Protein AF-A0A943YQD5-F1 (afdb_monomer)

Solvent-accessible surface area (backbone atoms only — not comparable to full-atom values): 41028 Å² total; per-residue (Å²): 137,86,82,84,80,88,77,87,80,82,80,79,68,72,75,61,62,58,58,55,54,53,54,54,49,53,49,52,51,50,54,50,50,52,51,50,51,52,50,52,50,48,52,49,49,32,71,74,36,73,66,54,74,75,68,61,57,82,40,88,68,67,64,86,48,54,46,84,77,76,90,84,53,71,72,64,50,61,73,65,68,51,84,88,49,53,70,61,67,32,49,74,66,58,19,53,50,30,45,51,48,17,73,76,36,73,94,43,22,69,59,28,40,49,46,28,75,49,26,34,38,33,50,56,66,34,52,52,47,26,74,76,37,61,91,41,30,68,56,34,65,43,53,66,78,48,56,78,53,72,24,42,83,86,72,84,56,78,69,58,96,87,39,66,47,57,52,48,23,54,21,58,62,26,19,37,13,53,44,84,95,49,28,18,44,81,52,24,33,46,30,29,35,51,21,27,44,44,27,26,59,68,68,48,51,79,47,37,40,42,52,36,30,55,49,36,50,76,71,64,26,54,39,85,100,71,32,60,37,72,55,33,48,59,56,53,29,49,82,72,48,24,47,29,42,80,47,71,86,44,74,63,57,54,49,52,44,31,71,74,69,29,32,32,41,36,37,29,38,54,57,97,91,26,86,64,63,44,39,30,27,41,68,39,68,55,102,76,26,34,35,36,46,39,26,88,33,70,74,66,27,25,31,42,40,36,58,83,72,48,48,85,27,52,74,48,36,30,43,34,40,61,64,79,82,84,84,87,88,88,84,92,86,89,89,82,84,63,91,52,58,54,24,23,26,54,56,93,58,54,47,58,31,10,77,41,84,47,97,84,42,63,71,77,47,75,40,42,48,66,37,70,28,32,40,60,48,78,59,84,71,19,24,35,30,40,44,97,93,45,74,30,18,30,55,38,90,36,43,40,69,63,64,81,78,87,57,54,16,75,48,102,52,63,70,41,53,26,23,31,59,51,93,59,54,47,60,32,11,74,39,76,44,98,82,37,58,73,77,46,73,40,42,48,65,37,68,29,31,42,64,26,33,43,43,46,16,26,36,30,40,43,97,93,42,76,31,17,30,59,35,45,36,34,37,62,64,90,56,82,69,50,63,96,60,86,81,43,60,71,54,52,51,51,52,53,54,46,50,26,68,78,33,63,93,50,31,51,73,48,65,61,38,39,39,88,90,60,52,68,29,48,33,42,33,35,46,41,94,82,28,81,40,36,38,36,38,38,8,10,48,37,6,24,26,45,68,25,21,54,44,45,48,48,28,50,53,45,36,64,74,74,54,62,54,68,54,36,21,38,39,38,27,27,39,52,19,53,56,9,26,44,26,14,74,68,28,51,70,55,76,70,42,44,55,30,51,54,49,32,46,75,70,65,76,48,88,65,53,72,44,60,47,21,28,52,17,29,6,35,66,78,16,28,17,45,57,33,16,25,77,20,63,42,91,79,47,88,56,51,96,51,59,20,55,48,57,5,32,62,96,43,61,44,65,50,51,39,48,30,23,52,52,53,46,47,70,68,69,57,39,66,32,37,45,38,34,39,62,53,49,20,30,26,43,27,58,45,94,78,29,51,69,70,26,29,54,47,6,42,53,53,39,49,59,48,15,48,54,37,15,26,47,79,50,88,45,91,86,58,78,55,3,21,60,45,44,20,40,18,41,76,67,62,22,24,17,26,37,39,25,41,42,57,71,71,70,46,68,60,60,53,20,42,48,49,46,39,72,33,46,41,60,44,69,60,53,53,50,56,50,42,72,75,74,107

Sequence (776 aa):
MDSFREVEYMDEPAPRRRRRRRRRRRRRWKTLLVLIVLVLAAVAAYRLTDGFSALHLPVKVSLRNTDTKFDYDLDRLAAQISDDMYVGDCGAAEAEELRRCAKENPDWADELEFMAEHVGIYSEEAVKTALQGPEKTPFALLSAFCAPNASGLNAEIEVEPGEVPYLLQYDYRWCYHAYGSSVMGFTGCGPTCLSMAVIGLTGNTDYTPAYVADRAEASGHYVDGAGTAWSLFSEGAAEFGVRGEMISAGRTELAERLDRGEVIIASMLPGDFTTSGHFIVIYGHNFLGFKVYDPNSIERSERTWSYDALAPQIAQLWSLTAVSSPVSGGSDEGGETAEGEIYVADCEEFITLRERPDVNAEAITTIPKGGEMTLISRDGDFAYVEYAGQRGYVLASYIEPKSGASGLAAASTAGEAYIADCEEYITLRAGPDVEAEALGTIPRGGEMTLAGFDGAFALVEYGGQRGYVLSTYIVPKLDAAVPAAELGYEGLRTELEGLAAEHPDAVALSSIGRSVEGRELLCAVVGSAEAEYDVLIQGCIHGREGMSAYLVLSQLEHLLEAGAPEDVRFHFIPMVNPDGAEISRTGQLGEAQRAIYESDLAAGHTELGEYEYAREWKANAAGVDLNRNFDAGWESLESRSAPSSENYRGAASEDQPESRALADYTRLVKPDATLSYHTAGSLIYADYAGASERTNAASRSLGLALGAAAGYELEETETLDGGGYKDWAASALDIPSVTVELGYGDNPQRLTAYPTARLRNETAPLIAADWLRQNR

pLDDT: mean 83.71, std 16.95, range [22.73, 98.94]

Radius of gyration: 34.36 Å; Cα contacts (8 Å, |Δi|>4): 1611; chains: 1; bounding box: 73×110×102 Å

Foldseek 3Di:
DDDDDDDDDDDDDDVVVVVVVVVVVVVVVVVVVVVVVVVVVVVVVCVVCVRCQNPWDFADADCPQFALDDDDDLVVVVVPDDPVLFPQQDDQVLLVLLCVVLVVCVVQNVLSNSCSVVVRSAHPLLSVLCNVPVSLSSLSSCLSVAAAPSAADDRQDDDDQQDQHFAAQSGPRFQSHDQPPGGSNRQLQPLNQLLSQLCNFPVDRRSHSSVSRVQCVVVPQADPPRHGHPCCQCPVSVVSQKHKDWDDLDPVRLAVLLVVQWKKKFWFDDDDLDNHIGIKIFNHADPQATQIRRSSDPVNNRTHHHSVRGRVGTPIMIIMHGHDDDDDDDDYDDDDWDFFFKKFFADDFWWFFAADQDPPGDGPDIATGRQIWTFGDDDPQWTWTHHPNDIGITGPVRIDGPPPDQDLLPLVQQFFKKFFQDDFWWFFFADPDPPGDGPDIQTGRQIWGFRHDAWQWTFIHHPNDTGITGLLGMFGPPDPQQDPAQQALVNLVVLLVVCCVVCVVFWDKDFLFAAPVGRGQIKIKGEDPPAQFEEEEEEALWQLFSLQLVLLSLLVVLCVVVDPDRNYMYIGRSHLANQLVCQLRVLDADPQVVVQVVVCVVVVVDPDDSSVLSNQQTHHNNQANLQQQAPQCNVVFDADPHRHSDRHRDPHRCPGRSSVSVVVVCVVRVGQEYEYEGADTSAKEFDDPLADPVLSVLLVLLRVLLCSNQSHYYDDCPPPTHRGPQSNCRNVRVHGYMYGHAHDDDTPRDSSSSVSRNSRHSCSVVSNVVSVVVPD

Mean predicted aligned error: 19.17 Å

Secondary structure (DSSP, 8-state):
---PPP----PPPTHHHHHHHHHHHHHHHHHHHHHHHHHHHHHHHHHHTTTTTT-PPBP---GGG--------HHHHHTT--GGG------HHHHHHHHHHHHH-GGGHHHHHHHHHSGGGS-HHHHHHHHH-GGGHHHHHHTTTS-TTSS-S-------TTPPPP--TT-TTTTTSEETTEEHHHHTHHHHHHHHHHHHHH--TT--HHHHHHHHHHTT-EETTTEE-THHHHTGGGGGTEEEEEE---HHHHHHHHHTT-EEEEEE-SSSS-SS-EEEEEEEEETTEEEEEBTTBHHHHTBEE-HHHHGGGEEEEEEEEE-PPPPP----------PPPEEEE-SSSEEEEESSSSTTSPEEEEEETT-EEEEEEEETTEEEEEETTEEEEEEGGGEEE--S---S---TTTT-EEEE-SSSEEEEESSSSTTS-EEEEEETT-EEEEEEEETTEEEEEETTEEEEEEGGGEEETT---S-SS---HHHHHHHHHHHHHHSTTTEEEEEEEE-TT--EEEEEEES-TT-SEEEEEEE-SSGGGHHHHHHHHHHHHHHHHH---TTEEEEEE--S-HHHHHHHHHT---HHHHHHHHHHHHHTS--S-HHHHHHT--S-TTS--GGGSSSSSGGG----SS--SSS---SSTT-SHHHHHHHHHHHHH--SEEEEEEESSSEEE---TTS-HHHHHHHHHHHHHHHHHHTPEEPP-TTS-S--HHHHHHHHH---EEEEEES-SSSSPPGGGHHHHHHHHTTHHHHHHHHHHHH-

Nearest PDB structures (foldseek):
  7eqz-assembly1_A  TM=7.806E-01  e=1.898E-17  Aedes aegypti
  1dtd-assembly1_A  TM=7.791E-01  e=6.067E-17  Homo sapiens
  1aye-assembly1_A  TM=7.802E-01  e=1.204E-15  Homo sapiens
  7neu-assembly1_A  TM=7.343E-01  e=2.095E-15  Homo sapiens
  3osl-assembly2_C  TM=7.512E-01  e=7.480E-15  Bos taurus

Structure (mmCIF, N/CA/C/O backbone):
data_AF-A0A943YQD5-F1
#
_entry.id   AF-A0A943YQD5-F1
#
loop_
_atom_site.group_PDB
_atom_site.id
_atom_site.type_symbol
_atom_site.label_atom_id
_atom_site.label_alt_id
_atom_site.label_comp_id
_atom_site.label_asym_id
_atom_site.label_entity_id
_atom_site.label_seq_id
_atom_site.pdbx_PDB_ins_code
_atom_site.Cartn_x
_atom_site.Cartn_y
_atom_site.Cartn_z
_atom_site.occupancy
_atom_site.B_iso_or_equiv
_atom_site.auth_seq_id
_atom_site.auth_comp_id
_atom_site.auth_asym_id
_atom_site.auth_atom_id
_atom_site.pdbx_PDB_model_num
ATOM 1 N N . MET A 1 1 ? -45.334 -60.833 25.804 1.00 36.28 1 MET A N 1
ATOM 2 C CA . MET A 1 1 ? -45.556 -62.070 25.030 1.00 36.28 1 MET A CA 1
ATOM 3 C C . MET A 1 1 ? -45.751 -61.645 23.586 1.00 36.28 1 MET A C 1
ATOM 5 O O . MET A 1 1 ? -46.851 -61.292 23.197 1.00 36.28 1 MET A O 1
ATOM 9 N N . ASP A 1 2 ? -44.671 -61.247 22.926 1.00 41.06 2 ASP A N 1
ATOM 10 C CA . ASP A 1 2 ? -43.682 -62.113 22.260 1.00 41.06 2 ASP A CA 1
ATOM 11 C C . ASP A 1 2 ? -44.239 -62.808 21.027 1.00 41.06 2 ASP A C 1
ATOM 13 O O . ASP A 1 2 ? -45.091 -63.686 21.126 1.00 41.06 2 ASP A O 1
ATOM 17 N N . SER A 1 3 ? -43.682 -62.427 19.878 1.00 37.34 3 SER A N 1
ATOM 18 C CA . SER A 1 3 ? -43.459 -63.308 18.732 1.00 37.34 3 SER A CA 1
ATOM 19 C C . SER A 1 3 ? -42.591 -62.566 17.704 1.00 37.34 3 SER A C 1
ATOM 21 O O . SER A 1 3 ? -43.065 -62.137 16.649 1.00 37.34 3 SER A O 1
ATOM 23 N N . PHE A 1 4 ? -41.304 -62.409 18.023 1.00 39.25 4 PHE A N 1
ATOM 24 C CA . PHE A 1 4 ? -40.260 -62.173 17.025 1.00 39.25 4 PHE A CA 1
ATOM 25 C C . PHE A 1 4 ? -40.145 -63.413 16.123 1.00 39.25 4 PHE A C 1
ATOM 27 O O . PHE A 1 4 ? -40.049 -64.534 16.616 1.00 39.25 4 PHE A O 1
ATOM 34 N N . ARG A 1 5 ? -40.151 -63.212 14.800 1.00 39.72 5 ARG A N 1
ATOM 35 C CA . ARG A 1 5 ? -39.740 -64.226 13.818 1.00 39.72 5 ARG A CA 1
ATOM 36 C C . ARG A 1 5 ? -38.219 -64.185 13.679 1.00 39.72 5 ARG A C 1
ATOM 38 O O . ARG A 1 5 ? -37.677 -63.155 13.283 1.00 39.72 5 ARG A O 1
ATOM 45 N N . GLU A 1 6 ? -37.561 -65.302 13.973 1.00 38.62 6 GLU A N 1
ATOM 46 C CA . GLU A 1 6 ? -36.169 -65.558 13.595 1.00 38.62 6 GLU A CA 1
ATOM 47 C C . GLU A 1 6 ? -36.015 -65.535 12.068 1.00 38.62 6 GLU A C 1
ATOM 49 O O . GLU A 1 6 ? -36.788 -66.161 11.340 1.00 38.62 6 GLU A O 1
ATOM 54 N N . VAL A 1 7 ? -34.994 -64.823 11.589 1.00 41.78 7 VAL A N 1
ATOM 55 C CA . VAL A 1 7 ? -34.465 -64.961 10.229 1.00 41.78 7 VAL A CA 1
ATOM 56 C C . VAL A 1 7 ? -33.057 -65.526 10.357 1.00 41.78 7 VAL A C 1
ATOM 58 O O . VAL A 1 7 ? -32.167 -64.906 10.936 1.00 41.78 7 VAL A O 1
ATOM 61 N N . GLU A 1 8 ? -32.895 -66.729 9.826 1.00 39.47 8 GLU A N 1
ATOM 62 C CA . GLU A 1 8 ? -31.666 -67.511 9.777 1.00 39.47 8 GLU A CA 1
ATOM 63 C C . GLU A 1 8 ? -30.616 -66.791 8.903 1.00 39.47 8 GLU A C 1
ATOM 65 O O . GLU A 1 8 ? -30.795 -66.618 7.695 1.00 39.47 8 GLU A O 1
ATOM 70 N N . TYR A 1 9 ? -29.520 -66.326 9.510 1.00 38.28 9 TYR A N 1
ATOM 71 C CA . TYR A 1 9 ? -28.390 -65.731 8.791 1.00 38.28 9 TYR A CA 1
ATOM 72 C C . TYR A 1 9 ? -27.458 -66.843 8.293 1.00 38.28 9 TYR A C 1
ATOM 74 O O . TYR A 1 9 ? -26.714 -67.442 9.067 1.00 38.28 9 TYR A O 1
ATOM 82 N N . MET A 1 10 ? -27.468 -67.107 6.984 1.00 44.44 10 MET A N 1
ATOM 83 C CA . MET A 1 10 ? -26.426 -67.911 6.343 1.00 44.44 10 MET A CA 1
ATOM 84 C C . MET A 1 10 ? -25.136 -67.091 6.207 1.00 44.44 10 MET A C 1
ATOM 86 O O . MET A 1 10 ? -25.079 -66.117 5.454 1.00 44.44 10 MET A O 1
ATOM 90 N N . ASP A 1 11 ? -24.086 -67.515 6.906 1.00 47.25 11 ASP A N 1
ATOM 91 C CA . ASP A 1 11 ? -22.741 -66.947 6.805 1.00 47.25 11 ASP A CA 1
ATOM 92 C C . ASP A 1 11 ? -22.106 -67.210 5.422 1.00 47.25 11 ASP A C 1
ATOM 94 O O . ASP A 1 11 ? -21.995 -68.348 4.954 1.00 47.25 11 ASP A O 1
ATOM 98 N N . GLU A 1 12 ? -21.643 -66.149 4.749 1.00 45.34 12 GLU A N 1
ATOM 99 C CA . GLU A 1 12 ? -20.910 -66.254 3.480 1.00 45.34 12 GLU A CA 1
ATOM 100 C C . GLU A 1 12 ? -19.494 -66.841 3.689 1.00 45.34 12 GLU A C 1
ATOM 102 O O . GLU A 1 12 ? -18.718 -66.330 4.503 1.00 45.34 12 GLU A O 1
ATOM 107 N N . PRO A 1 13 ? -19.050 -67.822 2.879 1.00 50.56 13 PRO A N 1
ATOM 108 C CA . PRO A 1 13 ? -17.753 -68.459 3.081 1.00 50.56 13 PRO A CA 1
ATOM 109 C C . PRO A 1 13 ? -16.561 -67.517 2.794 1.00 50.56 13 PRO A C 1
ATOM 111 O O . PRO A 1 13 ? -16.438 -66.883 1.734 1.00 50.56 13 PRO A O 1
ATOM 114 N N . ALA A 1 14 ? -15.608 -67.509 3.735 1.00 54.28 14 ALA A N 1
ATOM 115 C CA . ALA A 1 14 ? -14.398 -66.677 3.807 1.00 54.28 14 ALA A CA 1
ATOM 116 C C . ALA A 1 14 ? -13.515 -66.531 2.531 1.00 54.28 14 ALA A C 1
ATOM 118 O O . ALA A 1 14 ? -12.889 -65.471 2.369 1.00 54.28 14 ALA A O 1
ATOM 119 N N . PRO A 1 15 ? -13.437 -67.484 1.571 1.00 50.69 15 PRO A N 1
ATOM 120 C CA . PRO A 1 15 ? -12.580 -67.329 0.388 1.00 50.69 15 PRO A CA 1
ATOM 121 C C . PRO A 1 15 ? -13.033 -66.212 -0.569 1.00 50.69 15 PRO A C 1
ATOM 123 O O . PRO A 1 15 ? -12.212 -65.633 -1.293 1.00 50.69 15 PRO A O 1
ATOM 126 N N . ARG A 1 16 ? -14.331 -65.865 -0.573 1.00 50.81 16 ARG A N 1
ATOM 127 C CA . ARG A 1 16 ? -14.907 -64.863 -1.492 1.00 50.81 16 ARG A CA 1
ATOM 128 C C . ARG A 1 16 ? -14.599 -63.416 -1.069 1.00 50.81 16 ARG A C 1
ATOM 130 O O . ARG A 1 16 ? -14.329 -62.578 -1.938 1.00 50.81 16 ARG A O 1
ATOM 137 N N . ARG A 1 17 ? -14.479 -63.131 0.238 1.00 51.88 17 ARG A N 1
ATOM 138 C CA . ARG A 1 17 ? -14.087 -61.802 0.767 1.00 51.88 17 ARG A CA 1
ATOM 139 C C . ARG A 1 17 ? -12.636 -61.417 0.420 1.00 51.88 17 ARG A C 1
ATOM 141 O O . ARG A 1 17 ? -12.374 -60.266 0.057 1.00 51.88 17 ARG A O 1
ATOM 148 N N . ARG A 1 18 ? -11.687 -62.369 0.429 1.00 53.41 18 ARG A N 1
ATOM 149 C CA . ARG A 1 18 ? -10.261 -62.107 0.106 1.00 53.41 18 ARG A CA 1
ATOM 150 C C . ARG A 1 18 ? -10.019 -61.755 -1.372 1.00 53.41 18 ARG A C 1
ATOM 152 O O . ARG A 1 18 ? -9.196 -60.882 -1.662 1.00 53.41 18 ARG A O 1
ATOM 159 N N . ARG A 1 19 ? -10.752 -62.365 -2.317 1.00 52.84 19 ARG A N 1
ATOM 160 C CA . ARG A 1 19 ? -10.614 -62.083 -3.766 1.00 52.84 19 ARG A CA 1
ATOM 161 C C . ARG A 1 19 ? -11.175 -60.711 -4.175 1.00 52.84 19 ARG A C 1
ATOM 163 O O . ARG A 1 19 ? -10.553 -60.036 -4.997 1.00 52.84 19 ARG A O 1
ATOM 170 N N . ARG A 1 20 ? -12.285 -60.251 -3.574 1.00 53.94 20 ARG A N 1
ATOM 171 C CA . ARG A 1 20 ? -12.855 -58.906 -3.829 1.00 53.94 20 ARG A CA 1
ATOM 172 C C . ARG A 1 20 ? -11.974 -57.774 -3.274 1.00 53.94 20 ARG A C 1
ATOM 174 O O . ARG A 1 20 ? -11.749 -56.795 -3.986 1.00 53.94 20 ARG A O 1
ATOM 181 N N . ARG A 1 21 ? -11.387 -57.931 -2.075 1.00 54.28 21 ARG A N 1
ATOM 182 C CA . ARG A 1 21 ? -10.440 -56.947 -1.499 1.00 54.28 21 ARG A CA 1
ATOM 183 C C . ARG A 1 21 ? -9.150 -56.805 -2.325 1.00 54.28 21 ARG A C 1
ATOM 185 O O . ARG A 1 21 ? -8.726 -55.680 -2.577 1.00 54.28 21 ARG A O 1
ATOM 192 N N . ARG A 1 22 ? -8.571 -57.904 -2.840 1.00 55.41 22 ARG A N 1
ATOM 193 C CA . ARG A 1 22 ? -7.374 -57.853 -3.714 1.00 55.41 22 ARG A CA 1
ATOM 194 C C . ARG A 1 22 ? -7.630 -57.169 -5.066 1.00 55.41 22 ARG A C 1
ATOM 196 O O . ARG A 1 22 ? -6.765 -56.430 -5.529 1.00 55.41 22 ARG A O 1
ATOM 203 N N . ARG A 1 23 ? -8.807 -57.354 -5.684 1.00 55.25 23 ARG A N 1
ATOM 204 C CA . ARG A 1 23 ? -9.171 -56.677 -6.950 1.00 55.25 23 ARG A CA 1
ATOM 205 C C . ARG A 1 23 ? -9.407 -55.170 -6.775 1.00 55.25 23 ARG A C 1
ATOM 207 O O . ARG A 1 23 ? -8.951 -54.404 -7.618 1.00 55.25 23 ARG A O 1
ATOM 214 N N . ARG A 1 24 ? -10.043 -54.736 -5.675 1.00 54.25 24 ARG A N 1
ATOM 215 C CA . ARG A 1 24 ? -10.216 -53.302 -5.358 1.00 54.25 24 ARG A CA 1
ATOM 216 C C . ARG A 1 24 ? -8.887 -52.614 -5.021 1.00 54.25 24 ARG A C 1
ATOM 218 O O . ARG A 1 24 ? -8.646 -51.528 -5.534 1.00 54.25 24 ARG A O 1
ATOM 225 N N . ARG A 1 25 ? -7.989 -53.271 -4.268 1.00 54.81 25 ARG A N 1
ATOM 226 C CA . ARG A 1 25 ? -6.622 -52.765 -4.026 1.00 54.81 25 ARG A CA 1
ATOM 227 C C . ARG A 1 25 ? -5.833 -52.640 -5.333 1.00 54.81 25 ARG A C 1
ATOM 229 O O . ARG A 1 25 ? -5.294 -51.578 -5.586 1.00 54.81 25 ARG A O 1
ATOM 236 N N . ARG A 1 26 ? -5.829 -53.657 -6.209 1.00 56.69 26 ARG A N 1
ATOM 237 C CA . ARG A 1 26 ? -5.132 -53.578 -7.513 1.00 56.69 26 ARG A CA 1
ATOM 238 C C . ARG A 1 26 ? -5.675 -52.487 -8.442 1.00 56.69 26 ARG A C 1
ATOM 240 O O . ARG A 1 26 ? -4.881 -51.896 -9.157 1.00 56.69 26 ARG A O 1
ATOM 247 N N . ARG A 1 27 ? -6.989 -52.220 -8.450 1.00 56.06 27 ARG A N 1
ATOM 248 C CA . ARG A 1 27 ? -7.554 -51.090 -9.212 1.00 56.06 27 ARG A CA 1
ATOM 249 C C . ARG A 1 27 ? -7.115 -49.746 -8.629 1.00 56.06 27 ARG A C 1
ATOM 251 O O . ARG A 1 27 ? -6.604 -48.944 -9.388 1.00 56.06 27 ARG A O 1
ATOM 258 N N . ARG A 1 28 ? -7.208 -49.553 -7.307 1.00 59.25 28 ARG A N 1
ATOM 259 C CA . ARG A 1 28 ? -6.734 -48.322 -6.644 1.00 59.25 28 ARG A CA 1
ATOM 260 C C . ARG A 1 28 ? -5.239 -48.079 -6.858 1.00 59.25 28 ARG A C 1
ATOM 262 O O . ARG A 1 28 ? -4.868 -46.970 -7.193 1.00 59.25 28 ARG A O 1
ATOM 269 N N . TRP A 1 29 ? -4.408 -49.119 -6.761 1.00 65.44 29 TRP A N 1
ATOM 270 C CA . TRP A 1 29 ? -2.972 -49.022 -7.046 1.00 65.44 29 TRP A CA 1
ATOM 271 C C . TRP A 1 29 ? -2.677 -48.698 -8.513 1.00 65.44 29 TRP A C 1
ATOM 273 O O . TRP A 1 29 ? -1.770 -47.926 -8.774 1.00 65.44 29 TRP A O 1
ATOM 283 N N . LYS A 1 30 ? -3.445 -49.236 -9.471 1.00 65.31 30 LYS A N 1
ATOM 284 C CA . LYS A 1 30 ? -3.300 -48.862 -10.887 1.00 65.31 30 LYS A CA 1
ATOM 285 C C . LYS A 1 30 ? -3.727 -47.418 -11.154 1.00 65.31 30 LYS A C 1
ATOM 287 O O . LYS A 1 30 ? -3.038 -46.737 -11.893 1.00 65.31 30 LYS A O 1
ATOM 292 N N . THR A 1 31 ? -4.823 -46.955 -10.553 1.00 69.62 31 THR A N 1
ATOM 293 C CA . THR A 1 31 ? -5.268 -45.558 -10.676 1.00 69.62 31 THR A CA 1
ATOM 294 C C . THR A 1 31 ? -4.260 -44.599 -10.044 1.00 69.62 31 THR A C 1
ATOM 296 O O . THR A 1 31 ? -3.913 -43.605 -10.664 1.00 69.62 31 THR A O 1
ATOM 299 N N . LEU A 1 32 ? -3.727 -44.939 -8.866 1.00 75.19 32 LEU A N 1
ATOM 300 C CA . LEU A 1 32 ? -2.675 -44.167 -8.201 1.00 75.19 32 LEU A CA 1
ATOM 301 C C . LEU A 1 32 ? -1.396 -44.118 -9.048 1.00 75.19 32 LEU A C 1
ATOM 303 O O . LEU A 1 32 ? -0.793 -43.066 -9.181 1.00 75.19 32 LEU A O 1
ATOM 307 N N . LEU A 1 33 ? -1.010 -45.236 -9.670 1.00 80.00 33 LEU A N 1
ATOM 308 C CA . LEU A 1 33 ? 0.171 -45.291 -10.532 1.00 80.00 33 LEU A CA 1
ATOM 309 C C . LEU A 1 33 ? -0.005 -44.452 -11.807 1.00 80.00 33 LEU A C 1
ATOM 311 O O . LEU A 1 33 ? 0.938 -43.798 -12.226 1.00 80.00 33 LEU A O 1
ATOM 315 N N . VAL A 1 34 ? -1.204 -44.432 -12.402 1.00 82.19 34 VAL A N 1
ATOM 316 C CA . VAL A 1 34 ? -1.514 -43.554 -13.546 1.00 82.19 34 VAL A CA 1
ATOM 317 C C . VAL A 1 34 ? -1.467 -42.082 -13.133 1.00 82.19 34 VAL A C 1
ATOM 319 O O . VAL A 1 34 ? -0.871 -41.289 -13.847 1.00 82.19 34 VAL A O 1
ATOM 322 N N . LEU A 1 35 ? -2.022 -41.727 -11.970 1.00 79.81 35 LEU A N 1
ATOM 323 C CA . LEU A 1 35 ? -1.937 -40.367 -11.424 1.00 79.81 35 LEU A CA 1
ATOM 324 C C . LEU A 1 35 ? -0.488 -39.942 -11.171 1.00 79.81 35 LEU A C 1
ATOM 326 O O . LEU A 1 35 ? -0.105 -38.856 -11.574 1.00 79.81 35 LEU A O 1
ATOM 330 N N . ILE A 1 36 ? 0.335 -40.815 -10.585 1.00 84.56 36 ILE A N 1
ATOM 331 C CA . ILE A 1 36 ? 1.762 -40.540 -10.368 1.00 84.56 36 ILE A CA 1
ATOM 332 C C . ILE A 1 36 ? 2.487 -40.344 -11.703 1.00 84.56 36 ILE A C 1
ATOM 334 O O . ILE A 1 36 ? 3.280 -39.423 -11.827 1.00 84.56 36 ILE A O 1
ATOM 338 N N . VAL A 1 37 ? 2.202 -41.166 -12.718 1.00 87.31 37 VAL A N 1
ATOM 339 C CA . VAL A 1 37 ? 2.797 -41.000 -14.055 1.00 87.31 37 VAL A CA 1
ATOM 340 C C . VAL A 1 37 ? 2.352 -39.690 -14.711 1.00 87.31 37 VAL A C 1
ATOM 342 O O . VAL A 1 37 ? 3.178 -39.031 -15.327 1.00 87.31 37 VAL A O 1
ATOM 345 N N . LEU A 1 38 ? 1.089 -39.282 -14.552 1.00 83.88 38 LEU A N 1
ATOM 346 C CA . LEU A 1 38 ? 0.589 -38.000 -15.061 1.00 83.88 38 LEU A CA 1
ATOM 347 C C . LEU A 1 38 ? 1.220 -36.808 -14.335 1.00 83.88 38 LEU A C 1
ATOM 349 O O . LEU A 1 38 ? 1.626 -35.858 -14.991 1.00 83.88 38 LEU A O 1
ATOM 353 N N . VAL A 1 39 ? 1.367 -36.877 -13.010 1.00 83.06 39 VAL A N 1
ATOM 354 C CA . VAL A 1 39 ? 2.044 -35.840 -12.215 1.00 83.06 39 VAL A CA 1
ATOM 355 C C . VAL A 1 39 ? 3.519 -35.758 -12.592 1.00 83.06 39 VAL A C 1
ATOM 357 O O . VAL A 1 39 ? 4.026 -34.670 -12.817 1.00 83.06 39 VAL A O 1
ATOM 360 N N . LEU A 1 40 ? 4.209 -36.890 -12.739 1.00 82.38 40 LEU A N 1
ATOM 361 C CA . LEU A 1 40 ? 5.606 -36.902 -13.175 1.00 82.38 40 LEU A CA 1
ATOM 362 C C . LEU A 1 40 ? 5.766 -36.398 -14.613 1.00 82.38 40 LEU A C 1
ATOM 364 O O . LEU A 1 40 ? 6.744 -35.718 -14.895 1.00 82.38 40 LEU A O 1
ATOM 368 N N . ALA A 1 41 ? 4.815 -36.684 -15.507 1.00 76.50 41 ALA A N 1
ATOM 369 C CA . ALA A 1 41 ? 4.805 -36.130 -16.858 1.00 76.50 41 ALA A CA 1
ATOM 370 C C . ALA A 1 41 ? 4.552 -34.614 -16.853 1.00 76.50 41 ALA A C 1
ATOM 372 O O . ALA A 1 41 ? 5.217 -33.898 -17.591 1.00 76.50 41 ALA A O 1
ATOM 373 N N . ALA A 1 42 ? 3.657 -34.120 -15.993 1.00 69.19 42 ALA A N 1
ATOM 374 C CA . ALA A 1 42 ? 3.397 -32.692 -15.819 1.00 69.19 42 ALA A CA 1
ATOM 375 C C . ALA A 1 42 ? 4.598 -31.961 -15.198 1.00 69.19 42 ALA A C 1
ATOM 377 O O . ALA A 1 42 ? 4.980 -30.905 -15.681 1.00 69.19 42 ALA A O 1
ATOM 378 N N . VAL A 1 43 ? 5.253 -32.551 -14.192 1.00 73.75 43 VAL A N 1
ATOM 379 C CA . VAL A 1 43 ? 6.484 -32.018 -13.586 1.00 73.75 43 VAL A CA 1
ATOM 380 C C . VAL A 1 43 ? 7.641 -32.051 -14.583 1.00 73.75 43 VAL A C 1
ATOM 382 O O . VAL A 1 43 ? 8.417 -31.105 -14.643 1.00 73.75 43 VAL A O 1
ATOM 385 N N . ALA A 1 44 ? 7.759 -33.106 -15.393 1.00 71.31 44 ALA A N 1
ATOM 386 C CA . ALA A 1 44 ? 8.756 -33.167 -16.456 1.00 71.31 44 ALA A CA 1
ATOM 387 C C . ALA A 1 44 ? 8.485 -32.119 -17.545 1.00 71.31 44 ALA A C 1
ATOM 389 O O . ALA A 1 44 ? 9.420 -31.453 -17.968 1.00 71.31 44 ALA A O 1
ATOM 390 N N . ALA A 1 45 ? 7.228 -31.921 -17.955 1.00 60.03 45 ALA A N 1
ATOM 391 C CA . ALA A 1 45 ? 6.845 -30.867 -18.893 1.00 60.03 45 ALA A CA 1
ATOM 392 C C . ALA A 1 45 ? 7.133 -29.468 -18.321 1.00 60.03 45 ALA A C 1
ATOM 394 O O . ALA A 1 45 ? 7.763 -28.662 -18.996 1.00 60.03 45 ALA A O 1
ATOM 395 N N . TYR A 1 46 ? 6.782 -29.221 -17.057 1.00 60.84 46 TYR A N 1
ATOM 396 C CA . TYR A 1 46 ? 7.086 -27.989 -16.320 1.00 60.84 46 TYR A CA 1
ATOM 397 C C . TYR A 1 46 ? 8.598 -27.713 -16.260 1.00 60.84 46 TYR A C 1
ATOM 399 O O . TYR A 1 46 ? 9.043 -26.605 -16.530 1.00 60.84 46 TYR A O 1
ATOM 407 N N . ARG A 1 47 ? 9.410 -28.742 -15.981 1.00 62.19 47 ARG A N 1
ATOM 408 C CA . ARG A 1 47 ? 10.882 -28.648 -15.912 1.00 62.19 47 ARG A CA 1
ATOM 409 C C . ARG A 1 47 ? 11.557 -28.494 -17.278 1.00 62.19 47 ARG A C 1
ATOM 411 O O . ARG A 1 47 ? 12.689 -28.033 -17.325 1.00 62.19 47 ARG A O 1
ATOM 418 N N . LEU A 1 48 ? 10.912 -28.933 -18.359 1.00 57.19 48 LEU A N 1
ATOM 419 C CA . LEU A 1 48 ? 11.449 -28.864 -19.722 1.00 57.19 48 LEU A CA 1
ATOM 420 C C . LEU A 1 48 ? 11.015 -27.599 -20.483 1.00 57.19 48 LEU A C 1
ATOM 422 O O . LEU A 1 48 ? 11.530 -27.370 -21.571 1.00 57.19 48 LEU A O 1
ATOM 426 N N . THR A 1 49 ? 10.079 -26.806 -19.949 1.00 48.66 49 THR A N 1
ATOM 427 C CA . THR A 1 49 ? 9.487 -25.633 -20.630 1.00 48.66 49 THR A CA 1
ATOM 428 C C . THR A 1 49 ? 9.602 -24.328 -19.831 1.00 48.66 49 THR A C 1
ATOM 430 O O . THR A 1 49 ? 8.802 -23.427 -20.061 1.00 48.66 49 THR A O 1
ATOM 433 N N . ASP A 1 50 ? 10.547 -24.238 -18.881 1.00 50.34 50 ASP A N 1
ATOM 434 C CA . ASP A 1 50 ? 10.646 -23.127 -17.912 1.00 50.34 50 ASP A CA 1
ATOM 435 C C . ASP A 1 50 ? 9.272 -22.751 -17.341 1.00 50.34 50 ASP A C 1
ATOM 437 O O . ASP A 1 50 ? 8.788 -21.631 -17.453 1.00 50.34 50 ASP A O 1
ATOM 441 N N . GLY A 1 51 ? 8.581 -23.738 -16.769 1.00 48.94 51 GLY A N 1
ATOM 442 C CA . GLY A 1 51 ? 7.335 -23.500 -16.051 1.00 48.94 51 GLY A CA 1
ATOM 443 C C . GLY A 1 51 ? 6.125 -23.149 -16.919 1.00 48.94 51 GLY A C 1
ATOM 444 O O . GLY A 1 51 ? 5.326 -22.320 -16.510 1.00 48.94 51 GLY A O 1
ATOM 445 N N . PHE A 1 52 ? 5.954 -23.788 -18.085 1.00 49.41 52 PHE A N 1
ATOM 446 C CA . PHE A 1 52 ? 4.891 -23.493 -19.069 1.00 49.41 52 PHE A CA 1
ATOM 447 C C . PHE A 1 52 ? 4.951 -22.097 -19.715 1.00 49.41 52 PHE A C 1
ATOM 449 O O . PHE A 1 52 ? 4.154 -21.833 -20.614 1.00 49.41 52 PHE A O 1
ATOM 456 N N . SER A 1 53 ? 5.918 -21.251 -19.355 1.00 41.53 53 SER A N 1
ATOM 457 C CA . SER A 1 53 ? 6.090 -19.891 -19.889 1.00 41.53 53 SER A CA 1
ATOM 458 C C . SER A 1 53 ? 6.233 -19.851 -21.416 1.00 41.53 53 SER A C 1
ATOM 460 O O . SER A 1 53 ? 5.827 -18.888 -22.052 1.00 41.53 53 SER A O 1
ATOM 462 N N . ALA A 1 54 ? 6.758 -20.924 -22.017 1.00 40.97 54 ALA A N 1
ATOM 463 C CA . ALA A 1 54 ? 6.964 -21.044 -23.462 1.00 40.97 54 ALA A CA 1
ATOM 464 C C . ALA A 1 54 ? 5.781 -21.674 -24.237 1.00 40.97 54 ALA A C 1
ATOM 466 O O . ALA A 1 54 ? 5.891 -21.920 -25.440 1.00 40.97 54 ALA A O 1
ATOM 467 N N . LEU A 1 55 ? 4.665 -22.011 -23.577 1.00 43.62 55 LEU A N 1
ATOM 468 C CA . LEU A 1 55 ? 3.547 -22.735 -24.195 1.00 43.62 55 LEU A CA 1
ATOM 469 C C . LEU A 1 55 ? 2.460 -21.761 -24.700 1.00 43.62 55 LEU A C 1
ATOM 471 O O . LEU A 1 55 ? 1.410 -21.610 -24.082 1.00 43.62 55 LEU A O 1
ATOM 475 N N . HIS A 1 56 ? 2.690 -21.111 -25.845 1.00 53.72 56 HIS A N 1
ATOM 476 C CA . HIS A 1 56 ? 1.683 -20.245 -26.474 1.00 53.72 56 HIS A CA 1
ATOM 477 C C . HIS A 1 56 ? 0.629 -21.076 -27.213 1.00 53.72 56 HIS A C 1
ATOM 479 O O . HIS A 1 56 ? 0.951 -21.861 -28.109 1.00 53.72 56 HIS A O 1
ATOM 485 N N . LEU A 1 57 ? -0.648 -20.892 -26.870 1.00 55.34 57 LEU A N 1
ATOM 486 C CA . LEU A 1 57 ? -1.742 -21.416 -27.684 1.00 55.34 57 LEU A CA 1
ATOM 487 C C . LEU A 1 57 ? -2.032 -20.436 -28.833 1.00 55.34 57 LEU A C 1
ATOM 489 O O . LEU A 1 57 ? -2.214 -19.244 -28.563 1.00 55.34 57 LEU A O 1
ATOM 493 N N . PRO A 1 58 ? -2.072 -20.910 -30.094 1.00 61.66 58 PRO A N 1
ATOM 494 C CA . PRO A 1 58 ? -2.337 -20.045 -31.235 1.00 61.66 58 PRO A CA 1
ATOM 495 C C . PRO A 1 58 ? -3.764 -19.497 -31.160 1.00 61.66 58 PRO A C 1
ATOM 497 O O . PRO A 1 58 ? -4.731 -20.253 -31.011 1.00 61.66 58 PRO A O 1
ATOM 500 N N . VAL A 1 59 ? -3.884 -18.179 -31.279 1.00 73.12 59 VAL A N 1
ATOM 501 C CA . VAL A 1 59 ? -5.143 -17.447 -31.406 1.00 73.12 59 VAL A CA 1
ATOM 502 C C . VAL A 1 59 ? -5.294 -17.080 -32.873 1.00 73.12 59 VAL A C 1
ATOM 504 O O . VAL A 1 59 ? -4.408 -16.475 -33.461 1.00 73.12 59 VAL A O 1
ATOM 507 N N . LYS A 1 60 ? -6.412 -17.454 -33.496 1.00 78.50 60 LYS A N 1
ATOM 508 C CA . LYS A 1 60 ? -6.655 -17.082 -34.890 1.00 78.50 60 LYS A CA 1
ATOM 509 C C . LYS A 1 60 ? -7.152 -15.638 -34.947 1.00 78.50 60 LYS A C 1
ATOM 511 O O . LYS A 1 60 ? -8.266 -15.375 -34.496 1.00 78.50 60 LYS A O 1
ATOM 516 N N . VAL A 1 61 ? -6.357 -14.736 -35.516 1.00 85.31 61 VAL A N 1
ATOM 517 C CA . VAL A 1 61 ? -6.756 -13.342 -35.751 1.00 85.31 61 VAL A CA 1
ATOM 518 C C . VAL A 1 61 ? -7.525 -13.243 -37.070 1.00 85.31 61 VAL A C 1
ATOM 520 O O . VAL A 1 61 ? -7.195 -13.897 -38.061 1.00 85.31 61 VAL A O 1
ATOM 523 N N . SER A 1 62 ? -8.602 -12.456 -37.083 1.00 88.94 62 SER A N 1
ATOM 524 C CA . SER A 1 62 ? -9.353 -12.179 -38.307 1.00 88.94 62 SER A CA 1
ATOM 525 C C . SER A 1 62 ? -8.674 -11.056 -39.086 1.00 88.94 62 SER A C 1
ATOM 527 O O . SER A 1 62 ? -8.679 -9.909 -38.655 1.00 88.94 62 SER A O 1
ATOM 529 N N . LEU A 1 63 ? -8.131 -11.380 -40.258 1.00 90.31 63 LEU A N 1
ATOM 530 C CA . LEU A 1 63 ? -7.463 -10.427 -41.155 1.00 90.31 63 LEU A CA 1
ATOM 531 C C . LEU A 1 63 ? -8.431 -9.765 -42.158 1.00 90.31 63 LEU A C 1
ATOM 533 O O . LEU A 1 63 ? -8.018 -9.263 -43.198 1.00 90.31 63 LEU A O 1
ATOM 537 N N . ARG A 1 64 ? -9.747 -9.784 -41.890 1.00 91.00 64 ARG A N 1
ATOM 538 C CA . ARG A 1 64 ? -10.754 -9.210 -42.811 1.00 91.00 64 ARG A CA 1
ATOM 539 C C . ARG A 1 64 ? -10.638 -7.689 -42.955 1.00 91.00 64 ARG A C 1
ATOM 541 O O . ARG A 1 64 ? -10.968 -7.157 -44.004 1.00 91.00 64 ARG A O 1
ATOM 548 N N . ASN A 1 65 ? -10.136 -7.023 -41.915 1.00 92.62 65 ASN A N 1
ATOM 549 C CA . ASN A 1 65 ? -9.950 -5.575 -41.867 1.00 92.62 65 ASN A CA 1
ATOM 550 C C . ASN A 1 65 ? -8.488 -5.175 -42.088 1.00 92.62 65 ASN A C 1
ATOM 552 O O . ASN A 1 65 ? -8.083 -4.125 -41.597 1.00 92.62 65 ASN A O 1
ATOM 556 N N . THR A 1 66 ? -7.702 -5.996 -42.787 1.00 91.19 66 THR A N 1
ATOM 557 C CA . THR A 1 66 ? -6.310 -5.680 -43.127 1.00 91.19 66 THR A CA 1
ATOM 558 C C . THR A 1 66 ? -6.098 -5.738 -44.636 1.00 91.19 66 THR A C 1
ATOM 560 O O . THR A 1 66 ? -6.440 -6.743 -45.262 1.00 91.19 66 THR A O 1
ATOM 563 N N . ASP A 1 67 ? -5.483 -4.706 -45.202 1.00 89.38 67 ASP A N 1
ATOM 564 C CA . ASP A 1 67 ? -5.016 -4.659 -46.583 1.00 89.38 67 ASP A CA 1
ATOM 565 C C . ASP A 1 67 ? -3.522 -4.326 -46.627 1.00 89.38 67 ASP A C 1
ATOM 567 O O . ASP A 1 67 ? -3.099 -3.192 -46.423 1.00 89.38 67 ASP A O 1
ATOM 571 N N . THR A 1 68 ? -2.707 -5.345 -46.879 1.00 87.06 68 THR A N 1
ATOM 572 C CA . THR A 1 68 ? -1.251 -5.219 -47.028 1.00 87.06 68 THR A CA 1
ATOM 573 C C . THR A 1 68 ? -0.823 -5.425 -48.481 1.00 87.06 68 THR A C 1
ATOM 575 O O . THR A 1 68 ? 0.304 -5.846 -48.746 1.00 87.06 68 THR A O 1
ATOM 578 N N . LYS A 1 69 ? -1.731 -5.212 -49.444 1.00 85.12 69 LYS A N 1
ATOM 579 C CA . LYS A 1 69 ? -1.436 -5.362 -50.871 1.00 85.12 69 LYS A CA 1
ATOM 580 C C . LYS A 1 69 ? -1.046 -4.019 -51.462 1.00 85.12 69 LYS A C 1
ATOM 582 O O . LYS A 1 69 ? -1.880 -3.144 -51.660 1.00 85.12 69 LYS A O 1
ATOM 587 N N . PHE A 1 70 ? 0.224 -3.904 -51.808 1.00 88.88 70 PHE A N 1
ATOM 588 C CA . PHE A 1 70 ? 0.783 -2.732 -52.461 1.00 88.88 70 PHE A CA 1
ATOM 589 C C . PHE A 1 70 ? 1.044 -3.067 -53.933 1.00 88.88 70 PHE A C 1
ATOM 591 O O . PHE A 1 70 ? 1.532 -4.153 -54.244 1.00 88.88 70 PHE A O 1
ATOM 598 N N . ASP A 1 71 ? 0.692 -2.154 -54.837 1.00 87.31 71 ASP A N 1
ATOM 599 C CA . ASP A 1 71 ? 0.948 -2.291 -56.275 1.00 87.31 71 ASP A CA 1
ATOM 600 C C . ASP A 1 71 ? 2.132 -1.403 -56.666 1.00 87.31 71 ASP A C 1
ATOM 602 O O . ASP A 1 71 ? 2.061 -0.175 -56.566 1.00 87.31 71 ASP A O 1
ATOM 606 N N . TYR A 1 72 ? 3.236 -2.025 -57.073 1.00 91.69 72 TYR A N 1
ATOM 607 C CA . TYR A 1 72 ? 4.459 -1.339 -57.471 1.00 91.69 72 TYR A CA 1
ATOM 608 C C . TYR A 1 72 ? 5.290 -2.184 -58.437 1.00 91.69 72 TYR A C 1
ATOM 610 O O . TYR A 1 72 ? 5.127 -3.395 -58.559 1.00 91.69 72 TYR A O 1
ATOM 618 N N . ASP A 1 73 ? 6.199 -1.507 -59.134 1.00 95.19 73 ASP A N 1
ATOM 619 C CA . ASP A 1 73 ? 7.154 -2.099 -60.064 1.00 95.19 73 ASP A CA 1
ATOM 620 C C . ASP A 1 73 ? 8.516 -1.447 -59.806 1.00 95.19 73 ASP A C 1
ATOM 622 O O . ASP A 1 73 ? 8.643 -0.222 -59.902 1.00 95.19 73 ASP A O 1
ATOM 626 N N . LEU A 1 74 ? 9.511 -2.249 -59.417 1.00 94.81 74 LEU A N 1
ATOM 627 C CA . LEU A 1 74 ? 10.813 -1.745 -58.965 1.00 94.81 74 LEU A CA 1
ATOM 628 C C . LEU A 1 74 ? 11.556 -0.982 -60.070 1.00 94.81 74 LEU A C 1
ATOM 630 O O . LEU A 1 74 ? 12.162 0.050 -59.790 1.00 94.81 74 LEU A O 1
ATOM 634 N N . ASP A 1 75 ? 11.442 -1.404 -61.333 1.00 93.69 75 ASP A N 1
ATOM 635 C CA . ASP A 1 75 ? 12.056 -0.695 -62.464 1.00 93.69 75 ASP A CA 1
ATOM 636 C C . ASP A 1 75 ? 11.430 0.698 -62.647 1.00 93.69 75 ASP A C 1
ATOM 638 O O . ASP A 1 75 ? 12.117 1.695 -62.897 1.00 93.69 75 ASP A O 1
ATOM 642 N N . ARG A 1 76 ? 10.106 0.796 -62.484 1.00 95.00 76 ARG A N 1
ATOM 643 C CA . ARG A 1 76 ? 9.385 2.071 -62.527 1.00 95.00 76 ARG A CA 1
ATOM 644 C C . ARG A 1 76 ? 9.707 2.958 -61.325 1.00 95.00 76 ARG A C 1
ATOM 646 O O . ARG A 1 76 ? 9.719 4.180 -61.485 1.00 95.00 76 ARG A O 1
ATOM 653 N N . LEU A 1 77 ? 9.927 2.388 -60.141 1.00 95.88 77 LEU A N 1
ATOM 654 C CA . LEU A 1 77 ? 10.365 3.142 -58.964 1.00 95.88 77 LEU A CA 1
ATOM 655 C C . LEU A 1 77 ? 11.789 3.674 -59.158 1.00 95.88 77 LEU A C 1
ATOM 657 O O . LEU A 1 77 ? 12.001 4.871 -58.982 1.00 95.88 77 LEU A O 1
ATOM 661 N N . ALA A 1 78 ? 12.728 2.851 -59.640 1.00 93.75 78 ALA A N 1
ATOM 662 C CA . ALA A 1 78 ? 14.090 3.289 -59.967 1.00 93.75 78 ALA A CA 1
ATOM 663 C C . ALA A 1 78 ? 14.094 4.483 -60.934 1.00 93.75 78 ALA A C 1
ATOM 665 O O . ALA A 1 78 ? 14.844 5.438 -60.750 1.00 93.75 78 ALA A O 1
ATOM 666 N N . ALA A 1 79 ? 13.221 4.462 -61.947 1.00 93.94 79 ALA A N 1
ATOM 667 C CA . ALA A 1 79 ? 13.106 5.544 -62.923 1.00 93.94 79 ALA A CA 1
ATOM 668 C C . ALA A 1 79 ? 12.540 6.862 -62.351 1.00 93.94 79 ALA A C 1
ATOM 670 O O . ALA A 1 79 ? 12.654 7.896 -63.010 1.00 93.94 79 ALA A O 1
ATOM 671 N N . GLN A 1 80 ? 11.904 6.829 -61.175 1.00 94.31 80 GLN A N 1
ATOM 672 C CA . GLN A 1 80 ? 11.363 8.009 -60.492 1.00 94.31 80 GLN A CA 1
ATOM 673 C C . GLN A 1 80 ? 12.368 8.664 -59.542 1.00 94.31 80 GLN A C 1
ATOM 675 O O . GLN A 1 80 ? 12.138 9.804 -59.155 1.00 94.31 80 GLN A O 1
ATOM 680 N N . ILE A 1 81 ? 13.467 7.982 -59.198 1.00 95.00 81 ILE A N 1
ATOM 681 C CA . ILE A 1 81 ? 14.476 8.509 -58.276 1.00 95.00 81 ILE A CA 1
ATOM 682 C C . ILE A 1 81 ? 15.138 9.753 -58.874 1.00 95.00 81 ILE A C 1
ATOM 684 O O . ILE A 1 81 ? 15.711 9.718 -59.968 1.00 95.00 81 ILE A O 1
ATOM 688 N N . SER A 1 82 ? 15.091 10.848 -58.123 1.00 93.31 82 SER A N 1
ATOM 689 C CA . SER A 1 82 ? 15.716 12.126 -58.456 1.00 93.31 82 SER A CA 1
ATOM 690 C C . SER A 1 82 ? 16.513 12.683 -57.274 1.00 93.31 82 SER A C 1
ATOM 692 O O . SER A 1 82 ? 16.352 12.250 -56.134 1.00 93.31 82 SER A O 1
ATOM 694 N N . ASP A 1 83 ? 17.404 13.644 -57.542 1.00 89.38 83 ASP A N 1
ATOM 695 C CA . ASP A 1 83 ? 18.317 14.207 -56.532 1.00 89.38 83 ASP A CA 1
ATOM 696 C C . ASP A 1 83 ? 17.580 14.833 -55.330 1.00 89.38 83 ASP A C 1
ATOM 698 O O . ASP A 1 83 ? 18.112 14.852 -54.224 1.00 89.38 83 ASP A O 1
ATOM 702 N N . ASP A 1 84 ? 16.357 15.330 -55.523 1.00 90.31 84 ASP A N 1
ATOM 703 C CA . ASP A 1 84 ? 15.514 15.930 -54.482 1.00 90.31 84 ASP A CA 1
ATOM 704 C C . ASP A 1 84 ? 14.844 14.913 -53.546 1.00 90.31 84 ASP A C 1
ATOM 706 O O . ASP A 1 84 ? 14.324 15.308 -52.506 1.00 90.31 84 ASP A O 1
ATOM 710 N N . MET A 1 85 ? 14.893 13.618 -53.873 1.00 92.00 85 MET A N 1
ATOM 711 C CA . MET A 1 85 ? 14.385 12.547 -53.008 1.00 92.00 85 MET A CA 1
ATOM 712 C C . MET A 1 85 ? 15.395 12.104 -51.943 1.00 92.00 85 MET A C 1
ATOM 714 O O . MET A 1 85 ? 15.041 11.364 -51.030 1.00 92.00 85 MET A O 1
ATOM 718 N N . TYR A 1 86 ? 16.660 12.517 -52.053 1.00 90.50 86 TYR A N 1
ATOM 719 C CA . TYR A 1 86 ? 17.694 12.130 -51.100 1.00 90.50 86 TYR A CA 1
ATOM 720 C C . TYR A 1 86 ? 17.550 12.908 -49.791 1.00 90.50 86 TYR A C 1
ATOM 722 O O . TYR A 1 86 ? 17.854 14.099 -49.727 1.00 90.50 86 TYR A O 1
ATOM 730 N N . VAL A 1 87 ? 17.138 12.204 -48.739 1.00 89.19 87 VAL A N 1
ATOM 731 C CA . VAL A 1 87 ? 17.040 12.741 -47.373 1.00 89.19 87 VAL A CA 1
ATOM 732 C C . VAL A 1 87 ? 18.360 12.603 -46.611 1.00 89.19 87 VAL A C 1
ATOM 734 O O . VAL A 1 87 ? 18.708 13.472 -45.820 1.00 89.19 87 VAL A O 1
ATOM 737 N N . GLY A 1 88 ? 19.162 11.576 -46.926 1.00 82.56 88 GLY A N 1
ATOM 738 C CA . GLY A 1 88 ? 20.517 11.409 -46.385 1.00 82.56 88 GLY A CA 1
ATOM 739 C C . GLY A 1 88 ? 20.595 10.927 -44.933 1.00 82.56 88 GLY A C 1
ATOM 740 O O . GLY A 1 88 ? 21.688 10.931 -44.368 1.00 82.56 88 GLY A O 1
ATOM 741 N N . ASP A 1 89 ? 19.476 10.489 -44.357 1.00 89.25 89 ASP A N 1
ATOM 742 C CA . ASP A 1 89 ? 19.406 9.972 -42.985 1.00 89.25 89 ASP A CA 1
ATOM 743 C C . ASP A 1 89 ? 20.108 8.613 -42.830 1.00 89.25 89 ASP A C 1
ATOM 745 O O . ASP A 1 89 ? 20.640 8.307 -41.765 1.00 89.25 89 ASP A O 1
ATOM 749 N N . CYS A 1 90 ? 20.139 7.806 -43.898 1.00 91.94 90 CYS A N 1
ATOM 750 C CA . CYS A 1 90 ? 20.693 6.451 -43.899 1.00 91.94 90 CYS A CA 1
ATOM 751 C C . CYS A 1 90 ? 21.915 6.315 -44.822 1.00 91.94 90 CYS A C 1
ATOM 753 O O . CYS A 1 90 ? 22.027 6.985 -45.855 1.00 91.94 90 CYS A O 1
ATOM 755 N N . GLY A 1 91 ? 22.830 5.404 -44.477 1.00 91.38 91 GLY A N 1
ATOM 756 C CA . GLY A 1 91 ? 24.101 5.219 -45.166 1.00 91.38 91 GLY A CA 1
ATOM 757 C C . GLY A 1 91 ? 24.500 3.759 -45.382 1.00 91.38 91 GLY A C 1
ATOM 758 O O . GLY A 1 91 ? 23.685 2.854 -45.556 1.00 91.38 91 GLY A O 1
ATOM 759 N N . ALA A 1 92 ? 25.813 3.528 -45.458 1.00 92.94 92 ALA A N 1
ATOM 760 C CA . ALA A 1 92 ? 26.363 2.230 -45.848 1.00 92.94 92 ALA A CA 1
ATOM 761 C C . ALA A 1 92 ? 26.070 1.109 -44.835 1.00 92.94 92 ALA A C 1
ATOM 763 O O . ALA A 1 92 ? 25.972 -0.047 -45.245 1.00 92.94 92 ALA A O 1
ATOM 764 N N . ALA A 1 93 ? 25.942 1.442 -43.547 1.00 93.81 93 ALA A N 1
ATOM 765 C CA . ALA A 1 93 ? 25.656 0.470 -42.496 1.00 93.81 93 ALA A CA 1
ATOM 766 C C . ALA A 1 93 ? 24.227 -0.072 -42.636 1.00 93.81 93 ALA A C 1
ATOM 768 O O . ALA A 1 93 ? 24.024 -1.281 -42.722 1.00 93.81 93 ALA A O 1
ATOM 769 N N . GLU A 1 94 ? 23.260 0.827 -42.786 1.00 95.88 94 GLU A N 1
ATOM 770 C CA . GLU A 1 94 ? 21.842 0.522 -42.969 1.00 95.88 94 GLU A CA 1
ATOM 771 C C . GLU A 1 94 ? 21.611 -0.287 -44.254 1.00 95.88 94 GLU A C 1
ATOM 773 O O . GLU A 1 94 ? 20.880 -1.277 -44.267 1.00 95.88 94 GLU A O 1
ATOM 778 N N . ALA A 1 95 ? 22.316 0.066 -45.334 1.00 95.19 95 ALA A N 1
ATOM 779 C CA . ALA A 1 95 ? 22.290 -0.710 -46.569 1.00 95.19 95 ALA A CA 1
ATOM 780 C C . ALA A 1 95 ? 22.825 -2.140 -46.380 1.00 95.19 95 ALA A C 1
ATOM 782 O O . ALA A 1 95 ? 22.300 -3.078 -46.973 1.00 95.19 95 ALA A O 1
ATOM 783 N N . GLU A 1 96 ? 23.879 -2.346 -45.587 1.00 96.44 96 GLU A N 1
ATOM 784 C CA . GLU A 1 96 ? 24.399 -3.691 -45.313 1.00 96.44 96 GLU A CA 1
ATOM 785 C C . GLU A 1 96 ? 23.416 -4.527 -44.480 1.00 96.44 96 GLU A C 1
ATOM 787 O O . GLU A 1 96 ? 23.243 -5.722 -44.742 1.00 96.44 96 GLU A O 1
ATOM 792 N N . GLU A 1 97 ? 22.720 -3.899 -43.532 1.00 96.12 97 GLU A N 1
ATOM 793 C CA . GLU A 1 97 ? 21.667 -4.546 -42.750 1.00 96.12 97 GLU A CA 1
ATOM 794 C C . GLU A 1 97 ? 20.476 -4.965 -43.612 1.00 96.12 97 GLU A C 1
ATOM 796 O O . GLU A 1 97 ? 20.036 -6.112 -43.511 1.00 96.12 97 GLU A O 1
ATOM 801 N N . LEU A 1 98 ? 20.020 -4.103 -44.524 1.00 96.12 98 LEU A N 1
ATOM 802 C CA . LEU A 1 98 ? 18.960 -4.432 -45.480 1.00 96.12 98 LEU A CA 1
ATOM 803 C C . LEU A 1 98 ? 19.348 -5.616 -46.379 1.00 96.12 98 LEU A C 1
ATOM 805 O O . LEU A 1 98 ? 18.566 -6.552 -46.527 1.00 96.12 98 LEU A O 1
ATOM 809 N N . ARG A 1 99 ? 20.588 -5.663 -46.890 1.00 96.94 99 ARG A N 1
ATOM 810 C CA . ARG A 1 99 ? 21.086 -6.815 -47.677 1.00 96.94 99 ARG A CA 1
ATOM 811 C C . ARG A 1 99 ? 21.179 -8.103 -46.870 1.00 96.94 99 ARG A C 1
ATOM 813 O O . ARG A 1 99 ? 21.059 -9.204 -47.409 1.00 96.94 99 ARG A O 1
ATOM 820 N N . ARG A 1 100 ? 21.466 -8.001 -45.573 1.00 95.62 100 ARG A N 1
ATOM 821 C CA . ARG A 1 100 ? 21.441 -9.160 -44.675 1.00 95.62 100 ARG A CA 1
ATOM 822 C C . ARG A 1 100 ? 20.006 -9.646 -44.482 1.00 95.62 100 ARG A C 1
ATOM 824 O O . ARG A 1 100 ? 19.770 -10.838 -44.653 1.00 95.62 100 ARG A O 1
ATOM 831 N N . CYS A 1 101 ? 19.067 -8.732 -44.244 1.00 93.56 101 CYS A N 1
ATOM 832 C CA . CYS A 1 101 ? 17.641 -9.037 -44.143 1.00 93.56 101 CYS A CA 1
ATOM 833 C C . CYS A 1 101 ? 17.099 -9.682 -45.434 1.00 93.56 101 CYS A C 1
ATOM 835 O O . CYS A 1 101 ? 16.402 -10.692 -45.364 1.00 93.56 101 CYS A O 1
ATOM 837 N N . ALA A 1 102 ? 17.505 -9.187 -46.610 1.00 95.25 102 ALA A N 1
ATOM 838 C CA . ALA A 1 102 ? 17.121 -9.738 -47.913 1.00 95.25 102 ALA A CA 1
ATOM 839 C C . ALA A 1 102 ? 17.521 -11.214 -48.077 1.00 95.25 102 ALA A C 1
ATOM 841 O O . ALA A 1 102 ? 16.772 -12.025 -48.617 1.00 95.25 102 ALA A O 1
ATOM 842 N N . LYS A 1 103 ? 18.697 -11.600 -47.564 1.00 94.12 103 LYS A N 1
ATOM 843 C CA . LYS A 1 103 ? 19.167 -12.998 -47.605 1.00 94.12 103 LYS A CA 1
ATOM 844 C C . LYS A 1 103 ? 18.371 -13.918 -46.687 1.00 94.12 103 LYS A C 1
ATOM 846 O O . LYS A 1 103 ? 18.263 -15.108 -46.974 1.00 94.12 103 LYS A O 1
ATOM 851 N N . GLU A 1 104 ? 17.886 -13.386 -45.572 1.00 92.88 104 GLU A N 1
ATOM 852 C CA . GLU A 1 104 ? 17.110 -14.129 -44.578 1.00 92.88 104 GLU A CA 1
ATOM 853 C C . GLU A 1 104 ? 15.632 -14.247 -44.992 1.00 92.88 104 GLU A C 1
ATOM 855 O O . GLU A 1 104 ? 14.979 -15.221 -44.620 1.00 92.88 104 GLU A O 1
ATOM 860 N N . ASN A 1 105 ? 15.140 -13.326 -45.832 1.00 92.12 105 ASN A N 1
ATOM 861 C CA . ASN A 1 105 ? 13.734 -13.201 -46.220 1.00 92.12 105 ASN A CA 1
ATOM 862 C C . ASN A 1 105 ? 13.560 -13.193 -47.751 1.00 92.12 105 ASN A C 1
ATOM 864 O O . ASN A 1 105 ? 13.368 -12.133 -48.348 1.00 92.12 105 ASN A O 1
ATOM 868 N N . PRO A 1 106 ? 13.601 -14.371 -48.405 1.00 91.88 106 PRO A N 1
ATOM 869 C CA . PRO A 1 106 ? 13.602 -14.474 -49.865 1.00 91.88 106 PRO A CA 1
ATOM 870 C C . PRO A 1 106 ? 12.332 -13.932 -50.532 1.00 91.88 106 PRO A C 1
ATOM 872 O O . PRO A 1 106 ? 12.390 -13.557 -51.698 1.00 91.88 106 PRO A O 1
ATOM 875 N N . ASP A 1 107 ? 11.212 -13.880 -49.808 1.00 91.81 107 ASP A N 1
ATOM 876 C CA . ASP A 1 107 ? 9.930 -13.384 -50.324 1.00 91.81 107 ASP A CA 1
ATOM 877 C C . ASP A 1 107 ? 9.916 -11.858 -50.540 1.00 91.81 107 ASP A C 1
ATOM 879 O O . ASP A 1 107 ? 9.072 -11.374 -51.286 1.00 91.81 107 ASP A O 1
ATOM 883 N N . TRP A 1 108 ? 10.856 -11.125 -49.925 1.00 93.75 108 TRP A N 1
ATOM 884 C CA . TRP A 1 108 ? 10.983 -9.658 -49.996 1.00 93.75 108 TRP A CA 1
ATOM 885 C C . TRP A 1 108 ? 12.396 -9.206 -50.393 1.00 93.75 108 TRP A C 1
ATOM 887 O O . TRP A 1 108 ? 12.804 -8.069 -50.144 1.00 93.75 108 TRP A O 1
ATOM 897 N N . ALA A 1 109 ? 13.199 -10.128 -50.929 1.00 94.50 109 ALA A N 1
ATOM 898 C CA . ALA A 1 109 ? 14.618 -9.896 -51.164 1.00 94.50 109 ALA A CA 1
ATOM 899 C C . ALA A 1 109 ? 14.868 -8.800 -52.206 1.00 94.50 109 ALA A C 1
ATOM 901 O O . ALA A 1 109 ? 15.782 -7.998 -52.025 1.00 94.50 109 ALA A O 1
ATOM 902 N N . ASP A 1 110 ? 14.057 -8.753 -53.265 1.00 96.25 110 ASP A N 1
ATOM 903 C CA . ASP A 1 110 ? 14.214 -7.779 -54.347 1.00 96.25 110 ASP A CA 1
ATOM 904 C C . ASP A 1 110 ? 13.915 -6.354 -53.848 1.00 96.25 110 ASP A C 1
ATOM 906 O O . ASP A 1 110 ? 14.665 -5.423 -54.140 1.00 96.25 110 ASP A O 1
ATOM 910 N N . GLU A 1 111 ? 12.878 -6.177 -53.027 1.00 96.56 111 GLU A N 1
ATOM 911 C CA . GLU A 1 111 ? 12.535 -4.894 -52.415 1.00 96.56 111 GLU A CA 1
ATOM 912 C C . GLU A 1 111 ? 13.580 -4.434 -51.393 1.00 96.56 111 GLU A C 1
ATOM 914 O O . GLU A 1 111 ? 13.972 -3.266 -51.387 1.00 96.56 111 GLU A O 1
ATOM 919 N N . LEU A 1 112 ? 14.065 -5.341 -50.541 1.00 97.06 112 LEU A N 1
ATOM 920 C CA . LEU A 1 112 ? 15.091 -5.027 -49.544 1.00 97.06 112 LEU A CA 1
ATOM 921 C C . LEU A 1 112 ? 16.437 -4.679 -50.200 1.00 97.06 112 LEU A C 1
ATOM 923 O O . LEU A 1 112 ? 17.114 -3.749 -49.758 1.00 97.06 112 LEU A O 1
ATOM 927 N N . GLU A 1 113 ? 16.822 -5.380 -51.271 1.00 97.19 113 GLU A N 1
ATOM 928 C CA . GLU A 1 113 ? 18.011 -5.040 -52.064 1.00 97.19 113 GLU A CA 1
ATOM 929 C C . GLU A 1 113 ? 17.836 -3.700 -52.789 1.00 97.19 113 GLU A C 1
ATOM 931 O O . GLU A 1 113 ? 18.763 -2.889 -52.785 1.00 97.19 113 GLU A O 1
ATOM 936 N N . PHE A 1 114 ? 16.645 -3.413 -53.325 1.00 97.69 114 PHE A N 1
ATOM 937 C CA . PHE A 1 114 ? 16.330 -2.108 -53.909 1.00 97.69 114 PHE A CA 1
ATOM 938 C C . PHE A 1 114 ? 16.488 -0.978 -52.882 1.00 97.69 114 PHE A C 1
ATOM 940 O O . PHE A 1 114 ? 17.149 0.029 -53.151 1.00 97.69 114 PHE A O 1
ATOM 947 N N . MET A 1 115 ? 15.932 -1.149 -51.676 1.00 97.25 115 MET A N 1
ATOM 948 C CA . MET A 1 115 ? 16.104 -0.186 -50.586 1.00 97.25 115 MET A CA 1
ATOM 949 C C . MET A 1 115 ? 17.582 -0.027 -50.203 1.00 97.25 115 MET A C 1
ATOM 951 O O . MET A 1 115 ? 18.037 1.091 -49.983 1.00 97.25 115 MET A O 1
ATOM 955 N N . ALA A 1 116 ? 18.361 -1.112 -50.174 1.00 96.81 116 ALA A N 1
ATOM 956 C CA . ALA A 1 116 ? 19.790 -1.067 -49.864 1.00 96.81 116 ALA A CA 1
ATOM 957 C C . ALA A 1 116 ? 20.641 -0.389 -50.953 1.00 96.81 116 ALA A C 1
ATOM 959 O O . ALA A 1 116 ? 21.663 0.234 -50.651 1.00 96.81 116 ALA A O 1
ATOM 960 N N . GLU A 1 117 ? 20.277 -0.542 -52.228 1.00 96.69 117 GLU A N 1
ATOM 961 C CA . GLU A 1 117 ? 20.935 0.128 -53.355 1.00 96.69 117 GLU A CA 1
ATOM 962 C C . GLU A 1 117 ? 20.662 1.636 -53.344 1.00 96.69 117 GLU A C 1
ATOM 964 O O . GLU A 1 117 ? 21.565 2.436 -53.604 1.00 96.69 117 GLU A O 1
ATOM 969 N N . HIS A 1 118 ? 19.448 2.024 -52.957 1.00 96.12 118 HIS A N 1
ATOM 970 C CA . HIS A 1 118 ? 18.982 3.407 -52.955 1.00 96.12 118 HIS A CA 1
ATOM 971 C C . HIS A 1 118 ? 18.821 4.000 -51.548 1.00 96.12 118 HIS A C 1
ATOM 973 O O . HIS A 1 118 ? 18.064 4.945 -51.367 1.00 96.12 118 HIS A O 1
ATOM 979 N N . VAL A 1 119 ? 19.567 3.501 -50.556 1.00 96.06 119 VAL A N 1
ATOM 980 C CA . VAL A 1 119 ? 19.353 3.780 -49.119 1.00 96.06 119 VAL A CA 1
ATOM 981 C C . VAL A 1 119 ? 19.225 5.269 -48.759 1.00 96.06 119 VAL A C 1
ATOM 983 O O . VAL A 1 119 ? 18.484 5.626 -47.853 1.00 96.06 119 VAL A O 1
ATOM 986 N N . GLY A 1 120 ? 19.895 6.156 -49.502 1.00 94.31 120 GLY A N 1
ATOM 987 C CA . GLY A 1 120 ? 19.902 7.597 -49.240 1.00 94.31 120 GLY A CA 1
ATOM 988 C C . GLY A 1 120 ? 18.575 8.330 -49.488 1.00 94.31 120 GLY A C 1
ATOM 989 O O . GLY A 1 120 ? 18.467 9.484 -49.073 1.00 94.31 120 GLY A O 1
ATOM 990 N N . ILE A 1 121 ? 17.589 7.699 -50.142 1.00 95.44 121 ILE A N 1
ATOM 991 C CA . ILE A 1 121 ? 16.233 8.266 -50.308 1.00 95.44 121 ILE A CA 1
ATOM 992 C C . ILE A 1 121 ? 15.278 7.880 -49.170 1.00 95.44 121 ILE A C 1
ATOM 994 O O . ILE A 1 121 ? 14.155 8.372 -49.122 1.00 95.44 121 ILE A O 1
ATOM 998 N N . TYR A 1 122 ? 15.704 6.997 -48.264 1.00 95.56 122 TYR A N 1
ATOM 999 C CA . TYR A 1 122 ? 14.877 6.501 -47.168 1.00 95.56 122 TYR A CA 1
ATOM 1000 C C . TYR A 1 122 ? 15.258 7.159 -45.844 1.00 95.56 122 TYR A C 1
ATOM 1002 O O . TYR A 1 122 ? 16.439 7.348 -45.540 1.00 95.56 122 TYR A O 1
ATOM 1010 N N . SER A 1 123 ? 14.240 7.471 -45.042 1.00 92.75 123 SER A N 1
ATOM 1011 C CA . SER A 1 123 ? 14.417 7.900 -43.656 1.00 92.75 123 SER A CA 1
ATOM 1012 C C . SER A 1 123 ? 14.841 6.728 -42.768 1.00 92.75 123 SER A C 1
ATOM 1014 O O . SER A 1 123 ? 14.622 5.556 -43.097 1.00 92.75 123 SER A O 1
ATOM 1016 N N . GLU A 1 124 ? 15.398 7.042 -41.598 1.00 90.75 124 GLU A N 1
ATOM 1017 C CA . GLU A 1 124 ? 15.760 6.032 -40.596 1.00 90.75 124 GLU A CA 1
ATOM 1018 C C . GLU A 1 124 ? 14.537 5.205 -40.147 1.00 90.75 124 GLU A C 1
ATOM 1020 O O . GLU A 1 124 ? 14.639 3.995 -39.942 1.00 90.75 124 GLU A O 1
ATOM 1025 N N . GLU A 1 125 ? 13.356 5.831 -40.061 1.00 89.56 125 GLU A N 1
ATOM 1026 C CA . GLU A 1 125 ? 12.087 5.168 -39.720 1.00 89.56 125 GLU A CA 1
ATOM 1027 C C . GLU A 1 125 ? 11.683 4.111 -40.759 1.00 89.56 125 GLU A C 1
ATOM 1029 O O . GLU A 1 125 ? 11.286 3.000 -40.392 1.00 89.56 125 GLU A O 1
ATOM 1034 N N . ALA A 1 126 ? 11.835 4.422 -42.051 1.00 92.19 126 ALA A N 1
ATOM 1035 C CA . ALA A 1 126 ? 11.513 3.501 -43.138 1.00 92.19 126 ALA A CA 1
ATOM 1036 C C . ALA A 1 126 ? 12.426 2.270 -43.112 1.00 92.19 126 ALA A C 1
ATOM 1038 O O . ALA A 1 126 ? 11.947 1.134 -43.157 1.00 92.19 126 ALA A O 1
ATOM 1039 N N . VAL A 1 127 ? 13.737 2.482 -42.958 1.00 93.56 127 VAL A N 1
ATOM 1040 C CA . VAL A 1 127 ? 14.699 1.377 -42.893 1.00 93.56 127 VAL A CA 1
ATOM 1041 C C . VAL A 1 127 ? 14.474 0.516 -41.649 1.00 93.56 127 VAL A C 1
ATOM 1043 O O . VAL A 1 127 ? 14.381 -0.707 -41.766 1.00 93.56 127 VAL A O 1
ATOM 1046 N N . LYS A 1 128 ? 14.305 1.126 -40.467 1.00 89.94 128 LYS A N 1
ATOM 1047 C CA . LYS A 1 128 ? 13.997 0.387 -39.230 1.00 89.94 128 LYS A CA 1
ATOM 1048 C C . LYS A 1 128 ? 12.727 -0.449 -39.369 1.00 89.94 128 LYS A C 1
ATOM 1050 O O . LYS A 1 128 ? 12.712 -1.600 -38.938 1.00 89.94 128 LYS A O 1
ATOM 1055 N N . THR A 1 129 ? 11.690 0.092 -40.004 1.00 90.38 129 THR A N 1
ATOM 1056 C CA . THR A 1 129 ? 10.418 -0.615 -40.207 1.00 90.38 129 THR A CA 1
ATOM 1057 C C . THR A 1 129 ? 10.589 -1.865 -41.068 1.00 90.38 129 THR A C 1
ATOM 1059 O O . THR A 1 129 ? 10.093 -2.927 -40.692 1.00 90.38 129 THR A O 1
ATOM 1062 N N . ALA A 1 130 ? 11.336 -1.773 -42.175 1.00 91.44 130 ALA A N 1
ATOM 1063 C CA . ALA A 1 130 ? 11.632 -2.923 -43.031 1.00 91.44 130 ALA A CA 1
ATOM 1064 C C . ALA A 1 130 ? 12.467 -3.998 -42.305 1.00 91.44 130 ALA A C 1
ATOM 1066 O O . ALA A 1 130 ? 12.245 -5.194 -42.487 1.00 91.44 130 ALA A O 1
ATOM 1067 N N . LEU A 1 131 ? 13.404 -3.585 -41.443 1.00 89.62 131 LEU A N 1
ATOM 1068 C CA . LEU A 1 131 ? 14.257 -4.499 -40.673 1.00 89.62 131 LEU A CA 1
ATOM 1069 C C . LEU A 1 131 ? 13.525 -5.192 -39.511 1.00 89.62 131 LEU A C 1
ATOM 1071 O O . LEU A 1 131 ? 13.900 -6.299 -39.132 1.00 89.62 131 LEU A O 1
ATOM 1075 N N . GLN A 1 132 ? 12.496 -4.562 -38.939 1.00 84.25 132 GLN A N 1
ATOM 1076 C CA . GLN A 1 132 ? 11.712 -5.124 -37.832 1.00 84.25 132 GLN A CA 1
ATOM 1077 C C . GLN A 1 132 ? 10.689 -6.179 -38.271 1.00 84.25 132 GLN A C 1
ATOM 1079 O O . GLN A 1 132 ? 10.272 -6.993 -37.448 1.00 84.25 132 GLN A O 1
ATOM 1084 N N . GLY A 1 133 ? 10.248 -6.140 -39.529 1.00 83.25 133 GLY A N 1
ATOM 1085 C CA . GLY A 1 133 ? 9.258 -7.064 -40.075 1.00 83.25 133 GLY A CA 1
ATOM 1086 C C . GLY A 1 133 ? 9.294 -7.025 -41.600 1.00 83.25 133 GLY A C 1
ATOM 1087 O O . GLY A 1 133 ? 8.781 -6.066 -42.177 1.00 83.25 133 GLY A O 1
ATOM 1088 N N . PRO A 1 134 ? 9.894 -8.017 -42.278 1.00 79.31 134 PRO A N 1
ATOM 1089 C CA . PRO A 1 134 ? 10.075 -7.995 -43.728 1.00 79.31 134 PRO A CA 1
ATOM 1090 C C . PRO A 1 134 ? 8.741 -7.976 -44.491 1.00 79.31 134 PRO A C 1
ATOM 1092 O O . PRO A 1 134 ? 8.687 -7.472 -45.607 1.00 79.31 134 PRO A O 1
ATOM 1095 N N . GLU A 1 135 ? 7.636 -8.407 -43.882 1.00 84.75 135 GLU A N 1
ATOM 1096 C CA . GLU A 1 135 ? 6.275 -8.249 -44.406 1.00 84.75 135 GLU A CA 1
ATOM 1097 C C . GLU A 1 135 ? 5.813 -6.787 -44.540 1.00 84.75 135 GLU A C 1
ATOM 1099 O O . GLU A 1 135 ? 4.849 -6.505 -45.250 1.00 84.75 135 GLU A O 1
ATOM 1104 N N . LYS A 1 136 ? 6.507 -5.850 -43.886 1.00 90.88 136 LYS A N 1
ATOM 1105 C CA . LYS A 1 136 ? 6.267 -4.400 -43.953 1.00 90.88 136 LYS A CA 1
ATOM 1106 C C . LYS A 1 136 ? 7.111 -3.723 -45.028 1.00 90.88 136 LYS A C 1
ATOM 1108 O O . LYS A 1 136 ? 6.918 -2.535 -45.291 1.00 90.88 136 LYS A O 1
ATOM 1113 N N . THR A 1 137 ? 8.034 -4.460 -45.652 1.00 91.94 137 THR A N 1
ATOM 1114 C CA . THR A 1 137 ? 8.928 -3.946 -46.696 1.00 91.94 137 THR A CA 1
ATOM 1115 C C . THR A 1 137 ? 8.171 -3.207 -47.802 1.00 91.94 137 THR A C 1
ATOM 1117 O O . THR A 1 137 ? 8.605 -2.112 -48.138 1.00 91.94 137 THR A O 1
ATOM 1120 N N . PRO A 1 138 ? 7.021 -3.685 -48.323 1.00 93.06 138 PRO A N 1
ATOM 1121 C CA . PRO A 1 138 ? 6.264 -2.941 -49.335 1.00 93.06 138 PRO A CA 1
ATOM 1122 C C . PRO A 1 138 ? 5.863 -1.522 -48.916 1.00 93.06 138 PRO A C 1
ATOM 1124 O O . PRO A 1 138 ? 5.970 -0.583 -49.705 1.00 93.06 138 PRO A O 1
ATOM 1127 N N . PHE A 1 139 ? 5.435 -1.353 -47.662 1.00 93.88 139 PHE A N 1
ATOM 1128 C CA . PHE A 1 139 ? 5.077 -0.048 -47.110 1.00 93.88 139 PHE A CA 1
ATOM 1129 C C . PHE A 1 139 ? 6.312 0.859 -46.997 1.00 93.88 139 PHE A C 1
ATOM 1131 O O . PHE A 1 139 ? 6.287 2.000 -47.469 1.00 93.88 139 PHE A O 1
ATOM 1138 N N . ALA A 1 140 ? 7.394 0.336 -46.411 1.00 94.19 140 ALA A N 1
ATOM 1139 C CA . ALA A 1 140 ? 8.645 1.065 -46.206 1.00 94.19 140 ALA A CA 1
ATOM 1140 C C . ALA A 1 140 ? 9.344 1.435 -47.527 1.00 94.19 140 ALA A C 1
ATOM 1142 O O . ALA A 1 140 ? 9.878 2.531 -47.663 1.00 94.19 140 ALA A O 1
ATOM 1143 N N . LEU A 1 141 ? 9.291 0.554 -48.526 1.00 95.00 141 LEU A N 1
ATOM 1144 C CA . LEU A 1 141 ? 9.782 0.787 -49.885 1.00 95.00 141 LEU A CA 1
ATOM 1145 C C . LEU A 1 141 ? 9.074 1.980 -50.533 1.00 95.00 141 LEU A C 1
ATOM 1147 O O . LEU A 1 141 ? 9.691 2.828 -51.172 1.00 95.00 141 LEU A O 1
ATOM 1151 N N . LEU A 1 142 ? 7.754 2.048 -50.397 1.00 94.50 142 LEU A N 1
ATOM 1152 C CA . LEU A 1 142 ? 6.954 3.065 -51.066 1.00 94.50 142 LEU A CA 1
ATOM 1153 C C . LEU A 1 142 ? 6.920 4.407 -50.320 1.00 94.50 142 LEU A C 1
ATOM 1155 O O . LEU A 1 142 ? 6.514 5.405 -50.912 1.00 94.50 142 LEU A O 1
ATOM 1159 N N . SER A 1 143 ? 7.401 4.488 -49.074 1.00 93.12 143 SER A N 1
ATOM 1160 C CA . SER A 1 143 ? 7.376 5.736 -48.295 1.00 93.12 143 SER A CA 1
ATOM 1161 C C . SER A 1 143 ? 8.197 6.866 -48.920 1.00 93.12 143 SER A C 1
ATOM 1163 O O . SER A 1 143 ? 7.835 8.026 -48.768 1.00 93.12 143 SER A O 1
ATOM 1165 N N . ALA A 1 144 ? 9.258 6.550 -49.669 1.00 92.31 144 ALA A N 1
ATOM 1166 C CA . ALA A 1 144 ? 10.031 7.549 -50.412 1.00 92.31 144 ALA A CA 1
ATOM 1167 C C . ALA A 1 144 ? 9.273 8.109 -51.634 1.00 92.31 144 ALA A C 1
ATOM 1169 O O . ALA A 1 144 ? 9.603 9.180 -52.133 1.00 92.31 144 ALA A O 1
ATOM 1170 N N . PHE A 1 145 ? 8.250 7.400 -52.121 1.00 91.88 145 PHE A N 1
ATOM 1171 C CA . PHE A 1 145 ? 7.515 7.722 -53.350 1.00 91.88 145 PHE A CA 1
ATOM 1172 C C . PHE A 1 145 ? 6.093 8.240 -53.089 1.00 91.88 145 PHE A C 1
ATOM 1174 O O . PHE A 1 145 ? 5.409 8.677 -54.019 1.00 91.88 145 PHE A O 1
ATOM 1181 N N . CYS A 1 146 ? 5.631 8.197 -51.840 1.00 88.31 146 CYS A N 1
ATOM 1182 C CA . CYS A 1 146 ? 4.295 8.618 -51.437 1.00 88.31 146 CYS A CA 1
ATOM 1183 C C . CYS A 1 146 ? 4.361 9.871 -50.558 1.00 88.31 146 CYS A C 1
ATOM 1185 O O . CYS A 1 146 ? 5.097 9.923 -49.579 1.00 88.31 146 CYS A O 1
ATOM 1187 N N . ALA A 1 147 ? 3.556 10.883 -50.889 1.00 82.19 147 ALA A N 1
ATOM 1188 C CA . ALA A 1 147 ? 3.425 12.065 -50.043 1.00 82.19 147 ALA A CA 1
ATOM 1189 C C . ALA A 1 147 ? 2.687 11.727 -48.731 1.00 82.19 147 ALA A C 1
ATOM 1191 O O . ALA A 1 147 ? 1.772 10.896 -48.754 1.00 82.19 147 ALA A O 1
ATOM 1192 N N . PRO A 1 148 ? 2.989 12.420 -47.617 1.00 76.06 148 PRO A N 1
ATOM 1193 C CA . PRO A 1 148 ? 2.124 12.410 -46.442 1.00 76.06 148 PRO A CA 1
ATOM 1194 C C . PRO A 1 148 ? 0.701 12.824 -46.857 1.00 76.06 148 PRO A C 1
ATOM 1196 O O . PRO A 1 148 ? 0.524 13.837 -47.535 1.00 76.06 148 PRO A O 1
ATOM 1199 N N . ASN A 1 149 ? -0.302 12.021 -46.493 1.00 80.25 149 ASN A N 1
ATOM 1200 C CA . ASN A 1 149 ? -1.706 12.060 -46.946 1.00 80.25 149 ASN A CA 1
ATOM 1201 C C . ASN A 1 149 ? -2.016 11.448 -48.321 1.00 80.25 149 ASN A C 1
ATOM 1203 O O . ASN A 1 149 ? -3.109 11.652 -48.852 1.00 80.25 149 ASN A O 1
ATOM 1207 N N . ALA A 1 150 ? -1.111 10.653 -48.898 1.00 73.75 150 ALA A N 1
ATOM 1208 C CA . ALA A 1 150 ? -1.420 9.871 -50.101 1.00 73.75 150 ALA A CA 1
ATOM 1209 C C . ALA A 1 150 ? -2.512 8.802 -49.868 1.00 73.75 150 ALA A C 1
ATOM 1211 O O . ALA A 1 150 ? -3.151 8.356 -50.820 1.00 73.75 150 ALA A O 1
ATOM 1212 N N . SER A 1 151 ? -2.748 8.422 -48.609 1.00 72.38 151 SER A N 1
ATOM 1213 C CA . SER A 1 151 ? -3.819 7.528 -48.153 1.00 72.38 151 SER A CA 1
ATOM 1214 C C . SER A 1 151 ? -4.585 8.175 -46.994 1.00 72.38 151 SER A C 1
ATOM 1216 O O . SER A 1 151 ? -4.071 9.108 -46.377 1.00 72.38 151 SER A O 1
ATOM 1218 N N . GLY A 1 152 ? -5.764 7.658 -46.638 1.00 63.94 152 GLY A N 1
ATOM 1219 C CA . GLY A 1 152 ? -6.394 8.046 -45.372 1.00 63.94 152 GLY A CA 1
ATOM 1220 C C . GLY A 1 152 ? -7.912 8.107 -45.327 1.00 63.94 152 GLY A C 1
ATOM 1221 O O . GLY A 1 152 ? -8.431 8.262 -44.233 1.00 63.94 152 GLY A O 1
ATOM 1222 N N . LEU A 1 153 ? -8.660 7.988 -46.430 1.00 65.44 153 LEU A N 1
ATOM 1223 C CA . LEU A 1 153 ? -10.125 8.097 -46.351 1.00 65.44 153 LEU A CA 1
ATOM 1224 C C . LEU A 1 153 ? -10.841 7.136 -47.313 1.00 65.44 153 LEU A C 1
ATOM 1226 O O . LEU A 1 153 ? -10.510 7.070 -48.497 1.00 65.44 153 LEU A O 1
ATOM 1230 N N . ASN A 1 154 ? -11.862 6.454 -46.769 1.00 65.00 154 ASN A N 1
ATOM 1231 C CA . ASN A 1 154 ? -12.724 5.396 -47.340 1.00 65.00 154 ASN A CA 1
ATOM 1232 C C . ASN A 1 154 ? -12.282 3.943 -47.086 1.00 65.00 154 ASN A C 1
ATOM 1234 O O . ASN A 1 154 ? -12.398 3.091 -47.968 1.00 65.00 154 ASN A O 1
ATOM 1238 N N . ALA A 1 155 ? -11.807 3.636 -45.878 1.00 76.81 155 ALA A N 1
ATOM 1239 C CA . ALA A 1 155 ? -11.726 2.250 -45.436 1.00 76.81 155 ALA A CA 1
ATOM 1240 C C . ALA A 1 155 ? -13.074 1.800 -44.857 1.00 76.81 155 ALA A C 1
ATOM 1242 O O . ALA A 1 155 ? -13.553 2.381 -43.888 1.00 76.81 155 ALA A O 1
ATOM 1243 N N . GLU A 1 156 ? -13.663 0.751 -45.426 1.00 85.56 156 GLU A N 1
ATOM 1244 C CA . GLU A 1 156 ? -14.777 0.048 -44.788 1.00 85.56 156 GLU A CA 1
ATOM 1245 C C . GLU A 1 156 ? -14.201 -0.942 -43.767 1.00 85.56 156 GLU A C 1
ATOM 1247 O O . GLU A 1 156 ? -13.325 -1.753 -44.091 1.00 85.56 156 GLU A O 1
ATOM 1252 N N . ILE A 1 157 ? -14.646 -0.829 -42.515 1.00 92.00 157 ILE A N 1
ATOM 1253 C CA . ILE A 1 157 ? -14.286 -1.742 -41.429 1.00 92.00 157 ILE A CA 1
ATOM 1254 C C . ILE A 1 157 ? -15.508 -2.602 -41.121 1.00 92.00 157 ILE A C 1
ATOM 1256 O O . ILE A 1 157 ? -16.603 -2.088 -40.918 1.00 92.00 157 ILE A O 1
ATOM 1260 N N . GLU A 1 158 ? -15.312 -3.915 -41.055 1.00 89.25 158 GLU A N 1
ATOM 1261 C CA . GLU A 1 158 ? -16.346 -4.876 -40.683 1.00 89.25 158 GLU A CA 1
ATOM 1262 C C . GLU A 1 158 ? -16.144 -5.352 -39.238 1.00 89.25 158 GLU A C 1
ATOM 1264 O O . GLU A 1 158 ? -15.111 -5.947 -38.895 1.00 89.25 158 GLU A O 1
ATOM 1269 N N . VAL A 1 159 ? -17.147 -5.145 -38.384 1.00 91.25 159 VAL A N 1
ATOM 1270 C CA . VAL A 1 159 ? -17.148 -5.616 -36.994 1.00 91.25 159 VAL A CA 1
ATOM 1271 C C . VAL A 1 159 ? -18.478 -6.289 -36.663 1.00 91.25 159 VAL A C 1
ATOM 1273 O O . VAL A 1 159 ? -19.545 -5.775 -36.997 1.00 91.25 159 VAL A O 1
ATOM 1276 N N . GLU A 1 160 ? -18.418 -7.458 -36.027 1.00 88.38 160 GLU A N 1
ATOM 1277 C CA . GLU A 1 160 ? -19.613 -8.107 -35.484 1.00 88.38 160 GLU A CA 1
ATOM 1278 C C . GLU A 1 160 ? -19.901 -7.572 -34.072 1.00 88.38 160 GLU A C 1
ATOM 1280 O O . GLU A 1 160 ? -18.966 -7.208 -33.352 1.00 88.38 160 GLU A O 1
ATOM 1285 N N . PRO A 1 161 ? -21.168 -7.541 -33.624 1.00 80.19 161 PRO A N 1
ATOM 1286 C CA . PRO A 1 161 ? -21.504 -7.085 -32.278 1.00 80.19 161 PRO A CA 1
ATOM 1287 C C . PRO A 1 161 ? -20.740 -7.852 -31.188 1.00 80.19 161 PRO A C 1
ATOM 1289 O O . PRO A 1 161 ? -20.841 -9.076 -31.095 1.00 80.19 161 PRO A O 1
ATOM 1292 N N . GLY A 1 162 ? -20.018 -7.119 -30.336 1.00 72.94 162 GLY A N 1
ATOM 1293 C CA . GLY A 1 162 ? -19.217 -7.684 -29.245 1.00 72.94 162 GLY A CA 1
ATOM 1294 C C . GLY A 1 162 ? -17.821 -8.173 -29.652 1.00 72.94 162 GLY A C 1
ATOM 1295 O O . GLY A 1 162 ? -17.146 -8.791 -28.831 1.00 72.94 162 GLY A O 1
ATOM 1296 N N . GLU A 1 163 ? -17.377 -7.919 -30.888 1.00 89.56 163 GLU A N 1
ATOM 1297 C CA . GLU A 1 163 ? -15.993 -8.149 -31.315 1.00 89.56 163 GLU A CA 1
ATOM 1298 C C . GLU A 1 163 ? -15.179 -6.849 -31.309 1.00 89.56 163 GLU A C 1
ATOM 1300 O O . GLU A 1 163 ? -15.655 -5.798 -31.729 1.00 89.56 163 GLU A O 1
ATOM 1305 N N . VAL A 1 164 ? -13.908 -6.942 -30.915 1.00 95.00 164 VAL A N 1
ATOM 1306 C CA . VAL A 1 164 ? -12.910 -5.896 -31.177 1.00 95.00 164 VAL A CA 1
ATOM 1307 C C . VAL A 1 164 ? -12.281 -6.194 -32.544 1.00 95.00 164 VAL A C 1
ATOM 1309 O O . VAL A 1 164 ? -11.783 -7.308 -32.736 1.00 95.00 164 VAL A O 1
ATOM 1312 N N . PRO A 1 165 ? -12.309 -5.276 -33.529 1.00 96.06 165 PRO A N 1
ATOM 1313 C CA . PRO A 1 165 ? -11.679 -5.521 -34.821 1.00 96.06 165 PRO A CA 1
ATOM 1314 C C . PRO A 1 165 ? -10.155 -5.435 -34.700 1.00 96.06 165 PRO A C 1
ATOM 1316 O O . PRO A 1 165 ? -9.632 -4.560 -34.018 1.00 96.06 165 PRO A O 1
ATOM 1319 N N . TYR A 1 166 ? -9.440 -6.300 -35.417 1.00 97.25 166 TYR A N 1
ATOM 1320 C CA . TYR A 1 166 ? -7.995 -6.158 -35.578 1.00 97.25 166 TYR A CA 1
ATOM 1321 C C . TYR A 1 166 ? -7.673 -5.206 -36.733 1.00 97.25 166 TYR A C 1
ATOM 1323 O O . TYR A 1 166 ? -8.192 -5.396 -37.836 1.00 97.25 166 TYR A O 1
ATOM 1331 N N . LEU A 1 167 ? -6.819 -4.212 -36.482 1.00 96.50 167 LEU A N 1
ATOM 1332 C CA . LEU A 1 167 ? -6.388 -3.199 -37.446 1.00 96.50 167 LEU A CA 1
ATOM 1333 C C . LEU A 1 167 ? -4.862 -3.053 -37.404 1.00 96.50 167 LEU A C 1
ATOM 1335 O O . LEU A 1 167 ? -4.260 -3.063 -36.330 1.00 96.50 167 LEU A O 1
ATOM 1339 N N . LEU A 1 168 ? -4.243 -2.895 -38.575 1.00 94.56 168 LEU A N 1
ATOM 1340 C CA . LEU A 1 168 ? -2.799 -2.696 -38.718 1.00 94.56 168 LEU A CA 1
ATOM 1341 C C . LEU A 1 168 ? -2.476 -1.226 -38.966 1.00 94.56 168 LEU A C 1
ATOM 1343 O O . LEU A 1 168 ? -3.107 -0.589 -39.806 1.00 94.56 168 LEU A O 1
ATOM 1347 N N . GLN A 1 169 ? -1.446 -0.691 -38.310 1.00 94.19 169 GLN A N 1
ATOM 1348 C CA . GLN A 1 169 ? -1.036 0.702 -38.529 1.00 94.19 169 GLN A CA 1
ATOM 1349 C C . GLN A 1 169 ? -0.462 0.929 -39.942 1.00 94.19 169 GLN A C 1
ATOM 1351 O O . GLN A 1 169 ? -0.606 2.013 -40.500 1.00 94.19 169 GLN A O 1
ATOM 1356 N N . TYR A 1 170 ? 0.128 -0.111 -40.547 1.00 92.81 170 TYR A N 1
ATOM 1357 C CA . TYR A 1 170 ? 0.708 -0.090 -41.898 1.00 92.81 170 TYR A CA 1
ATOM 1358 C C . TYR A 1 170 ? -0.235 -0.636 -42.991 1.00 92.81 170 TYR A C 1
ATOM 1360 O O . TYR A 1 170 ? 0.213 -1.020 -44.069 1.00 92.81 170 TYR A O 1
ATOM 1368 N N . ASP A 1 171 ? -1.544 -0.662 -42.740 1.00 93.31 171 ASP A N 1
ATOM 1369 C CA . ASP A 1 171 ? -2.551 -0.992 -43.755 1.00 93.31 171 ASP A CA 1
ATOM 1370 C C . ASP A 1 171 ? -2.557 0.038 -44.896 1.00 93.31 171 ASP A C 1
ATOM 1372 O O . ASP A 1 171 ? -2.609 1.246 -44.650 1.00 93.31 171 ASP A O 1
ATOM 1376 N N . TYR A 1 172 ? -2.559 -0.432 -46.144 1.00 90.19 172 TYR A N 1
ATOM 1377 C CA . TYR A 1 172 ? -2.473 0.397 -47.348 1.00 90.19 172 TYR A CA 1
ATOM 1378 C C . TYR A 1 172 ? -3.511 1.529 -47.393 1.00 90.19 172 TYR A C 1
ATOM 1380 O O . TYR A 1 172 ? -3.254 2.603 -47.942 1.00 90.19 172 TYR A O 1
ATOM 1388 N N . ARG A 1 173 ? -4.688 1.326 -46.790 1.00 91.31 173 ARG A N 1
ATOM 1389 C CA . ARG A 1 173 ? -5.784 2.303 -46.813 1.00 91.31 173 ARG A CA 1
ATOM 1390 C C . ARG A 1 173 ? -5.467 3.579 -46.025 1.00 91.31 173 ARG A C 1
ATOM 1392 O O . ARG A 1 173 ? -6.065 4.619 -46.316 1.00 91.31 173 ARG A O 1
ATOM 1399 N N . TRP A 1 174 ? -4.538 3.531 -45.065 1.00 93.12 174 TRP A N 1
ATOM 1400 C CA . TRP A 1 174 ? -4.177 4.678 -44.219 1.00 93.12 174 TRP A CA 1
ATOM 1401 C C . TRP A 1 174 ? -2.689 4.807 -43.865 1.00 93.12 174 TRP A C 1
ATOM 1403 O O . TRP A 1 174 ? -2.327 5.799 -43.245 1.00 93.12 174 TRP A O 1
ATOM 1413 N N . CYS A 1 175 ? -1.804 3.885 -44.248 1.00 92.62 175 CYS A N 1
ATOM 1414 C CA . CYS A 1 175 ? -0.406 3.868 -43.797 1.00 92.62 175 CYS A CA 1
ATOM 1415 C C . CYS A 1 175 ? 0.412 5.124 -44.149 1.00 92.62 175 CYS A C 1
ATOM 1417 O O . CYS A 1 175 ? 1.345 5.456 -43.422 1.00 92.62 175 CYS A O 1
ATOM 1419 N N . TYR A 1 176 ? 0.064 5.833 -45.228 1.00 92.75 176 TYR A N 1
ATOM 1420 C CA . TYR A 1 176 ? 0.672 7.110 -45.632 1.00 92.75 176 TYR A CA 1
ATOM 1421 C C . TYR A 1 176 ? -0.129 8.335 -45.181 1.00 92.75 176 TYR A C 1
ATOM 1423 O O . TYR A 1 176 ? 0.200 9.452 -45.576 1.00 92.75 176 TYR A O 1
ATOM 1431 N N . HIS A 1 177 ? -1.202 8.156 -44.409 1.00 93.00 177 HIS A N 1
ATOM 1432 C CA . HIS A 1 177 ? -1.908 9.273 -43.792 1.00 93.00 177 HIS A CA 1
ATOM 1433 C C . HIS A 1 177 ? -0.978 9.947 -42.781 1.00 93.00 177 HIS A C 1
ATOM 1435 O O . HIS A 1 177 ? -0.266 9.253 -42.048 1.00 93.00 177 HIS A O 1
ATOM 1441 N N . ALA A 1 178 ? -0.932 11.278 -42.794 1.00 90.94 178 ALA A N 1
ATOM 1442 C CA . ALA A 1 178 ? -0.059 12.025 -41.903 1.00 90.94 178 ALA A CA 1
ATOM 1443 C C . ALA A 1 178 ? -0.504 11.849 -40.447 1.00 90.94 178 ALA A C 1
ATOM 1445 O O . ALA A 1 178 ? -1.692 11.735 -40.158 1.00 90.94 178 ALA A O 1
ATOM 1446 N N . TYR A 1 179 ? 0.466 11.817 -39.542 1.00 90.25 179 TYR A N 1
ATOM 1447 C CA . TYR A 1 179 ? 0.218 11.905 -38.112 1.00 90.25 179 TYR A CA 1
ATOM 1448 C C . TYR A 1 179 ? 1.392 12.645 -37.472 1.00 90.25 179 TYR A C 1
ATOM 1450 O O . TYR A 1 179 ? 2.478 12.083 -37.271 1.00 90.25 179 TYR A O 1
ATOM 1458 N N . GLY A 1 180 ? 1.185 13.944 -37.243 1.00 85.38 180 GLY A N 1
ATOM 1459 C CA . GLY A 1 180 ? 2.230 14.875 -36.841 1.00 85.38 180 GLY A CA 1
ATOM 1460 C C . GLY A 1 180 ? 3.368 14.985 -37.861 1.00 85.38 180 GLY A C 1
ATOM 1461 O O . GLY A 1 180 ? 3.129 15.269 -39.034 1.00 85.38 180 GLY A O 1
ATOM 1462 N N . SER A 1 181 ? 4.621 14.782 -37.436 1.00 83.06 181 SER A N 1
ATOM 1463 C CA . SER A 1 181 ? 5.796 14.895 -38.320 1.00 83.06 181 SER A CA 1
ATOM 1464 C C . SER A 1 181 ? 6.107 13.633 -39.138 1.00 83.06 181 SER A C 1
ATOM 1466 O O . SER A 1 181 ? 7.033 13.653 -39.949 1.00 83.06 181 SER A O 1
ATOM 1468 N N . SER A 1 182 ? 5.324 12.558 -38.981 1.00 88.50 182 SER A N 1
ATOM 1469 C CA . SER A 1 182 ? 5.506 11.282 -39.689 1.00 88.50 182 SER A CA 1
ATOM 1470 C C . SER A 1 182 ? 4.177 10.779 -40.290 1.00 88.50 182 SER A C 1
ATOM 1472 O O . SER A 1 182 ? 3.225 11.544 -40.472 1.00 88.50 182 SER A O 1
ATOM 1474 N N . VAL A 1 183 ? 4.111 9.499 -40.661 1.00 91.88 183 VAL A N 1
ATOM 1475 C CA . VAL A 1 183 ? 2.908 8.837 -41.191 1.00 91.88 183 VAL A CA 1
ATOM 1476 C C . VAL A 1 183 ? 2.454 7.693 -40.289 1.00 91.88 183 VAL A C 1
ATOM 1478 O O . VAL A 1 183 ? 3.251 7.082 -39.573 1.00 91.88 183 VAL A O 1
ATOM 1481 N N . MET A 1 184 ? 1.166 7.357 -40.370 1.00 92.31 184 MET A N 1
ATOM 1482 C CA . MET A 1 184 ? 0.516 6.311 -39.571 1.00 92.31 184 MET A CA 1
ATOM 1483 C C . MET A 1 184 ? 1.274 4.979 -39.549 1.00 92.31 184 MET A C 1
ATOM 1485 O O . MET A 1 184 ? 1.373 4.346 -38.498 1.00 92.31 184 MET A O 1
ATOM 1489 N N . GLY A 1 185 ? 1.847 4.556 -40.677 1.00 90.69 185 GLY A N 1
ATOM 1490 C CA . GLY A 1 185 ? 2.573 3.291 -40.740 1.00 90.69 185 GLY A CA 1
ATOM 1491 C C . GLY A 1 185 ? 3.826 3.244 -39.855 1.00 90.69 185 GLY A C 1
ATOM 1492 O O . GLY A 1 185 ? 4.184 2.157 -39.403 1.00 90.69 185 GLY A O 1
ATOM 1493 N N . PHE A 1 186 ? 4.435 4.389 -39.522 1.00 89.81 186 PHE A N 1
ATOM 1494 C CA . PHE A 1 186 ? 5.602 4.467 -38.635 1.00 89.81 186 PHE A CA 1
ATOM 1495 C C . PHE A 1 186 ? 5.217 4.741 -37.176 1.00 89.81 186 PHE A C 1
ATOM 1497 O O . PHE A 1 186 ? 5.656 4.017 -36.284 1.00 89.81 186 PHE A O 1
ATOM 1504 N N . THR A 1 187 ? 4.360 5.734 -36.923 1.00 87.00 187 THR A N 1
ATOM 1505 C CA . THR A 1 187 ? 4.103 6.260 -35.564 1.00 87.00 187 THR A CA 1
ATOM 1506 C C . THR A 1 187 ? 2.646 6.141 -35.103 1.00 87.00 187 THR A C 1
ATOM 1508 O O . THR A 1 187 ? 2.304 6.556 -33.998 1.00 87.00 187 THR A O 1
ATOM 1511 N N . GLY A 1 188 ? 1.768 5.547 -35.914 1.00 91.06 188 GLY A N 1
ATOM 1512 C CA . GLY A 1 188 ? 0.320 5.508 -35.687 1.00 91.06 188 GLY A CA 1
ATOM 1513 C C . GLY A 1 188 ? -0.179 4.431 -34.721 1.00 91.06 188 GLY A C 1
ATOM 1514 O O . GLY A 1 188 ? -1.371 4.110 -34.751 1.00 91.06 188 GLY A O 1
ATOM 1515 N N . CYS A 1 189 ? 0.679 3.839 -33.883 1.00 94.25 189 CYS A N 1
ATOM 1516 C CA . CYS A 1 189 ? 0.278 2.753 -32.981 1.00 94.25 189 CYS A CA 1
ATOM 1517 C C . CYS A 1 189 ? -0.815 3.186 -31.990 1.00 94.25 189 CYS A C 1
ATOM 1519 O O . CYS A 1 189 ? -1.779 2.449 -31.794 1.00 94.25 189 CYS A O 1
ATOM 1521 N N . GLY A 1 190 ? -0.738 4.405 -31.443 1.00 94.56 190 GLY A N 1
ATOM 1522 C CA . GLY A 1 190 ? -1.737 4.949 -30.517 1.00 94.56 190 GLY A CA 1
ATOM 1523 C C . GLY A 1 190 ? -3.132 5.133 -31.139 1.00 94.56 190 GLY A C 1
ATOM 1524 O O . GLY A 1 190 ? -4.077 4.495 -30.668 1.00 94.56 190 GLY A O 1
ATOM 1525 N N . PRO A 1 191 ? -3.290 5.926 -32.220 1.00 96.12 191 PRO A N 1
ATOM 1526 C CA . PRO A 1 191 ? -4.560 6.071 -32.928 1.00 96.12 191 PRO A CA 1
ATOM 1527 C C . PRO A 1 191 ? -5.129 4.747 -33.439 1.00 96.12 191 PRO A C 1
ATOM 1529 O O . PRO A 1 191 ? -6.340 4.542 -33.393 1.00 96.12 191 PRO A O 1
ATOM 1532 N N . THR A 1 192 ? -4.272 3.817 -33.874 1.00 97.50 192 THR A N 1
ATOM 1533 C CA . THR A 1 192 ? -4.718 2.485 -34.308 1.00 97.50 192 THR A CA 1
ATOM 1534 C C . THR A 1 192 ? -5.266 1.670 -33.129 1.00 97.50 192 THR A C 1
ATOM 1536 O O . THR A 1 192 ? -6.329 1.065 -33.255 1.00 97.50 192 THR A O 1
ATOM 1539 N N . CYS A 1 193 ? -4.610 1.698 -31.962 1.00 98.44 193 CYS A N 1
ATOM 1540 C CA . CYS A 1 193 ? -5.104 1.055 -30.739 1.00 98.44 193 CYS A CA 1
ATOM 1541 C C . CYS A 1 193 ? -6.430 1.648 -30.253 1.00 98.44 193 CYS A C 1
ATOM 1543 O O . CYS A 1 193 ? -7.360 0.897 -29.951 1.00 98.44 193 CYS A O 1
ATOM 1545 N N . LEU A 1 194 ? -6.552 2.980 -30.229 1.00 97.75 194 LEU A N 1
ATOM 1546 C CA . LEU A 1 194 ? -7.804 3.632 -29.843 1.00 97.75 194 LEU A CA 1
ATOM 1547 C C . LEU A 1 194 ? -8.923 3.343 -30.852 1.00 97.75 194 LEU A C 1
ATOM 1549 O O . LEU A 1 194 ? -10.038 3.049 -30.438 1.00 97.75 194 LEU A O 1
ATOM 1553 N N . SER A 1 195 ? -8.626 3.332 -32.154 1.00 97.38 195 SER A N 1
ATOM 1554 C CA . SER A 1 195 ? -9.579 2.934 -33.199 1.00 97.38 195 SER A CA 1
ATOM 1555 C C . SER A 1 195 ? -10.120 1.518 -32.963 1.00 97.38 195 SER A C 1
ATOM 1557 O O . SER A 1 195 ? -11.336 1.327 -32.937 1.00 97.38 195 SER A O 1
ATOM 1559 N N . MET A 1 196 ? -9.249 0.535 -32.694 1.00 98.12 196 MET A N 1
ATOM 1560 C CA . MET A 1 196 ? -9.677 -0.834 -32.370 1.00 98.12 196 MET A CA 1
ATOM 1561 C C . MET A 1 196 ? -10.605 -0.866 -31.147 1.00 98.12 196 MET A C 1
ATOM 1563 O O . MET A 1 196 ? -11.688 -1.453 -31.211 1.00 98.12 196 MET A O 1
ATOM 1567 N N . ALA A 1 197 ? -10.217 -0.206 -30.052 1.00 97.44 197 ALA A N 1
ATOM 1568 C CA . ALA A 1 197 ? -10.995 -0.199 -28.816 1.00 97.44 197 ALA A CA 1
ATOM 1569 C C . ALA A 1 197 ? -12.354 0.501 -28.973 1.00 97.44 197 ALA A C 1
ATOM 1571 O O . ALA A 1 197 ? -13.384 -0.046 -28.582 1.00 97.44 197 ALA A O 1
ATOM 1572 N N . VAL A 1 198 ? -12.383 1.679 -29.598 1.00 95.56 198 VAL A N 1
ATOM 1573 C CA . VAL A 1 198 ? -13.610 2.458 -29.795 1.00 95.56 198 VAL A CA 1
ATOM 1574 C C . VAL A 1 198 ? -14.575 1.733 -30.729 1.00 95.56 198 VAL A C 1
ATOM 1576 O O . VAL A 1 198 ? -15.764 1.654 -30.413 1.00 95.56 198 VAL A O 1
ATOM 1579 N N . ILE A 1 199 ? -14.107 1.174 -31.850 1.00 95.56 199 ILE A N 1
ATOM 1580 C CA . ILE A 1 199 ? -14.985 0.411 -32.750 1.00 95.56 199 ILE A CA 1
ATOM 1581 C C . ILE A 1 199 ? -15.542 -0.816 -32.017 1.00 95.56 199 ILE A C 1
ATOM 1583 O O . ILE A 1 199 ? -16.734 -1.094 -32.131 1.00 95.56 199 ILE A O 1
ATOM 1587 N N . GLY A 1 200 ? -14.721 -1.513 -31.223 1.00 94.69 200 GLY A N 1
ATOM 1588 C CA . GLY A 1 200 ? -15.171 -2.668 -30.443 1.00 94.69 200 GLY A CA 1
ATOM 1589 C C . GLY A 1 200 ? -16.228 -2.330 -29.385 1.00 94.69 200 GLY A C 1
ATOM 1590 O O . GLY A 1 200 ? -17.188 -3.077 -29.208 1.00 94.69 200 GLY A O 1
ATOM 1591 N N . LEU A 1 201 ? -16.088 -1.184 -28.713 1.00 93.50 201 LEU A N 1
ATOM 1592 C CA . LEU A 1 201 ? -16.984 -0.757 -27.633 1.00 93.50 201 LEU A CA 1
ATOM 1593 C C . LEU A 1 201 ? -18.269 -0.083 -28.132 1.00 93.50 201 LEU A C 1
ATOM 1595 O O . LEU A 1 201 ? -19.321 -0.218 -27.510 1.00 93.50 201 LEU A O 1
ATOM 1599 N N . THR A 1 202 ? -18.198 0.659 -29.238 1.00 91.88 202 THR A N 1
ATOM 1600 C CA . THR A 1 202 ? -19.320 1.474 -29.743 1.00 91.88 202 THR A CA 1
ATOM 1601 C C . THR A 1 202 ? -20.013 0.864 -30.959 1.00 91.88 202 THR A C 1
ATOM 1603 O O . THR A 1 202 ? -21.152 1.216 -31.262 1.00 91.88 202 THR A O 1
ATOM 1606 N N . GLY A 1 203 ? -19.331 -0.027 -31.685 1.00 91.75 203 GLY A N 1
ATOM 1607 C CA . GLY A 1 203 ? -19.766 -0.540 -32.983 1.00 91.75 203 GLY A CA 1
ATOM 1608 C C . GLY A 1 203 ? -19.696 0.482 -34.123 1.00 91.75 203 GLY A C 1
ATOM 1609 O O . GLY A 1 203 ? -20.115 0.165 -35.235 1.00 91.75 203 GLY A O 1
ATOM 1610 N N . ASN A 1 204 ? -19.197 1.702 -33.886 1.00 91.81 204 ASN A N 1
ATOM 1611 C CA . ASN A 1 204 ? -19.114 2.732 -34.915 1.00 91.81 204 ASN A CA 1
ATOM 1612 C C . ASN A 1 204 ? -17.841 2.566 -35.757 1.00 91.81 204 ASN A C 1
ATOM 1614 O O . ASN A 1 204 ? -16.752 2.957 -35.346 1.00 91.81 204 ASN A O 1
ATOM 1618 N N . THR A 1 205 ? -17.999 2.006 -36.954 1.00 92.88 205 THR A N 1
ATOM 1619 C CA . THR A 1 205 ? -16.910 1.685 -37.889 1.00 92.88 205 THR A CA 1
ATOM 1620 C C . THR A 1 205 ? -16.312 2.897 -38.605 1.00 92.88 205 THR A C 1
ATOM 1622 O O . THR A 1 205 ? -15.304 2.743 -39.292 1.00 92.88 205 THR A O 1
ATOM 1625 N N . ASP A 1 206 ? -16.887 4.093 -38.441 1.00 90.62 206 ASP A N 1
ATOM 1626 C CA . ASP A 1 206 ? -16.355 5.326 -39.039 1.00 90.62 206 ASP A CA 1
ATOM 1627 C C . ASP A 1 206 ? -15.081 5.814 -38.326 1.00 90.62 206 ASP A C 1
ATOM 1629 O O . ASP A 1 206 ? -14.300 6.584 -38.892 1.00 90.62 206 ASP A O 1
ATOM 1633 N N . TYR A 1 207 ? -14.821 5.332 -37.105 1.00 93.12 207 TYR A N 1
ATOM 1634 C CA . TYR A 1 207 ? -13.638 5.664 -36.307 1.00 93.12 207 TYR A CA 1
ATOM 1635 C C . TYR A 1 207 ? -12.379 4.925 -36.774 1.00 93.12 207 TYR A C 1
ATOM 1637 O O . TYR A 1 207 ? -11.696 4.266 -35.994 1.00 93.12 207 TYR A O 1
ATOM 1645 N N . THR A 1 208 ? -12.075 5.031 -38.067 1.00 94.19 208 THR A N 1
ATOM 1646 C CA . THR A 1 208 ? -10.870 4.469 -38.694 1.00 94.19 208 THR A CA 1
ATOM 1647 C C . THR A 1 208 ? -9.583 5.041 -38.076 1.00 94.19 208 THR A C 1
ATOM 1649 O O . THR A 1 208 ? -9.612 6.152 -37.539 1.00 94.19 208 THR A O 1
ATOM 1652 N N . PRO A 1 209 ? -8.428 4.353 -38.182 1.00 95.50 209 PRO A N 1
ATOM 1653 C CA . PRO A 1 209 ? -7.172 4.848 -37.613 1.00 95.50 209 PRO A CA 1
ATOM 1654 C C . PRO A 1 209 ? -6.774 6.246 -38.106 1.00 95.50 209 PRO A C 1
ATOM 1656 O O . PRO A 1 209 ? -6.318 7.057 -37.308 1.00 95.50 209 PRO A O 1
ATOM 1659 N N . ALA A 1 210 ? -7.007 6.553 -39.388 1.00 92.94 210 ALA A N 1
ATOM 1660 C CA . ALA A 1 210 ? -6.774 7.887 -39.946 1.00 92.94 210 ALA A CA 1
ATOM 1661 C C . ALA A 1 210 ? -7.686 8.950 -39.311 1.00 92.94 210 ALA A C 1
ATOM 1663 O O . ALA A 1 210 ? -7.213 9.992 -38.876 1.00 92.94 210 ALA A O 1
ATOM 1664 N N . TYR A 1 211 ? -8.981 8.652 -39.157 1.00 92.75 211 TYR A N 1
ATOM 1665 C CA . TYR A 1 211 ? -9.912 9.569 -38.494 1.00 92.75 211 TYR A CA 1
ATOM 1666 C C . TYR A 1 211 ? -9.510 9.845 -37.038 1.00 92.75 211 TYR A C 1
ATOM 1668 O O . TYR A 1 211 ? -9.551 10.986 -36.580 1.00 92.75 211 TYR A O 1
ATOM 1676 N N . VAL A 1 212 ? -9.103 8.808 -36.299 1.00 94.44 212 VAL A N 1
ATOM 1677 C CA . VAL A 1 212 ? -8.631 8.965 -34.916 1.00 94.44 212 VAL A CA 1
ATOM 1678 C C . VAL A 1 212 ? -7.332 9.774 -34.870 1.00 94.44 212 VAL A C 1
ATOM 1680 O O . VAL A 1 212 ? -7.176 10.590 -33.966 1.00 94.44 212 VAL A O 1
ATOM 1683 N N . ALA A 1 213 ? -6.432 9.605 -35.842 1.00 92.62 213 ALA A N 1
ATOM 1684 C CA . ALA A 1 213 ? -5.193 10.374 -35.942 1.00 92.62 213 ALA A CA 1
ATOM 1685 C C . ALA A 1 213 ? -5.450 11.872 -36.174 1.00 92.62 213 ALA A C 1
ATOM 1687 O O . ALA A 1 213 ? -4.923 12.689 -35.420 1.00 92.62 213 ALA A O 1
ATOM 1688 N N . ASP A 1 214 ? -6.332 12.222 -37.119 1.00 91.00 214 ASP A N 1
ATOM 1689 C CA . ASP A 1 214 ? -6.756 13.607 -37.378 1.00 91.00 214 ASP A CA 1
ATOM 1690 C C . ASP A 1 214 ? -7.320 14.272 -36.111 1.00 91.00 214 ASP A C 1
ATOM 1692 O O . ASP A 1 214 ? -7.008 15.421 -35.784 1.00 91.00 214 ASP A O 1
ATOM 1696 N N . ARG A 1 215 ? -8.169 13.547 -35.370 1.00 91.00 215 ARG A N 1
ATOM 1697 C CA . ARG A 1 215 ? -8.753 14.037 -34.114 1.00 91.00 215 ARG A CA 1
ATOM 1698 C C . ARG A 1 215 ? -7.703 14.175 -33.016 1.00 91.00 215 ARG A C 1
ATOM 1700 O O . ARG A 1 215 ? -7.666 15.210 -32.357 1.00 91.00 215 ARG A O 1
ATOM 1707 N N . ALA A 1 216 ? -6.831 13.180 -32.861 1.00 87.44 216 ALA A N 1
ATOM 1708 C CA . ALA A 1 216 ? -5.752 13.201 -31.883 1.00 87.44 216 ALA A CA 1
ATOM 1709 C C . ALA A 1 216 ? -4.804 14.385 -32.113 1.00 87.44 216 ALA A C 1
ATOM 1711 O O . ALA A 1 216 ? -4.445 15.067 -31.158 1.00 87.44 216 ALA A O 1
ATOM 1712 N N . GLU A 1 217 ? -4.430 14.668 -33.361 1.00 84.06 217 GLU A N 1
ATOM 1713 C CA . GLU A 1 217 ? -3.582 15.814 -33.696 1.00 84.06 217 GLU A CA 1
ATOM 1714 C C . GLU A 1 217 ? -4.309 17.146 -33.462 1.00 84.06 217 GLU A C 1
ATOM 1716 O O . GLU A 1 217 ? -3.768 18.039 -32.809 1.00 84.06 217 GLU A O 1
ATOM 1721 N N . ALA A 1 218 ? -5.567 17.263 -33.905 1.00 81.31 218 ALA A N 1
ATOM 1722 C CA . ALA A 1 218 ? -6.371 18.471 -33.711 1.00 81.31 218 ALA A CA 1
ATOM 1723 C C . ALA A 1 218 ? -6.596 18.823 -32.229 1.00 81.31 218 ALA A C 1
ATOM 1725 O O . ALA A 1 218 ? -6.706 20.004 -31.895 1.00 81.31 218 ALA A O 1
ATOM 1726 N N . SER A 1 219 ? -6.658 17.814 -31.360 1.00 77.38 219 SER A N 1
ATOM 1727 C CA . SER A 1 219 ? -6.848 17.971 -29.914 1.00 77.38 219 SER A CA 1
ATOM 1728 C C . SER A 1 219 ? -5.529 17.973 -29.122 1.00 77.38 219 SER A C 1
ATOM 1730 O O . SER A 1 219 ? -5.550 18.005 -27.896 1.00 77.38 219 SER A O 1
ATOM 1732 N N . GLY A 1 220 ? -4.371 17.998 -29.797 1.00 81.62 220 GLY A N 1
ATOM 1733 C CA . GLY A 1 220 ? -3.063 18.172 -29.153 1.00 81.62 220 GLY A CA 1
ATOM 1734 C C . GLY A 1 220 ? -2.481 16.913 -28.502 1.00 81.62 220 GLY A C 1
ATOM 1735 O O . GLY A 1 220 ? -1.586 17.010 -27.668 1.00 81.62 220 GLY A O 1
ATOM 1736 N N . HIS A 1 221 ? -2.944 15.724 -28.889 1.00 80.12 221 HIS A N 1
ATOM 1737 C CA . HIS A 1 221 ? -2.478 14.437 -28.362 1.00 80.12 221 HIS A CA 1
ATOM 1738 C C . HIS A 1 221 ? -1.341 13.799 -29.186 1.00 80.12 221 HIS A C 1
ATOM 1740 O O . HIS A 1 221 ? -1.132 12.583 -29.138 1.00 80.12 221 HIS A O 1
ATOM 1746 N N . TYR A 1 222 ? -0.601 14.605 -29.948 1.00 75.88 222 TYR A N 1
ATOM 1747 C CA . TYR A 1 222 ? 0.614 14.203 -30.656 1.00 75.88 222 TYR A CA 1
ATOM 1748 C C . TYR A 1 222 ? 1.835 14.923 -30.070 1.00 75.88 222 TYR A C 1
ATOM 1750 O O . TYR A 1 222 ? 1.786 16.121 -29.795 1.00 75.88 222 TYR A O 1
ATOM 1758 N N . VAL A 1 223 ? 2.938 14.194 -29.909 1.00 69.19 223 VAL A N 1
ATOM 1759 C CA . VAL A 1 223 ? 4.225 14.694 -29.422 1.00 69.19 223 VAL A CA 1
ATOM 1760 C C . VAL A 1 223 ? 5.285 14.466 -30.495 1.00 69.19 223 VAL A C 1
ATOM 1762 O O . VAL A 1 223 ? 5.567 13.328 -30.878 1.00 69.19 223 VAL A O 1
ATOM 1765 N N . ASP A 1 224 ? 5.901 15.553 -30.955 1.00 70.19 224 ASP A N 1
ATOM 1766 C CA . ASP A 1 224 ? 6.935 15.504 -31.990 1.00 70.19 224 ASP A CA 1
ATOM 1767 C C . ASP A 1 224 ? 8.115 14.615 -31.568 1.00 70.19 224 ASP A C 1
ATOM 1769 O O . ASP A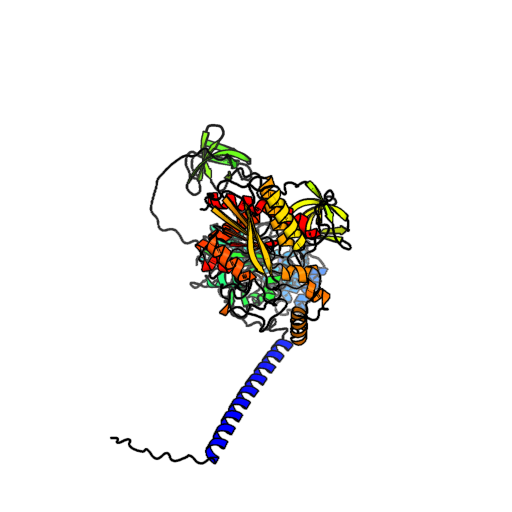 1 224 ? 8.633 14.727 -30.456 1.00 70.19 224 ASP A O 1
ATOM 1773 N N . GLY A 1 225 ? 8.496 13.679 -32.439 1.00 62.78 225 GLY A N 1
ATOM 1774 C CA . GLY A 1 225 ? 9.556 12.697 -32.184 1.00 62.78 225 GLY A CA 1
ATOM 1775 C C . GLY A 1 225 ? 9.227 11.579 -31.179 1.00 62.78 225 GLY A C 1
ATOM 1776 O O . GLY A 1 225 ? 10.027 10.655 -31.044 1.00 62.78 225 GLY A O 1
ATOM 1777 N N . ALA A 1 226 ? 8.076 11.620 -30.494 1.00 62.59 226 ALA A N 1
ATOM 1778 C CA . ALA A 1 226 ? 7.644 10.586 -29.540 1.00 62.59 226 ALA A CA 1
ATOM 1779 C C . ALA A 1 226 ? 6.337 9.872 -29.942 1.00 62.59 226 ALA A C 1
ATOM 1781 O O . ALA A 1 226 ? 6.051 8.789 -29.432 1.00 62.59 226 ALA A O 1
ATOM 1782 N N . GLY A 1 227 ? 5.558 10.437 -30.871 1.00 75.88 227 GLY A N 1
ATOM 1783 C CA . GLY A 1 227 ? 4.313 9.849 -31.364 1.00 75.88 227 GLY A CA 1
ATOM 1784 C C . GLY A 1 227 ? 3.101 10.273 -30.534 1.00 75.88 227 GLY A C 1
ATOM 1785 O O . GLY A 1 227 ? 2.814 11.458 -30.403 1.00 75.88 227 GLY A O 1
ATOM 1786 N N . THR A 1 228 ? 2.339 9.320 -30.005 1.00 79.44 228 THR A N 1
ATOM 1787 C CA . THR A 1 228 ? 1.056 9.591 -29.333 1.00 79.44 228 THR A CA 1
ATOM 1788 C C . THR A 1 228 ? 1.209 9.918 -27.848 1.00 79.44 228 THR A C 1
ATOM 1790 O O . THR A 1 228 ? 1.837 9.163 -27.106 1.00 79.44 228 THR A O 1
ATOM 1793 N N . ALA A 1 229 ? 0.569 10.999 -27.390 1.00 70.56 229 ALA A N 1
ATOM 1794 C CA . ALA A 1 229 ? 0.501 11.357 -25.974 1.00 70.56 229 ALA A CA 1
ATOM 1795 C C . ALA A 1 229 ? -0.461 10.445 -25.196 1.00 70.56 229 ALA A C 1
ATOM 1797 O O . ALA A 1 229 ? -1.526 10.071 -25.687 1.00 70.56 229 ALA A O 1
ATOM 1798 N N . TRP A 1 230 ? -0.143 10.175 -23.930 1.00 75.88 230 TRP A N 1
ATOM 1799 C CA . TRP A 1 230 ? -1.002 9.408 -23.016 1.00 75.88 230 TRP A CA 1
ATOM 1800 C C . TRP A 1 230 ? -2.380 10.046 -22.788 1.00 75.88 230 TRP A C 1
ATOM 1802 O O . TRP A 1 230 ? -3.364 9.334 -22.585 1.00 75.88 230 TRP A O 1
ATOM 1812 N N . SER A 1 231 ? -2.477 11.377 -22.891 1.00 71.62 231 SER A N 1
ATOM 1813 C CA . SER A 1 231 ? -3.746 12.107 -22.797 1.00 71.62 231 SER A CA 1
ATOM 1814 C C . SER A 1 231 ? -4.750 11.708 -23.883 1.00 71.62 231 SER A C 1
ATOM 1816 O O . SER A 1 231 ? -5.948 11.876 -23.668 1.00 71.62 231 SER A O 1
ATOM 1818 N N . LEU A 1 232 ? -4.319 11.086 -24.994 1.00 81.62 232 LEU A N 1
ATOM 1819 C CA . LEU A 1 232 ? -5.250 10.530 -25.981 1.00 81.62 232 LEU A CA 1
ATOM 1820 C C . LEU A 1 232 ? -6.202 9.506 -25.347 1.00 81.62 232 LEU A C 1
ATOM 1822 O O . LEU A 1 232 ? -7.372 9.455 -25.710 1.00 81.62 232 LEU A O 1
ATOM 1826 N N . PHE A 1 233 ? -5.716 8.692 -24.408 1.00 83.88 233 PHE A N 1
ATOM 1827 C CA . PHE A 1 233 ? -6.512 7.624 -23.806 1.00 83.88 233 PHE A CA 1
ATOM 1828 C C . PHE A 1 233 ? -7.283 8.105 -22.574 1.00 83.88 233 PHE A C 1
ATOM 1830 O O . PHE A 1 233 ? -8.422 7.689 -22.394 1.00 83.88 233 PHE A O 1
ATOM 1837 N N . SER A 1 234 ? -6.715 9.008 -21.766 1.00 58.34 234 SER A N 1
ATOM 1838 C CA . SER A 1 234 ? -7.390 9.558 -20.576 1.00 58.34 234 SER A CA 1
ATOM 1839 C C . SER A 1 234 ? -8.441 10.630 -20.905 1.00 58.34 234 SER A C 1
ATOM 1841 O O . SER A 1 234 ? -9.462 10.715 -20.228 1.00 58.34 234 SER A O 1
ATOM 1843 N N . GLU A 1 235 ? -8.207 11.446 -21.937 1.00 74.19 235 GLU A N 1
ATOM 1844 C CA . GLU A 1 235 ? -9.033 12.618 -22.274 1.00 74.19 235 GLU A CA 1
ATOM 1845 C C . GLU A 1 235 ? -9.595 12.514 -23.698 1.00 74.19 235 GLU A C 1
ATOM 1847 O O . GLU A 1 235 ? -10.806 12.617 -23.899 1.00 74.19 235 GLU A O 1
ATOM 1852 N N . GLY A 1 236 ? -8.737 12.231 -24.685 1.00 71.38 236 GLY A N 1
ATOM 1853 C CA . GLY A 1 236 ? -9.116 12.192 -26.102 1.00 71.38 236 GLY A CA 1
ATOM 1854 C C . GLY A 1 236 ? -10.125 11.092 -26.459 1.00 71.38 236 GLY A C 1
ATOM 1855 O O . GLY A 1 236 ? -10.933 11.265 -27.371 1.00 71.38 236 GLY A O 1
ATOM 1856 N N . ALA A 1 237 ? -10.156 9.984 -25.709 1.00 84.31 237 ALA A N 1
ATOM 1857 C CA . ALA A 1 237 ? -11.108 8.888 -25.903 1.00 84.31 237 ALA A CA 1
ATOM 1858 C C . ALA A 1 237 ? -12.575 9.350 -25.784 1.00 84.31 237 ALA A C 1
ATOM 1860 O O . ALA A 1 237 ? -13.450 8.823 -26.483 1.00 84.31 237 ALA A O 1
ATOM 1861 N N . ALA A 1 238 ? -12.839 10.374 -24.959 1.00 85.00 238 ALA A N 1
ATOM 1862 C CA . ALA A 1 238 ? -14.183 10.894 -24.707 1.00 85.00 238 ALA A CA 1
ATOM 1863 C C . ALA A 1 238 ? -14.847 11.449 -25.974 1.00 85.00 238 ALA A C 1
ATOM 1865 O O . ALA A 1 238 ? -16.067 11.353 -26.128 1.00 85.00 238 ALA A O 1
ATOM 1866 N N . GLU A 1 239 ? -14.055 11.958 -26.920 1.00 87.81 239 GLU A N 1
ATOM 1867 C CA . GLU A 1 239 ? -14.545 12.463 -28.205 1.00 87.81 239 GLU A CA 1
ATOM 1868 C C . GLU A 1 239 ? -15.205 11.381 -29.066 1.00 87.81 239 GLU A C 1
ATOM 1870 O O . GLU A 1 239 ? -16.023 11.680 -29.938 1.00 87.81 239 GLU A O 1
ATOM 1875 N N . PHE A 1 240 ? -14.872 10.119 -28.799 1.00 89.44 240 PHE A N 1
ATOM 1876 C CA . PHE A 1 240 ? -15.397 8.960 -29.504 1.00 89.44 240 PHE A CA 1
ATOM 1877 C C . PHE A 1 240 ? -16.472 8.216 -28.695 1.00 89.44 240 PHE A C 1
ATOM 1879 O O . PHE A 1 240 ? -16.836 7.089 -29.027 1.00 89.44 240 PHE A O 1
ATOM 1886 N N . GLY A 1 241 ? -16.996 8.836 -27.629 1.00 86.31 241 GLY A N 1
ATOM 1887 C CA . GLY A 1 241 ? -18.035 8.251 -26.777 1.00 86.31 241 GLY A CA 1
ATOM 1888 C C . GLY A 1 241 ? -17.527 7.159 -25.832 1.00 86.31 241 GLY A C 1
ATOM 1889 O O . GLY A 1 241 ? -18.318 6.338 -25.359 1.00 86.31 241 GLY A O 1
ATOM 1890 N N . VAL A 1 242 ? -16.221 7.139 -25.558 1.00 88.94 242 VAL A N 1
ATOM 1891 C CA . VAL A 1 242 ? -15.558 6.150 -24.703 1.00 88.94 242 VAL A CA 1
ATOM 1892 C C . VAL A 1 242 ? -14.814 6.864 -23.578 1.00 88.94 242 VAL A C 1
ATOM 1894 O O . VAL A 1 242 ? -14.141 7.859 -23.805 1.00 88.94 242 VAL A O 1
ATOM 1897 N N . ARG A 1 243 ? -14.917 6.372 -22.347 1.00 88.31 243 ARG A N 1
ATOM 1898 C CA . ARG A 1 243 ? -14.138 6.872 -21.211 1.00 88.31 243 ARG A CA 1
ATOM 1899 C C . ARG A 1 243 ? -12.902 6.005 -21.029 1.00 88.31 243 ARG A C 1
ATOM 1901 O O . ARG A 1 243 ? -13.044 4.786 -20.954 1.00 88.31 243 ARG A O 1
ATOM 1908 N N . GLY A 1 244 ? -11.735 6.634 -20.908 1.00 76.81 244 GLY A N 1
ATOM 1909 C CA . GLY A 1 244 ? -10.510 5.973 -20.468 1.00 76.81 244 GLY A CA 1
ATOM 1910 C C . GLY A 1 244 ? -10.172 6.282 -19.022 1.00 76.81 244 GLY A C 1
ATOM 1911 O O . GLY A 1 244 ? -10.230 7.426 -18.579 1.00 76.81 244 GLY A O 1
ATOM 1912 N N . GLU A 1 245 ? -9.841 5.235 -18.283 1.00 82.88 245 GLU A N 1
ATOM 1913 C CA . GLU A 1 245 ? -9.415 5.279 -16.889 1.00 82.88 245 GLU A CA 1
ATOM 1914 C C . GLU A 1 245 ? -8.020 4.663 -16.802 1.00 82.88 245 GLU A C 1
ATOM 1916 O O . GLU A 1 245 ? -7.816 3.563 -17.313 1.00 82.88 245 GLU A O 1
ATOM 1921 N N . MET A 1 246 ? -7.061 5.358 -16.183 1.00 66.81 246 MET A N 1
ATOM 1922 C CA . MET A 1 246 ? -5.758 4.756 -15.888 1.00 66.81 246 MET A CA 1
ATOM 1923 C C . MET A 1 246 ? -5.936 3.675 -14.825 1.00 66.81 246 MET A C 1
ATOM 1925 O O . MET A 1 246 ? -6.530 3.940 -13.782 1.00 66.81 246 MET A O 1
ATOM 1929 N N . ILE A 1 247 ? -5.424 2.477 -15.094 1.00 66.25 247 ILE A N 1
ATOM 1930 C CA . ILE A 1 247 ? -5.558 1.313 -14.210 1.00 66.25 247 ILE A CA 1
ATOM 1931 C C . ILE A 1 247 ? -4.187 0.709 -13.907 1.00 66.25 247 ILE A C 1
ATOM 1933 O O . ILE A 1 247 ? -3.229 0.910 -14.654 1.00 66.25 247 ILE A O 1
ATOM 1937 N N . SER A 1 248 ? -4.087 -0.054 -12.820 1.00 63.03 248 SER A N 1
ATOM 1938 C CA . SER A 1 248 ? -2.849 -0.749 -12.470 1.00 63.03 248 SER A CA 1
ATOM 1939 C C . SER A 1 248 ? -2.593 -1.943 -13.397 1.00 63.03 248 SER A C 1
ATOM 1941 O O . SER A 1 248 ? -3.506 -2.514 -13.998 1.00 63.03 248 SER A O 1
ATOM 1943 N N . ALA A 1 249 ? -1.332 -2.369 -13.491 1.00 66.62 249 ALA A N 1
ATOM 1944 C CA . ALA A 1 249 ? -0.938 -3.548 -14.263 1.00 66.62 249 ALA A CA 1
ATOM 1945 C C . ALA A 1 249 ? -1.241 -4.883 -13.579 1.00 66.62 249 ALA A C 1
ATOM 1947 O O . ALA A 1 249 ? -0.687 -5.894 -13.995 1.00 66.62 249 ALA A O 1
ATOM 1948 N N . GLY A 1 250 ? -2.116 -4.908 -12.568 1.00 56.56 250 GLY A N 1
ATOM 1949 C CA . GLY A 1 250 ? -2.462 -6.105 -11.808 1.00 56.56 250 GLY A CA 1
ATOM 1950 C C . GLY A 1 250 ? -3.137 -7.185 -12.657 1.00 56.56 250 GLY A C 1
ATOM 1951 O O . GLY A 1 250 ? -4.016 -6.915 -13.476 1.00 56.56 250 GLY A O 1
ATOM 1952 N N . ARG A 1 251 ? -2.758 -8.453 -12.440 1.00 68.25 251 ARG A N 1
ATOM 1953 C CA . ARG A 1 251 ? -3.321 -9.609 -13.169 1.00 68.25 251 ARG A CA 1
ATOM 1954 C C . ARG A 1 251 ? -4.839 -9.694 -13.021 1.00 68.25 251 ARG A C 1
ATOM 1956 O O . ARG A 1 251 ? -5.519 -10.008 -13.996 1.00 68.25 251 ARG A O 1
ATOM 1963 N N . THR A 1 252 ? -5.330 -9.458 -11.806 1.00 60.34 252 THR A N 1
ATOM 1964 C CA . THR A 1 252 ? -6.757 -9.500 -11.473 1.00 60.34 252 THR A CA 1
ATOM 1965 C C . THR A 1 252 ? -7.482 -8.304 -12.078 1.00 60.34 252 THR A C 1
ATOM 1967 O O . THR A 1 252 ? -8.438 -8.521 -12.811 1.00 60.34 252 THR A O 1
ATOM 1970 N N . GLU A 1 253 ? -6.956 -7.085 -11.910 1.00 70.00 253 GLU A N 1
ATOM 1971 C CA . GLU A 1 253 ? -7.518 -5.862 -12.507 1.00 70.00 253 GLU A CA 1
ATOM 1972 C C . GLU A 1 253 ? -7.684 -6.000 -14.031 1.00 70.00 253 GLU A C 1
ATOM 1974 O O . GLU A 1 253 ? -8.775 -5.813 -14.566 1.00 70.00 253 GLU A O 1
ATOM 1979 N N . LEU A 1 254 ? -6.640 -6.446 -14.742 1.00 72.00 254 LEU A N 1
ATOM 1980 C CA . LEU A 1 254 ? -6.712 -6.712 -16.183 1.00 72.00 254 LEU A CA 1
ATOM 1981 C C . LEU A 1 254 ? -7.803 -7.739 -16.530 1.00 72.00 254 LEU A C 1
ATOM 1983 O O . LEU A 1 254 ? -8.544 -7.552 -17.492 1.00 72.00 254 LEU A O 1
ATOM 1987 N N . ALA A 1 255 ? -7.898 -8.843 -15.785 1.00 73.75 255 ALA A N 1
ATOM 1988 C CA . ALA A 1 255 ? -8.874 -9.896 -16.058 1.00 73.75 255 ALA A CA 1
ATOM 1989 C C . ALA A 1 255 ? -10.318 -9.437 -15.792 1.00 73.75 255 ALA A C 1
ATOM 1991 O O . ALA A 1 255 ? -11.194 -9.679 -16.620 1.00 73.75 255 ALA A O 1
ATOM 1992 N N . GLU A 1 256 ? -10.562 -8.737 -14.686 1.00 72.00 256 GLU A N 1
ATOM 1993 C CA . GLU A 1 256 ? -11.893 -8.264 -14.296 1.00 72.00 256 GLU A CA 1
ATOM 1994 C C . GLU A 1 256 ? -12.423 -7.182 -15.231 1.00 72.00 256 GLU A C 1
ATOM 1996 O O . GLU A 1 256 ? -13.580 -7.237 -15.652 1.00 72.00 256 GLU A O 1
ATOM 2001 N N . ARG A 1 257 ? -11.567 -6.231 -15.619 1.00 83.06 257 ARG A N 1
ATOM 2002 C CA . ARG A 1 257 ? -11.897 -5.203 -16.615 1.00 83.06 257 ARG A CA 1
ATOM 2003 C C . ARG A 1 257 ? -12.325 -5.856 -17.932 1.00 83.06 257 ARG A C 1
ATOM 2005 O O . ARG A 1 257 ? -13.388 -5.553 -18.469 1.00 83.06 257 ARG A O 1
ATOM 2012 N N . LEU A 1 258 ? -11.563 -6.839 -18.405 1.00 90.75 258 LEU A N 1
ATOM 2013 C CA . LEU A 1 258 ? -11.898 -7.596 -19.614 1.00 90.75 258 LEU A CA 1
ATOM 2014 C C . LEU A 1 258 ? -13.174 -8.449 -19.450 1.00 90.75 258 LEU A C 1
ATOM 2016 O O . LEU A 1 258 ? -13.954 -8.559 -20.397 1.00 90.75 258 LEU A O 1
ATOM 2020 N N . ASP A 1 259 ? -13.434 -9.016 -18.267 1.00 86.62 259 ASP A N 1
ATOM 2021 C CA . ASP A 1 259 ? -14.667 -9.769 -17.971 1.00 86.62 259 ASP A CA 1
ATOM 2022 C C . ASP A 1 259 ? -15.916 -8.875 -17.947 1.00 86.62 259 ASP A C 1
ATOM 2024 O O . ASP A 1 259 ? -17.009 -9.324 -18.308 1.00 86.62 259 ASP A O 1
ATOM 2028 N N . ARG A 1 260 ? -15.764 -7.592 -17.594 1.00 85.56 260 ARG A N 1
ATOM 2029 C CA . ARG A 1 260 ? -16.814 -6.567 -17.723 1.00 85.56 260 ARG A CA 1
ATOM 2030 C C . ARG A 1 260 ? -17.044 -6.107 -19.168 1.00 85.56 260 ARG A C 1
ATOM 2032 O O . ARG A 1 260 ? -17.956 -5.319 -19.414 1.00 85.56 260 ARG A O 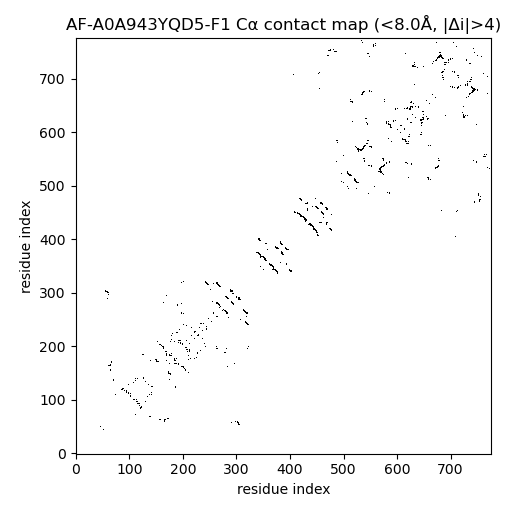1
ATOM 2039 N N . GLY A 1 261 ? -16.275 -6.631 -20.124 1.00 86.25 261 GLY A N 1
ATOM 2040 C CA . GLY A 1 261 ? -16.354 -6.264 -21.536 1.00 86.25 261 GLY A CA 1
ATOM 2041 C C . GLY A 1 261 ? -15.643 -4.952 -21.866 1.00 86.25 261 GLY A C 1
ATOM 2042 O O . GLY A 1 261 ? -15.920 -4.364 -22.910 1.00 86.25 261 GLY A O 1
ATOM 2043 N N . GLU A 1 262 ? -14.760 -4.482 -20.982 1.00 94.69 262 GLU A N 1
ATOM 2044 C CA . GLU A 1 262 ? -13.899 -3.327 -21.232 1.00 94.69 262 GLU A CA 1
ATOM 2045 C C . GLU A 1 262 ? -12.742 -3.723 -22.167 1.00 94.69 262 GLU A C 1
ATOM 2047 O O . GLU A 1 262 ? -12.391 -4.901 -22.289 1.00 94.69 262 GLU A O 1
ATOM 2052 N N . VAL A 1 263 ? -12.140 -2.743 -22.842 1.00 96.56 263 VAL A N 1
ATOM 2053 C CA . VAL A 1 263 ? -10.961 -2.953 -23.700 1.00 96.56 263 VAL A CA 1
ATOM 2054 C C . VAL A 1 263 ? -9.798 -2.170 -23.122 1.00 96.56 263 VAL A C 1
ATOM 2056 O O . VAL A 1 263 ? -9.961 -1.008 -22.774 1.00 96.56 263 VAL A O 1
ATOM 2059 N N . ILE A 1 264 ? -8.619 -2.779 -23.031 1.00 98.00 264 ILE A N 1
ATOM 2060 C CA . ILE A 1 264 ? -7.478 -2.163 -22.354 1.00 98.00 264 ILE A CA 1
ATOM 2061 C C . ILE A 1 264 ? -6.421 -1.772 -23.382 1.00 98.00 264 ILE A C 1
ATOM 2063 O O . ILE A 1 264 ? -6.061 -2.574 -24.240 1.00 98.00 264 ILE A O 1
ATOM 2067 N N . ILE A 1 265 ? -5.898 -0.553 -23.294 1.00 97.88 265 ILE A N 1
ATOM 2068 C CA . ILE A 1 265 ? -4.721 -0.116 -24.056 1.00 97.88 265 ILE A CA 1
ATOM 2069 C C . ILE A 1 265 ? -3.517 -0.124 -23.124 1.00 97.88 265 ILE A C 1
ATOM 2071 O O . ILE A 1 265 ? -3.595 0.408 -22.020 1.00 97.88 265 ILE A O 1
ATOM 2075 N N . ALA A 1 266 ? -2.406 -0.709 -23.569 1.00 87.94 266 ALA A N 1
ATOM 2076 C CA . ALA A 1 266 ? -1.157 -0.760 -22.818 1.00 87.94 266 ALA A CA 1
ATOM 2077 C C . ALA A 1 266 ? -0.056 0.028 -23.528 1.00 87.94 266 ALA A C 1
ATOM 2079 O O . ALA A 1 266 ? 0.185 -0.178 -24.719 1.00 87.94 266 ALA A O 1
ATOM 2080 N N . SER A 1 267 ? 0.621 0.899 -22.780 1.00 85.81 267 SER A N 1
ATOM 2081 C CA . SER A 1 267 ? 1.910 1.482 -23.152 1.00 85.81 267 SER A CA 1
ATOM 2082 C C . SER A 1 267 ? 3.013 0.498 -22.784 1.00 85.81 267 SER A C 1
ATOM 2084 O O . SER A 1 267 ? 3.111 0.101 -21.623 1.00 85.81 267 SER A O 1
ATOM 2086 N N . MET A 1 268 ? 3.843 0.117 -23.748 1.00 85.50 268 MET A N 1
ATOM 2087 C CA . MET A 1 268 ? 4.874 -0.904 -23.587 1.00 85.50 268 MET A CA 1
ATOM 2088 C C . MET A 1 268 ? 6.275 -0.290 -23.543 1.00 85.50 268 MET A C 1
ATOM 2090 O O . MET A 1 268 ? 6.628 0.502 -24.416 1.00 85.50 268 MET A O 1
ATOM 2094 N N . LEU A 1 269 ? 7.070 -0.694 -22.553 1.00 72.50 269 LEU A N 1
ATOM 2095 C CA . LEU A 1 269 ? 8.518 -0.498 -22.451 1.00 72.50 269 LEU A CA 1
ATOM 2096 C C . LEU A 1 269 ? 9.272 -1.415 -23.439 1.00 72.50 269 LEU A C 1
ATOM 2098 O O . LEU A 1 269 ? 8.668 -2.321 -24.024 1.00 72.50 269 LEU A O 1
ATOM 2102 N N . PRO A 1 270 ? 10.596 -1.230 -23.624 1.00 82.06 270 PRO A N 1
ATOM 2103 C CA . PRO A 1 270 ? 11.399 -2.121 -24.456 1.00 82.06 270 PRO A CA 1
ATOM 2104 C C . PRO A 1 270 ? 11.312 -3.594 -24.023 1.00 82.06 270 PRO A C 1
ATOM 2106 O O . PRO A 1 270 ? 11.502 -3.921 -22.853 1.00 82.06 270 PRO A O 1
ATOM 2109 N N . GLY A 1 271 ? 11.091 -4.484 -24.990 1.00 85.81 271 GLY A N 1
ATOM 2110 C CA . GLY A 1 271 ? 10.970 -5.927 -24.811 1.00 85.81 271 GLY A CA 1
ATOM 2111 C C . GLY A 1 271 ? 10.468 -6.627 -26.082 1.00 85.81 271 GLY A C 1
ATOM 2112 O O . GLY A 1 271 ? 10.923 -6.336 -27.186 1.00 85.81 271 GLY A O 1
ATOM 2113 N N . ASP A 1 272 ? 9.531 -7.560 -25.947 1.00 88.25 272 ASP A N 1
ATOM 2114 C CA . ASP A 1 272 ? 9.016 -8.392 -27.039 1.00 88.25 272 ASP A CA 1
ATOM 2115 C C . ASP A 1 272 ? 8.198 -7.610 -28.083 1.00 88.25 272 ASP A C 1
ATOM 2117 O O . ASP A 1 272 ? 8.117 -8.010 -29.251 1.00 88.25 272 ASP A O 1
ATOM 2121 N N . PHE A 1 273 ? 7.562 -6.508 -27.672 1.00 86.06 273 PHE A N 1
ATOM 2122 C CA . PHE A 1 273 ? 6.687 -5.707 -28.538 1.00 86.06 273 PHE A CA 1
ATOM 2123 C C . PHE A 1 273 ? 7.421 -4.574 -29.261 1.00 86.06 273 PHE A C 1
ATOM 2125 O O . PHE A 1 273 ? 7.029 -4.192 -30.365 1.00 86.06 273 PHE A O 1
ATOM 2132 N N . THR A 1 274 ? 8.476 -4.031 -28.652 1.00 82.31 274 THR A N 1
ATOM 2133 C CA . THR A 1 274 ? 9.167 -2.819 -29.113 1.00 82.31 274 THR A CA 1
ATOM 2134 C C . THR A 1 274 ? 10.568 -2.712 -28.520 1.00 82.31 274 THR A C 1
ATOM 2136 O O . THR A 1 274 ? 10.861 -3.326 -27.505 1.00 82.31 274 THR A O 1
ATOM 2139 N N . THR A 1 275 ? 11.439 -1.902 -29.117 1.00 75.38 275 THR A N 1
ATOM 2140 C CA . THR A 1 275 ? 12.776 -1.587 -28.578 1.00 75.38 275 THR A CA 1
ATOM 2141 C C . THR A 1 275 ? 12.850 -0.223 -27.885 1.00 75.38 275 THR A C 1
ATOM 2143 O O . THR A 1 275 ? 13.901 0.120 -27.352 1.00 75.38 275 THR A O 1
ATOM 2146 N N . SER A 1 276 ? 11.776 0.570 -27.911 1.00 72.31 276 SER A N 1
ATOM 2147 C CA . SER A 1 276 ? 11.708 1.900 -27.284 1.00 72.31 276 SER A CA 1
ATOM 2148 C C . SER A 1 276 ? 10.389 2.092 -26.533 1.00 72.31 276 SER A C 1
ATOM 2150 O O . SER A 1 276 ? 10.366 2.041 -25.309 1.00 72.31 276 SER A O 1
ATOM 2152 N N . GLY A 1 277 ? 9.296 2.273 -27.266 1.00 75.50 277 GLY A N 1
ATOM 2153 C CA . GLY A 1 277 ? 7.940 2.435 -26.754 1.00 75.50 277 GLY A CA 1
ATOM 2154 C C . GLY A 1 277 ? 6.929 1.995 -27.807 1.00 75.50 277 GLY A C 1
ATOM 2155 O O . GLY A 1 277 ? 7.237 2.036 -29.000 1.00 75.50 277 GLY A O 1
ATOM 2156 N N . HIS A 1 278 ? 5.764 1.493 -27.395 1.00 89.69 278 HIS A N 1
ATOM 2157 C CA . HIS A 1 278 ? 4.705 1.056 -28.316 1.00 89.69 278 HIS A CA 1
ATOM 2158 C C . HIS A 1 278 ? 3.362 0.915 -27.607 1.00 89.69 278 HIS A C 1
ATOM 2160 O O . HIS A 1 278 ? 3.336 0.620 -26.418 1.00 89.69 278 HIS A O 1
ATOM 2166 N N . PHE A 1 279 ? 2.255 1.063 -28.334 1.00 94.88 279 PHE A N 1
ATOM 2167 C CA . PHE A 1 279 ? 0.921 0.806 -27.794 1.00 94.88 279 PHE A CA 1
ATOM 2168 C C . PHE A 1 279 ? 0.342 -0.489 -28.352 1.00 94.88 279 PHE A C 1
ATOM 2170 O O . PHE A 1 279 ? 0.417 -0.743 -29.554 1.00 94.88 279 PHE A O 1
ATOM 2177 N N . ILE A 1 280 ? -0.294 -1.273 -27.485 1.00 98.12 280 ILE A N 1
ATOM 2178 C CA . ILE A 1 280 ? -1.032 -2.490 -27.844 1.00 98.12 280 ILE A CA 1
ATOM 2179 C C . ILE A 1 280 ? -2.429 -2.472 -27.221 1.00 98.12 280 ILE A C 1
ATOM 2181 O O . ILE A 1 280 ? -2.681 -1.736 -26.267 1.00 98.12 280 ILE A O 1
ATOM 2185 N N . VAL A 1 281 ? -3.326 -3.314 -27.729 1.00 98.31 281 VAL A N 1
ATOM 2186 C CA . VAL A 1 281 ? -4.656 -3.532 -27.149 1.00 98.31 281 VAL A CA 1
ATOM 2187 C C . VAL A 1 281 ? -4.716 -4.906 -26.499 1.00 98.31 281 VAL A C 1
ATOM 2189 O O . VAL A 1 281 ? -4.434 -5.913 -27.142 1.00 98.31 281 VAL A O 1
ATOM 2192 N N . ILE A 1 282 ? -5.149 -4.972 -25.249 1.00 97.56 282 ILE A N 1
ATOM 2193 C CA . ILE A 1 282 ? -5.539 -6.204 -24.572 1.00 97.56 282 ILE A CA 1
ATOM 2194 C C . ILE A 1 282 ? -7.068 -6.263 -24.617 1.00 97.56 282 ILE A C 1
ATOM 2196 O O . ILE A 1 282 ? -7.747 -5.385 -24.092 1.00 97.56 282 ILE A O 1
ATOM 2200 N N . TYR A 1 283 ? -7.616 -7.278 -25.286 1.00 94.44 283 TYR A N 1
ATOM 2201 C CA . TYR A 1 283 ? -9.056 -7.347 -25.598 1.00 94.44 283 TYR A CA 1
ATOM 2202 C C . TYR A 1 283 ? -9.754 -8.583 -25.024 1.00 94.44 283 TYR A C 1
ATOM 2204 O O . TYR A 1 283 ? -10.942 -8.807 -25.241 1.00 94.44 283 TYR A O 1
ATOM 2212 N N . GLY A 1 284 ? -9.016 -9.437 -24.323 1.00 91.06 284 GLY A N 1
ATOM 2213 C CA . GLY A 1 284 ? -9.598 -10.574 -23.634 1.00 91.06 284 GLY A CA 1
ATOM 2214 C C . GLY A 1 284 ? -8.543 -11.414 -22.944 1.00 91.06 284 GLY A C 1
ATOM 2215 O O . GLY A 1 284 ? -7.345 -11.251 -23.163 1.00 91.06 284 GLY A O 1
ATOM 2216 N N . HIS A 1 285 ? -8.989 -12.358 -22.130 1.00 89.25 285 HIS A N 1
ATOM 2217 C CA . HIS A 1 285 ? -8.106 -13.284 -21.432 1.00 89.25 285 HIS A CA 1
ATOM 2218 C C . HIS A 1 285 ? -8.691 -14.693 -21.418 1.00 89.25 285 HIS A C 1
ATOM 2220 O O . HIS A 1 285 ? -9.806 -14.954 -21.875 1.00 89.25 285 HIS A O 1
ATOM 2226 N N . ASN A 1 286 ? -7.865 -15.640 -21.004 1.00 79.50 286 ASN A N 1
ATOM 2227 C CA . ASN A 1 286 ? -8.254 -16.998 -20.680 1.00 79.50 286 ASN A CA 1
ATOM 2228 C C . ASN A 1 286 ? -7.285 -17.558 -19.627 1.00 79.50 286 ASN A C 1
ATOM 2230 O O . ASN A 1 286 ? -6.330 -16.898 -19.226 1.00 79.50 286 ASN A O 1
ATOM 2234 N N . PHE A 1 287 ? -7.484 -18.812 -19.220 1.00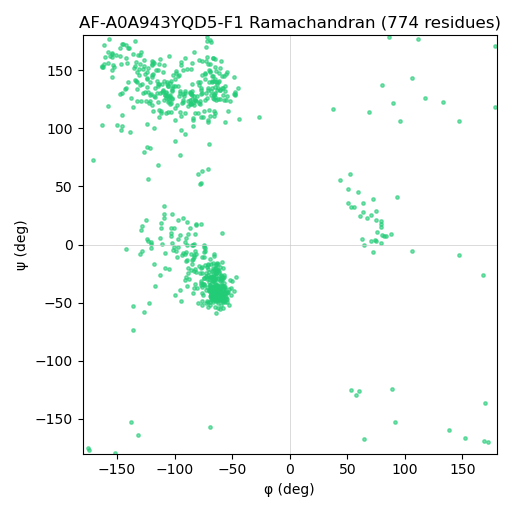 69.31 287 PHE A N 1
ATOM 2235 C CA . PHE A 1 287 ? -6.672 -19.447 -18.175 1.00 69.31 287 PHE A CA 1
ATOM 2236 C C . PHE A 1 287 ? -5.154 -19.517 -18.464 1.00 69.31 287 PHE A C 1
ATOM 2238 O O . PHE A 1 287 ? -4.389 -19.799 -17.547 1.00 69.31 287 PHE A O 1
ATOM 2245 N N . LEU A 1 288 ? -4.711 -19.307 -19.710 1.00 71.12 288 LEU A N 1
ATOM 2246 C CA . LEU A 1 288 ? -3.296 -19.287 -20.104 1.00 71.12 288 LEU A CA 1
ATOM 2247 C C . LEU A 1 288 ? -2.706 -17.879 -20.210 1.00 71.12 288 LEU A C 1
ATOM 2249 O O . LEU A 1 288 ? -1.491 -17.753 -20.351 1.00 71.12 288 LEU A O 1
ATOM 2253 N N . GLY A 1 289 ? -3.533 -16.835 -20.159 1.00 82.19 289 GLY A N 1
ATOM 2254 C CA . GLY A 1 289 ? -3.088 -15.452 -20.262 1.00 82.19 289 GLY A CA 1
ATOM 2255 C C . GLY A 1 289 ? -3.984 -14.582 -21.139 1.00 82.19 289 GLY A C 1
ATOM 2256 O O . GLY A 1 289 ? -5.149 -14.888 -21.394 1.00 82.19 289 GLY A O 1
ATOM 2257 N N . PHE A 1 290 ? -3.413 -13.481 -21.604 1.00 91.88 290 PHE A N 1
ATOM 2258 C CA . PHE A 1 290 ? -4.085 -12.384 -22.277 1.00 91.88 290 PHE A CA 1
ATOM 2259 C C . PHE A 1 290 ? -3.991 -12.500 -23.797 1.00 91.88 290 PHE A C 1
ATOM 2261 O O . PHE A 1 290 ? -2.999 -12.969 -24.359 1.00 91.88 290 PHE A O 1
ATOM 2268 N N . LYS A 1 291 ? -5.053 -12.073 -24.475 1.00 94.31 291 LYS A N 1
ATOM 2269 C CA . LYS A 1 291 ? -5.106 -11.918 -25.925 1.00 94.31 291 LYS A CA 1
ATOM 2270 C C . LYS A 1 291 ? -4.806 -10.465 -26.255 1.00 94.31 291 LYS A C 1
ATOM 2272 O O . LYS A 1 291 ? -5.444 -9.561 -25.714 1.00 94.31 291 LYS A O 1
ATOM 2277 N N . VAL A 1 292 ? -3.851 -10.274 -27.152 1.00 96.19 292 VAL A N 1
ATOM 2278 C CA . VAL A 1 292 ? -3.319 -8.961 -27.502 1.00 96.19 292 VAL A CA 1
ATOM 2279 C C . VAL A 1 292 ? -3.516 -8.713 -28.990 1.00 96.19 292 VAL A C 1
ATOM 2281 O O . VAL A 1 292 ? -3.331 -9.619 -29.799 1.00 96.19 292 VAL A O 1
ATOM 2284 N N . TYR A 1 293 ? -3.881 -7.490 -29.346 1.00 97.75 293 TYR A N 1
ATOM 2285 C CA . TYR A 1 293 ? -3.713 -6.947 -30.682 1.00 97.75 293 TYR A CA 1
ATOM 2286 C C . TYR A 1 293 ? -2.563 -5.956 -30.669 1.00 97.75 293 TYR A C 1
ATOM 2288 O O . TYR A 1 293 ? -2.621 -4.903 -30.038 1.00 97.75 293 TYR A O 1
ATOM 2296 N N . ASP A 1 294 ? -1.509 -6.324 -31.382 1.00 96.88 294 ASP A N 1
ATOM 2297 C CA . ASP A 1 294 ? -0.402 -5.447 -31.696 1.00 96.88 294 ASP A CA 1
ATOM 2298 C C . ASP A 1 294 ? -0.646 -4.836 -33.089 1.00 96.88 294 ASP A C 1
ATOM 2300 O O . ASP A 1 294 ? -0.622 -5.575 -34.087 1.00 96.88 294 ASP A O 1
ATOM 2304 N N . PRO A 1 295 ? -0.857 -3.507 -33.194 1.00 95.88 295 PRO A N 1
ATOM 2305 C CA . PRO A 1 295 ? -1.115 -2.843 -34.474 1.00 95.88 295 PRO A CA 1
ATOM 2306 C C . PRO A 1 295 ? 0.083 -2.898 -35.436 1.00 95.88 295 PRO A C 1
ATOM 2308 O O . PRO A 1 295 ? -0.057 -2.564 -36.612 1.00 95.88 295 PRO A O 1
ATOM 2311 N N . ASN A 1 296 ? 1.253 -3.328 -34.961 1.00 92.69 296 ASN A N 1
ATOM 2312 C CA . ASN A 1 296 ? 2.493 -3.425 -35.715 1.00 92.69 296 ASN A CA 1
ATOM 2313 C C . ASN A 1 296 ? 2.953 -4.883 -35.941 1.00 92.69 296 ASN A C 1
ATOM 2315 O O . ASN A 1 296 ? 4.041 -5.098 -36.476 1.00 92.69 296 ASN A O 1
ATOM 2319 N N . SER A 1 297 ? 2.178 -5.907 -35.552 1.00 92.19 297 SER A N 1
ATOM 2320 C CA . SER A 1 297 ? 2.539 -7.312 -35.813 1.00 92.19 297 SER A CA 1
ATOM 2321 C C . SER A 1 297 ? 1.345 -8.268 -35.787 1.00 92.19 297 SER A C 1
ATOM 2323 O O . SER A 1 297 ? 0.720 -8.486 -34.744 1.00 92.19 297 SER A O 1
ATOM 2325 N N . ILE A 1 298 ? 1.100 -8.929 -36.924 1.00 91.31 298 ILE A N 1
ATOM 2326 C CA . ILE A 1 298 ? 0.128 -10.028 -37.020 1.00 91.31 298 ILE A CA 1
ATOM 2327 C C . ILE A 1 298 ? 0.585 -11.198 -36.144 1.00 91.31 298 ILE A C 1
ATOM 2329 O O . ILE A 1 298 ? -0.191 -11.725 -35.351 1.00 91.31 298 ILE A O 1
ATOM 2333 N N . GLU A 1 299 ? 1.863 -11.570 -36.234 1.00 90.12 299 GLU A N 1
ATOM 2334 C CA . GLU A 1 299 ? 2.409 -12.729 -35.529 1.00 90.12 299 GLU A CA 1
ATOM 2335 C C . GLU A 1 299 ? 2.280 -12.604 -34.004 1.00 90.12 299 GLU A C 1
ATOM 2337 O O . GLU A 1 299 ? 1.900 -13.569 -33.339 1.00 90.12 299 GLU A O 1
ATOM 2342 N N . ARG A 1 300 ? 2.557 -11.424 -33.430 1.00 92.75 300 ARG A N 1
ATOM 2343 C CA . ARG A 1 300 ? 2.385 -11.195 -31.983 1.00 92.75 300 ARG A CA 1
ATOM 2344 C C . ARG A 1 300 ? 0.917 -11.180 -31.565 1.00 92.75 300 ARG A C 1
ATOM 2346 O O . ARG A 1 300 ? 0.609 -11.576 -30.440 1.00 92.75 300 ARG A O 1
ATOM 2353 N N . SER A 1 301 ? 0.029 -10.795 -32.479 1.00 94.44 301 SER A N 1
ATOM 2354 C CA . SER A 1 301 ? -1.422 -10.780 -32.269 1.00 94.44 301 SER A CA 1
ATOM 2355 C C . SER A 1 301 ? -2.056 -12.178 -32.328 1.00 94.44 301 SER A C 1
ATOM 2357 O O . SER A 1 301 ? -3.094 -12.423 -31.716 1.00 94.44 301 SER A O 1
ATOM 2359 N N . GLU A 1 302 ? -1.425 -13.132 -33.020 1.00 91.12 302 GLU A N 1
ATOM 2360 C CA . GLU A 1 302 ? -1.864 -14.536 -33.099 1.00 91.12 302 GLU A CA 1
ATOM 2361 C C . GLU A 1 302 ? -1.427 -15.394 -31.894 1.00 91.12 302 GLU A C 1
ATOM 2363 O O . GLU A 1 302 ? -1.599 -16.619 -31.877 1.00 91.12 302 GLU A O 1
ATOM 2368 N N . ARG A 1 303 ? -0.874 -14.768 -30.849 1.00 88.88 303 ARG A N 1
ATOM 2369 C CA . ARG A 1 303 ? -0.357 -15.441 -29.652 1.00 88.88 303 ARG A CA 1
ATOM 2370 C C . ARG A 1 303 ? -1.166 -15.074 -28.409 1.00 88.88 303 ARG A C 1
ATOM 2372 O O . ARG A 1 303 ? -1.701 -13.977 -28.284 1.00 88.88 303 ARG A O 1
ATOM 2379 N N . THR A 1 304 ? -1.223 -16.010 -27.461 1.00 86.88 304 THR A N 1
ATOM 2380 C CA . THR A 1 304 ? -1.646 -15.717 -26.081 1.00 86.88 304 THR A CA 1
ATOM 2381 C C . THR A 1 304 ? -0.413 -15.370 -25.250 1.00 86.88 304 THR A C 1
ATOM 2383 O O . THR A 1 304 ? 0.575 -16.109 -25.291 1.00 86.88 304 THR A O 1
ATOM 2386 N N . TRP A 1 305 ? -0.484 -14.284 -24.485 1.00 90.88 305 TRP A N 1
ATOM 2387 C CA . TRP A 1 305 ? 0.598 -13.765 -23.653 1.00 90.88 305 TRP A CA 1
ATOM 2388 C C . TRP A 1 305 ? 0.341 -14.089 -22.188 1.00 90.88 305 TRP A C 1
ATOM 2390 O O . TRP A 1 305 ? -0.684 -13.692 -21.637 1.00 90.88 305 TRP A O 1
ATOM 2400 N N . SER A 1 306 ? 1.251 -14.814 -21.535 1.00 84.94 306 SER A N 1
ATOM 2401 C CA . SER A 1 306 ? 1.161 -14.969 -20.084 1.00 84.94 306 SER A CA 1
ATOM 2402 C C . SER A 1 306 ? 1.331 -13.601 -19.423 1.00 84.94 306 SER A C 1
ATOM 2404 O O . SER A 1 306 ? 2.039 -12.733 -19.933 1.00 84.94 306 SER A O 1
ATOM 2406 N N . TYR A 1 307 ? 0.693 -13.408 -18.272 1.00 74.69 307 TYR A N 1
ATOM 2407 C CA . TYR A 1 307 ? 0.876 -12.182 -17.496 1.00 74.69 307 TYR A CA 1
ATOM 2408 C C . TYR A 1 307 ? 2.352 -11.917 -17.187 1.00 74.69 307 TYR A C 1
ATOM 2410 O O . TYR A 1 307 ? 2.798 -10.791 -17.305 1.00 74.69 307 TYR A O 1
ATOM 2418 N N . ASP A 1 308 ? 3.121 -12.954 -16.847 1.00 71.69 308 ASP A N 1
ATOM 2419 C CA . ASP A 1 308 ? 4.520 -12.797 -16.436 1.00 71.69 308 ASP A CA 1
ATOM 2420 C C . ASP A 1 308 ? 5.430 -12.388 -17.606 1.00 71.69 308 ASP A C 1
ATOM 2422 O O . ASP A 1 308 ? 6.470 -11.778 -17.388 1.00 71.69 308 ASP A O 1
ATOM 2426 N N . ALA A 1 309 ? 5.031 -12.683 -18.850 1.00 80.06 309 ALA A N 1
ATOM 2427 C CA . ALA A 1 309 ? 5.700 -12.159 -20.038 1.00 80.06 309 ALA A CA 1
ATOM 2428 C C . ALA A 1 309 ? 5.255 -10.721 -20.353 1.00 80.06 309 ALA A C 1
ATOM 2430 O O . ALA A 1 309 ? 6.067 -9.907 -20.780 1.00 80.06 309 ALA A O 1
ATOM 2431 N N . LEU A 1 310 ? 3.973 -10.409 -20.137 1.00 79.00 310 LEU A N 1
ATOM 2432 C CA . LEU A 1 310 ? 3.373 -9.127 -20.503 1.00 79.00 310 LEU A CA 1
ATOM 2433 C C . LEU A 1 310 ? 3.683 -8.011 -19.487 1.00 79.00 310 LEU A C 1
ATOM 2435 O O . LEU A 1 310 ? 4.151 -6.948 -19.878 1.00 79.00 310 LEU A O 1
ATOM 2439 N N . ALA A 1 311 ? 3.458 -8.259 -18.195 1.00 69.31 311 ALA A N 1
ATOM 2440 C CA . ALA A 1 311 ? 3.461 -7.263 -17.121 1.00 69.31 311 ALA A CA 1
ATOM 2441 C C . ALA A 1 311 ? 4.786 -6.502 -16.929 1.00 69.31 311 ALA A C 1
ATOM 2443 O O . ALA A 1 311 ? 4.723 -5.282 -16.799 1.00 69.31 311 ALA A O 1
ATOM 2444 N N . PRO A 1 312 ? 5.980 -7.133 -16.982 1.00 69.75 312 PRO A N 1
ATOM 2445 C CA . PRO A 1 312 ? 7.248 -6.412 -16.799 1.00 69.75 312 PRO A CA 1
ATOM 2446 C C . PRO A 1 312 ? 7.531 -5.365 -17.882 1.00 69.75 312 PRO A C 1
ATOM 2448 O O . PRO A 1 312 ? 8.406 -4.521 -17.721 1.00 69.75 312 PRO A O 1
ATOM 2451 N N . GLN A 1 313 ? 6.824 -5.457 -19.008 1.00 88.69 313 GLN A N 1
ATOM 2452 C CA . GLN A 1 313 ? 6.986 -4.580 -20.157 1.00 88.69 313 GLN A CA 1
ATOM 2453 C C . GLN A 1 313 ? 5.873 -3.528 -20.225 1.00 88.69 313 GLN A C 1
ATOM 2455 O O . GLN A 1 313 ? 5.865 -2.747 -21.166 1.00 88.69 313 GLN A O 1
ATOM 2460 N N . ILE A 1 314 ? 4.931 -3.490 -19.276 1.00 72.81 314 ILE A N 1
ATOM 2461 C CA . ILE A 1 314 ? 3.859 -2.489 -19.227 1.00 72.81 314 ILE A CA 1
ATOM 2462 C C . ILE A 1 314 ? 4.368 -1.250 -18.481 1.00 72.81 314 ILE A C 1
ATOM 2464 O O . ILE A 1 314 ? 4.726 -1.328 -17.312 1.00 72.81 314 ILE A O 1
ATOM 2468 N N . ALA A 1 315 ? 4.360 -0.097 -19.147 1.00 59.56 315 ALA A N 1
ATOM 2469 C CA . ALA A 1 315 ? 4.618 1.205 -18.531 1.00 59.56 315 ALA A CA 1
ATOM 2470 C C . ALA A 1 315 ? 3.360 1.801 -17.882 1.00 59.56 315 ALA A C 1
ATOM 2472 O O . ALA A 1 315 ? 3.442 2.419 -16.828 1.00 59.56 315 ALA A O 1
ATOM 2473 N N . GLN A 1 316 ? 2.213 1.674 -18.557 1.00 83.56 316 GLN A N 1
ATOM 2474 C CA . GLN A 1 316 ? 0.926 2.226 -18.129 1.00 83.56 316 GLN A CA 1
ATOM 2475 C C . GLN A 1 316 ? -0.225 1.550 -18.888 1.00 83.56 316 GLN A C 1
ATOM 2477 O O . GLN A 1 316 ? -0.037 1.106 -20.026 1.00 83.56 316 GLN A O 1
ATOM 2482 N N . LEU A 1 317 ? -1.413 1.499 -18.284 1.00 74.81 317 LEU A N 1
ATOM 2483 C CA . LEU A 1 317 ? -2.635 0.950 -18.867 1.00 74.81 317 LEU A CA 1
ATOM 2484 C C . LEU A 1 317 ? -3.799 1.931 -18.788 1.00 74.81 317 LEU A C 1
ATOM 2486 O O . LEU A 1 317 ? -3.924 2.702 -17.839 1.00 74.81 317 LEU A O 1
ATOM 2490 N N . TRP A 1 318 ? -4.703 1.812 -19.755 1.00 95.56 318 TRP A N 1
ATOM 2491 C CA . TRP A 1 318 ? -5.998 2.477 -19.743 1.00 95.56 318 TRP A CA 1
ATOM 2492 C C . TRP A 1 318 ? -7.096 1.466 -20.010 1.00 95.56 318 TRP A C 1
ATOM 2494 O O . TRP A 1 318 ? -7.079 0.820 -21.058 1.00 95.56 318 TRP A O 1
ATOM 2504 N N . SER A 1 319 ? -8.065 1.362 -19.104 1.00 90.81 319 SER A N 1
ATOM 2505 C CA . SER A 1 319 ? -9.303 0.648 -19.395 1.00 90.81 319 SER A CA 1
ATOM 2506 C C . SER A 1 319 ? -10.295 1.572 -20.079 1.00 90.81 319 SER A C 1
ATOM 2508 O O . SER A 1 319 ? -10.542 2.685 -19.611 1.00 90.81 319 SER A O 1
ATOM 2510 N N . LEU A 1 320 ? -10.862 1.111 -21.190 1.00 94.50 320 LEU A N 1
ATOM 2511 C CA . LEU A 1 320 ? -11.802 1.857 -22.010 1.00 94.50 320 LEU A CA 1
ATOM 2512 C C . LEU A 1 320 ? -13.211 1.276 -21.901 1.00 94.50 320 LEU A C 1
ATOM 2514 O O . LEU A 1 320 ? -13.428 0.073 -22.072 1.00 94.50 320 LEU A O 1
ATOM 2518 N N . THR A 1 321 ? -14.184 2.162 -21.674 1.00 93.75 321 THR A N 1
ATOM 2519 C CA . THR A 1 321 ? -15.607 1.822 -21.511 1.00 93.75 321 THR A CA 1
ATOM 2520 C C . THR A 1 321 ? -16.514 2.732 -22.334 1.00 93.75 321 THR A C 1
ATOM 2522 O O . THR A 1 321 ? -16.282 3.934 -22.430 1.00 93.75 321 THR A O 1
ATOM 2525 N N . ALA A 1 322 ? -17.574 2.185 -22.935 1.00 87.81 322 ALA A N 1
ATOM 2526 C CA . ALA A 1 322 ? -18.557 2.993 -23.659 1.00 87.81 322 ALA A CA 1
ATOM 2527 C C . ALA A 1 322 ? -19.411 3.832 -22.692 1.00 87.81 322 ALA A C 1
ATOM 2529 O O . ALA A 1 322 ? -19.940 3.319 -21.704 1.00 87.81 322 ALA A O 1
ATOM 2530 N N . VAL A 1 323 ? -19.610 5.115 -23.000 1.00 80.06 323 VAL A N 1
ATOM 2531 C CA . VAL A 1 323 ? -20.446 6.008 -22.187 1.00 80.06 323 VAL A CA 1
ATOM 2532 C C . VAL A 1 323 ? -21.916 5.838 -22.588 1.00 80.06 323 VAL A C 1
ATOM 2534 O O . VAL A 1 323 ? -22.336 6.255 -23.666 1.00 80.06 323 VAL A O 1
ATOM 2537 N N . SER A 1 324 ? -22.732 5.221 -21.727 1.00 52.91 324 SER A N 1
ATOM 2538 C CA . SER A 1 324 ? -24.175 5.085 -21.982 1.00 52.91 324 SER A CA 1
ATOM 2539 C C . SER A 1 324 ? -24.908 6.427 -21.816 1.00 52.91 324 SER A C 1
ATOM 2541 O O . SER A 1 324 ? -24.731 7.108 -20.808 1.00 52.91 324 SER A O 1
ATOM 2543 N N . SER A 1 325 ? -25.740 6.823 -22.788 1.00 31.11 325 SER A N 1
ATOM 2544 C CA . SER A 1 325 ? -26.493 8.088 -22.736 1.00 31.11 325 SER A CA 1
ATOM 2545 C C . SER A 1 325 ? -27.574 8.085 -21.635 1.00 31.11 325 SER A C 1
ATOM 2547 O O . SER A 1 325 ? -28.287 7.085 -21.510 1.00 31.11 325 SER A O 1
ATOM 2549 N N . PRO A 1 326 ? -27.795 9.184 -20.883 1.00 33.78 326 PRO A N 1
ATOM 2550 C CA . PRO A 1 326 ? -28.831 9.226 -19.853 1.00 33.78 326 PRO A CA 1
ATOM 2551 C C . PRO A 1 326 ? -30.231 9.441 -20.443 1.00 33.78 326 PRO A C 1
ATOM 2553 O O . PRO A 1 326 ? -30.453 10.311 -21.287 1.00 33.78 326 PRO A O 1
ATOM 2556 N N . VAL A 1 327 ? -31.205 8.690 -19.926 1.00 27.02 327 VAL A N 1
ATOM 2557 C CA . VAL A 1 327 ? -32.636 8.999 -20.045 1.00 27.02 327 VAL A CA 1
ATOM 2558 C C . VAL A 1 327 ? -32.982 10.120 -19.057 1.00 27.02 327 VAL A C 1
ATOM 2560 O O . VAL A 1 327 ? -32.597 10.090 -17.894 1.00 27.02 327 VAL A O 1
ATOM 2563 N N . SER A 1 328 ? -33.714 11.114 -19.551 1.00 29.33 328 SER A N 1
ATOM 2564 C CA . SER A 1 328 ? -34.097 12.372 -18.902 1.00 29.33 328 SER A CA 1
ATOM 2565 C C . SER A 1 328 ? -35.020 12.254 -17.676 1.00 29.33 328 SER A C 1
ATOM 2567 O O . SER A 1 328 ? -36.042 11.569 -17.757 1.00 29.33 328 SER A O 1
ATOM 2569 N N . GLY A 1 329 ? -34.794 13.112 -16.669 1.00 25.09 329 GLY A N 1
ATOM 2570 C CA . GLY A 1 329 ? -35.867 13.864 -15.997 1.00 25.09 329 GLY A CA 1
ATOM 2571 C C . GLY A 1 329 ? -35.861 13.889 -14.462 1.00 25.09 329 GLY A C 1
ATOM 2572 O O . GLY A 1 329 ? -36.039 12.851 -13.834 1.00 25.09 329 GLY A O 1
ATOM 2573 N N . GLY A 1 330 ? -35.817 15.097 -13.879 1.00 22.73 330 GLY A N 1
ATOM 2574 C CA . GLY A 1 330 ? -36.316 15.374 -12.521 1.00 22.73 330 GLY A CA 1
ATOM 2575 C C . GLY A 1 330 ? -35.544 16.458 -11.763 1.00 22.73 330 GLY A C 1
ATOM 2576 O O . GLY A 1 330 ? -34.433 16.211 -11.325 1.00 22.73 330 GLY A O 1
ATOM 2577 N N . SER A 1 331 ? -36.156 17.633 -11.621 1.00 24.52 331 SER A N 1
ATOM 2578 C CA . SER A 1 331 ? -35.628 18.905 -11.109 1.00 24.52 331 SER A CA 1
ATOM 2579 C C . SER A 1 331 ? -35.827 19.154 -9.601 1.00 24.52 331 SER A C 1
ATOM 2581 O O . SER A 1 331 ? -36.883 18.814 -9.070 1.00 24.52 331 SER A O 1
ATOM 2583 N N . ASP A 1 332 ? -34.871 19.907 -9.045 1.00 27.69 332 ASP A N 1
ATOM 2584 C CA . ASP A 1 332 ? -34.977 21.088 -8.159 1.00 27.69 332 ASP A CA 1
ATOM 2585 C C . ASP A 1 332 ? -35.256 21.048 -6.633 1.00 27.69 332 ASP A C 1
ATOM 2587 O O . ASP A 1 332 ? -36.201 20.436 -6.141 1.00 27.69 332 ASP A O 1
ATOM 2591 N N . GLU A 1 333 ? -34.459 21.929 -5.988 1.00 28.11 333 GLU A N 1
ATOM 2592 C CA . GLU A 1 333 ? -34.676 22.836 -4.832 1.00 28.11 333 GLU A CA 1
ATOM 2593 C C . GLU A 1 333 ? -34.283 22.430 -3.383 1.00 28.11 333 GLU A C 1
ATOM 2595 O O . GLU A 1 333 ? -35.027 21.752 -2.682 1.00 28.11 333 GLU A O 1
ATOM 2600 N N . GLY A 1 334 ? -33.181 23.028 -2.873 1.00 25.31 334 GLY A N 1
ATOM 2601 C CA . GLY A 1 334 ? -33.253 24.233 -2.010 1.00 25.31 334 GLY A CA 1
ATOM 2602 C C . GLY A 1 334 ? -32.744 24.187 -0.542 1.00 25.31 334 GLY A C 1
ATOM 2603 O O . GLY A 1 334 ? -33.290 23.449 0.270 1.00 25.31 334 GLY A O 1
ATOM 2604 N N . GLY A 1 335 ? -31.835 25.121 -0.175 1.00 23.33 335 GLY A N 1
ATOM 2605 C CA . GLY A 1 335 ? -31.566 25.650 1.196 1.00 23.33 335 GLY A CA 1
ATOM 2606 C C . GLY A 1 335 ? -30.259 25.160 1.855 1.00 23.33 335 GLY A C 1
ATOM 2607 O O . GLY A 1 335 ? -29.903 24.009 1.668 1.00 23.33 335 GLY A O 1
ATOM 2608 N N . GLU A 1 336 ? -29.464 25.905 2.640 1.00 25.91 336 GLU A N 1
ATOM 2609 C CA . GLU A 1 336 ? -29.448 27.276 3.186 1.00 25.91 336 GLU A CA 1
ATOM 2610 C C . GLU A 1 336 ? -27.996 27.575 3.651 1.00 25.91 336 GLU A C 1
ATOM 2612 O O . GLU A 1 336 ? -27.243 26.663 3.979 1.00 25.91 336 GLU A O 1
ATOM 2617 N N . THR A 1 337 ? -27.591 28.846 3.648 1.00 28.28 337 THR A N 1
ATOM 2618 C CA . THR A 1 337 ? -26.201 29.341 3.732 1.00 28.28 337 THR A CA 1
ATOM 2619 C C . THR A 1 337 ? -25.546 29.287 5.123 1.00 28.28 337 THR A C 1
ATOM 2621 O O . THR A 1 337 ? -26.083 29.871 6.067 1.00 28.28 337 THR A O 1
ATOM 2624 N N . ALA A 1 338 ? -24.328 28.731 5.197 1.00 30.38 338 ALA A N 1
ATOM 2625 C CA . ALA A 1 338 ? -23.339 28.905 6.270 1.00 30.38 338 ALA A CA 1
ATOM 2626 C C . ALA A 1 338 ? -22.146 29.749 5.760 1.00 30.38 338 ALA A C 1
ATOM 2628 O O . ALA A 1 338 ? -21.923 29.829 4.554 1.00 30.38 338 ALA A O 1
ATOM 2629 N N . GLU A 1 339 ? -21.435 30.445 6.654 1.00 34.78 339 GLU A N 1
ATOM 2630 C CA . GLU A 1 339 ? -20.335 31.370 6.325 1.00 34.78 339 GLU A CA 1
ATOM 2631 C C . GLU A 1 339 ? -19.276 30.719 5.416 1.00 34.78 339 GLU A C 1
ATOM 2633 O O . GLU A 1 339 ? -18.735 29.664 5.730 1.00 34.78 339 GLU A O 1
ATOM 2638 N N . GLY A 1 340 ? -19.033 31.344 4.260 1.00 47.59 340 GLY A N 1
ATOM 2639 C CA . GLY A 1 340 ? -18.375 30.706 3.123 1.00 47.59 340 GLY A CA 1
ATOM 2640 C C . GLY A 1 340 ? -16.879 30.456 3.307 1.00 47.59 340 GLY A C 1
ATOM 2641 O O . GLY A 1 340 ? -16.100 31.377 3.561 1.00 47.59 340 GLY A O 1
ATOM 2642 N N . GLU A 1 341 ? -16.484 29.203 3.109 1.00 56.69 341 GLU A N 1
ATOM 2643 C CA . GLU A 1 341 ? -15.101 28.754 2.962 1.00 56.69 341 GLU A CA 1
ATOM 2644 C C . GLU A 1 341 ? -14.391 29.482 1.801 1.00 56.69 341 GLU A C 1
ATOM 2646 O O . GLU A 1 341 ? -14.996 29.796 0.771 1.00 56.69 341 GLU A O 1
ATOM 2651 N N . ILE A 1 342 ? -13.092 29.757 1.950 1.00 65.81 342 ILE A N 1
ATOM 2652 C CA . ILE A 1 342 ? -12.281 30.399 0.902 1.00 65.81 342 ILE A CA 1
ATOM 2653 C C . ILE A 1 342 ? -11.739 29.321 -0.035 1.00 65.81 342 ILE A C 1
ATOM 2655 O O . ILE A 1 342 ? -11.163 28.342 0.425 1.00 65.81 342 ILE A O 1
ATOM 2659 N N . TYR A 1 343 ? -11.905 29.523 -1.339 1.00 81.94 343 TYR A N 1
ATOM 2660 C CA . TYR A 1 343 ? -11.460 28.656 -2.428 1.00 81.94 343 TYR A CA 1
ATOM 2661 C C . TYR A 1 343 ? -10.488 29.423 -3.329 1.00 81.94 343 TYR A C 1
ATOM 2663 O O . TYR A 1 343 ? -10.538 30.656 -3.406 1.00 81.94 343 TYR A O 1
ATOM 2671 N N . VAL A 1 344 ? -9.604 28.706 -4.018 1.00 73.50 344 VAL A N 1
ATOM 2672 C CA . VAL A 1 344 ? -8.679 29.279 -5.006 1.00 73.50 344 VAL A CA 1
ATOM 2673 C C . VAL A 1 344 ? -8.929 28.687 -6.384 1.00 73.50 344 VAL A C 1
ATOM 2675 O O . VAL A 1 344 ? -9.329 27.535 -6.517 1.00 73.50 344 VAL A O 1
ATOM 2678 N N . ALA A 1 345 ? -8.720 29.500 -7.421 1.00 70.00 345 ALA A N 1
ATOM 2679 C CA . ALA A 1 345 ? -8.799 29.041 -8.803 1.00 70.00 345 ALA A CA 1
ATOM 2680 C C . ALA A 1 345 ? -7.609 28.127 -9.137 1.00 70.00 345 ALA A C 1
ATOM 2682 O O . ALA A 1 345 ? -6.492 28.627 -9.322 1.00 70.00 345 ALA A O 1
ATOM 2683 N N . ASP A 1 346 ? -7.861 26.826 -9.262 1.00 72.69 346 ASP A N 1
ATOM 2684 C CA . ASP A 1 346 ? -6.890 25.841 -9.734 1.00 72.69 346 ASP A CA 1
ATOM 2685 C C . ASP A 1 346 ? -7.067 25.624 -11.242 1.00 72.69 346 ASP A C 1
ATOM 2687 O O . ASP A 1 346 ? -7.999 24.982 -11.724 1.00 72.69 346 ASP A O 1
ATOM 2691 N N . CYS A 1 347 ? -6.217 26.302 -12.008 1.00 58.94 347 CYS A N 1
ATOM 2692 C CA . CYS A 1 347 ? -6.253 26.349 -13.466 1.00 58.94 347 CYS A CA 1
ATOM 2693 C C . CYS A 1 347 ? -4.865 26.719 -14.012 1.00 58.94 347 CYS A C 1
ATOM 2695 O O . CYS A 1 347 ? -3.935 27.005 -13.250 1.00 58.94 347 CYS A O 1
ATOM 2697 N N . GLU A 1 348 ? -4.692 26.739 -15.334 1.00 48.94 348 GLU A N 1
ATOM 2698 C CA . GLU A 1 348 ? -3.417 27.146 -15.938 1.00 48.94 348 GLU A CA 1
ATOM 2699 C C . GLU A 1 348 ? -3.196 28.665 -15.914 1.00 48.94 348 GLU A C 1
ATOM 2701 O O . GLU A 1 348 ? -2.099 29.111 -15.578 1.00 48.94 348 GLU A O 1
ATOM 2706 N N . GLU A 1 349 ? -4.231 29.463 -16.205 1.00 49.12 349 GLU A N 1
ATOM 2707 C CA . GLU A 1 349 ? -4.096 30.923 -16.326 1.00 49.12 349 GLU A CA 1
ATOM 2708 C C . GLU A 1 349 ? -5.229 31.699 -15.628 1.00 49.12 349 GLU A C 1
ATOM 2710 O O . GLU A 1 349 ? -4.958 32.551 -14.778 1.00 49.12 349 GLU A O 1
ATOM 2715 N N . PHE A 1 350 ? -6.497 31.400 -15.930 1.00 69.31 350 PHE A N 1
ATOM 2716 C CA . PHE A 1 350 ? -7.668 31.944 -15.234 1.00 69.31 350 PHE A CA 1
ATOM 2717 C C . PHE A 1 350 ? -8.904 31.049 -15.416 1.00 69.31 350 PHE A C 1
ATOM 2719 O O . PHE A 1 350 ? -9.037 30.348 -16.416 1.00 69.31 350 PHE A O 1
ATOM 2726 N N . ILE A 1 351 ? -9.858 31.143 -14.492 1.00 76.06 351 ILE A N 1
ATOM 2727 C CA . ILE A 1 351 ? -11.219 30.611 -14.639 1.00 76.06 351 ILE A CA 1
ATOM 2728 C C . ILE A 1 351 ? -12.205 31.752 -14.897 1.00 76.06 351 ILE A C 1
ATOM 2730 O O . ILE A 1 351 ? -11.908 32.922 -14.657 1.00 76.06 351 ILE A O 1
ATOM 2734 N N . THR A 1 352 ? -13.399 31.444 -15.399 1.00 79.12 352 THR A N 1
ATOM 2735 C CA . THR A 1 352 ? -14.415 32.464 -15.714 1.00 79.12 352 THR A CA 1
ATOM 2736 C C . THR A 1 352 ? -15.554 32.430 -14.702 1.00 79.12 352 THR A C 1
ATOM 2738 O O . THR A 1 352 ? -16.173 31.385 -14.523 1.00 79.12 352 THR A O 1
ATOM 2741 N N . LEU A 1 353 ? -15.861 33.580 -14.094 1.00 84.19 353 LEU A N 1
ATOM 2742 C CA . LEU A 1 353 ? -17.043 33.790 -13.258 1.00 84.19 353 LEU A CA 1
ATOM 2743 C C . LEU A 1 353 ? -18.224 34.185 -14.153 1.00 84.19 353 LEU A C 1
ATOM 2745 O O . LEU A 1 353 ? -18.139 35.176 -14.881 1.00 84.19 353 LEU A O 1
ATOM 2749 N N . ARG A 1 354 ? -19.318 33.422 -14.119 1.00 84.25 354 ARG A N 1
ATOM 2750 C CA . ARG A 1 354 ? -20.449 33.534 -15.059 1.00 84.25 354 ARG A CA 1
ATOM 2751 C C . ARG A 1 354 ? -21.760 33.854 -14.353 1.00 84.25 354 ARG A C 1
ATOM 2753 O O . ARG A 1 354 ? -21.927 33.555 -13.177 1.00 84.25 354 ARG A O 1
ATOM 2760 N N . GLU A 1 355 ? -22.727 34.418 -15.071 1.00 76.56 355 GLU A N 1
ATOM 2761 C CA . GLU A 1 355 ? -24.042 34.742 -14.485 1.00 76.56 355 GLU A CA 1
ATOM 2762 C C . GLU A 1 355 ? -24.906 33.507 -14.167 1.00 76.56 355 GLU A C 1
ATOM 2764 O O . GLU A 1 355 ? -25.822 33.596 -13.352 1.00 76.56 355 GLU A O 1
ATOM 2769 N N . ARG A 1 356 ? -24.637 32.355 -14.802 1.00 82.31 356 ARG A N 1
ATOM 2770 C CA . ARG A 1 356 ? -25.403 31.099 -14.660 1.00 82.31 356 ARG A CA 1
ATOM 2771 C C . ARG A 1 356 ? -24.469 29.870 -14.664 1.00 82.31 356 ARG A C 1
ATOM 2773 O O . ARG A 1 356 ? -23.382 29.990 -15.235 1.00 82.31 356 ARG A O 1
ATOM 2780 N N . PRO A 1 357 ? -24.870 28.714 -14.088 1.00 65.00 357 PRO A N 1
ATOM 2781 C CA . PRO A 1 357 ? -24.066 27.484 -14.032 1.00 65.00 357 PRO A CA 1
ATOM 2782 C C . PRO A 1 357 ? -24.039 26.754 -15.388 1.00 65.00 357 PRO A C 1
ATOM 2784 O O . PRO A 1 357 ? -24.584 25.668 -15.556 1.00 65.00 357 PRO A O 1
ATOM 2787 N N . ASP A 1 358 ? -23.466 27.411 -16.396 1.00 72.75 358 ASP A N 1
ATOM 2788 C CA . ASP A 1 358 ? -23.313 26.914 -17.764 1.00 72.75 358 ASP A CA 1
ATOM 2789 C C . ASP A 1 358 ? -22.015 27.488 -18.348 1.00 72.75 358 ASP A C 1
ATOM 2791 O O . ASP A 1 358 ? -21.777 28.699 -18.298 1.00 72.75 358 ASP A O 1
ATOM 2795 N N . VAL A 1 359 ? -21.165 26.632 -18.922 1.00 57.03 359 VAL A N 1
ATOM 2796 C CA . VAL A 1 359 ? -19.861 27.022 -19.485 1.00 57.03 359 VAL A CA 1
ATOM 2797 C C . VAL A 1 359 ? -19.996 27.970 -20.678 1.00 57.03 359 VAL A C 1
ATOM 2799 O O . VAL A 1 359 ? -19.043 28.670 -21.014 1.00 57.03 359 VAL A O 1
ATOM 2802 N N . ASN A 1 360 ? -21.181 28.043 -21.286 1.00 68.94 360 ASN A N 1
ATOM 2803 C CA . ASN A 1 360 ? -21.501 28.947 -22.386 1.00 68.94 360 ASN A CA 1
ATOM 2804 C C . ASN A 1 360 ? -22.211 30.235 -21.927 1.00 68.94 360 ASN A C 1
ATOM 2806 O O . ASN A 1 360 ? -22.506 31.094 -22.760 1.00 68.94 360 ASN A O 1
ATOM 2810 N N . ALA A 1 361 ? -22.510 30.394 -20.631 1.00 63.69 361 ALA A N 1
ATOM 2811 C CA . ALA A 1 361 ? -23.151 31.600 -20.107 1.00 63.69 361 ALA A CA 1
ATOM 2812 C C . ALA A 1 361 ? -22.223 32.823 -20.157 1.00 63.69 361 ALA A C 1
ATOM 2814 O O . ALA A 1 361 ? -20.996 32.695 -20.146 1.00 63.69 361 ALA A O 1
ATOM 2815 N N . GLU A 1 362 ? -22.821 34.019 -20.189 1.00 69.38 362 GLU A N 1
ATOM 2816 C CA . GLU A 1 362 ? -22.088 35.282 -20.279 1.00 69.38 362 GLU A CA 1
ATOM 2817 C C . GLU A 1 362 ? -21.117 35.445 -19.097 1.00 69.38 362 GLU A C 1
ATOM 2819 O O . GLU A 1 362 ? -21.437 35.138 -17.942 1.00 69.38 362 GLU A O 1
ATOM 2824 N N . ALA A 1 363 ? -19.896 35.871 -19.419 1.00 65.12 363 ALA A N 1
ATOM 2825 C CA . ALA A 1 363 ? -18.819 36.042 -18.458 1.00 65.12 363 ALA A CA 1
ATOM 2826 C C . ALA A 1 363 ? -18.971 37.383 -17.732 1.00 65.12 363 ALA A C 1
ATOM 2828 O O . ALA A 1 363 ? -18.978 38.435 -18.368 1.00 65.12 363 ALA A O 1
ATOM 2829 N N . ILE A 1 364 ? -19.033 37.344 -16.402 1.00 79.25 364 ILE A N 1
ATOM 2830 C CA . ILE A 1 364 ? -19.013 38.536 -15.546 1.00 79.25 364 ILE A CA 1
ATOM 2831 C C . ILE A 1 364 ? -17.584 39.079 -15.477 1.00 79.25 364 ILE A C 1
ATOM 2833 O O . ILE A 1 364 ? -17.334 40.261 -15.700 1.00 79.25 364 ILE A O 1
ATOM 2837 N N . THR A 1 365 ? -16.633 38.202 -15.148 1.00 74.81 365 THR A N 1
ATOM 2838 C CA . THR A 1 365 ? -15.199 38.504 -15.072 1.00 74.81 365 THR A CA 1
ATOM 2839 C C . THR A 1 365 ? -14.391 37.209 -15.128 1.00 74.81 365 THR A C 1
ATOM 2841 O O . THR A 1 365 ? -14.938 36.109 -15.048 1.00 74.81 365 THR A O 1
ATOM 2844 N N . THR A 1 366 ? -13.074 37.327 -15.233 1.00 77.88 366 THR A N 1
ATOM 2845 C CA . THR A 1 366 ? -12.135 36.219 -15.048 1.00 77.88 366 THR A CA 1
ATOM 2846 C C . THR A 1 366 ? -11.498 36.284 -13.663 1.00 77.88 366 THR A C 1
ATOM 2848 O O . THR A 1 366 ? -11.252 37.373 -13.140 1.00 77.88 366 THR A O 1
ATOM 2851 N N . ILE A 1 367 ? -11.217 35.118 -13.089 1.00 77.44 367 ILE A N 1
ATOM 2852 C CA . ILE A 1 367 ? -10.488 34.942 -11.835 1.00 77.44 367 ILE A CA 1
ATOM 2853 C C . ILE A 1 367 ? -9.149 34.289 -12.191 1.00 77.44 367 ILE A C 1
ATOM 2855 O O . ILE A 1 367 ? -9.159 33.161 -12.680 1.00 77.44 367 ILE A O 1
ATOM 2859 N N . PRO A 1 368 ? -8.007 34.973 -12.018 1.00 58.53 368 PRO A N 1
ATOM 2860 C CA . PRO A 1 368 ? -6.704 34.420 -12.378 1.00 58.53 368 PRO A CA 1
ATOM 2861 C C . PRO A 1 368 ? -6.358 33.202 -11.517 1.00 58.53 368 PRO A C 1
ATOM 2863 O O . PRO A 1 368 ? -6.896 33.057 -10.419 1.00 58.53 368 PRO A O 1
ATOM 2866 N N . LYS A 1 369 ? -5.427 32.364 -11.987 1.00 66.25 369 LYS A N 1
ATOM 2867 C CA . LYS A 1 369 ? -4.855 31.254 -11.213 1.00 66.25 369 LYS A CA 1
ATOM 2868 C C . LYS A 1 369 ? -4.451 31.721 -9.811 1.00 66.25 369 LYS A C 1
ATOM 2870 O O . LYS A 1 369 ? -3.770 32.737 -9.661 1.00 66.25 369 LYS A O 1
ATOM 2875 N N . GLY A 1 370 ? -4.892 30.987 -8.790 1.00 60.22 370 GLY A N 1
ATOM 2876 C CA . GLY A 1 370 ? -4.679 31.324 -7.379 1.00 60.22 370 GLY A CA 1
ATOM 2877 C C . GLY A 1 370 ? -5.540 32.481 -6.853 1.00 60.22 370 GLY A C 1
ATOM 2878 O O . GLY A 1 370 ? -5.372 32.896 -5.709 1.00 60.22 370 GLY A O 1
ATOM 2879 N N . GLY A 1 371 ? -6.455 33.027 -7.659 1.00 70.12 371 GLY A N 1
ATOM 2880 C CA . GLY A 1 371 ? -7.397 34.056 -7.235 1.00 70.12 371 GLY A CA 1
ATOM 2881 C C . GLY A 1 371 ? -8.356 33.520 -6.173 1.00 70.12 371 GLY A C 1
ATOM 2882 O O . GLY A 1 371 ? -8.991 32.489 -6.377 1.00 70.12 371 GLY A O 1
ATOM 2883 N N . GLU A 1 372 ? -8.448 34.225 -5.045 1.00 85.31 372 GLU A N 1
ATOM 2884 C CA . GLU A 1 372 ? -9.235 33.807 -3.880 1.00 85.31 372 GLU A CA 1
ATOM 2885 C C . GLU A 1 372 ? -10.695 34.236 -4.002 1.00 85.31 372 GLU A C 1
ATOM 2887 O O . GLU A 1 372 ? -10.980 35.413 -4.229 1.00 85.31 372 GLU A O 1
ATOM 2892 N N . MET A 1 373 ? -11.615 33.297 -3.801 1.00 81.06 373 MET A N 1
ATOM 2893 C CA . MET A 1 373 ? -13.057 33.530 -3.828 1.00 81.06 373 MET A CA 1
ATOM 2894 C C . MET A 1 373 ? -13.745 32.831 -2.661 1.00 81.06 373 MET A C 1
ATOM 2896 O O . MET A 1 373 ? -13.271 31.817 -2.161 1.00 81.06 373 MET A O 1
ATOM 2900 N N . THR A 1 374 ? -14.874 33.369 -2.220 1.00 79.44 374 THR A N 1
ATOM 2901 C CA . THR A 1 374 ? -15.662 32.773 -1.140 1.00 79.44 374 THR A CA 1
ATOM 2902 C C . THR A 1 374 ? -16.724 31.862 -1.736 1.00 79.44 374 THR A C 1
ATOM 2904 O O . THR A 1 374 ? -17.541 32.321 -2.536 1.00 79.44 374 THR A O 1
ATOM 2907 N N . LEU A 1 375 ? -16.730 30.586 -1.352 1.00 78.06 375 LEU A N 1
ATOM 2908 C CA . LEU A 1 375 ? -17.757 29.641 -1.771 1.00 78.06 375 LEU A CA 1
ATOM 2909 C C . LEU A 1 375 ? -19.067 29.930 -1.031 1.00 78.06 375 LEU A C 1
ATOM 2911 O O . LEU A 1 375 ? -19.098 29.967 0.194 1.00 78.06 375 LEU A O 1
ATOM 2915 N N . ILE A 1 376 ? -20.152 30.143 -1.780 1.00 73.88 376 ILE A N 1
ATOM 2916 C CA . ILE A 1 376 ? -21.495 30.382 -1.230 1.00 73.88 376 ILE A CA 1
ATOM 2917 C C . ILE A 1 376 ? -22.328 29.096 -1.270 1.00 73.88 376 ILE A C 1
ATOM 2919 O O . ILE A 1 376 ? -23.024 28.789 -0.306 1.00 73.88 376 ILE A O 1
ATOM 2923 N N . SER A 1 377 ? -22.281 28.349 -2.377 1.00 68.12 377 SER A N 1
ATOM 2924 C CA . SER A 1 377 ? -22.962 27.055 -2.520 1.00 68.12 377 SER A CA 1
ATOM 2925 C C . SER A 1 377 ? -22.370 26.238 -3.672 1.00 68.12 377 SER A C 1
ATOM 2927 O O . SER A 1 377 ? -21.836 26.807 -4.623 1.00 68.12 377 SER A O 1
ATOM 2929 N N . ARG A 1 378 ? -22.501 24.908 -3.632 1.00 63.72 378 ARG A N 1
ATOM 2930 C CA . ARG A 1 378 ? -22.184 24.012 -4.759 1.00 63.72 378 ARG A CA 1
ATOM 2931 C C . ARG A 1 378 ? -23.459 23.392 -5.314 1.00 63.72 378 ARG A C 1
ATOM 2933 O O . ARG A 1 378 ? -24.324 22.998 -4.538 1.00 63.72 378 ARG A O 1
ATOM 2940 N N . ASP A 1 379 ? -23.550 23.313 -6.636 1.00 51.22 379 ASP A N 1
ATOM 2941 C CA . ASP A 1 379 ? -24.662 22.689 -7.349 1.00 51.22 379 ASP A CA 1
ATOM 2942 C C . ASP A 1 379 ? -24.143 22.008 -8.627 1.00 51.22 379 ASP A C 1
ATOM 2944 O O . ASP A 1 379 ? -23.817 22.662 -9.623 1.00 51.22 379 ASP A O 1
ATOM 2948 N N . GLY A 1 380 ? -24.000 20.681 -8.563 1.00 63.78 380 GLY A N 1
ATOM 2949 C CA . GLY A 1 380 ? -23.448 19.868 -9.648 1.00 63.78 380 GLY A CA 1
ATOM 2950 C C . GLY A 1 380 ? -22.034 20.297 -10.058 1.00 63.78 380 GLY A C 1
ATOM 2951 O O . GLY A 1 380 ? -21.151 20.460 -9.216 1.00 63.78 380 GLY A O 1
ATOM 2952 N N . ASP A 1 381 ? -21.831 20.497 -11.362 1.00 69.38 381 ASP A N 1
ATOM 2953 C CA . ASP A 1 381 ? -20.534 20.863 -11.946 1.00 69.38 381 ASP A CA 1
ATOM 2954 C C . ASP A 1 381 ? -20.130 22.321 -11.673 1.00 69.38 381 ASP A C 1
ATOM 2956 O O . ASP A 1 381 ? -19.018 22.732 -12.014 1.00 69.38 381 ASP A O 1
ATOM 2960 N N . PHE A 1 382 ? -21.008 23.127 -11.066 1.00 76.69 382 PHE A N 1
ATOM 2961 C CA . PHE A 1 382 ? -20.769 24.543 -10.811 1.00 76.69 382 PHE A CA 1
ATOM 2962 C C . PHE A 1 382 ? -20.804 24.886 -9.323 1.00 76.69 382 PHE A C 1
ATOM 2964 O O . PHE A 1 382 ? -21.598 24.389 -8.527 1.00 76.69 382 PHE A O 1
ATOM 2971 N N . ALA A 1 383 ? -19.937 25.815 -8.951 1.00 76.88 383 ALA A N 1
ATOM 2972 C CA . ALA A 1 383 ? -19.892 26.433 -7.646 1.00 76.88 383 ALA A CA 1
ATOM 2973 C C . ALA A 1 383 ? -20.326 27.893 -7.758 1.00 76.88 383 ALA A C 1
ATOM 2975 O O . ALA A 1 383 ? -19.836 28.639 -8.607 1.00 76.88 383 ALA A O 1
ATOM 2976 N N . TYR A 1 384 ? -21.241 28.307 -6.889 1.00 85.69 384 TYR A N 1
ATOM 2977 C CA . TYR A 1 384 ? -21.636 29.698 -6.749 1.00 85.69 384 TYR A CA 1
ATOM 2978 C C . TYR A 1 384 ? -20.718 30.379 -5.738 1.00 85.69 384 TYR A C 1
ATOM 2980 O O . TYR A 1 384 ? -20.646 29.973 -4.575 1.00 85.69 384 TYR A O 1
ATOM 2988 N N . VAL A 1 385 ? -19.994 31.399 -6.193 1.00 86.00 385 VAL A N 1
ATOM 2989 C CA . VAL A 1 385 ? -18.892 32.025 -5.454 1.00 86.00 385 VAL A CA 1
ATOM 2990 C C . VAL A 1 385 ? -18.990 33.551 -5.484 1.00 86.00 385 VAL A C 1
ATOM 2992 O O . VAL A 1 385 ? -19.601 34.140 -6.381 1.00 86.00 385 VAL A O 1
ATOM 2995 N N . GLU A 1 386 ? -18.364 34.211 -4.511 1.00 83.88 386 GLU A N 1
ATOM 2996 C CA . GLU A 1 386 ? -18.138 35.659 -4.502 1.00 83.88 386 GLU A CA 1
ATOM 2997 C C . GLU A 1 386 ? -16.654 35.973 -4.720 1.00 83.88 386 GLU A C 1
ATOM 2999 O O . GLU A 1 386 ? -15.795 35.516 -3.967 1.00 83.88 386 GLU A O 1
ATOM 3004 N N . TYR A 1 387 ? -16.354 36.783 -5.737 1.00 83.00 387 TYR A N 1
ATOM 3005 C CA . TYR A 1 387 ? -15.003 37.227 -6.075 1.00 83.00 387 TYR A CA 1
ATOM 3006 C C . TYR A 1 387 ? -14.983 38.744 -6.302 1.00 83.00 387 TYR A C 1
ATOM 3008 O O . TYR A 1 387 ? -15.738 39.274 -7.118 1.00 83.00 387 TYR A O 1
ATOM 3016 N N . ALA A 1 388 ? -14.131 39.463 -5.560 1.00 75.69 388 ALA A N 1
ATOM 3017 C CA . ALA A 1 388 ? -13.970 40.924 -5.632 1.00 75.69 388 ALA A CA 1
ATOM 3018 C C . ALA A 1 388 ? -15.291 41.736 -5.536 1.00 75.69 388 ALA A C 1
ATOM 3020 O O . ALA A 1 388 ? -15.439 42.780 -6.175 1.00 75.69 388 ALA A O 1
ATOM 3021 N N . GLY A 1 389 ? -16.254 41.263 -4.734 1.00 64.81 389 GLY A N 1
ATOM 3022 C CA . GLY A 1 389 ? -17.559 41.906 -4.517 1.00 64.81 389 GLY A CA 1
ATOM 3023 C C . GLY A 1 389 ? -18.616 41.618 -5.592 1.00 64.81 389 GLY A C 1
ATOM 3024 O O . GLY A 1 389 ? -19.688 42.222 -5.563 1.00 64.81 389 GLY A O 1
ATOM 3025 N N . GLN A 1 390 ? -18.335 40.712 -6.534 1.00 68.06 390 GLN A N 1
ATOM 3026 C CA . GLN A 1 390 ? -19.275 40.237 -7.553 1.00 68.06 390 GLN A CA 1
ATOM 3027 C C . GLN A 1 390 ? -19.557 38.744 -7.353 1.00 68.06 390 GLN A C 1
ATOM 3029 O O . GLN A 1 390 ? -18.653 37.979 -7.020 1.00 68.06 390 GLN A O 1
ATOM 3034 N N . ARG A 1 391 ? -20.814 38.329 -7.547 1.00 87.56 391 ARG A N 1
ATOM 3035 C CA . ARG A 1 391 ? -21.263 36.939 -7.361 1.00 87.56 391 ARG A CA 1
ATOM 3036 C C . ARG A 1 391 ? -21.583 36.287 -8.697 1.00 87.56 391 ARG A C 1
ATOM 3038 O O . ARG A 1 391 ? -22.173 36.933 -9.558 1.00 87.56 391 ARG A O 1
ATOM 3045 N N . GLY A 1 392 ? -21.224 35.018 -8.842 1.00 74.69 392 GLY A N 1
ATOM 3046 C CA . GLY A 1 392 ? -21.469 34.247 -10.056 1.00 74.69 392 GLY A CA 1
ATOM 3047 C C . GLY A 1 392 ? -21.057 32.786 -9.911 1.00 74.69 392 GLY A C 1
ATOM 3048 O O . GLY A 1 392 ? -20.654 32.344 -8.839 1.00 74.69 392 GLY A O 1
ATOM 3049 N N . TYR A 1 393 ? -21.160 32.039 -11.002 1.00 85.75 393 TYR A N 1
ATOM 3050 C CA . TYR A 1 393 ? -20.862 30.616 -11.072 1.00 85.75 393 TYR A CA 1
ATOM 3051 C C . TYR A 1 393 ? -19.503 30.373 -11.725 1.00 85.75 393 TYR A C 1
ATOM 3053 O O . TYR A 1 393 ? -19.197 30.941 -12.775 1.00 85.75 393 TYR A O 1
ATOM 3061 N N . VAL A 1 394 ? -18.708 29.502 -11.119 1.00 74.06 394 VAL A N 1
ATOM 3062 C CA . VAL A 1 394 ? -17.472 28.938 -11.673 1.00 74.06 394 VAL A CA 1
ATOM 3063 C C . VAL A 1 394 ? -17.631 27.426 -11.768 1.00 74.06 394 VAL A C 1
ATOM 3065 O O . VAL A 1 394 ? -18.451 26.856 -11.054 1.00 74.06 394 VAL A O 1
ATOM 3068 N N . LEU A 1 395 ? -16.880 26.756 -12.638 1.00 67.62 395 LEU A N 1
ATOM 3069 C CA . LEU A 1 395 ? -16.861 25.293 -12.629 1.00 67.62 395 LEU A CA 1
ATOM 3070 C C . LEU A 1 395 ? -16.225 24.813 -11.323 1.00 67.62 395 LEU A C 1
ATOM 3072 O O . LEU A 1 395 ? -15.105 25.207 -10.994 1.00 67.62 395 LEU A O 1
ATOM 3076 N N . ALA A 1 396 ? -16.944 23.965 -10.592 1.00 66.12 396 ALA A N 1
ATOM 3077 C CA . ALA A 1 396 ? -16.515 23.440 -9.303 1.00 66.12 396 ALA A CA 1
ATOM 3078 C C . ALA A 1 396 ? -15.216 22.624 -9.415 1.00 66.12 396 ALA A C 1
ATOM 3080 O O . ALA A 1 396 ? -14.473 22.550 -8.443 1.00 66.12 396 ALA A O 1
ATOM 3081 N N . SER A 1 397 ? -14.928 22.068 -10.598 1.00 62.72 397 SER A N 1
ATOM 3082 C CA . SER A 1 397 ? -13.702 21.325 -10.914 1.00 62.72 397 SER A CA 1
ATOM 3083 C C . SER A 1 397 ? -12.442 22.187 -11.022 1.00 62.72 397 SER A C 1
ATOM 3085 O O . SER A 1 397 ? -11.352 21.636 -11.005 1.00 62.72 397 SER A O 1
ATOM 3087 N N . TYR A 1 398 ? -12.575 23.510 -11.161 1.00 71.25 398 TYR A N 1
ATOM 3088 C CA . TYR A 1 398 ? -11.435 24.438 -11.237 1.00 71.25 398 TYR A CA 1
ATOM 3089 C C . TYR A 1 398 ? -11.327 25.345 -10.015 1.00 71.25 398 TYR A C 1
ATOM 3091 O O . TYR A 1 398 ? -10.642 26.372 -10.039 1.00 71.25 398 TYR A O 1
ATOM 3099 N N . ILE A 1 399 ? -12.053 25.005 -8.954 1.00 64.31 399 ILE A N 1
ATOM 3100 C CA . ILE A 1 399 ? -11.851 25.616 -7.657 1.00 64.31 399 ILE A CA 1
ATOM 3101 C C . ILE A 1 399 ? -11.602 24.528 -6.634 1.00 64.31 399 ILE A C 1
ATOM 3103 O O . ILE A 1 399 ? -12.418 23.632 -6.414 1.00 64.31 399 ILE A O 1
ATOM 3107 N N . GLU A 1 400 ? -10.476 24.641 -5.967 1.00 73.44 400 GLU A N 1
ATOM 3108 C CA . GLU A 1 400 ? -10.196 23.838 -4.796 1.00 73.44 400 GLU A CA 1
ATOM 3109 C C . GLU A 1 400 ? -10.498 24.676 -3.556 1.00 73.44 400 GLU A C 1
ATOM 3111 O O . GLU A 1 400 ? -10.380 25.913 -3.602 1.00 73.44 400 GLU A O 1
ATOM 3116 N N . PRO A 1 401 ? -10.913 24.041 -2.444 1.00 51.88 401 PRO A N 1
ATOM 3117 C CA . PRO A 1 401 ? -10.849 24.712 -1.158 1.00 51.88 401 PRO A CA 1
ATOM 3118 C C . PRO A 1 401 ? -9.450 25.300 -1.047 1.00 51.88 401 PRO A C 1
ATOM 3120 O O . PRO A 1 401 ? -8.488 24.693 -1.512 1.00 51.88 401 PRO A O 1
ATOM 3123 N N . LYS A 1 402 ? -9.296 26.469 -0.433 1.00 50.62 402 LYS A N 1
ATOM 3124 C CA . LYS A 1 402 ? -7.972 26.947 -0.044 1.00 50.62 402 LYS A CA 1
ATOM 3125 C C . LYS A 1 402 ? -7.497 26.080 1.128 1.00 50.62 402 LYS A C 1
ATOM 3127 O O . LYS A 1 402 ? -7.362 26.544 2.256 1.00 50.62 402 LYS A O 1
ATOM 3132 N N . SER A 1 403 ? -7.295 24.795 0.856 1.00 44.34 403 SER A N 1
ATOM 3133 C CA . SER A 1 403 ? -6.574 23.841 1.663 1.00 44.34 403 SER A CA 1
ATOM 3134 C C . SER A 1 403 ? -5.136 24.311 1.649 1.00 44.34 403 SER A C 1
ATOM 3136 O O . SER A 1 403 ? -4.460 24.302 0.619 1.00 44.34 403 SER A O 1
ATOM 3138 N N . GLY A 1 404 ? -4.661 24.783 2.798 1.00 41.12 404 GLY A N 1
ATOM 3139 C CA . GLY A 1 404 ? -3.227 24.824 3.017 1.00 41.12 404 GLY A CA 1
ATOM 3140 C C . GLY A 1 404 ? -2.706 23.405 2.818 1.00 41.12 404 GLY A C 1
ATOM 3141 O O . GLY A 1 404 ? -2.991 22.578 3.664 1.00 41.12 404 GLY A O 1
ATOM 3142 N N . ALA A 1 405 ? -2.036 23.153 1.688 1.00 31.56 405 ALA A N 1
ATOM 3143 C CA . ALA A 1 405 ? -1.253 21.962 1.351 1.00 31.56 405 ALA A CA 1
ATOM 3144 C C . ALA A 1 405 ? -1.792 20.588 1.831 1.00 31.56 405 ALA A C 1
ATOM 3146 O O . ALA A 1 405 ? -1.741 20.278 3.016 1.00 31.56 405 ALA A O 1
ATOM 3147 N N . SER A 1 406 ? -2.143 19.676 0.915 1.00 33.44 406 SER A N 1
ATOM 3148 C CA . SER A 1 406 ? -2.255 18.244 1.252 1.00 33.44 406 SER A CA 1
ATOM 3149 C C . SER A 1 406 ? -1.822 17.359 0.076 1.00 33.44 406 SER A C 1
ATOM 3151 O O . SER A 1 406 ? -2.508 17.345 -0.939 1.00 33.44 406 SER A O 1
ATOM 3153 N N . GLY A 1 407 ? -0.718 16.604 0.096 1.00 32.19 407 GLY A N 1
ATOM 3154 C CA . GLY A 1 407 ? 0.399 16.511 1.045 1.00 32.19 407 GLY A CA 1
ATOM 3155 C C . GLY A 1 407 ? 1.366 15.407 0.558 1.00 32.19 407 GLY A C 1
ATOM 3156 O O . GLY A 1 407 ? 0.956 14.271 0.406 1.00 32.19 407 GLY A O 1
ATOM 3157 N N . LEU A 1 408 ? 2.639 15.661 0.224 1.00 33.25 408 LEU A N 1
ATOM 3158 C CA . LEU A 1 408 ? 3.699 15.581 1.239 1.00 33.25 408 LEU A CA 1
ATOM 3159 C C . LEU A 1 408 ? 3.090 15.861 2.600 1.00 33.25 408 LEU A C 1
ATOM 3161 O O . LEU A 1 408 ? 2.678 16.996 2.833 1.00 33.25 408 LEU A O 1
ATOM 3165 N N . ALA A 1 409 ? 2.997 14.847 3.463 1.00 34.44 409 ALA A N 1
ATOM 3166 C CA . ALA A 1 409 ? 2.777 15.095 4.878 1.00 34.44 409 ALA A CA 1
ATOM 3167 C C . ALA A 1 409 ? 3.710 16.250 5.253 1.00 34.44 409 ALA A C 1
ATOM 3169 O O . ALA A 1 409 ? 4.938 16.102 5.195 1.00 34.44 409 ALA A O 1
ATOM 3170 N N . ALA A 1 410 ? 3.137 17.432 5.496 1.00 33.22 410 ALA A N 1
ATOM 3171 C CA . ALA A 1 410 ? 3.889 18.562 5.980 1.00 33.22 410 ALA A CA 1
ATOM 3172 C C . ALA A 1 410 ? 4.225 18.161 7.400 1.00 33.22 410 ALA A C 1
ATOM 3174 O O . ALA A 1 410 ? 3.490 18.442 8.343 1.00 33.22 410 ALA A O 1
ATOM 3175 N N . ALA A 1 411 ? 5.327 17.430 7.537 1.00 36.94 411 ALA A N 1
ATOM 3176 C CA . ALA A 1 411 ? 5.982 17.324 8.801 1.00 36.94 411 ALA A CA 1
ATOM 3177 C C . ALA A 1 411 ? 6.067 18.765 9.306 1.00 36.94 411 ALA A C 1
ATOM 3179 O O . ALA A 1 411 ? 6.501 19.659 8.569 1.00 36.94 411 A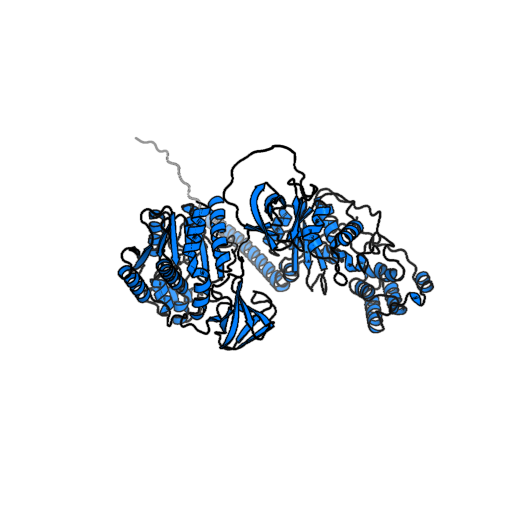LA A O 1
ATOM 3180 N N . SER A 1 412 ? 5.673 19.012 10.551 1.00 40.84 412 SER A N 1
ATOM 3181 C CA . SER A 1 412 ? 5.868 20.299 11.230 1.00 40.84 412 SER A CA 1
ATOM 3182 C C . SER A 1 412 ? 7.354 20.718 11.316 1.00 40.84 412 SER A C 1
ATOM 3184 O O . SER A 1 412 ? 7.698 21.671 12.005 1.00 40.84 412 SER A O 1
ATOM 3186 N N . THR A 1 413 ? 8.216 19.987 10.604 1.00 45.38 413 THR A N 1
ATOM 3187 C CA . THR A 1 413 ? 9.664 19.974 10.505 1.00 45.38 413 THR A CA 1
ATOM 3188 C C . THR A 1 413 ? 10.160 20.030 9.046 1.00 45.38 413 THR A C 1
ATOM 3190 O O . THR A 1 413 ? 11.341 19.794 8.801 1.00 45.38 413 THR A O 1
ATOM 3193 N N . ALA A 1 414 ? 9.314 20.326 8.043 1.00 46.16 414 ALA A N 1
ATOM 3194 C CA . ALA A 1 414 ? 9.768 20.519 6.659 1.00 46.16 414 ALA A CA 1
ATOM 3195 C C . ALA A 1 414 ? 10.897 21.573 6.612 1.00 46.16 414 ALA A C 1
ATOM 3197 O O . ALA A 1 414 ? 10.692 22.736 6.964 1.00 46.16 414 ALA A O 1
ATOM 3198 N N . GLY A 1 415 ? 12.106 21.151 6.219 1.00 52.81 415 GLY A N 1
ATOM 3199 C CA . GLY A 1 415 ? 13.327 21.966 6.309 1.00 52.81 415 GLY A CA 1
ATOM 3200 C C . GLY A 1 415 ? 14.317 21.570 7.417 1.00 52.81 415 GLY A C 1
ATOM 3201 O O . GLY A 1 415 ? 15.419 22.119 7.463 1.00 52.81 415 GLY A O 1
ATOM 3202 N N . GLU A 1 416 ? 13.981 20.614 8.284 1.00 67.56 416 GLU A N 1
ATOM 3203 C CA . GLU A 1 416 ? 14.900 20.086 9.294 1.00 67.56 416 GLU A CA 1
ATOM 3204 C C . GLU A 1 416 ? 15.973 19.175 8.688 1.00 67.56 416 GLU A C 1
ATOM 3206 O O . GLU A 1 416 ? 15.764 18.469 7.697 1.00 67.56 416 GLU A O 1
ATOM 3211 N N . ALA A 1 417 ? 17.157 19.209 9.301 1.00 82.69 417 ALA A N 1
ATOM 3212 C CA . ALA A 1 417 ? 18.286 18.389 8.895 1.00 82.69 417 ALA A CA 1
ATOM 3213 C C . ALA A 1 417 ? 18.144 16.971 9.460 1.00 82.69 417 ALA A C 1
ATOM 3215 O O . ALA A 1 417 ? 18.016 16.789 10.671 1.00 82.69 417 ALA A O 1
ATOM 3216 N N . TYR A 1 418 ? 18.243 15.979 8.584 1.00 90.06 418 TYR A N 1
ATOM 3217 C CA . TYR A 1 418 ? 18.294 14.553 8.888 1.00 90.06 418 TYR A CA 1
ATOM 3218 C C . TYR A 1 418 ? 19.667 13.997 8.521 1.00 90.06 418 TYR A C 1
ATOM 3220 O O . TYR A 1 418 ? 20.391 14.583 7.715 1.00 90.06 418 TYR A O 1
ATOM 3228 N N . ILE A 1 419 ? 20.032 12.859 9.102 1.00 89.56 419 ILE A N 1
ATOM 3229 C CA . ILE A 1 419 ? 21.240 12.112 8.747 1.00 89.56 419 ILE A CA 1
ATOM 3230 C C . ILE A 1 419 ? 20.901 10.678 8.358 1.00 89.56 419 ILE A C 1
ATOM 3232 O O . ILE A 1 419 ? 19.966 10.091 8.899 1.00 89.56 419 ILE A O 1
ATOM 3236 N N . ALA A 1 420 ? 21.691 10.110 7.447 1.00 89.25 420 ALA A N 1
ATOM 3237 C CA . ALA A 1 420 ? 21.617 8.692 7.115 1.00 89.25 420 ALA A CA 1
ATOM 3238 C C . ALA A 1 420 ? 22.140 7.836 8.283 1.00 89.25 420 ALA A C 1
ATOM 3240 O O . ALA A 1 420 ? 23.333 7.887 8.611 1.00 89.25 420 ALA A O 1
ATOM 3241 N N . ASP A 1 421 ? 21.262 7.033 8.883 1.00 85.56 421 ASP A N 1
ATOM 3242 C CA . ASP A 1 421 ? 21.604 6.008 9.868 1.00 85.56 421 ASP A CA 1
ATOM 3243 C C . ASP A 1 421 ? 21.643 4.630 9.199 1.00 85.56 421 ASP A C 1
ATOM 3245 O O . ASP A 1 421 ? 20.656 3.906 9.088 1.00 85.56 421 ASP A O 1
ATOM 3249 N N . CYS A 1 422 ? 22.820 4.279 8.696 1.00 82.69 422 CYS A N 1
ATOM 3250 C CA . CYS A 1 422 ? 23.065 3.047 7.957 1.00 82.69 422 CYS A CA 1
ATOM 3251 C C . CYS A 1 422 ? 24.464 2.502 8.265 1.00 82.69 422 CYS A C 1
ATOM 3253 O O . CYS A 1 422 ? 25.275 3.154 8.926 1.00 82.69 422 CYS A O 1
ATOM 3255 N N . GLU A 1 423 ? 24.774 1.303 7.772 1.00 78.38 423 GLU A N 1
ATOM 3256 C CA . GLU A 1 423 ? 26.111 0.722 7.942 1.00 78.38 423 GLU A CA 1
ATOM 3257 C C . GLU A 1 423 ? 27.156 1.452 7.093 1.00 78.38 423 GLU A C 1
ATOM 3259 O O . GLU A 1 423 ? 28.185 1.880 7.623 1.00 78.38 423 GLU A O 1
ATOM 3264 N N . GLU A 1 424 ? 26.862 1.646 5.804 1.00 79.00 424 GLU A N 1
ATOM 3265 C CA . GLU A 1 424 ? 27.780 2.265 4.842 1.00 79.00 424 GLU A CA 1
ATOM 3266 C C . GLU A 1 424 ? 27.133 3.439 4.097 1.00 79.00 424 GLU A C 1
ATOM 3268 O O . GLU A 1 424 ? 27.625 4.564 4.192 1.00 79.00 424 GLU A O 1
ATOM 3273 N N . TYR A 1 425 ? 26.015 3.203 3.408 1.00 86.94 425 TYR A N 1
ATOM 3274 C CA . TYR A 1 425 ? 25.243 4.225 2.699 1.00 86.94 425 TYR A CA 1
ATOM 3275 C C . TYR A 1 425 ? 23.769 3.819 2.558 1.00 86.94 425 TYR A C 1
ATOM 3277 O O . TYR A 1 425 ? 23.420 2.649 2.714 1.00 86.94 425 TYR A O 1
ATOM 3285 N N . ILE A 1 426 ? 22.925 4.791 2.217 1.00 88.94 426 ILE A N 1
ATOM 3286 C CA . ILE A 1 426 ? 21.569 4.586 1.693 1.00 88.94 426 ILE A CA 1
ATOM 3287 C C . ILE A 1 426 ? 21.500 5.061 0.241 1.00 88.94 426 ILE A C 1
ATOM 3289 O O . ILE A 1 426 ? 22.296 5.902 -0.181 1.00 88.94 426 ILE A O 1
ATOM 3293 N N . THR A 1 427 ? 20.567 4.520 -0.537 1.00 90.38 427 THR A N 1
ATOM 3294 C CA . THR A 1 427 ? 20.400 4.882 -1.953 1.00 90.38 427 THR A CA 1
ATOM 3295 C C . THR A 1 427 ? 19.395 6.020 -2.082 1.00 90.38 427 THR A C 1
ATOM 3297 O O . THR A 1 427 ? 18.288 5.904 -1.562 1.00 90.38 427 THR A O 1
ATOM 3300 N N . LEU A 1 428 ? 19.777 7.091 -2.781 1.00 93.00 428 LEU A N 1
ATOM 3301 C CA . LEU A 1 428 ? 18.877 8.161 -3.210 1.00 93.00 428 LEU A CA 1
ATOM 3302 C C . LEU A 1 428 ? 18.259 7.762 -4.550 1.00 93.00 428 LEU A C 1
ATOM 3304 O O . LEU A 1 428 ? 18.992 7.468 -5.496 1.00 93.00 428 LEU A O 1
ATOM 3308 N N . ARG A 1 429 ? 16.932 7.744 -4.636 1.00 89.25 429 ARG A N 1
ATOM 3309 C CA . ARG A 1 429 ? 16.190 7.190 -5.774 1.00 89.25 429 ARG A CA 1
ATOM 3310 C C . ARG A 1 429 ? 15.320 8.218 -6.474 1.00 89.25 429 ARG A C 1
ATOM 3312 O O . ARG A 1 429 ? 14.915 9.208 -5.870 1.00 89.25 429 ARG A O 1
ATOM 3319 N N . ALA A 1 430 ? 15.033 7.972 -7.748 1.00 76.44 430 ALA A N 1
ATOM 3320 C CA . ALA A 1 430 ? 14.177 8.834 -8.557 1.00 76.44 430 ALA A CA 1
ATOM 3321 C C . ALA A 1 430 ? 12.696 8.766 -8.145 1.00 76.44 430 ALA A C 1
ATOM 3323 O O . ALA A 1 430 ? 11.977 9.745 -8.323 1.00 76.44 430 ALA A O 1
ATOM 3324 N N . GLY A 1 431 ? 12.266 7.646 -7.556 1.00 75.38 431 GLY A N 1
ATOM 3325 C CA . GLY A 1 431 ? 10.906 7.429 -7.063 1.00 75.38 431 GLY A CA 1
ATOM 3326 C C . GLY A 1 431 ? 10.873 6.660 -5.736 1.00 75.38 431 GLY A C 1
ATOM 3327 O O . GLY A 1 431 ? 11.911 6.132 -5.317 1.00 75.38 431 GLY A O 1
ATOM 3328 N N . PRO A 1 432 ? 9.703 6.602 -5.074 1.00 76.62 432 PRO A N 1
ATOM 3329 C CA . PRO A 1 432 ? 9.487 5.946 -3.783 1.00 76.62 432 PRO A CA 1
ATOM 3330 C C . PRO A 1 432 ? 9.377 4.414 -3.921 1.00 76.62 432 PRO A C 1
ATOM 3332 O O . PRO A 1 432 ? 8.431 3.797 -3.447 1.00 76.62 432 PRO A O 1
ATOM 3335 N N . ASP A 1 433 ? 10.351 3.789 -4.583 1.00 76.50 433 ASP A N 1
ATOM 3336 C CA . ASP A 1 433 ? 10.412 2.338 -4.792 1.00 76.50 433 ASP A CA 1
ATOM 3337 C C . ASP A 1 433 ? 11.863 1.862 -4.634 1.00 76.50 433 ASP A C 1
ATOM 3339 O O . ASP A 1 433 ? 12.801 2.523 -5.082 1.00 76.50 433 ASP A O 1
ATOM 3343 N N . VAL A 1 434 ? 12.073 0.712 -3.988 1.00 74.06 434 VAL A N 1
ATOM 3344 C CA . VAL A 1 434 ? 13.398 0.099 -3.823 1.00 74.06 434 VAL A CA 1
ATOM 3345 C C . VAL A 1 434 ? 13.992 -0.373 -5.154 1.00 74.06 434 VAL A C 1
ATOM 3347 O O . VAL A 1 434 ? 15.206 -0.552 -5.234 1.00 74.06 434 VAL A O 1
ATOM 3350 N N . GLU A 1 435 ? 13.188 -0.490 -6.205 1.00 78.00 435 GLU A N 1
ATOM 3351 C CA . GLU A 1 435 ? 13.633 -0.817 -7.561 1.00 78.00 435 GLU A CA 1
ATOM 3352 C C . GLU A 1 435 ? 13.763 0.423 -8.469 1.00 78.00 435 GLU A C 1
ATOM 3354 O O . GLU A 1 435 ? 14.300 0.325 -9.574 1.00 78.00 435 GLU A O 1
ATOM 3359 N N . ALA A 1 436 ? 13.362 1.616 -8.004 1.00 59.41 436 ALA A N 1
ATOM 3360 C CA . ALA A 1 436 ? 13.507 2.855 -8.773 1.00 59.41 436 ALA A CA 1
ATOM 3361 C C . ALA A 1 436 ? 14.980 3.226 -9.020 1.00 59.41 436 ALA A C 1
ATOM 3363 O O . ALA A 1 436 ? 15.863 2.929 -8.204 1.00 59.41 436 ALA A O 1
ATOM 3364 N N . GLU A 1 437 ? 15.223 3.946 -10.126 1.00 82.38 437 GLU A N 1
ATOM 3365 C CA . GLU A 1 437 ? 16.554 4.390 -10.557 1.00 82.38 437 GLU A CA 1
ATOM 3366 C C . GLU A 1 437 ? 17.341 5.025 -9.403 1.00 82.38 437 GLU A C 1
ATOM 3368 O O . GLU A 1 437 ? 16.869 5.940 -8.721 1.00 82.38 437 GLU A O 1
ATOM 3373 N N . ALA A 1 438 ? 18.568 4.543 -9.200 1.00 87.56 438 ALA A N 1
ATOM 3374 C CA . ALA A 1 438 ? 19.489 5.102 -8.227 1.00 87.56 438 ALA A CA 1
ATOM 3375 C C . ALA A 1 438 ? 20.111 6.396 -8.773 1.00 87.56 438 ALA A C 1
ATOM 3377 O O . ALA A 1 438 ? 20.965 6.367 -9.657 1.00 87.56 438 ALA A O 1
ATOM 3378 N N . LEU A 1 439 ? 19.722 7.529 -8.191 1.00 83.38 439 LEU A N 1
ATOM 3379 C CA . LEU A 1 439 ? 20.299 8.843 -8.478 1.00 83.38 439 LEU A CA 1
ATOM 3380 C C . LEU A 1 439 ? 21.690 9.006 -7.852 1.00 83.38 439 LEU A C 1
ATOM 3382 O O . LEU A 1 439 ? 22.529 9.751 -8.356 1.00 83.38 439 LEU A O 1
ATOM 3386 N N . GLY A 1 440 ? 21.935 8.315 -6.739 1.00 89.81 440 GLY A N 1
ATOM 3387 C CA . GLY A 1 440 ? 23.205 8.344 -6.031 1.00 89.81 440 GLY A CA 1
ATOM 3388 C C . GLY A 1 440 ? 23.139 7.622 -4.692 1.00 89.81 440 GLY A C 1
ATOM 3389 O O . GLY A 1 440 ? 22.164 6.942 -4.371 1.00 89.81 440 GLY A O 1
ATOM 3390 N N . THR A 1 441 ? 24.187 7.783 -3.890 1.00 93.50 441 THR A N 1
ATOM 3391 C CA . THR A 1 441 ? 24.255 7.231 -2.535 1.00 93.50 441 THR A CA 1
ATOM 3392 C C . THR A 1 441 ? 24.532 8.329 -1.517 1.00 93.50 441 THR A C 1
ATOM 3394 O O . THR A 1 441 ? 25.281 9.272 -1.775 1.00 93.50 441 THR A O 1
ATOM 3397 N N . ILE A 1 442 ? 23.921 8.195 -0.344 1.00 92.19 442 ILE A N 1
ATOM 3398 C CA . ILE A 1 442 ? 24.156 9.054 0.812 1.00 92.19 442 ILE A CA 1
ATOM 3399 C C . ILE A 1 442 ? 24.941 8.225 1.830 1.00 92.19 442 ILE A C 1
ATOM 3401 O O . ILE A 1 442 ? 24.400 7.244 2.346 1.00 92.19 442 ILE A O 1
ATOM 3405 N N . PRO A 1 443 ? 26.211 8.557 2.117 1.00 89.12 443 PRO A N 1
ATOM 3406 C CA . PRO A 1 443 ? 27.017 7.798 3.063 1.00 89.12 443 PRO A CA 1
ATOM 3407 C C . PRO A 1 443 ? 26.463 7.934 4.482 1.00 89.12 443 PRO A C 1
ATOM 3409 O O . PRO A 1 443 ? 25.765 8.897 4.798 1.00 89.12 443 PRO A O 1
ATOM 3412 N N . ARG A 1 444 ? 26.839 7.008 5.365 1.00 88.94 444 ARG A N 1
ATOM 3413 C CA . ARG A 1 444 ? 26.527 7.073 6.796 1.00 88.94 444 ARG A CA 1
ATOM 3414 C C . ARG A 1 444 ? 26.860 8.450 7.378 1.00 88.94 444 ARG A C 1
ATOM 3416 O O . ARG A 1 444 ? 27.977 8.946 7.227 1.00 88.94 444 ARG A O 1
ATOM 3423 N N . GLY A 1 445 ? 25.897 9.042 8.083 1.00 86.81 445 GLY A N 1
ATOM 3424 C CA . GLY A 1 445 ? 26.006 10.386 8.653 1.00 86.81 445 GLY A CA 1
ATOM 3425 C C . GLY A 1 445 ? 25.881 11.518 7.629 1.00 86.81 445 GLY A C 1
ATOM 3426 O O . GLY A 1 445 ? 26.020 12.680 8.001 1.00 86.81 445 GLY A O 1
ATOM 3427 N N . GLY A 1 446 ? 25.630 11.203 6.356 1.00 91.56 446 GLY A N 1
ATOM 3428 C CA . GLY A 1 446 ? 25.347 12.180 5.316 1.00 91.56 446 GLY A CA 1
ATOM 3429 C C . GLY A 1 446 ? 24.097 12.975 5.668 1.00 91.56 446 GLY A C 1
ATOM 3430 O O . GLY A 1 446 ? 23.049 12.396 5.944 1.00 91.56 446 GLY A O 1
ATOM 3431 N N . GLU A 1 447 ? 24.241 14.296 5.691 1.00 93.50 447 GLU A N 1
ATOM 3432 C CA . GLU A 1 447 ? 23.177 15.222 6.068 1.00 93.50 447 GLU A CA 1
ATOM 3433 C C . GLU A 1 447 ? 22.281 15.539 4.873 1.00 93.50 447 GLU A C 1
ATOM 3435 O O . GLU A 1 447 ? 22.783 15.886 3.805 1.00 93.50 447 GLU A O 1
ATOM 3440 N N . MET A 1 448 ? 20.970 15.467 5.074 1.00 91.50 448 MET A N 1
ATOM 3441 C CA . MET A 1 448 ? 19.940 15.760 4.079 1.00 91.50 448 MET A CA 1
ATOM 3442 C C . MET A 1 448 ? 18.826 16.604 4.694 1.00 91.50 448 MET A C 1
ATOM 3444 O O . MET A 1 448 ? 18.697 16.674 5.916 1.00 91.50 448 MET A O 1
ATOM 3448 N N . THR A 1 449 ? 18.003 17.225 3.859 1.00 89.44 449 THR A N 1
ATOM 3449 C CA . THR A 1 449 ? 16.812 17.951 4.311 1.00 89.44 449 THR A CA 1
ATOM 3450 C C . THR A 1 449 ? 15.565 17.155 3.967 1.00 89.44 449 THR A C 1
ATOM 3452 O O . THR A 1 449 ? 15.387 16.767 2.813 1.00 89.44 449 THR A O 1
ATOM 3455 N N . LEU A 1 450 ? 14.704 16.913 4.957 1.00 84.31 450 LEU A N 1
ATOM 3456 C CA . LEU A 1 450 ? 13.428 16.229 4.749 1.00 84.31 450 LEU A CA 1
ATOM 3457 C C . LEU A 1 450 ? 12.407 17.183 4.114 1.00 84.31 450 LEU A C 1
ATOM 3459 O O . LEU A 1 450 ? 12.184 18.288 4.615 1.00 84.31 450 LEU A O 1
ATOM 3463 N N . ALA A 1 451 ? 11.774 16.732 3.031 1.00 81.38 451 ALA A N 1
ATOM 3464 C CA . ALA A 1 451 ? 10.708 17.453 2.338 1.00 81.38 451 ALA A CA 1
ATOM 3465 C C . ALA A 1 451 ? 9.318 16.824 2.541 1.00 81.38 451 ALA A C 1
ATOM 3467 O O . ALA A 1 451 ? 8.321 17.511 2.341 1.00 81.38 451 ALA A O 1
ATOM 3468 N N . GLY A 1 452 ? 9.246 15.547 2.928 1.00 79.56 452 GLY A N 1
ATOM 3469 C CA . GLY A 1 452 ? 8.016 14.842 3.308 1.00 79.56 452 GLY A CA 1
ATOM 3470 C C . GLY A 1 452 ? 8.118 13.339 3.049 1.00 79.56 452 GLY A C 1
ATOM 3471 O O . GLY A 1 452 ? 9.218 12.830 2.825 1.00 79.56 452 GLY A O 1
ATOM 3472 N N . PHE A 1 453 ? 6.988 12.636 3.091 1.00 80.56 453 PHE A N 1
ATOM 3473 C CA . PHE A 1 453 ? 6.926 11.175 2.992 1.00 80.56 453 PHE A CA 1
ATOM 3474 C C . PHE A 1 453 ? 5.977 10.702 1.894 1.00 80.56 453 PHE A C 1
ATOM 3476 O O . PHE A 1 453 ? 5.026 11.407 1.563 1.00 80.56 453 PHE A O 1
ATOM 3483 N N . ASP A 1 454 ? 6.263 9.509 1.379 1.00 80.00 454 ASP A N 1
ATOM 3484 C CA . ASP A 1 454 ? 5.493 8.786 0.371 1.00 80.00 454 ASP A CA 1
ATOM 3485 C C . ASP A 1 454 ? 5.688 7.274 0.599 1.00 80.00 454 ASP A C 1
ATOM 3487 O O . ASP A 1 454 ? 6.784 6.738 0.395 1.00 80.00 454 ASP A O 1
ATOM 3491 N N . GLY A 1 455 ? 4.685 6.618 1.186 1.00 84.69 455 GLY A N 1
ATOM 3492 C CA . GLY A 1 455 ? 4.761 5.232 1.647 1.00 84.69 455 GLY A CA 1
ATOM 3493 C C . GLY A 1 455 ? 5.951 4.993 2.585 1.00 84.69 455 GLY A C 1
ATOM 3494 O O . GLY A 1 455 ? 6.152 5.689 3.589 1.00 84.69 455 GLY A O 1
ATOM 3495 N N . ALA A 1 456 ? 6.787 4.013 2.250 1.00 85.81 456 ALA A N 1
ATOM 3496 C CA . ALA A 1 456 ? 8.012 3.684 2.985 1.00 85.81 456 ALA A CA 1
ATOM 3497 C C . ALA A 1 456 ? 9.170 4.683 2.783 1.00 85.81 456 ALA A C 1
ATOM 3499 O O . ALA A 1 456 ? 10.240 4.531 3.387 1.00 85.81 456 ALA A O 1
ATOM 3500 N N . PHE A 1 457 ? 8.993 5.696 1.932 1.00 89.88 457 PHE A N 1
ATOM 3501 C CA . PHE A 1 457 ? 10.054 6.599 1.513 1.00 89.88 457 PHE A CA 1
ATOM 3502 C C . PHE A 1 457 ? 9.887 8.004 2.086 1.00 89.88 457 PHE A C 1
ATOM 3504 O O . PHE A 1 457 ? 8.794 8.518 2.305 1.00 89.88 457 PHE A O 1
ATOM 3511 N N . ALA A 1 458 ? 11.025 8.642 2.317 1.00 87.75 458 ALA A N 1
ATOM 3512 C CA . ALA A 1 458 ? 11.161 10.054 2.594 1.00 87.75 458 ALA A CA 1
ATOM 3513 C C . ALA A 1 458 ? 11.692 10.751 1.340 1.00 87.75 458 ALA A C 1
ATOM 3515 O O . ALA A 1 458 ? 12.737 10.372 0.804 1.00 87.75 458 ALA A O 1
ATOM 3516 N N . LEU A 1 459 ? 10.997 11.793 0.896 1.00 87.88 459 LEU A N 1
ATOM 3517 C CA . LEU A 1 459 ? 11.499 12.711 -0.114 1.00 87.88 459 LEU A CA 1
ATOM 3518 C C . LEU A 1 459 ? 12.492 13.660 0.555 1.00 87.88 459 LEU A C 1
ATOM 3520 O O . LEU A 1 459 ? 12.139 14.390 1.485 1.00 87.88 459 LEU A O 1
ATOM 3524 N N . VAL A 1 460 ? 13.731 13.661 0.077 1.00 90.12 460 VAL A N 1
ATOM 3525 C CA . VAL A 1 460 ? 14.833 14.422 0.667 1.00 90.12 460 VAL A CA 1
ATOM 3526 C C . VAL A 1 460 ? 15.578 15.236 -0.382 1.00 90.12 460 VAL A C 1
ATOM 3528 O O . VAL A 1 460 ? 15.593 14.908 -1.569 1.00 90.12 460 VAL A O 1
ATOM 3531 N N . GLU A 1 461 ? 16.222 16.306 0.070 1.00 90.31 461 GLU A N 1
ATOM 3532 C CA . GLU A 1 461 ? 17.217 17.041 -0.703 1.00 90.31 461 GLU A CA 1
ATOM 3533 C C . GLU A 1 461 ? 18.615 16.731 -0.156 1.00 90.31 461 GLU A C 1
ATOM 3535 O O . GLU A 1 461 ? 18.898 16.929 1.029 1.00 90.31 461 GLU A O 1
ATOM 3540 N N . TYR A 1 462 ? 19.494 16.230 -1.024 1.00 91.31 462 TYR A N 1
ATOM 3541 C CA . TYR A 1 462 ? 20.872 15.876 -0.700 1.00 91.31 462 TYR A CA 1
ATOM 3542 C C . TYR A 1 462 ? 21.812 16.336 -1.814 1.00 91.31 462 TYR A C 1
ATOM 3544 O O . TYR A 1 462 ? 21.615 16.018 -2.983 1.00 91.31 462 TYR A O 1
ATOM 3552 N N . GLY A 1 463 ? 22.847 17.108 -1.467 1.00 85.94 463 GLY A N 1
ATOM 3553 C CA . GLY A 1 463 ? 23.851 17.554 -2.443 1.00 85.94 463 GLY A CA 1
ATOM 3554 C C . GLY A 1 463 ? 23.298 18.409 -3.596 1.00 85.94 463 GLY A C 1
ATOM 3555 O O . GLY A 1 463 ? 23.903 18.438 -4.664 1.00 85.94 463 GLY A O 1
ATOM 3556 N N . GLY A 1 464 ? 22.163 19.092 -3.397 1.00 84.19 464 GLY A N 1
ATOM 3557 C CA . GLY A 1 464 ? 21.469 19.871 -4.434 1.00 84.19 464 GLY A CA 1
ATOM 3558 C C . GLY A 1 464 ? 20.610 19.034 -5.390 1.00 84.19 464 GLY A C 1
ATOM 3559 O O . GLY A 1 464 ? 20.121 19.565 -6.385 1.00 84.19 464 GLY A O 1
ATOM 3560 N N . GLN A 1 465 ? 20.430 17.741 -5.107 1.00 84.25 465 GLN A N 1
ATOM 3561 C CA . GLN A 1 465 ? 19.548 16.838 -5.837 1.00 84.25 465 GLN A CA 1
ATOM 3562 C C . GLN A 1 465 ? 18.400 16.385 -4.932 1.00 84.25 465 GLN A C 1
ATOM 3564 O O . GLN A 1 465 ? 18.603 16.084 -3.755 1.00 84.25 465 GLN A O 1
ATOM 3569 N N . ARG A 1 466 ? 17.187 16.336 -5.487 1.00 88.19 466 ARG A N 1
ATOM 3570 C CA . ARG A 1 466 ? 15.988 15.859 -4.791 1.00 88.19 466 ARG A CA 1
ATOM 3571 C C . ARG A 1 466 ? 15.690 14.419 -5.202 1.00 88.19 466 ARG A C 1
ATOM 3573 O O . ARG A 1 466 ? 15.776 14.105 -6.386 1.00 88.19 466 ARG A O 1
ATOM 3580 N N . GLY A 1 467 ? 15.348 13.568 -4.241 1.00 81.31 467 GLY A N 1
ATOM 3581 C CA . GLY A 1 467 ? 15.019 12.162 -4.481 1.00 81.31 467 GLY A CA 1
ATOM 3582 C C . GLY A 1 467 ? 14.527 11.457 -3.220 1.00 81.31 467 GLY A C 1
ATOM 3583 O O . GLY A 1 467 ? 14.386 12.076 -2.168 1.00 81.31 467 GLY A O 1
ATOM 3584 N N . TYR A 1 468 ? 14.274 10.161 -3.325 1.00 91.94 468 TYR A N 1
ATOM 3585 C CA . TYR A 1 468 ? 13.641 9.357 -2.286 1.00 91.94 468 TYR A CA 1
ATOM 3586 C C . TYR A 1 468 ? 14.644 8.440 -1.587 1.00 91.94 468 TYR A C 1
ATOM 3588 O O . TYR A 1 468 ? 15.506 7.838 -2.225 1.00 91.94 468 TYR A O 1
ATOM 3596 N N . VAL A 1 469 ? 14.519 8.313 -0.269 1.00 89.56 469 VAL A N 1
ATOM 3597 C CA . VAL A 1 469 ? 15.275 7.363 0.561 1.00 89.56 469 VAL A CA 1
ATOM 3598 C C . VAL A 1 469 ? 14.316 6.609 1.474 1.00 89.56 469 VAL A C 1
ATOM 3600 O O . VAL A 1 469 ? 13.290 7.153 1.859 1.00 89.56 469 VAL A O 1
ATOM 3603 N N . LEU A 1 470 ? 14.630 5.374 1.859 1.00 89.31 470 LEU A N 1
ATOM 3604 C CA . LEU A 1 470 ? 13.804 4.635 2.821 1.00 89.31 470 LEU A CA 1
ATOM 3605 C C . LEU A 1 470 ? 13.770 5.362 4.177 1.00 89.31 470 LEU A C 1
ATOM 3607 O O . LEU A 1 470 ? 14.821 5.617 4.773 1.00 89.31 470 LEU A O 1
ATOM 3611 N N . SER A 1 471 ? 12.571 5.656 4.690 1.00 88.31 471 SER A N 1
ATOM 3612 C CA . SER A 1 471 ? 12.395 6.452 5.915 1.00 88.31 471 SER A CA 1
ATOM 3613 C C . SER A 1 471 ? 12.920 5.758 7.176 1.00 88.31 471 SER A C 1
ATOM 3615 O O . SER A 1 471 ? 13.200 6.419 8.172 1.00 88.31 471 SER A O 1
ATOM 3617 N N . THR A 1 472 ? 13.074 4.433 7.132 1.00 87.44 472 THR A N 1
ATOM 3618 C CA . THR A 1 472 ? 13.644 3.601 8.207 1.00 87.44 472 THR A CA 1
ATOM 3619 C C . THR A 1 472 ? 15.126 3.902 8.476 1.00 87.44 472 THR A C 1
ATOM 3621 O O . THR A 1 472 ? 15.622 3.588 9.553 1.00 87.44 472 THR A O 1
ATOM 3624 N N . TYR A 1 473 ? 15.847 4.509 7.522 1.00 87.94 473 TYR A N 1
ATOM 3625 C CA . TYR A 1 473 ? 17.297 4.744 7.618 1.00 87.94 473 TYR A CA 1
ATOM 3626 C C . TYR A 1 473 ? 17.685 6.221 7.748 1.00 87.94 473 TYR A C 1
ATOM 3628 O O . TYR A 1 473 ? 18.833 6.588 7.483 1.00 87.94 473 TYR A O 1
ATOM 3636 N N . ILE A 1 474 ? 16.748 7.085 8.138 1.00 88.19 474 ILE A N 1
ATOM 3637 C CA . ILE A 1 474 ? 17.034 8.494 8.411 1.00 88.19 474 ILE A CA 1
ATOM 3638 C C . ILE A 1 474 ? 16.605 8.860 9.826 1.00 88.19 474 ILE A C 1
ATOM 3640 O O . ILE A 1 474 ? 15.564 8.421 10.306 1.00 88.19 474 ILE A O 1
ATOM 3644 N N . VAL A 1 475 ? 17.399 9.703 10.484 1.00 85.88 475 VAL A N 1
ATOM 3645 C CA . VAL A 1 475 ? 17.090 10.226 11.823 1.00 85.88 475 VAL A CA 1
ATOM 3646 C C . VAL A 1 475 ? 17.299 11.740 11.875 1.00 85.88 475 VAL A C 1
ATOM 3648 O O . VAL A 1 475 ? 18.178 12.247 11.169 1.00 85.88 475 VAL A O 1
ATOM 3651 N N . PRO A 1 476 ? 16.534 12.483 12.695 1.00 83.94 476 PRO A N 1
ATOM 3652 C CA . PRO A 1 476 ? 16.760 13.911 12.889 1.00 83.94 476 PRO A CA 1
ATOM 3653 C C . PRO A 1 476 ? 18.184 14.186 13.396 1.00 83.94 476 PRO A C 1
ATOM 3655 O O . PRO A 1 476 ? 18.673 13.528 14.312 1.00 83.94 476 PRO A O 1
ATOM 3658 N N . LYS A 1 477 ? 18.866 15.180 12.820 1.00 78.62 477 LYS A N 1
ATOM 3659 C CA . LYS A 1 477 ? 20.266 15.509 13.145 1.00 78.62 477 LYS A CA 1
ATOM 3660 C C . LYS A 1 477 ? 20.437 16.085 14.553 1.00 78.62 477 LYS A C 1
ATOM 3662 O O . LYS A 1 477 ? 21.480 15.893 15.175 1.00 78.62 477 LYS A O 1
ATOM 3667 N N . LEU A 1 478 ? 19.463 16.872 15.008 1.00 61.56 478 LEU A N 1
ATOM 3668 C CA . LEU A 1 478 ? 19.552 17.666 16.238 1.00 61.56 478 LEU A CA 1
ATOM 3669 C C . LEU A 1 478 ? 18.790 17.062 17.424 1.00 61.56 478 LEU A C 1
ATOM 3671 O O . LEU A 1 478 ? 18.689 17.730 18.450 1.00 61.56 478 LEU A O 1
ATOM 3675 N N . ASP A 1 479 ? 18.307 15.821 17.323 1.00 58.19 479 ASP A N 1
ATOM 3676 C CA . ASP A 1 479 ? 17.402 15.262 18.327 1.00 58.19 479 ASP A CA 1
ATOM 3677 C C . ASP A 1 479 ? 17.935 14.003 19.032 1.00 58.19 479 ASP A C 1
ATOM 3679 O O . ASP A 1 479 ? 18.606 13.154 18.445 1.00 58.19 479 ASP A O 1
ATOM 3683 N N . ALA A 1 480 ? 17.586 13.885 20.314 1.00 53.03 480 ALA A N 1
ATOM 3684 C CA . ALA A 1 480 ? 17.738 12.698 21.151 1.00 53.03 480 ALA A CA 1
ATOM 3685 C C . ALA A 1 480 ? 16.531 11.739 21.023 1.00 53.03 480 ALA A C 1
ATOM 3687 O O . ALA A 1 480 ? 16.374 10.843 21.847 1.00 53.03 480 ALA A O 1
ATOM 3688 N N . ALA A 1 481 ? 15.683 11.921 20.002 1.00 56.94 481 ALA A N 1
ATOM 3689 C CA . ALA A 1 481 ? 14.412 11.216 19.803 1.00 56.94 481 ALA A CA 1
ATOM 3690 C C . ALA A 1 481 ? 14.516 9.707 19.523 1.00 56.94 481 ALA A C 1
ATOM 3692 O O . ALA A 1 481 ? 13.492 9.026 19.478 1.00 56.94 481 ALA A O 1
ATOM 3693 N N . VAL A 1 482 ? 15.720 9.162 19.318 1.00 66.81 482 VAL A N 1
ATOM 3694 C CA . VAL A 1 482 ? 15.906 7.707 19.253 1.00 66.81 482 VAL A CA 1
ATOM 3695 C C . VAL A 1 482 ? 15.920 7.163 20.682 1.00 66.81 482 VAL A C 1
ATOM 3697 O O . VAL A 1 482 ? 16.792 7.556 21.464 1.00 66.81 482 VAL A O 1
ATOM 3700 N N . PRO A 1 483 ? 15.024 6.227 21.038 1.00 71.94 483 PRO A N 1
ATOM 3701 C CA . PRO A 1 483 ? 15.045 5.605 22.354 1.00 71.94 483 PRO A CA 1
ATOM 3702 C C . PRO A 1 483 ? 16.398 4.971 22.636 1.00 71.94 483 PRO A C 1
ATOM 3704 O O . PRO A 1 483 ? 16.961 4.266 21.798 1.00 71.94 483 PRO A O 1
ATOM 3707 N N . ALA A 1 484 ? 16.912 5.178 23.846 1.00 72.75 484 ALA A N 1
ATOM 3708 C CA . ALA A 1 484 ? 18.183 4.586 24.253 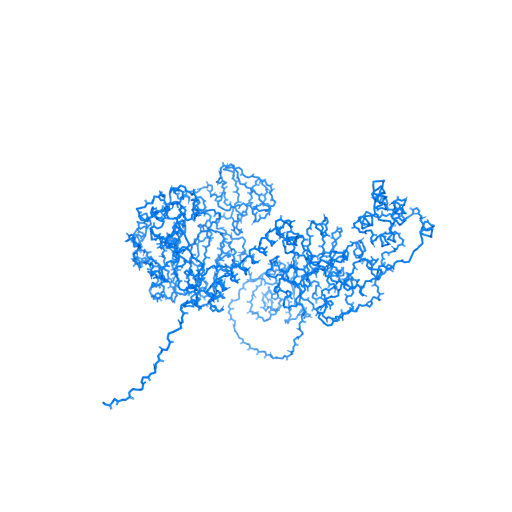1.00 72.75 484 ALA A CA 1
ATOM 3709 C C . ALA A 1 484 ? 18.132 3.044 24.307 1.00 72.75 484 ALA A C 1
ATOM 3711 O O . ALA A 1 484 ? 19.175 2.392 24.249 1.00 72.75 484 ALA A O 1
ATOM 3712 N N . ALA A 1 485 ? 16.934 2.468 24.445 1.00 81.31 485 ALA A N 1
ATOM 3713 C CA . ALA A 1 485 ? 16.677 1.034 24.437 1.00 81.31 485 ALA A CA 1
ATOM 3714 C C . ALA A 1 485 ? 15.221 0.740 24.036 1.00 81.31 485 ALA A C 1
ATOM 3716 O O . ALA A 1 485 ? 14.357 1.609 24.129 1.00 81.31 485 ALA A O 1
ATOM 3717 N N . GLU A 1 486 ? 14.953 -0.506 23.636 1.00 83.56 486 GLU A N 1
ATOM 3718 C CA . GLU A 1 486 ? 13.593 -1.012 23.417 1.00 83.56 486 GLU A CA 1
ATOM 3719 C C . GLU A 1 486 ? 12.768 -0.942 24.712 1.00 83.56 486 GLU A C 1
ATOM 3721 O O . GLU A 1 486 ? 13.232 -1.369 25.777 1.00 83.56 486 GLU A O 1
ATOM 3726 N N . LEU A 1 487 ? 11.536 -0.431 24.614 1.00 85.75 487 LEU A N 1
ATOM 3727 C CA . LEU A 1 487 ? 10.619 -0.320 25.745 1.00 85.75 487 LEU A CA 1
ATOM 3728 C C . LEU A 1 487 ? 10.148 -1.714 26.183 1.00 85.75 487 LEU A C 1
ATOM 3730 O O . LEU A 1 487 ? 9.399 -2.385 25.479 1.00 85.75 487 LEU A O 1
ATOM 3734 N N . GLY A 1 488 ? 10.598 -2.150 27.359 1.00 91.81 488 GLY A N 1
ATOM 3735 C CA . GLY A 1 488 ? 10.091 -3.359 28.007 1.00 91.81 488 GLY A CA 1
ATOM 3736 C C . GLY A 1 488 ? 8.812 -3.107 28.799 1.00 91.81 488 GLY A C 1
ATOM 3737 O O . GLY A 1 488 ? 8.495 -1.965 29.137 1.00 91.81 488 GLY A O 1
ATOM 3738 N N . TYR A 1 489 ? 8.121 -4.184 29.172 1.00 97.44 489 TYR A N 1
ATOM 3739 C CA . TYR A 1 489 ? 6.844 -4.110 29.892 1.00 97.44 489 TYR A CA 1
ATOM 3740 C C . TYR A 1 489 ? 6.923 -3.298 31.198 1.00 97.44 489 TYR A C 1
ATOM 3742 O O . TYR A 1 489 ? 6.076 -2.448 31.456 1.00 97.44 489 TYR A O 1
ATOM 3750 N N . GLU A 1 490 ? 7.957 -3.513 32.020 1.00 96.81 490 GLU A N 1
ATOM 3751 C CA . GLU A 1 490 ? 8.112 -2.771 33.283 1.00 96.81 490 GLU A CA 1
ATOM 3752 C C . GLU A 1 490 ? 8.409 -1.283 33.064 1.00 96.81 490 GLU A C 1
ATOM 3754 O O . GLU A 1 490 ? 7.992 -0.451 33.870 1.00 96.81 490 GLU A O 1
ATOM 3759 N N . GLY A 1 491 ? 9.101 -0.948 31.970 1.00 95.44 491 GLY A N 1
ATOM 3760 C CA . GLY A 1 491 ? 9.307 0.439 31.558 1.00 95.44 491 GLY A CA 1
ATOM 3761 C C . GLY A 1 491 ? 7.974 1.082 31.194 1.00 95.44 491 GLY A C 1
ATOM 3762 O O . GLY A 1 491 ? 7.591 2.062 31.819 1.00 95.44 491 GLY A O 1
ATOM 3763 N N . LEU A 1 492 ? 7.218 0.458 30.283 1.00 96.38 492 LEU A N 1
ATOM 3764 C CA . LEU A 1 492 ? 5.892 0.929 29.870 1.00 96.38 492 LEU A CA 1
ATOM 3765 C C . LEU A 1 492 ? 4.952 1.119 31.067 1.00 96.38 492 LEU A C 1
ATOM 3767 O O . LEU A 1 492 ? 4.291 2.146 31.182 1.00 96.38 492 LEU A O 1
ATOM 3771 N N . ARG A 1 493 ? 4.900 0.133 31.969 1.00 97.69 493 ARG A N 1
ATOM 3772 C CA . ARG A 1 493 ? 4.081 0.203 33.183 1.00 97.69 493 ARG A CA 1
ATOM 3773 C C . ARG A 1 493 ? 4.467 1.398 34.047 1.00 97.69 493 ARG A C 1
ATOM 3775 O O . ARG A 1 493 ? 3.583 2.101 34.520 1.00 97.69 493 ARG A O 1
ATOM 3782 N N . THR A 1 494 ? 5.767 1.620 34.242 1.00 97.25 494 THR A N 1
ATOM 3783 C CA . THR A 1 494 ? 6.270 2.746 35.039 1.00 97.25 494 THR A CA 1
ATOM 3784 C C . THR A 1 494 ? 5.873 4.085 34.419 1.00 97.25 494 THR A C 1
ATOM 3786 O O . THR A 1 494 ? 5.403 4.952 35.150 1.00 97.25 494 THR A O 1
ATOM 3789 N N . GLU A 1 495 ? 5.999 4.240 33.097 1.00 96.50 495 GLU A N 1
ATOM 3790 C CA . GLU A 1 495 ? 5.599 5.472 32.400 1.00 96.50 495 GLU A CA 1
ATOM 3791 C C . GLU A 1 495 ? 4.085 5.715 32.504 1.00 96.50 495 GLU A C 1
ATOM 3793 O O . GLU A 1 495 ? 3.659 6.797 32.895 1.00 96.50 495 GLU A O 1
ATOM 3798 N N . LEU A 1 496 ? 3.249 4.697 32.265 1.00 97.88 496 LEU A N 1
ATOM 3799 C CA . LEU A 1 496 ? 1.790 4.827 32.388 1.00 97.88 496 LEU A CA 1
ATOM 3800 C C . LEU A 1 496 ? 1.339 5.151 33.821 1.00 97.88 496 LEU A C 1
ATOM 3802 O O . LEU A 1 496 ? 0.455 5.985 34.018 1.00 97.88 496 LEU A O 1
ATOM 3806 N N . GLU A 1 497 ? 1.932 4.500 34.827 1.00 97.94 497 GLU A N 1
ATOM 3807 C CA . GLU A 1 497 ? 1.676 4.802 36.242 1.00 97.94 497 GLU A CA 1
ATOM 3808 C C . GLU A 1 497 ? 2.124 6.230 36.598 1.00 97.94 497 GLU A C 1
ATOM 3810 O O . GLU A 1 497 ? 1.436 6.914 37.359 1.00 97.94 497 GLU A O 1
ATOM 3815 N N . GLY A 1 498 ? 3.244 6.688 36.027 1.00 97.75 498 GLY A N 1
ATOM 3816 C CA . GLY A 1 498 ? 3.746 8.055 36.146 1.00 97.75 498 GLY A CA 1
ATOM 3817 C C . GLY A 1 498 ? 2.775 9.077 35.561 1.00 97.75 498 GLY A C 1
ATOM 3818 O O . GLY A 1 498 ? 2.316 9.956 36.287 1.00 97.75 498 GLY A O 1
ATOM 3819 N N . LEU A 1 499 ? 2.372 8.903 34.300 1.00 96.69 499 LEU A N 1
ATOM 3820 C CA . LEU A 1 499 ? 1.407 9.772 33.619 1.00 96.69 499 LEU A CA 1
ATOM 3821 C C . LEU A 1 499 ? 0.073 9.846 34.371 1.00 96.69 499 LEU A C 1
ATOM 3823 O O . LEU A 1 499 ? -0.472 10.931 34.563 1.00 96.69 499 LEU A O 1
ATOM 3827 N N . ALA A 1 500 ? -0.434 8.716 34.870 1.00 97.38 500 ALA A N 1
ATOM 3828 C CA . ALA A 1 500 ? -1.655 8.694 35.675 1.00 97.38 500 ALA A CA 1
ATOM 3829 C C . ALA A 1 500 ? -1.506 9.433 37.017 1.00 97.38 500 ALA A C 1
ATOM 3831 O O . ALA A 1 500 ? -2.457 10.047 37.500 1.00 97.38 500 ALA A O 1
ATOM 3832 N N . ALA A 1 501 ? -0.321 9.392 37.630 1.00 97.38 501 ALA A N 1
ATOM 3833 C CA . ALA A 1 501 ? -0.040 10.117 38.866 1.00 97.38 501 ALA A CA 1
ATOM 3834 C C . ALA A 1 501 ? 0.166 11.626 38.641 1.00 97.38 501 ALA A C 1
ATOM 3836 O O . ALA A 1 501 ? -0.196 12.423 39.510 1.00 97.38 501 ALA A O 1
ATOM 3837 N N . GLU A 1 502 ? 0.743 12.015 37.503 1.00 96.94 502 GLU A N 1
ATOM 3838 C CA . GLU A 1 502 ? 0.973 13.410 37.109 1.00 96.94 502 GLU A CA 1
ATOM 3839 C C . GLU A 1 502 ? -0.309 14.090 36.611 1.00 96.94 502 GLU A C 1
ATOM 3841 O O . GLU A 1 502 ? -0.529 15.273 36.884 1.00 96.94 502 GLU A O 1
ATOM 3846 N N . HIS A 1 503 ? -1.197 13.324 35.972 1.00 95.19 503 HIS A N 1
ATOM 3847 C CA . HIS A 1 503 ? -2.455 13.791 35.391 1.00 95.19 503 HIS A CA 1
ATOM 3848 C C . HIS A 1 503 ? -3.687 13.043 35.951 1.00 95.19 503 HIS A C 1
ATOM 3850 O O . HIS A 1 503 ? -4.480 12.501 35.179 1.00 95.19 503 HIS A O 1
ATOM 3856 N N . PRO A 1 504 ? -3.920 13.029 37.280 1.00 93.50 504 PRO A N 1
ATOM 3857 C CA . PRO A 1 504 ? -4.931 12.171 37.915 1.00 93.50 504 PRO A CA 1
ATOM 3858 C C . PRO A 1 504 ? -6.383 12.515 37.552 1.00 93.50 504 PRO A C 1
ATOM 3860 O O . PRO A 1 504 ? -7.261 11.666 37.689 1.00 93.50 504 PRO A O 1
ATOM 3863 N N . ASP A 1 505 ? -6.641 13.745 37.099 1.00 90.50 505 ASP A N 1
ATOM 3864 C CA . ASP A 1 505 ? -7.965 14.185 36.641 1.00 90.50 505 ASP A CA 1
ATOM 3865 C C . ASP A 1 505 ? -8.187 13.936 35.136 1.00 90.50 505 ASP A C 1
ATOM 3867 O O . ASP A 1 505 ? -9.318 14.035 34.666 1.00 90.50 505 ASP A O 1
ATOM 3871 N N . ALA A 1 506 ? -7.126 13.625 34.380 1.00 91.69 506 ALA A N 1
ATOM 3872 C CA . ALA A 1 506 ? -7.183 13.444 32.927 1.00 91.69 506 ALA A CA 1
ATOM 3873 C C . ALA A 1 506 ? -6.918 12.000 32.477 1.00 91.69 506 ALA A C 1
ATOM 3875 O O . ALA A 1 506 ? -7.404 11.612 31.420 1.00 91.69 506 ALA A O 1
ATOM 3876 N N . VAL A 1 507 ? -6.178 11.205 33.260 1.00 97.12 507 VAL A N 1
ATOM 3877 C CA . VAL A 1 507 ? -5.791 9.829 32.918 1.00 97.12 507 VAL A CA 1
ATOM 3878 C C . VAL A 1 507 ? -6.359 8.847 33.938 1.00 97.12 507 VAL A C 1
ATOM 3880 O O . VAL A 1 507 ? -5.936 8.804 35.094 1.00 97.12 507 VAL A O 1
ATOM 3883 N N . ALA A 1 508 ? -7.269 7.985 33.491 1.00 97.88 508 ALA A N 1
ATOM 3884 C CA . ALA A 1 508 ? -7.731 6.838 34.262 1.00 97.88 508 ALA A CA 1
ATOM 3885 C C . ALA A 1 508 ? -7.008 5.566 33.795 1.00 97.88 508 ALA A C 1
ATOM 3887 O O . ALA A 1 508 ? -7.289 5.036 32.721 1.00 97.88 508 ALA A O 1
ATOM 3888 N N . LEU A 1 509 ? -6.083 5.063 34.616 1.00 98.50 509 LEU A N 1
ATOM 3889 C CA . LEU A 1 509 ? -5.337 3.836 34.336 1.00 98.50 509 LEU A CA 1
ATOM 3890 C C . LEU A 1 509 ? -6.026 2.617 34.960 1.00 98.50 509 LEU A C 1
ATOM 3892 O O . LEU A 1 509 ? -6.343 2.597 36.151 1.00 98.50 509 LEU A O 1
ATOM 3896 N N . SER A 1 510 ? -6.235 1.576 34.160 1.00 98.00 510 SER A N 1
ATOM 3897 C CA . SER A 1 510 ? -6.804 0.304 34.609 1.00 98.00 510 SER A CA 1
ATOM 3898 C C . SER A 1 510 ? -6.199 -0.874 33.848 1.00 98.00 510 SER A C 1
ATOM 3900 O O . SER A 1 510 ? -5.445 -0.689 32.900 1.00 98.00 510 SER A O 1
ATOM 3902 N N . SER A 1 511 ? -6.515 -2.096 34.270 1.00 98.56 511 SER A N 1
ATOM 3903 C CA . SER A 1 511 ? -6.132 -3.316 33.561 1.00 98.56 511 SER A CA 1
ATOM 3904 C C . SER A 1 511 ? -7.363 -3.940 32.908 1.00 98.56 511 SER A C 1
ATOM 3906 O O . SER A 1 511 ? -8.370 -4.154 33.587 1.00 98.56 511 SER A O 1
ATOM 3908 N N . ILE A 1 512 ? -7.281 -4.252 31.611 1.00 98.69 512 ILE A N 1
ATOM 3909 C CA . ILE A 1 512 ? -8.359 -4.931 30.866 1.00 98.69 512 ILE A CA 1
ATOM 3910 C C . ILE A 1 512 ? -8.300 -6.455 31.018 1.00 98.69 512 ILE A C 1
ATOM 3912 O O . ILE A 1 512 ? -9.245 -7.162 30.680 1.00 98.69 512 ILE A O 1
ATOM 3916 N N . GLY A 1 513 ? -7.190 -6.978 31.539 1.00 98.50 513 GLY A N 1
ATOM 3917 C CA . GLY A 1 513 ? -6.956 -8.407 31.670 1.00 98.50 513 GLY A CA 1
ATOM 3918 C C . GLY A 1 513 ? -5.515 -8.728 32.036 1.00 98.50 513 GLY A C 1
ATOM 3919 O O . GLY A 1 513 ? -4.725 -7.856 32.399 1.00 98.50 513 GLY A O 1
ATOM 3920 N N . ARG A 1 514 ? -5.163 -10.011 31.962 1.00 98.81 514 ARG A N 1
ATOM 3921 C CA . ARG A 1 514 ? -3.795 -10.478 32.202 1.00 98.81 514 ARG A CA 1
ATOM 3922 C C . ARG A 1 514 ? -3.336 -11.396 31.085 1.00 98.81 514 ARG A C 1
ATOM 3924 O O . ARG A 1 514 ? -4.151 -12.148 30.568 1.00 98.81 514 ARG A O 1
ATOM 3931 N N . SER A 1 515 ? -2.052 -11.347 30.762 1.00 98.81 515 SER A N 1
ATOM 3932 C CA . SER A 1 515 ? -1.406 -12.225 29.792 1.00 98.81 515 SER A CA 1
ATOM 3933 C C . SER A 1 515 ? -1.258 -13.660 30.309 1.00 98.81 515 SER A C 1
ATOM 3935 O O . SER A 1 515 ? -1.556 -13.952 31.475 1.00 98.81 515 SER A O 1
ATOM 3937 N N . VAL A 1 516 ? -0.770 -14.563 29.457 1.00 98.44 516 VAL A N 1
ATOM 3938 C CA . VAL A 1 516 ? -0.449 -15.958 29.806 1.00 98.44 516 VAL A CA 1
ATOM 3939 C C . VAL A 1 516 ? 0.491 -16.048 31.016 1.00 98.44 516 VAL A C 1
ATOM 3941 O O . VAL A 1 516 ? 0.278 -16.883 31.898 1.00 98.44 516 VAL A O 1
ATOM 3944 N N . GLU A 1 517 ? 1.496 -15.178 31.103 1.00 97.94 517 GLU A N 1
ATOM 3945 C CA . GLU A 1 517 ? 2.443 -15.109 32.224 1.00 97.94 517 GLU A CA 1
ATOM 3946 C C . GLU A 1 517 ? 1.987 -14.163 33.351 1.00 97.94 517 GLU A C 1
ATOM 3948 O O . GLU A 1 517 ? 2.695 -13.973 34.342 1.00 97.94 517 GLU A O 1
ATOM 3953 N N . GLY A 1 518 ? 0.776 -13.609 33.254 1.00 98.25 518 GLY A N 1
ATOM 3954 C CA . GLY A 1 518 ? 0.118 -12.866 34.328 1.00 98.25 518 GLY A CA 1
ATOM 3955 C C . GLY A 1 518 ? 0.421 -11.365 34.383 1.00 98.25 518 GLY A C 1
ATOM 3956 O O . GLY A 1 518 ? 0.007 -10.718 35.356 1.00 98.25 518 GLY A O 1
ATOM 3957 N N . ARG A 1 519 ? 1.096 -10.806 33.369 1.00 98.69 519 ARG A N 1
ATOM 3958 C CA . ARG A 1 519 ? 1.299 -9.355 33.208 1.00 98.69 519 ARG A CA 1
ATOM 3959 C C . ARG A 1 519 ? -0.032 -8.679 32.906 1.00 98.69 519 ARG A C 1
ATOM 3961 O O . ARG A 1 519 ? -0.896 -9.275 32.277 1.00 98.69 519 ARG A O 1
ATOM 3968 N N . GLU A 1 520 ? -0.236 -7.469 33.400 1.00 98.69 520 GLU A N 1
ATOM 3969 C CA . GLU A 1 520 ? -1.482 -6.732 33.183 1.00 98.69 520 GLU A CA 1
ATOM 3970 C C . GLU A 1 520 ? -1.507 -6.117 31.788 1.00 98.69 520 GLU A C 1
ATOM 3972 O O . GLU A 1 520 ? -0.503 -5.598 31.314 1.00 98.69 520 GLU A O 1
ATOM 3977 N N . LEU A 1 521 ? -2.666 -6.152 31.136 1.00 98.75 521 LEU A N 1
ATOM 3978 C CA . LEU A 1 521 ? -2.885 -5.416 29.895 1.00 98.75 521 LEU A CA 1
ATOM 3979 C C . LEU A 1 521 ? -3.432 -4.047 30.292 1.00 98.75 521 LEU A C 1
ATOM 3981 O O . LEU A 1 521 ? -4.618 -3.905 30.592 1.00 98.75 521 LEU A O 1
ATOM 3985 N N . LEU A 1 522 ? -2.539 -3.067 30.402 1.00 98.81 522 LEU A N 1
ATOM 3986 C CA . LEU A 1 522 ? -2.874 -1.738 30.904 1.00 98.81 522 LEU A CA 1
ATOM 3987 C C . LEU A 1 522 ? -3.594 -0.909 29.838 1.00 98.81 522 LEU A C 1
ATOM 3989 O O . LEU A 1 522 ? -3.163 -0.853 28.688 1.00 98.81 522 LEU A O 1
ATOM 3993 N N . CYS A 1 523 ? -4.669 -0.244 30.253 1.00 98.81 523 CYS A N 1
ATOM 3994 C CA . CYS A 1 523 ? -5.415 0.718 29.461 1.00 98.81 523 CYS A CA 1
ATOM 3995 C C . CYS A 1 523 ? -5.445 2.072 30.172 1.00 98.81 523 CYS A C 1
ATOM 3997 O O . CYS A 1 523 ? -5.921 2.167 31.309 1.00 98.81 523 CYS A O 1
ATOM 3999 N N . ALA A 1 524 ? -4.944 3.102 29.492 1.00 98.81 524 ALA A N 1
ATOM 4000 C CA . ALA A 1 524 ? -5.065 4.492 29.903 1.00 98.81 524 ALA A CA 1
ATOM 4001 C C . ALA A 1 524 ? -6.236 5.134 29.154 1.00 98.81 524 ALA A C 1
ATOM 4003 O O . ALA A 1 524 ? -6.249 5.172 27.923 1.00 98.81 524 ALA A O 1
ATOM 4004 N N . VAL A 1 525 ? -7.222 5.620 29.903 1.00 98.75 525 VAL A N 1
ATOM 4005 C CA . VAL A 1 525 ? -8.397 6.304 29.357 1.00 98.75 525 VAL A CA 1
ATOM 4006 C C . VAL A 1 525 ? -8.252 7.804 29.573 1.00 98.75 525 VAL A C 1
ATOM 4008 O O . VAL A 1 525 ? -8.002 8.232 30.701 1.00 98.75 525 VAL A O 1
ATOM 4011 N N . VAL A 1 526 ? -8.420 8.584 28.506 1.00 98.00 526 VAL A N 1
ATOM 4012 C CA . VAL A 1 526 ? -8.294 10.049 28.508 1.00 98.00 526 VAL A CA 1
ATOM 4013 C C . VAL A 1 526 ? -9.513 10.685 27.852 1.00 98.00 526 VAL A C 1
ATOM 4015 O O . VAL A 1 526 ? -9.968 10.218 26.815 1.00 98.00 526 VAL A O 1
ATOM 4018 N N . GLY A 1 527 ? -10.029 11.764 28.440 1.00 94.25 527 GLY A N 1
ATOM 4019 C CA . GLY A 1 527 ? -11.214 12.477 27.955 1.00 94.25 527 GLY A CA 1
ATOM 4020 C C . GLY A 1 527 ? -12.418 12.337 28.888 1.00 94.25 527 GLY A C 1
ATOM 4021 O O . GLY A 1 527 ? -12.364 11.671 29.924 1.00 94.25 527 GLY A O 1
ATOM 4022 N N . SER A 1 528 ? -13.512 13.016 28.542 1.00 92.25 528 SER A N 1
ATOM 4023 C CA . SER A 1 528 ? -14.708 13.079 29.386 1.00 92.25 528 SER A CA 1
ATOM 4024 C C . SER A 1 528 ? -15.414 11.725 29.484 1.00 92.25 528 SER A C 1
ATOM 4026 O O . SER A 1 528 ? -15.575 11.013 28.497 1.00 92.25 528 SER A O 1
ATOM 4028 N N . ALA A 1 529 ? -15.927 11.378 30.668 1.00 89.88 529 ALA A N 1
ATOM 4029 C CA . ALA A 1 529 ? -16.811 10.218 30.816 1.00 89.88 529 ALA A CA 1
ATOM 4030 C C . ALA A 1 529 ? -18.147 10.385 30.065 1.00 89.88 529 ALA A C 1
ATOM 4032 O O . ALA A 1 529 ? -18.785 9.383 29.747 1.00 89.88 529 ALA A O 1
ATOM 4033 N N . GLU A 1 530 ? -18.527 11.637 29.793 1.00 93.06 530 GLU A N 1
ATOM 4034 C CA . GLU A 1 530 ? -19.728 12.054 29.059 1.00 93.06 530 GLU A CA 1
ATOM 4035 C C . GLU A 1 530 ? -19.413 12.425 27.597 1.00 93.06 530 GLU A C 1
ATOM 4037 O O . GLU A 1 530 ? -20.220 13.097 26.957 1.00 93.06 530 GLU A O 1
ATOM 4042 N N . ALA A 1 531 ? -18.223 12.067 27.096 1.00 95.88 531 ALA A N 1
ATOM 4043 C CA . ALA A 1 531 ? -17.868 12.254 25.693 1.00 95.88 531 ALA A CA 1
ATOM 4044 C C . ALA A 1 531 ? -18.903 11.580 24.780 1.00 95.88 531 ALA A C 1
ATOM 4046 O O . ALA A 1 531 ? -19.487 10.553 25.134 1.00 95.88 531 ALA A O 1
ATOM 4047 N N . GLU A 1 532 ? -19.129 12.178 23.613 1.00 96.81 532 GLU A N 1
ATOM 4048 C CA . GLU A 1 532 ? -20.072 11.661 22.623 1.00 96.81 532 GLU A CA 1
ATOM 4049 C C . GLU A 1 532 ? -19.506 10.437 21.903 1.00 96.81 532 GLU A C 1
ATOM 4051 O O . GLU A 1 532 ? -20.260 9.508 21.618 1.00 96.81 532 GLU A O 1
ATOM 4056 N N . TYR A 1 533 ? -18.188 10.425 21.676 1.00 98.25 533 TYR A N 1
ATOM 4057 C CA . TYR A 1 533 ? -17.506 9.376 20.929 1.00 98.25 533 TYR A CA 1
ATOM 4058 C C . TYR A 1 533 ? -16.388 8.698 21.718 1.00 98.25 533 TYR A C 1
ATOM 4060 O O . TYR A 1 533 ? -15.714 9.323 22.541 1.00 98.25 533 TYR A O 1
ATOM 4068 N N . ASP A 1 534 ? -16.130 7.436 21.385 1.00 98.56 534 ASP A N 1
ATOM 4069 C CA . ASP A 1 534 ? -15.040 6.630 21.931 1.00 98.56 534 ASP A CA 1
ATOM 4070 C C . ASP A 1 534 ? -14.085 6.148 20.823 1.00 98.56 534 ASP A C 1
ATOM 4072 O O . ASP A 1 534 ? -14.504 5.537 19.841 1.00 98.56 534 ASP A O 1
ATOM 4076 N N . VAL A 1 535 ? -12.775 6.346 20.995 1.00 98.75 535 VAL A N 1
ATOM 4077 C CA . VAL A 1 535 ? -11.733 5.811 20.097 1.00 98.75 535 VAL A CA 1
ATOM 4078 C C . VAL A 1 535 ? -10.840 4.841 20.861 1.00 98.75 535 VAL A C 1
ATOM 4080 O O . VAL A 1 535 ? -10.272 5.191 21.895 1.00 98.75 535 VAL A O 1
ATOM 4083 N N . LEU A 1 536 ? -10.667 3.624 20.338 1.00 98.94 536 LEU A N 1
ATOM 4084 C CA . LEU A 1 536 ? -9.758 2.628 20.914 1.00 98.94 536 LEU A CA 1
ATOM 4085 C C . LEU A 1 536 ? -8.486 2.506 20.075 1.00 98.94 536 LEU A C 1
ATOM 4087 O O . LEU A 1 536 ? -8.543 2.195 18.887 1.00 98.94 536 LEU A O 1
ATOM 4091 N N . ILE A 1 537 ? -7.335 2.709 20.710 1.00 98.94 537 ILE A N 1
ATOM 4092 C CA . ILE A 1 537 ? -6.019 2.676 20.069 1.00 98.94 537 ILE A CA 1
ATOM 4093 C C . ILE A 1 537 ? -5.168 1.614 20.757 1.00 98.94 537 ILE A C 1
ATOM 4095 O O . ILE A 1 537 ? -4.979 1.656 21.974 1.00 98.94 537 ILE A O 1
ATOM 4099 N N . GLN A 1 538 ? -4.656 0.653 19.990 1.00 98.75 538 GLN A N 1
ATOM 4100 C CA . GLN A 1 538 ? -3.847 -0.437 20.533 1.00 98.75 538 GLN A CA 1
ATOM 4101 C C . GLN A 1 538 ? -2.588 -0.699 19.710 1.00 98.75 538 GLN A C 1
ATOM 4103 O O . GLN A 1 538 ? -2.551 -0.425 18.509 1.00 98.75 538 GLN A O 1
ATOM 4108 N N . GLY A 1 539 ? -1.567 -1.239 20.376 1.00 98.31 539 GLY A N 1
ATOM 4109 C CA . GLY A 1 539 ? -0.310 -1.643 19.758 1.00 98.31 539 GLY A CA 1
ATOM 4110 C C . GLY A 1 539 ? 0.265 -2.925 20.358 1.00 98.31 539 GLY A C 1
ATOM 4111 O O . GLY A 1 539 ? -0.194 -3.450 21.379 1.00 98.31 539 GLY A O 1
ATOM 4112 N N . CYS A 1 540 ? 1.311 -3.424 19.701 1.00 98.06 540 CYS A N 1
ATOM 4113 C CA . CYS A 1 540 ? 2.109 -4.574 20.116 1.00 98.06 540 CYS A CA 1
ATOM 4114 C C . CYS A 1 540 ? 1.244 -5.798 20.452 1.00 98.06 540 CYS A C 1
ATOM 4116 O O . CYS A 1 540 ? 1.398 -6.452 21.484 1.00 98.06 540 CYS A O 1
ATOM 4118 N N . ILE A 1 541 ? 0.309 -6.116 19.557 1.00 98.69 541 ILE A N 1
ATOM 4119 C CA . ILE A 1 541 ? -0.388 -7.405 19.568 1.00 98.69 541 ILE A CA 1
ATOM 4120 C C . ILE A 1 541 ? 0.534 -8.539 19.091 1.00 98.69 541 ILE A C 1
ATOM 4122 O O . ILE A 1 541 ? 0.423 -9.677 19.551 1.00 98.69 541 ILE A O 1
ATOM 4126 N N . HIS A 1 542 ? 1.512 -8.222 18.240 1.00 98.62 542 HIS A N 1
ATOM 4127 C CA . HIS A 1 542 ? 2.629 -9.102 17.914 1.00 98.62 542 HIS A CA 1
ATOM 4128 C C . HIS A 1 542 ? 3.864 -8.757 18.762 1.00 98.62 542 HIS A C 1
ATOM 4130 O O . HIS A 1 542 ? 4.230 -7.590 18.914 1.00 98.62 542 HIS A O 1
ATOM 4136 N N . GLY A 1 543 ? 4.538 -9.783 19.289 1.00 97.88 543 GLY A N 1
ATOM 4137 C CA . GLY A 1 543 ? 5.660 -9.628 20.222 1.00 97.88 543 GLY A CA 1
ATOM 4138 C C . GLY A 1 543 ? 6.865 -8.885 19.636 1.00 97.88 543 GLY A C 1
ATOM 4139 O O . GLY A 1 543 ? 7.449 -8.024 20.287 1.00 97.88 543 GLY A O 1
ATOM 4140 N N . ARG A 1 544 ? 7.208 -9.146 18.372 1.00 97.62 544 ARG A N 1
ATOM 4141 C CA . ARG A 1 544 ? 8.331 -8.492 17.678 1.00 97.62 544 ARG A CA 1
ATOM 4142 C C . ARG A 1 544 ? 8.086 -7.042 17.254 1.00 97.62 544 ARG A C 1
ATOM 4144 O O . ARG A 1 544 ? 8.986 -6.414 16.711 1.00 97.62 544 ARG A O 1
ATOM 4151 N N . GLU A 1 545 ? 6.908 -6.492 17.523 1.00 97.12 545 GLU A N 1
ATOM 4152 C CA . GLU A 1 545 ? 6.471 -5.190 17.002 1.00 97.12 545 GLU A CA 1
ATOM 4153 C C . GLU A 1 545 ? 6.427 -4.120 18.107 1.00 97.12 545 GLU A C 1
ATOM 4155 O O . GLU A 1 545 ? 5.590 -3.220 18.091 1.00 97.12 545 GLU A O 1
ATOM 4160 N N . GLY A 1 546 ? 7.336 -4.197 19.089 1.00 94.62 546 GLY A N 1
ATOM 4161 C CA . GLY A 1 546 ? 7.359 -3.323 20.274 1.00 94.62 546 GLY A CA 1
ATOM 4162 C C . GLY A 1 546 ? 7.460 -1.817 19.983 1.00 94.62 546 GLY A C 1
ATOM 4163 O O . GLY A 1 546 ? 7.057 -1.007 20.815 1.00 94.62 546 GLY A O 1
ATOM 4164 N N . MET A 1 547 ? 7.920 -1.423 18.789 1.00 93.88 547 MET A N 1
ATOM 4165 C CA . MET A 1 547 ? 7.901 -0.022 18.346 1.00 93.88 547 MET A CA 1
ATOM 4166 C C . MET A 1 547 ? 6.478 0.562 18.328 1.00 93.88 547 MET A C 1
ATOM 4168 O O . MET A 1 547 ? 6.296 1.727 18.677 1.00 93.88 547 MET A O 1
ATOM 4172 N N . SER A 1 548 ? 5.468 -0.246 17.987 1.00 96.69 548 SER A N 1
ATOM 4173 C CA . SER A 1 548 ? 4.062 0.181 18.010 1.00 96.69 548 SER A CA 1
ATOM 4174 C C . SER A 1 548 ? 3.583 0.530 19.425 1.00 96.69 548 SER A C 1
ATOM 4176 O O . SER A 1 548 ? 2.871 1.515 19.593 1.00 96.69 548 SER A O 1
ATOM 4178 N N . ALA A 1 549 ? 4.037 -0.188 20.462 1.00 96.19 549 ALA A N 1
ATOM 4179 C CA . ALA A 1 549 ? 3.716 0.154 21.850 1.00 96.19 549 ALA A CA 1
ATOM 4180 C C . ALA A 1 549 ? 4.289 1.509 22.257 1.00 96.19 549 ALA A C 1
ATOM 4182 O O . ALA A 1 549 ? 3.639 2.284 22.957 1.00 96.19 549 ALA A O 1
ATOM 4183 N N . TYR A 1 550 ? 5.505 1.798 21.797 1.00 92.62 550 TYR A N 1
ATOM 4184 C CA . TYR A 1 550 ? 6.149 3.068 22.084 1.00 92.62 550 TYR A CA 1
ATOM 4185 C C . TYR A 1 550 ? 5.442 4.237 21.386 1.00 92.62 550 TYR A C 1
ATOM 4187 O O . TYR A 1 550 ? 5.225 5.273 22.008 1.00 92.62 550 TYR A O 1
ATOM 4195 N N . LEU A 1 551 ? 4.980 4.044 20.144 1.00 95.44 551 LEU A N 1
ATOM 4196 C CA . LEU A 1 551 ? 4.159 5.042 19.454 1.00 95.44 551 LEU A CA 1
ATOM 4197 C C . LEU A 1 551 ? 2.844 5.317 20.195 1.00 95.44 551 LEU A C 1
ATOM 4199 O O . LEU A 1 551 ? 2.500 6.477 20.391 1.00 95.44 551 LEU A O 1
ATOM 4203 N N . VAL A 1 552 ? 2.118 4.278 20.619 1.00 98.25 552 VAL A N 1
ATOM 4204 C CA . VAL A 1 552 ? 0.831 4.452 21.317 1.00 98.25 552 VAL A CA 1
ATOM 4205 C C . VAL A 1 552 ? 1.017 5.180 22.656 1.00 98.25 552 VAL A C 1
ATOM 4207 O O . VAL A 1 552 ? 0.182 6.005 23.022 1.00 98.25 552 VAL A O 1
ATOM 4210 N N . LEU A 1 553 ? 2.126 4.938 23.366 1.00 95.75 553 LEU A N 1
ATOM 4211 C CA . LEU A 1 553 ? 2.494 5.723 24.552 1.00 95.75 553 LEU A CA 1
ATOM 4212 C C . LEU A 1 553 ? 2.769 7.195 24.196 1.00 95.75 553 LEU A C 1
ATOM 4214 O O . LEU A 1 553 ? 2.223 8.085 24.840 1.00 95.75 553 LEU A O 1
ATOM 4218 N N . SER A 1 554 ? 3.540 7.459 23.140 1.00 93.19 554 SER A N 1
ATOM 4219 C CA . SER A 1 554 ? 3.830 8.829 22.686 1.00 93.19 554 SER A CA 1
ATOM 4220 C C . SER A 1 554 ? 2.581 9.579 22.221 1.00 93.19 554 SER A C 1
ATOM 4222 O O . SER A 1 554 ? 2.475 10.780 22.435 1.00 93.19 554 SER A O 1
ATOM 4224 N N . GLN A 1 555 ? 1.616 8.892 21.608 1.00 97.44 555 GLN A N 1
ATOM 4225 C CA . GLN A 1 555 ? 0.324 9.472 21.233 1.00 97.44 555 GLN A CA 1
ATOM 4226 C C . GLN A 1 555 ? -0.493 9.889 22.458 1.00 97.44 555 GLN A C 1
ATOM 4228 O O . GLN A 1 555 ? -1.133 10.939 22.441 1.00 97.44 555 GLN A O 1
ATOM 4233 N N . LEU A 1 556 ? -0.463 9.081 23.523 1.00 97.50 556 LEU A N 1
ATOM 4234 C CA . LEU A 1 556 ? -1.072 9.427 24.805 1.00 97.50 556 LEU A CA 1
ATOM 4235 C C . LEU A 1 556 ? -0.409 10.676 25.404 1.00 97.50 556 LEU A C 1
ATOM 4237 O O . LEU A 1 556 ? -1.113 11.615 25.766 1.00 97.50 556 LEU A O 1
ATOM 4241 N N . GLU A 1 557 ? 0.923 10.707 25.481 1.00 94.75 557 GLU A N 1
ATOM 4242 C CA . GLU A 1 557 ? 1.684 11.863 25.979 1.00 94.75 557 GLU A CA 1
ATOM 4243 C C . GLU A 1 557 ? 1.351 13.129 25.181 1.00 94.75 557 GLU A C 1
ATOM 4245 O O . GLU A 1 557 ? 0.968 14.149 25.754 1.00 94.75 557 GLU A O 1
ATOM 4250 N N . HIS A 1 558 ? 1.385 13.032 23.851 1.00 93.00 558 HIS A N 1
ATOM 4251 C CA . HIS A 1 558 ? 1.047 14.135 22.963 1.00 93.00 558 HIS A CA 1
ATOM 4252 C C . HIS A 1 558 ? -0.388 14.633 23.163 1.00 93.00 558 HIS A C 1
ATOM 4254 O O . HIS A 1 558 ? -0.624 15.840 23.210 1.00 93.00 558 HIS A O 1
ATOM 4260 N N . LEU A 1 559 ? -1.358 13.727 23.321 1.00 95.25 559 LEU A N 1
ATOM 4261 C CA . LEU A 1 559 ? -2.750 14.100 23.572 1.00 95.25 559 LEU A CA 1
ATOM 4262 C C . LEU A 1 559 ? -2.915 14.823 24.919 1.00 95.25 559 LEU A C 1
ATOM 4264 O O . LEU A 1 559 ? -3.716 15.753 25.019 1.00 95.25 559 LEU A O 1
ATOM 4268 N N . LEU A 1 560 ? -2.161 14.429 25.949 1.00 94.69 560 LEU A N 1
ATOM 4269 C CA . LEU A 1 560 ? -2.170 15.109 27.249 1.00 94.69 560 LEU A CA 1
ATOM 4270 C C . LEU A 1 560 ? -1.567 16.515 27.164 1.00 94.69 560 LEU A C 1
ATOM 4272 O O . LEU A 1 560 ? -2.088 17.436 27.795 1.00 94.69 560 LEU A O 1
ATOM 4276 N N . GLU A 1 561 ? -0.511 16.692 26.370 1.00 92.25 561 GLU A N 1
ATOM 4277 C CA . GLU A 1 561 ? 0.106 17.999 26.123 1.00 92.25 561 GLU A CA 1
ATOM 4278 C C . GLU A 1 561 ? -0.791 18.922 25.288 1.00 92.25 561 GLU A C 1
ATOM 4280 O O . GLU A 1 561 ? -0.941 20.103 25.610 1.00 92.25 561 GLU A O 1
ATOM 4285 N N . ALA A 1 562 ? -1.399 18.390 24.224 1.00 89.94 562 ALA A N 1
ATOM 4286 C CA . ALA A 1 562 ? -2.281 19.135 23.328 1.00 89.94 562 ALA A CA 1
ATOM 4287 C C . ALA A 1 562 ? -3.648 19.446 23.964 1.00 89.94 562 ALA A C 1
ATOM 4289 O O . ALA A 1 562 ? -4.280 20.447 23.619 1.00 89.94 562 ALA A O 1
ATOM 4290 N N . GLY A 1 563 ? -4.082 18.611 24.910 1.00 90.19 563 GLY A N 1
ATOM 4291 C CA . GLY A 1 563 ? -5.413 18.627 25.500 1.00 90.19 563 GLY A CA 1
ATOM 4292 C C . GLY A 1 563 ? -6.378 17.735 24.720 1.00 90.19 563 GLY A C 1
ATOM 4293 O O . GLY A 1 563 ? -6.622 17.940 23.531 1.00 90.19 563 GLY A O 1
ATOM 4294 N N . ALA A 1 564 ? -6.963 16.753 25.408 1.00 90.44 564 ALA A N 1
ATOM 4295 C CA . ALA A 1 564 ? -7.969 15.884 24.814 1.00 90.44 564 ALA A CA 1
ATOM 4296 C C . ALA A 1 564 ? -9.260 16.668 24.512 1.00 90.44 564 ALA A C 1
ATOM 4298 O O . ALA A 1 564 ? -9.731 17.414 25.379 1.00 90.44 564 ALA A O 1
ATOM 4299 N N . PRO A 1 565 ? -9.855 16.497 23.321 1.00 93.88 565 PRO A N 1
ATOM 4300 C CA . PRO A 1 565 ? -11.145 17.096 23.029 1.00 93.88 565 PRO A CA 1
ATOM 4301 C C . PRO A 1 565 ? -12.264 16.659 23.980 1.00 93.88 565 PRO A C 1
ATOM 4303 O O . PRO A 1 565 ? -12.304 15.515 24.423 1.00 93.88 565 PRO A O 1
ATOM 4306 N N . GLU A 1 566 ? -13.192 17.568 24.291 1.00 93.00 566 GLU A N 1
ATOM 4307 C CA . GLU A 1 566 ? -14.242 17.320 25.295 1.00 93.00 566 GLU A CA 1
ATOM 4308 C C . GLU A 1 566 ? -15.281 16.277 24.849 1.00 93.00 566 GLU A C 1
ATOM 4310 O O . GLU A 1 566 ? -15.881 15.601 25.686 1.00 93.00 566 GLU A O 1
ATOM 4315 N N . ASP A 1 567 ? -15.488 16.158 23.540 1.00 96.25 567 ASP A N 1
ATOM 4316 C CA . ASP A 1 567 ? -16.484 15.315 22.880 1.00 96.25 567 ASP A CA 1
ATOM 4317 C C . ASP A 1 567 ? -15.976 13.909 22.537 1.00 96.25 567 ASP A C 1
ATOM 4319 O O . ASP A 1 567 ? -16.781 13.062 22.151 1.00 96.25 567 ASP A O 1
ATOM 4323 N N . VAL A 1 568 ? -14.678 13.632 22.706 1.00 97.69 568 VAL A N 1
ATOM 4324 C CA . VAL A 1 568 ? -14.079 12.330 22.382 1.00 97.69 568 VAL A CA 1
ATOM 4325 C C . VAL A 1 568 ? -13.295 11.778 23.568 1.00 97.69 568 VAL A C 1
ATOM 4327 O O . VAL A 1 568 ? -12.447 12.455 24.151 1.00 97.69 568 VAL A O 1
ATOM 4330 N N . ARG A 1 569 ? -13.550 10.516 23.909 1.00 98.38 569 ARG A N 1
ATOM 4331 C CA . ARG A 1 569 ? -12.785 9.748 24.890 1.00 98.38 569 ARG A CA 1
ATOM 4332 C C . ARG A 1 569 ? -11.901 8.726 24.181 1.00 98.38 569 ARG A C 1
ATOM 4334 O O . ARG A 1 569 ? -12.318 8.038 23.256 1.00 98.38 569 ARG A O 1
ATOM 4341 N N . PHE A 1 570 ? -10.659 8.620 24.631 1.00 98.75 570 PHE A N 1
ATOM 4342 C CA . PHE A 1 570 ? -9.638 7.770 24.035 1.00 98.75 570 PHE A CA 1
ATOM 4343 C C . PHE A 1 570 ? -9.231 6.664 24.995 1.00 98.75 570 PHE A C 1
ATOM 4345 O O . PHE A 1 570 ? -8.998 6.907 26.179 1.00 98.75 570 PHE A O 1
ATOM 4352 N N . HIS A 1 571 ? -9.101 5.456 24.461 1.00 98.81 571 HIS A N 1
ATOM 4353 C CA . HIS A 1 571 ? -8.711 4.254 25.181 1.00 98.81 571 HIS A CA 1
ATOM 4354 C C . HIS A 1 571 ? -7.397 3.729 24.605 1.00 98.81 571 HIS A C 1
ATOM 4356 O O . HIS A 1 571 ? -7.392 3.065 23.568 1.00 98.81 571 HIS A O 1
ATOM 4362 N N . PHE A 1 572 ? -6.284 4.017 25.277 1.00 98.88 572 PHE A N 1
ATOM 4363 C CA . PHE A 1 572 ? -4.951 3.598 24.847 1.00 98.88 572 PHE A CA 1
ATOM 4364 C C . PHE A 1 572 ? -4.572 2.278 25.510 1.00 98.88 572 PHE A C 1
ATOM 4366 O O . PHE A 1 572 ? -4.518 2.200 26.737 1.00 98.88 572 PHE A O 1
ATOM 4373 N N . ILE A 1 573 ? -4.276 1.253 24.710 1.00 98.88 573 ILE A N 1
ATOM 4374 C CA . ILE A 1 573 ? -3.755 -0.047 25.159 1.00 98.88 573 ILE A CA 1
ATOM 4375 C C . ILE A 1 573 ? -2.404 -0.268 24.465 1.00 98.88 573 ILE A C 1
ATOM 4377 O O . ILE A 1 573 ? -2.346 -0.911 23.415 1.00 98.88 573 ILE A O 1
ATOM 4381 N N . PRO A 1 574 ? -1.297 0.284 25.001 1.00 98.38 574 PRO A N 1
ATOM 4382 C CA . PRO A 1 574 ? -0.039 0.308 24.260 1.00 98.38 574 PRO A CA 1
ATOM 4383 C C . PRO A 1 574 ? 0.551 -1.079 23.989 1.00 98.38 574 PRO A C 1
ATOM 4385 O O . PRO A 1 574 ? 1.229 -1.264 22.988 1.00 98.38 574 PRO A O 1
ATOM 4388 N N . MET A 1 575 ? 0.311 -2.063 24.860 1.00 98.56 575 MET A N 1
ATOM 4389 C CA . MET A 1 575 ? 0.921 -3.389 24.739 1.00 98.56 575 MET A CA 1
ATOM 4390 C C . MET A 1 575 ? -0.084 -4.495 25.048 1.00 98.56 575 MET A C 1
ATOM 4392 O O . MET A 1 575 ? -0.304 -4.851 26.207 1.00 98.56 575 MET A O 1
ATOM 4396 N N . VAL A 1 576 ? -0.682 -5.049 23.992 1.00 98.81 576 VAL A N 1
ATOM 4397 C CA . VAL A 1 576 ? -1.633 -6.169 24.092 1.00 98.81 576 VAL A CA 1
ATOM 4398 C C . VAL A 1 576 ? -0.918 -7.492 24.395 1.00 98.81 576 VAL A C 1
ATOM 4400 O O . VAL A 1 576 ? -1.455 -8.323 25.125 1.00 98.81 576 VAL A O 1
ATOM 4403 N N . ASN A 1 577 ? 0.302 -7.685 23.882 1.00 98.75 577 ASN A N 1
ATOM 4404 C CA . ASN A 1 577 ? 1.096 -8.905 24.048 1.00 98.75 577 ASN A CA 1
ATOM 4405 C C . ASN A 1 577 ? 2.382 -8.668 24.864 1.00 98.75 577 ASN A C 1
ATOM 4407 O O . ASN A 1 577 ? 3.490 -8.756 24.322 1.00 98.75 577 ASN A O 1
ATOM 4411 N N . PRO A 1 578 ? 2.280 -8.381 26.174 1.00 98.69 578 PRO A N 1
ATOM 4412 C CA . PRO A 1 578 ? 3.451 -8.046 26.977 1.00 98.69 578 PRO A CA 1
ATOM 4413 C C . PRO A 1 578 ? 4.433 -9.211 27.140 1.00 98.69 578 PRO A C 1
ATOM 4415 O O . PRO A 1 578 ? 5.629 -8.989 27.313 1.00 98.69 578 PRO A O 1
ATOM 4418 N N . ASP A 1 579 ? 3.962 -10.457 27.057 1.00 98.69 579 ASP A N 1
ATOM 4419 C CA . ASP A 1 579 ? 4.835 -11.624 27.179 1.00 98.69 579 ASP A CA 1
ATOM 4420 C C . ASP A 1 579 ? 5.651 -11.849 25.900 1.00 98.69 579 ASP A C 1
ATOM 4422 O O . ASP A 1 579 ? 6.870 -11.999 25.963 1.00 98.69 579 ASP A O 1
ATOM 4426 N N . GLY A 1 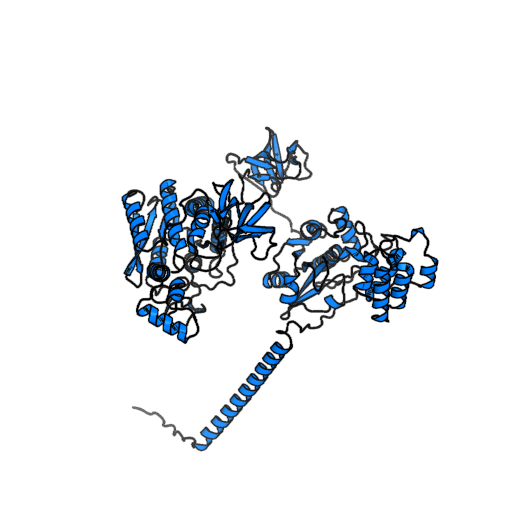580 ? 4.995 -11.823 24.732 1.00 98.56 580 GLY A N 1
ATOM 4427 C CA . GLY A 1 580 ? 5.667 -11.914 23.436 1.00 98.56 580 GLY A CA 1
ATOM 4428 C C . GLY A 1 580 ? 6.654 -10.767 23.223 1.00 98.56 580 GLY A C 1
ATOM 4429 O O . GLY A 1 580 ? 7.753 -10.995 22.717 1.00 98.56 580 GLY A O 1
ATOM 4430 N N . ALA A 1 581 ? 6.296 -9.557 23.669 1.00 98.19 581 ALA A N 1
ATOM 4431 C CA . ALA A 1 581 ? 7.176 -8.394 23.639 1.00 98.19 581 ALA A CA 1
ATOM 4432 C C . ALA A 1 581 ? 8.451 -8.613 24.460 1.00 98.19 581 ALA A C 1
ATOM 4434 O O . ALA A 1 581 ? 9.548 -8.344 23.977 1.00 98.19 581 ALA A O 1
ATOM 4435 N N . GLU A 1 582 ? 8.345 -9.156 25.675 1.00 98.50 582 GLU A N 1
ATOM 4436 C CA . GLU A 1 582 ? 9.517 -9.446 26.507 1.00 98.50 582 GLU A CA 1
ATOM 4437 C C . GLU A 1 582 ? 10.383 -10.578 25.933 1.00 98.50 582 GLU A C 1
ATOM 4439 O O . GLU A 1 582 ? 11.613 -10.484 25.995 1.00 98.50 582 GLU A O 1
ATOM 4444 N N . ILE A 1 583 ? 9.779 -11.613 25.336 1.00 98.62 583 ILE A N 1
ATOM 4445 C CA . ILE A 1 583 ? 10.513 -12.687 24.643 1.00 98.62 583 ILE A CA 1
ATOM 4446 C C . ILE A 1 583 ? 11.340 -12.102 23.494 1.00 98.62 583 ILE A C 1
ATOM 4448 O O . ILE A 1 583 ? 12.559 -12.298 23.462 1.00 98.62 583 ILE A O 1
ATOM 4452 N N . SER A 1 584 ? 10.700 -11.325 22.613 1.00 98.19 584 SER A N 1
ATOM 4453 C CA . SER A 1 584 ? 11.378 -10.634 21.515 1.00 98.19 584 SER A CA 1
ATOM 4454 C C . SER A 1 584 ? 12.466 -9.706 22.031 1.00 98.19 584 SER A C 1
ATOM 4456 O O . SER A 1 584 ? 13.634 -9.855 21.682 1.00 98.19 584 SER A O 1
ATOM 4458 N N . ARG A 1 585 ? 12.140 -8.794 22.945 1.00 96.12 585 ARG A N 1
ATOM 4459 C CA . ARG A 1 585 ? 13.072 -7.786 23.461 1.00 96.12 585 ARG A CA 1
ATOM 4460 C C . ARG A 1 585 ? 14.325 -8.398 24.090 1.00 96.12 585 ARG A C 1
ATOM 4462 O O . ARG A 1 585 ? 15.436 -7.911 23.894 1.00 96.12 585 ARG A O 1
ATOM 4469 N N . THR A 1 586 ? 14.161 -9.461 24.874 1.00 96.81 586 THR A N 1
ATOM 4470 C CA . THR A 1 586 ? 15.279 -10.090 25.594 1.00 96.81 586 THR A CA 1
ATOM 4471 C C . THR A 1 586 ? 16.034 -11.121 24.758 1.00 96.81 586 THR A C 1
ATOM 4473 O O . THR A 1 586 ? 17.194 -11.407 25.067 1.00 96.81 586 THR A O 1
ATOM 4476 N N . GLY A 1 587 ? 15.403 -11.679 23.720 1.00 97.56 587 GLY A N 1
ATOM 4477 C CA . GLY A 1 587 ? 15.928 -12.817 22.969 1.00 97.56 587 GLY A CA 1
ATOM 4478 C C . GLY A 1 587 ? 16.052 -14.081 23.830 1.00 97.56 587 GLY A C 1
ATOM 4479 O O . GLY A 1 587 ? 16.947 -14.896 23.606 1.00 97.56 587 GLY A O 1
ATOM 4480 N N . GLN A 1 588 ? 15.221 -14.218 24.871 1.00 97.38 588 GLN A N 1
ATOM 4481 C CA . GLN A 1 588 ? 15.284 -15.327 25.825 1.00 97.38 588 GLN A CA 1
ATOM 4482 C C . GLN A 1 588 ? 13.999 -16.149 25.809 1.00 97.38 588 GLN A C 1
ATOM 4484 O O . GLN A 1 588 ? 12.906 -15.623 26.003 1.00 97.38 588 GLN A O 1
ATOM 4489 N N . LEU A 1 589 ? 14.147 -17.468 25.652 1.00 98.19 589 LEU A N 1
ATOM 4490 C CA . LEU A 1 589 ? 13.038 -18.412 25.755 1.00 98.19 589 LEU A CA 1
ATOM 4491 C C . LEU A 1 589 ? 12.937 -19.012 27.162 1.00 98.19 589 LEU A C 1
ATOM 4493 O O . LEU A 1 589 ? 13.913 -19.541 27.717 1.00 98.19 589 LEU A O 1
ATOM 4497 N N . GLY A 1 590 ? 11.720 -19.012 27.707 1.00 96.31 590 GLY A N 1
ATOM 4498 C CA . GLY A 1 590 ? 11.354 -19.846 28.847 1.00 96.31 590 GLY A CA 1
ATOM 4499 C C . GLY A 1 590 ? 11.303 -21.333 28.479 1.00 96.31 590 GLY A C 1
ATOM 4500 O O . GLY A 1 590 ? 11.485 -21.728 27.328 1.00 96.31 590 GLY A O 1
ATOM 4501 N N . GLU A 1 591 ? 11.056 -22.195 29.467 1.00 96.62 591 GLU A N 1
ATOM 4502 C CA . GLU A 1 591 ? 10.964 -23.649 29.243 1.00 96.62 591 GLU A CA 1
ATOM 4503 C C . GLU A 1 591 ? 9.849 -24.008 28.247 1.00 96.62 591 GLU A C 1
ATOM 4505 O O . GLU A 1 591 ? 10.070 -24.806 27.336 1.00 96.62 591 GLU A O 1
ATOM 4510 N N . ALA A 1 592 ? 8.681 -23.369 28.371 1.00 96.50 592 ALA A N 1
ATOM 4511 C CA . ALA A 1 592 ? 7.552 -23.587 27.473 1.00 96.50 592 ALA A CA 1
ATOM 4512 C C . ALA A 1 592 ? 7.856 -23.126 26.038 1.00 96.50 592 ALA A C 1
ATOM 4514 O O . ALA A 1 592 ? 7.603 -23.866 25.089 1.00 96.50 592 ALA A O 1
ATOM 4515 N N . GLN A 1 593 ? 8.457 -21.944 25.867 1.00 98.50 593 GLN A N 1
ATOM 4516 C CA . GLN A 1 593 ? 8.789 -21.426 24.538 1.00 98.50 593 GLN A CA 1
ATOM 4517 C C . GLN A 1 593 ? 9.950 -22.183 23.891 1.00 98.50 593 GLN A C 1
ATOM 4519 O O . GLN A 1 593 ? 9.959 -22.349 22.674 1.00 98.50 593 GLN A O 1
ATOM 4524 N N . ARG A 1 594 ? 10.887 -22.733 24.676 1.00 98.38 594 ARG A N 1
ATOM 4525 C CA . ARG A 1 594 ? 11.936 -23.613 24.141 1.00 98.38 594 ARG A CA 1
ATOM 4526 C C . ARG A 1 594 ? 11.359 -24.910 23.573 1.00 98.38 594 ARG A C 1
ATOM 4528 O O . ARG A 1 594 ? 11.818 -25.364 22.532 1.00 98.38 594 ARG A O 1
ATOM 4535 N N . ALA A 1 595 ? 10.317 -25.471 24.188 1.00 98.44 595 ALA A N 1
ATOM 4536 C CA . ALA A 1 595 ? 9.618 -26.624 23.617 1.00 98.44 595 ALA A CA 1
ATOM 4537 C C . ALA A 1 595 ? 8.931 -26.286 22.278 1.00 98.44 595 ALA A C 1
ATOM 4539 O O . ALA A 1 595 ? 8.909 -27.117 21.370 1.00 98.44 595 ALA A O 1
ATOM 4540 N N . ILE A 1 596 ? 8.407 -25.061 22.137 1.00 98.69 596 ILE A N 1
ATOM 4541 C CA . ILE A 1 596 ? 7.853 -24.558 20.870 1.00 98.69 596 ILE A CA 1
ATOM 4542 C C . ILE A 1 596 ? 8.964 -24.414 19.824 1.00 98.69 596 ILE A C 1
ATOM 4544 O O . ILE A 1 596 ? 8.827 -24.939 18.724 1.00 98.69 596 ILE A O 1
ATOM 4548 N N . TYR A 1 597 ? 10.092 -23.800 20.185 1.00 98.69 597 TYR A N 1
ATOM 4549 C CA . TYR A 1 597 ? 11.269 -23.684 19.318 1.00 98.69 597 TYR A CA 1
ATOM 4550 C C . TYR A 1 597 ? 11.771 -25.047 18.817 1.00 98.69 597 TYR A C 1
ATOM 4552 O O . TYR A 1 597 ? 11.985 -25.229 17.621 1.00 98.69 597 TYR A O 1
ATOM 4560 N N . GLU A 1 598 ? 11.902 -26.039 19.701 1.00 98.44 598 GLU A N 1
ATOM 4561 C CA . GLU A 1 598 ? 12.297 -27.400 19.317 1.00 98.44 598 GLU A CA 1
ATOM 4562 C C . GLU A 1 598 ? 11.281 -28.056 18.366 1.00 98.44 598 GLU A C 1
ATOM 4564 O O . GLU A 1 598 ? 11.669 -28.779 17.444 1.00 98.44 598 GLU A O 1
ATOM 4569 N N . SER A 1 599 ? 9.985 -27.797 18.567 1.00 98.25 599 SER A N 1
ATOM 4570 C CA . SER A 1 599 ? 8.919 -28.265 17.678 1.00 98.25 599 SER A CA 1
ATOM 4571 C C . SER A 1 599 ? 9.000 -27.605 16.300 1.00 98.25 599 SER A C 1
ATOM 4573 O O . SER A 1 599 ? 8.907 -28.301 15.287 1.00 98.25 599 SER A O 1
ATOM 4575 N N . ASP A 1 600 ? 9.216 -26.292 16.246 1.00 98.44 600 ASP A N 1
ATOM 4576 C CA . ASP A 1 600 ? 9.337 -25.542 14.996 1.00 98.44 600 ASP A CA 1
ATOM 4577 C C . ASP A 1 600 ? 10.606 -25.918 14.220 1.00 98.44 600 ASP A C 1
ATOM 4579 O O . ASP A 1 600 ? 10.533 -26.129 13.008 1.00 98.44 600 ASP A O 1
ATOM 4583 N N . LEU A 1 601 ? 11.733 -26.144 14.903 1.00 97.81 601 LEU A N 1
ATOM 4584 C CA . LEU A 1 601 ? 12.938 -26.730 14.303 1.00 97.81 601 LEU A CA 1
ATOM 4585 C C . LEU A 1 601 ? 12.656 -28.115 13.706 1.00 97.81 601 LEU A C 1
ATOM 4587 O O . LEU A 1 601 ? 13.027 -28.402 12.568 1.00 97.81 601 LEU A O 1
ATOM 4591 N N . ALA A 1 602 ? 11.992 -28.994 14.461 1.00 97.88 602 ALA A N 1
ATOM 4592 C CA . ALA A 1 602 ? 11.692 -30.350 14.006 1.00 97.88 602 ALA A CA 1
ATOM 4593 C C . ALA A 1 602 ? 10.713 -30.377 12.819 1.00 97.88 602 ALA A C 1
ATOM 4595 O O . ALA A 1 602 ? 10.783 -31.284 11.984 1.00 97.88 602 ALA A O 1
ATOM 4596 N N . ALA A 1 603 ? 9.809 -29.397 12.742 1.00 97.25 603 ALA A N 1
ATOM 4597 C CA . ALA A 1 603 ? 8.864 -29.220 11.644 1.00 97.25 603 ALA A CA 1
ATOM 4598 C C . ALA A 1 603 ? 9.464 -28.483 10.430 1.00 97.25 603 ALA A C 1
ATOM 4600 O O . ALA A 1 603 ? 8.824 -28.443 9.379 1.00 97.25 603 ALA A O 1
ATOM 4601 N N . GLY A 1 604 ? 10.677 -27.930 10.550 1.00 97.25 604 GLY A N 1
ATOM 4602 C CA . GLY A 1 604 ? 11.306 -27.111 9.510 1.00 97.25 604 GLY A CA 1
ATOM 4603 C C . GLY A 1 604 ? 10.641 -25.744 9.335 1.00 97.25 604 GLY A C 1
ATOM 4604 O O . GLY A 1 604 ? 10.682 -25.178 8.249 1.00 97.25 604 GLY A O 1
ATOM 4605 N N . HIS A 1 605 ? 9.981 -25.234 10.376 1.00 96.69 605 HIS A N 1
ATOM 4606 C CA . HIS A 1 605 ? 9.407 -23.888 10.385 1.00 96.69 605 HIS A CA 1
ATOM 4607 C C . HIS A 1 605 ? 10.462 -22.805 10.643 1.00 96.69 605 HIS A C 1
ATOM 4609 O O . HIS A 1 605 ? 10.219 -21.645 10.335 1.00 96.69 605 HIS A O 1
ATOM 4615 N N . THR A 1 606 ? 11.621 -23.174 11.192 1.00 96.88 606 THR A N 1
ATOM 4616 C CA . THR A 1 606 ? 12.756 -22.272 11.398 1.00 96.88 606 THR A CA 1
ATOM 4617 C C . THR A 1 606 ? 14.080 -23.016 11.239 1.00 96.88 606 THR A C 1
ATOM 4619 O O . THR A 1 606 ? 14.155 -24.228 11.449 1.00 96.88 606 THR A O 1
ATOM 4622 N N . GLU A 1 607 ? 15.126 -22.269 10.900 1.00 97.38 607 GLU A N 1
ATOM 4623 C CA . GLU A 1 607 ? 16.528 -22.707 10.930 1.00 97.38 607 GLU A CA 1
ATOM 4624 C C . GLU A 1 607 ? 17.391 -21.792 11.820 1.00 97.38 607 GLU A C 1
ATOM 4626 O O . GLU A 1 607 ? 18.609 -21.962 11.902 1.00 97.38 607 GLU A O 1
ATOM 4631 N N . LEU A 1 608 ? 16.765 -20.810 12.475 1.00 97.31 608 LEU A N 1
ATOM 4632 C CA . LEU A 1 608 ? 17.438 -19.806 13.288 1.00 97.31 608 LEU A CA 1
ATOM 4633 C C . LEU A 1 608 ? 17.987 -20.405 14.584 1.00 97.31 608 LEU A C 1
ATOM 4635 O O . LEU A 1 608 ? 17.480 -21.402 15.099 1.00 97.31 608 LEU A O 1
ATOM 4639 N N . GLY A 1 609 ? 19.018 -19.759 15.132 1.00 98.00 609 GLY A N 1
ATOM 4640 C CA . GLY A 1 609 ? 19.451 -20.011 16.502 1.00 98.00 609 GLY A CA 1
ATOM 4641 C C . GLY A 1 609 ? 18.395 -19.558 17.513 1.00 98.00 609 GLY A C 1
ATOM 4642 O O . GLY A 1 609 ? 17.538 -18.734 17.209 1.00 98.00 609 GLY A O 1
ATOM 4643 N N . GLU A 1 610 ? 18.468 -20.078 18.744 1.00 98.12 610 GLU A N 1
ATOM 4644 C CA . GLU A 1 610 ? 17.472 -19.799 19.796 1.00 98.12 610 GLU A CA 1
ATOM 4645 C C . GLU A 1 610 ? 17.313 -18.292 20.070 1.00 98.12 610 GLU A C 1
ATOM 4647 O O . GLU A 1 610 ? 16.201 -17.829 20.307 1.00 98.12 610 GLU A O 1
ATOM 4652 N N . TYR A 1 611 ? 18.411 -17.528 20.010 1.00 98.06 611 TYR A N 1
ATOM 4653 C CA . TYR A 1 611 ? 18.390 -16.083 20.236 1.00 98.06 611 TYR A CA 1
ATOM 4654 C C . TYR A 1 611 ? 17.673 -15.338 19.104 1.00 98.06 611 TYR A C 1
ATOM 4656 O O . TYR A 1 611 ? 16.754 -14.572 19.377 1.00 98.06 611 TYR A O 1
ATOM 4664 N N . GLU A 1 612 ? 18.050 -15.575 17.845 1.00 98.12 612 GLU A N 1
ATOM 4665 C CA . GLU A 1 612 ? 17.423 -14.941 16.678 1.00 98.12 612 GLU A CA 1
ATOM 4666 C C . GLU A 1 612 ? 15.948 -15.339 16.554 1.00 98.12 612 GLU A C 1
ATOM 4668 O O . GLU A 1 612 ? 15.086 -14.493 16.343 1.00 98.12 612 GLU A O 1
ATOM 4673 N N . TYR A 1 613 ? 15.636 -16.611 16.801 1.00 98.38 613 TYR A N 1
ATOM 4674 C CA . TYR A 1 613 ? 14.264 -17.100 16.836 1.00 98.38 613 TYR A CA 1
ATOM 4675 C C . TYR A 1 613 ? 13.423 -16.406 17.919 1.00 98.38 613 TYR A C 1
ATOM 4677 O O . TYR A 1 613 ? 12.267 -16.057 17.683 1.00 98.38 613 TYR A O 1
ATOM 4685 N N . ALA A 1 614 ? 13.997 -16.178 19.106 1.00 98.50 614 ALA A N 1
ATOM 4686 C CA . ALA A 1 614 ? 13.333 -15.417 20.156 1.00 98.50 614 ALA A CA 1
ATOM 4687 C C . ALA A 1 614 ? 13.136 -13.948 19.753 1.00 98.50 614 ALA A C 1
ATOM 4689 O O . ALA A 1 614 ? 12.057 -13.417 19.984 1.00 98.50 614 ALA A O 1
ATOM 4690 N N . ARG A 1 615 ? 14.125 -13.309 19.107 1.00 97.69 615 ARG A N 1
ATOM 4691 C CA . ARG A 1 615 ? 14.016 -11.933 18.575 1.00 97.69 615 ARG A CA 1
ATOM 4692 C C . ARG A 1 615 ? 12.896 -11.788 17.538 1.00 97.69 615 ARG A C 1
ATOM 4694 O O . ARG A 1 615 ? 12.237 -10.756 17.500 1.00 97.69 615 ARG A O 1
ATOM 4701 N N . GLU A 1 616 ? 12.654 -12.814 16.727 1.00 97.75 616 GLU A N 1
ATOM 4702 C CA . GLU A 1 616 ? 11.583 -12.837 15.719 1.00 97.75 616 GLU A CA 1
ATOM 4703 C C . GLU A 1 616 ? 10.234 -13.348 16.261 1.00 97.75 616 GLU A C 1
ATOM 4705 O O . GLU A 1 616 ? 9.291 -13.566 15.492 1.00 97.75 616 GLU A O 1
ATOM 4710 N N . TRP A 1 617 ? 10.103 -13.531 17.579 1.00 98.50 617 TRP A N 1
ATOM 4711 C CA . TRP A 1 617 ? 8.899 -14.087 18.193 1.00 98.50 617 TRP A CA 1
ATOM 4712 C C . TRP A 1 617 ? 7.684 -13.161 18.023 1.00 98.50 617 TRP A C 1
ATOM 4714 O O . TRP A 1 617 ? 7.627 -12.056 18.567 1.00 98.50 617 TRP A O 1
ATOM 4724 N N . LYS A 1 618 ? 6.678 -13.627 17.275 1.00 98.50 618 LYS A N 1
ATOM 4725 C CA . LYS A 1 618 ? 5.462 -12.869 16.941 1.00 98.50 618 LYS A CA 1
ATOM 4726 C C . LYS A 1 618 ? 4.301 -13.168 17.896 1.00 98.50 618 LYS A C 1
ATOM 4728 O O . LYS A 1 618 ? 3.553 -12.267 18.263 1.00 98.50 618 LYS A O 1
ATOM 4733 N N . ALA A 1 619 ? 4.153 -14.426 18.293 1.00 98.69 619 ALA A N 1
ATOM 4734 C CA . ALA A 1 619 ? 3.050 -14.949 19.091 1.00 98.69 619 ALA A CA 1
ATOM 4735 C C . ALA A 1 619 ? 3.027 -14.441 20.550 1.00 98.69 619 ALA A C 1
ATOM 4737 O O . ALA A 1 619 ? 3.950 -13.773 21.020 1.00 98.69 619 ALA A O 1
ATOM 4738 N N . ASN A 1 620 ? 1.983 -14.784 21.310 1.00 98.75 620 ASN A N 1
ATOM 4739 C CA . ASN A 1 620 ? 2.006 -14.681 22.775 1.00 98.75 620 ASN A CA 1
ATOM 4740 C C . ASN A 1 620 ? 2.912 -15.760 23.402 1.00 98.75 620 ASN A C 1
ATOM 4742 O O . ASN A 1 620 ? 3.475 -16.609 22.704 1.00 98.75 620 ASN A O 1
ATOM 4746 N N . ALA A 1 621 ? 3.048 -15.771 24.731 1.00 98.50 621 ALA A N 1
ATOM 4747 C CA . ALA A 1 621 ? 3.876 -16.766 25.422 1.00 98.50 621 ALA A CA 1
ATOM 4748 C C . ALA A 1 621 ? 3.402 -18.220 25.229 1.00 98.50 621 ALA A C 1
ATOM 4750 O O . ALA A 1 621 ? 4.212 -19.138 25.357 1.00 98.50 621 ALA A O 1
ATOM 4751 N N . ALA A 1 622 ? 2.130 -18.454 24.898 1.00 98.50 622 ALA A N 1
ATOM 4752 C CA . ALA A 1 622 ? 1.611 -19.788 24.595 1.00 98.50 622 ALA A CA 1
ATOM 4753 C C . ALA A 1 622 ? 1.871 -20.232 23.142 1.00 98.50 622 ALA A C 1
ATOM 4755 O O . ALA A 1 622 ? 1.472 -21.338 22.777 1.00 98.50 622 ALA A O 1
ATOM 4756 N N . GLY A 1 623 ? 2.527 -19.403 22.321 1.00 98.62 623 GLY A N 1
ATOM 4757 C CA . GLY A 1 623 ? 2.786 -19.686 20.910 1.00 98.62 623 GLY A CA 1
ATOM 4758 C C . GLY A 1 623 ? 1.553 -19.538 20.024 1.00 98.62 623 GLY A C 1
ATOM 4759 O O . GLY A 1 623 ? 1.436 -20.262 19.041 1.00 98.62 623 GLY A O 1
ATOM 4760 N N . VAL A 1 624 ? 0.608 -18.666 20.393 1.00 98.81 624 VAL A N 1
ATOM 4761 C CA . VAL A 1 624 ? -0.551 -18.295 19.570 1.00 98.81 624 VAL A CA 1
ATOM 4762 C C . VAL A 1 624 ? -0.347 -16.900 18.989 1.00 98.81 624 VAL A C 1
ATOM 4764 O O . VAL A 1 624 ? -0.076 -15.945 19.714 1.00 98.81 624 VAL A O 1
ATOM 4767 N N . ASP A 1 625 ? -0.495 -16.781 17.674 1.00 98.56 625 ASP A N 1
ATOM 4768 C CA . ASP A 1 625 ? -0.555 -15.503 16.976 1.00 98.56 625 ASP A CA 1
ATOM 4769 C C . ASP A 1 625 ? -1.889 -14.820 17.312 1.00 98.56 625 ASP A C 1
ATOM 4771 O O . ASP A 1 625 ? -2.960 -15.248 16.870 1.00 98.56 625 ASP A O 1
ATOM 4775 N N . LEU A 1 626 ? -1.827 -13.789 18.160 1.00 98.62 626 LEU A N 1
ATOM 4776 C CA . LEU A 1 626 ? -3.016 -13.130 18.697 1.00 98.62 626 LEU A CA 1
ATOM 4777 C C . LEU A 1 626 ? -3.854 -12.472 17.600 1.00 98.62 626 LEU A C 1
ATOM 4779 O O . LEU A 1 626 ? -5.078 -12.543 17.669 1.00 98.62 626 LEU A O 1
ATOM 4783 N N . ASN A 1 627 ? -3.229 -11.923 16.554 1.00 97.69 627 ASN A N 1
ATOM 4784 C CA . ASN A 1 627 ? -3.941 -11.314 15.426 1.00 97.69 627 ASN A CA 1
ATOM 4785 C C . ASN A 1 627 ? -4.431 -12.351 14.398 1.00 97.69 627 ASN A C 1
ATOM 4787 O O . ASN A 1 627 ? -4.737 -12.021 13.260 1.00 97.69 627 ASN A O 1
ATOM 4791 N N . ARG A 1 628 ? -4.480 -13.625 14.795 1.00 97.12 628 ARG A N 1
ATOM 4792 C CA . ARG A 1 628 ? -5.183 -14.711 14.101 1.00 97.12 628 ARG A CA 1
ATOM 4793 C C . ARG A 1 628 ? -6.184 -15.410 15.023 1.00 97.12 628 ARG A C 1
ATOM 4795 O O . ARG A 1 628 ? -6.747 -16.437 14.652 1.00 97.12 628 ARG A O 1
ATOM 4802 N N . ASN A 1 629 ? -6.366 -14.906 16.243 1.00 98.25 629 ASN A N 1
ATOM 4803 C CA . ASN A 1 629 ? -7.162 -15.538 17.286 1.00 98.25 629 ASN A CA 1
ATOM 4804 C C . ASN A 1 629 ? -8.538 -14.878 17.462 1.00 98.25 629 ASN A C 1
ATOM 4806 O O . ASN A 1 629 ? -9.245 -15.261 18.378 1.00 98.25 629 ASN A O 1
ATOM 4810 N N . PHE A 1 630 ? -8.960 -13.934 16.617 1.00 98.12 630 PHE A N 1
ATOM 4811 C CA . PHE A 1 630 ? -10.303 -13.338 16.681 1.00 98.12 630 PHE A CA 1
ATOM 4812 C C . PHE A 1 630 ? -11.290 -14.045 15.751 1.00 98.12 630 PHE A C 1
ATOM 4814 O O . PHE A 1 630 ? -10.894 -14.685 14.777 1.00 98.12 630 PHE A O 1
ATOM 4821 N N . ASP A 1 631 ? -12.589 -13.931 16.041 1.00 95.56 631 ASP A N 1
ATOM 4822 C CA . ASP A 1 631 ? -13.656 -14.584 15.270 1.00 95.56 631 ASP A CA 1
ATOM 4823 C C . ASP A 1 631 ? -14.009 -13.837 13.969 1.00 95.56 631 ASP A C 1
ATOM 4825 O O . ASP A 1 631 ? -15.126 -13.366 13.778 1.00 95.56 631 ASP A O 1
ATOM 4829 N N . ALA A 1 632 ? -13.033 -13.705 13.069 1.00 93.69 632 ALA A N 1
ATOM 4830 C CA . ALA A 1 632 ? -13.196 -13.112 11.742 1.00 93.69 632 ALA A CA 1
ATOM 4831 C C . ALA A 1 632 ? -12.745 -14.109 10.670 1.00 93.69 632 ALA A C 1
ATOM 4833 O O . ALA A 1 632 ? -11.591 -14.127 10.259 1.00 93.69 632 ALA A O 1
ATOM 4834 N N . GLY A 1 633 ? -13.620 -15.027 10.254 1.00 91.81 633 GLY A N 1
ATOM 4835 C CA . GLY A 1 633 ? -13.223 -16.099 9.325 1.00 91.81 633 GLY A CA 1
ATOM 4836 C C . GLY A 1 633 ? -12.225 -17.101 9.931 1.00 91.81 633 GLY A C 1
ATOM 4837 O O . GLY A 1 633 ? -11.512 -17.795 9.202 1.00 91.81 633 GLY A O 1
ATOM 4838 N N . TRP A 1 634 ? -12.186 -17.197 11.266 1.00 94.75 634 TRP A N 1
ATOM 4839 C CA . TRP A 1 634 ? -11.223 -18.001 12.024 1.00 94.75 634 TRP A CA 1
ATOM 4840 C C . TRP A 1 634 ? -11.223 -19.483 11.632 1.00 94.75 634 TRP A C 1
ATOM 4842 O O . TRP A 1 634 ? -10.164 -20.094 11.496 1.00 94.75 634 TRP A O 1
ATOM 4852 N N . GLU A 1 635 ? -12.401 -20.080 11.411 1.00 90.75 635 GLU A N 1
ATOM 4853 C CA . GLU A 1 635 ? -12.507 -21.509 11.083 1.00 90.75 635 GLU A CA 1
ATOM 4854 C C . GLU A 1 635 ? -11.769 -21.868 9.783 1.00 90.75 635 GLU A C 1
ATOM 4856 O O . GLU A 1 635 ? -11.122 -22.921 9.712 1.00 90.75 635 GLU A O 1
ATOM 4861 N N . SER A 1 636 ? -11.826 -20.980 8.786 1.00 89.25 636 SER A N 1
ATOM 4862 C CA . SER A 1 636 ? -11.225 -21.139 7.456 1.00 89.25 636 SER A CA 1
ATOM 4863 C C . SER A 1 636 ? -9.762 -20.706 7.360 1.00 89.25 636 SER A C 1
ATOM 4865 O O . SER A 1 636 ? -9.141 -20.959 6.333 1.00 89.25 636 SER A O 1
ATOM 4867 N N . LEU A 1 637 ? -9.210 -20.088 8.406 1.00 89.81 637 LEU A N 1
ATOM 4868 C CA . LEU A 1 637 ? -7.866 -19.518 8.397 1.00 89.81 637 LEU A CA 1
ATOM 4869 C C . LEU A 1 637 ? -6.775 -20.590 8.254 1.00 89.81 637 LEU A C 1
ATOM 4871 O O . LEU A 1 637 ? -6.740 -21.541 9.044 1.00 89.81 637 LEU A O 1
ATOM 4875 N N . GLU A 1 638 ? -5.847 -20.421 7.313 1.00 90.44 638 GLU A N 1
ATOM 4876 C CA . GLU A 1 638 ? -4.644 -21.254 7.284 1.00 90.44 638 GLU A CA 1
ATOM 4877 C C . GLU A 1 638 ? -3.825 -21.044 8.561 1.00 90.44 638 GLU A C 1
ATOM 4879 O O . GLU A 1 638 ? -3.653 -19.929 9.051 1.00 90.44 638 GLU A O 1
ATOM 4884 N N . SER A 1 639 ? -3.353 -22.136 9.162 1.00 93.31 639 SER A N 1
ATOM 4885 C CA . SER A 1 639 ? -2.666 -22.056 10.444 1.00 93.31 639 SER A CA 1
ATOM 4886 C C . SER A 1 639 ? -1.688 -23.197 10.658 1.00 93.31 639 SER A C 1
ATOM 4888 O O . SER A 1 639 ? -1.862 -24.306 10.139 1.00 93.31 639 SER A O 1
ATOM 4890 N N . ARG A 1 640 ? -0.675 -22.942 11.491 1.00 94.94 640 ARG A N 1
ATOM 4891 C CA . ARG A 1 640 ? 0.144 -24.001 12.081 1.00 94.94 640 ARG A CA 1
ATOM 4892 C C . ARG A 1 640 ? -0.760 -25.010 12.799 1.00 94.94 640 ARG A C 1
ATOM 4894 O O . ARG A 1 640 ? -1.811 -24.679 13.334 1.00 94.94 640 ARG A O 1
ATOM 4901 N N . SER A 1 641 ? -0.353 -26.274 12.829 1.00 94.19 641 SER A N 1
ATOM 4902 C CA . SER A 1 641 ? -1.140 -27.328 13.488 1.00 94.19 641 SER A CA 1
ATOM 4903 C C . SER A 1 641 ? -0.931 -27.405 15.006 1.00 94.19 641 SER A C 1
ATOM 4905 O O . SER A 1 641 ? -1.555 -28.235 15.665 1.00 94.19 641 SER A O 1
ATOM 4907 N N . ALA A 1 642 ? 0.001 -26.621 15.544 1.00 96.75 642 ALA A N 1
ATOM 4908 C CA . ALA A 1 642 ? 0.415 -26.603 16.942 1.00 96.75 642 ALA A CA 1
ATOM 4909 C C . ALA A 1 642 ? 1.000 -25.217 17.285 1.00 96.75 642 ALA A C 1
ATOM 4911 O O . ALA A 1 642 ? 1.345 -24.489 16.348 1.00 96.75 642 ALA A O 1
ATOM 4912 N N . PRO A 1 643 ? 1.138 -24.875 18.584 1.00 98.56 643 PRO A N 1
ATOM 4913 C CA . PRO A 1 643 ? 1.846 -23.676 19.028 1.00 98.56 643 PRO A CA 1
ATOM 4914 C C . PRO A 1 643 ? 3.179 -23.462 18.314 1.00 98.56 643 PRO A C 1
ATOM 4916 O O . PRO A 1 643 ? 3.949 -24.410 18.162 1.00 98.56 643 PRO A O 1
ATOM 4919 N N . SER A 1 644 ? 3.420 -22.224 17.890 1.00 98.56 644 SER A N 1
ATOM 4920 C CA . SER A 1 644 ? 4.566 -21.803 17.077 1.00 98.56 644 SER A CA 1
ATOM 4921 C C . SER A 1 644 ? 4.912 -20.343 17.392 1.00 98.56 644 SER A C 1
ATOM 4923 O O . SER A 1 644 ? 4.087 -19.631 17.969 1.00 98.56 644 SER A O 1
ATOM 4925 N N . SER A 1 645 ? 6.110 -19.869 17.037 1.00 98.06 645 SER A N 1
ATOM 4926 C CA . SER A 1 645 ? 6.447 -18.442 17.199 1.00 98.06 645 SER A CA 1
ATOM 4927 C C . SER A 1 645 ? 5.562 -17.506 16.370 1.00 98.06 645 SER A C 1
ATOM 4929 O O . SER A 1 645 ? 5.509 -16.315 16.673 1.00 98.06 645 SER A O 1
ATOM 4931 N N . GLU A 1 646 ? 4.851 -18.016 15.359 1.00 97.12 646 GLU A N 1
ATOM 4932 C CA . GLU A 1 646 ? 3.912 -17.269 14.518 1.00 97.12 646 GLU A CA 1
ATOM 4933 C C . GLU A 1 646 ? 2.883 -18.188 13.830 1.00 97.12 646 GLU A C 1
ATOM 4935 O O . GLU A 1 646 ? 3.052 -19.405 13.748 1.00 97.12 646 GLU A O 1
ATOM 4940 N N . ASN A 1 647 ? 1.809 -17.607 13.284 1.00 96.25 647 ASN A N 1
ATOM 4941 C CA . ASN A 1 647 ? 0.826 -18.281 12.421 1.00 96.25 647 ASN A CA 1
ATOM 4942 C C . ASN A 1 647 ? 0.020 -19.442 13.052 1.00 96.25 647 ASN A C 1
ATOM 4944 O O . ASN A 1 647 ? -0.781 -20.085 12.364 1.00 96.25 647 ASN A O 1
ATOM 4948 N N . TYR A 1 648 ? 0.164 -19.727 14.350 1.00 98.06 648 TYR A N 1
ATOM 4949 C CA . TYR A 1 648 ? -0.763 -20.604 15.073 1.00 98.06 648 TYR A CA 1
ATOM 4950 C C . TYR A 1 648 ? -1.967 -19.809 15.587 1.00 98.06 648 TYR A C 1
ATOM 4952 O O . TYR A 1 648 ? -1.802 -18.893 16.381 1.00 98.06 648 TYR A O 1
ATOM 4960 N N . ARG A 1 649 ? -3.185 -20.171 15.172 1.00 96.94 649 ARG A N 1
ATOM 4961 C CA . ARG A 1 649 ? -4.418 -19.398 15.418 1.00 96.94 649 ARG A CA 1
ATOM 4962 C C . ARG A 1 649 ? -5.091 -19.666 16.767 1.00 96.94 649 ARG A C 1
ATOM 4964 O O . ARG A 1 649 ? -6.147 -19.101 17.042 1.00 96.94 649 ARG A O 1
ATOM 4971 N N . GLY A 1 650 ? -4.529 -20.559 17.581 1.00 97.31 650 GLY A N 1
ATOM 4972 C CA . GLY A 1 650 ? -5.160 -21.060 18.805 1.00 97.31 650 GLY A CA 1
ATOM 4973 C C . GLY A 1 650 ? -6.082 -22.259 18.566 1.00 97.31 650 GLY A C 1
ATOM 4974 O O . GLY A 1 650 ? -6.246 -22.738 17.442 1.00 97.31 650 GLY A O 1
ATOM 4975 N N . ALA A 1 651 ? -6.657 -22.786 19.647 1.00 96.56 651 ALA A N 1
ATOM 4976 C CA . ALA A 1 651 ? -7.556 -23.940 19.609 1.00 96.56 651 ALA A CA 1
ATOM 4977 C C . ALA A 1 651 ? -9.026 -23.542 19.378 1.00 96.56 651 ALA A C 1
ATOM 4979 O O . ALA A 1 651 ? -9.802 -24.356 18.873 1.00 96.56 651 ALA A O 1
ATOM 4980 N N . ALA A 1 652 ? -9.395 -22.312 19.731 1.00 97.12 652 ALA A N 1
ATOM 4981 C CA . ALA A 1 652 ? -10.654 -21.652 19.392 1.00 97.12 652 ALA A CA 1
ATOM 4982 C C . ALA A 1 652 ? -10.422 -20.138 19.241 1.00 97.12 652 ALA A C 1
ATOM 4984 O O . ALA A 1 652 ? -9.415 -19.623 19.728 1.00 97.12 652 ALA A O 1
ATOM 4985 N N . SER A 1 653 ? -11.342 -19.426 18.588 1.00 97.19 653 SER A N 1
ATOM 4986 C CA . SER A 1 653 ? -11.323 -17.963 18.594 1.00 97.19 653 SER A CA 1
ATOM 4987 C C . SER A 1 653 ? -11.479 -17.432 20.025 1.00 97.19 653 SER A C 1
ATOM 4989 O O . SER A 1 653 ? -12.212 -17.989 20.845 1.00 97.19 653 SER A O 1
ATOM 4991 N N . GLU A 1 654 ? -10.736 -16.372 20.325 1.00 97.69 654 GLU A N 1
ATOM 4992 C CA . GLU A 1 654 ? -10.671 -15.653 21.596 1.00 97.69 654 GLU A CA 1
ATOM 4993 C C . GLU A 1 654 ? -10.377 -16.579 22.786 1.00 97.69 654 GLU A C 1
ATOM 4995 O O . GLU A 1 654 ? -10.854 -16.380 23.908 1.00 97.69 654 GLU A O 1
ATOM 5000 N N . ASP A 1 655 ? -9.606 -17.644 22.550 1.00 97.62 655 ASP A N 1
ATOM 5001 C CA . ASP A 1 655 ? -9.241 -18.607 23.583 1.00 97.62 655 ASP A CA 1
ATOM 5002 C C . ASP A 1 655 ? -8.038 -18.149 24.420 1.00 97.62 655 ASP A C 1
ATOM 5004 O O . ASP A 1 655 ? -7.937 -18.534 25.595 1.00 97.62 655 ASP A O 1
ATOM 5008 N N . GLN A 1 656 ? -7.204 -17.258 23.878 1.00 98.62 656 GLN A N 1
ATOM 5009 C CA . GLN A 1 656 ? -6.085 -16.656 24.595 1.00 98.62 656 GLN A CA 1
ATOM 5010 C C . GLN A 1 656 ? -6.555 -15.577 25.570 1.00 98.62 656 GLN A C 1
ATOM 5012 O O . GLN A 1 656 ? -7.556 -14.901 25.329 1.00 98.62 656 GLN A O 1
ATOM 5017 N N . PRO A 1 657 ? -5.878 -15.425 26.720 1.00 98.81 657 PRO A N 1
ATOM 5018 C CA . PRO A 1 657 ? -6.289 -14.441 27.706 1.00 98.81 657 PRO A CA 1
ATOM 5019 C C . PRO A 1 657 ? -6.108 -12.999 27.203 1.00 98.81 657 PRO A C 1
ATOM 5021 O O . PRO A 1 657 ? -6.934 -12.160 27.546 1.00 98.81 657 PRO A O 1
ATOM 5024 N N . GLU A 1 658 ? -5.118 -12.725 26.346 1.00 98.88 658 GLU A N 1
ATOM 5025 C CA . GLU A 1 658 ? -4.894 -11.400 25.756 1.00 98.88 658 GLU A CA 1
ATOM 5026 C C . GLU A 1 658 ? -5.969 -11.021 24.727 1.00 98.88 658 GLU A C 1
ATOM 5028 O O . GLU A 1 658 ? -6.610 -9.978 24.860 1.00 98.88 658 GLU A O 1
ATOM 5033 N N . SER A 1 659 ? -6.211 -11.879 23.726 1.00 98.75 659 SER A N 1
ATOM 5034 C CA . SER A 1 659 ? -7.221 -11.635 22.682 1.00 98.75 659 SER A CA 1
ATOM 5035 C C . SER A 1 659 ? -8.623 -11.530 23.278 1.00 98.75 659 SER A C 1
ATOM 5037 O O . SER A 1 659 ? -9.375 -10.628 22.920 1.00 98.75 659 SER A O 1
ATOM 5039 N N . ARG A 1 660 ? -8.949 -12.385 24.256 1.00 98.75 660 ARG A N 1
ATOM 5040 C CA . ARG A 1 660 ? -10.215 -12.320 24.993 1.00 98.75 660 ARG A CA 1
ATOM 5041 C C . ARG A 1 660 ? -10.358 -11.036 25.797 1.00 98.75 660 ARG A C 1
ATOM 5043 O O . ARG A 1 660 ? -11.424 -10.438 25.762 1.00 98.75 660 ARG A O 1
ATOM 5050 N N . ALA A 1 661 ? -9.312 -10.605 26.503 1.00 98.88 661 ALA A N 1
ATOM 5051 C CA . ALA A 1 661 ? -9.349 -9.358 27.265 1.00 98.88 661 ALA A CA 1
ATOM 5052 C C . ALA A 1 661 ? -9.596 -8.150 26.351 1.00 98.88 661 ALA A C 1
ATOM 5054 O O . ALA A 1 661 ? -10.438 -7.310 26.664 1.00 98.88 661 ALA A O 1
ATOM 5055 N N . LEU A 1 662 ? -8.913 -8.096 25.202 1.00 98.88 662 LEU A N 1
ATOM 5056 C CA . LEU A 1 662 ? -9.125 -7.048 24.209 1.00 98.88 662 LEU A CA 1
ATOM 5057 C C . LEU A 1 662 ? -10.545 -7.108 23.627 1.00 98.88 662 LEU A C 1
ATOM 5059 O O . LEU A 1 662 ? -11.241 -6.099 23.632 1.00 98.88 662 LEU A O 1
ATOM 5063 N N . ALA A 1 663 ? -11.017 -8.286 23.209 1.00 98.81 663 ALA A N 1
ATOM 5064 C CA . ALA A 1 663 ? -12.359 -8.453 22.654 1.00 98.81 663 ALA A CA 1
ATOM 5065 C C . ALA A 1 663 ? -13.468 -8.096 23.662 1.00 98.81 663 ALA A C 1
ATOM 5067 O O . ALA A 1 663 ? -14.420 -7.389 23.324 1.00 98.81 663 ALA A O 1
ATOM 5068 N N . ASP A 1 664 ? -13.347 -8.538 24.915 1.00 98.81 664 ASP A N 1
ATOM 5069 C CA . ASP A 1 664 ? -14.307 -8.228 25.978 1.00 98.81 664 ASP A CA 1
ATOM 5070 C C . ASP A 1 664 ? -14.322 -6.731 26.304 1.00 98.81 664 ASP A C 1
ATOM 5072 O O . ASP A 1 664 ? -15.397 -6.156 26.497 1.00 98.81 664 ASP A O 1
ATOM 5076 N N . TYR A 1 665 ? -13.156 -6.081 26.304 1.00 98.88 665 TYR A N 1
ATOM 5077 C CA . TYR A 1 665 ? -13.064 -4.639 26.494 1.00 98.88 665 TYR A CA 1
ATOM 5078 C C . TYR A 1 665 ? -13.683 -3.862 25.325 1.00 98.88 665 TYR A C 1
ATOM 5080 O O . TYR A 1 665 ? -14.482 -2.954 25.551 1.00 98.88 665 TYR A O 1
ATOM 5088 N N . THR A 1 666 ? -13.421 -4.262 24.079 1.00 98.81 666 THR A N 1
ATOM 5089 C CA . THR A 1 666 ? -14.041 -3.650 22.893 1.00 98.81 666 THR A CA 1
ATOM 5090 C C . THR A 1 666 ? -15.559 -3.821 22.901 1.00 98.81 666 THR A C 1
ATOM 5092 O O . THR A 1 666 ? -16.280 -2.877 22.593 1.00 98.81 666 THR A O 1
ATOM 5095 N N . ARG A 1 667 ? -16.086 -4.979 23.326 1.00 98.62 667 ARG A N 1
ATOM 5096 C CA . ARG A 1 667 ? -17.539 -5.191 23.501 1.00 98.62 667 ARG A CA 1
ATOM 5097 C C . ARG A 1 667 ? -18.142 -4.347 24.623 1.00 98.62 667 ARG A C 1
ATOM 5099 O O . ARG A 1 667 ? -19.333 -4.028 24.558 1.00 98.62 667 ARG A O 1
ATOM 5106 N N . LEU A 1 668 ? -17.360 -4.055 25.663 1.00 98.19 668 LEU A N 1
ATOM 5107 C CA . LEU A 1 668 ? -17.773 -3.229 26.795 1.00 98.19 668 LEU A CA 1
ATOM 5108 C C . LEU A 1 668 ? -17.862 -1.755 26.395 1.00 98.19 668 LEU A C 1
ATOM 5110 O O . LEU A 1 668 ? -18.881 -1.127 26.670 1.00 98.19 668 LEU A O 1
ATOM 5114 N N . VAL A 1 669 ? -16.807 -1.233 25.765 1.00 97.94 669 VAL A N 1
ATOM 5115 C CA . VAL A 1 669 ? -16.702 0.177 25.360 1.00 97.94 669 VAL A CA 1
ATOM 5116 C C . VAL A 1 669 ? -17.564 0.460 24.132 1.00 97.94 669 VAL A C 1
ATOM 5118 O O . VAL A 1 669 ? -18.297 1.438 24.129 1.00 97.94 669 VAL A O 1
ATOM 5121 N N . LYS A 1 670 ? -17.536 -0.434 23.134 1.00 97.44 670 LYS A N 1
ATOM 5122 C CA . LYS A 1 670 ? -18.128 -0.246 21.796 1.00 97.44 670 LYS A CA 1
ATOM 5123 C C . LYS A 1 670 ? -17.661 1.059 21.140 1.00 97.44 670 LYS A C 1
ATOM 5125 O O . LYS A 1 670 ? -18.495 1.916 20.866 1.00 97.44 670 LYS A O 1
ATOM 5130 N N . PRO A 1 671 ? -16.346 1.206 20.914 1.00 98.56 671 PRO A N 1
ATOM 5131 C CA . PRO A 1 671 ? -15.799 2.430 20.348 1.00 98.56 671 PRO A CA 1
ATOM 5132 C C . PRO A 1 671 ? -16.375 2.719 18.956 1.00 98.56 671 PRO A C 1
ATOM 5134 O O . PRO A 1 671 ? -16.713 1.798 18.212 1.00 98.56 671 PRO A O 1
ATOM 5137 N N . ASP A 1 672 ? -16.429 3.996 18.593 1.00 98.69 672 ASP A N 1
ATOM 5138 C CA . ASP A 1 672 ? -16.874 4.483 17.286 1.00 98.69 672 ASP A CA 1
ATOM 5139 C C . ASP A 1 672 ? -15.819 4.297 16.192 1.00 98.69 672 ASP A C 1
ATOM 5141 O O . ASP A 1 672 ? -16.152 4.291 15.003 1.00 98.69 672 ASP A O 1
ATOM 5145 N N . ALA A 1 673 ? -14.554 4.134 16.588 1.00 98.56 673 ALA A N 1
ATOM 5146 C CA . ALA A 1 673 ? -13.449 3.778 15.710 1.00 98.56 673 ALA A CA 1
ATOM 5147 C C . ALA A 1 673 ? -12.333 3.039 16.463 1.00 98.56 673 ALA A C 1
ATOM 5149 O O . ALA A 1 673 ? -12.107 3.268 17.657 1.00 98.56 673 ALA A O 1
ATOM 5150 N N . THR A 1 674 ? -11.580 2.190 15.755 1.00 98.81 674 THR A N 1
ATOM 5151 C CA . THR A 1 674 ? -10.366 1.568 16.311 1.00 98.81 674 THR A CA 1
ATOM 5152 C C . THR A 1 674 ? -9.140 1.742 15.427 1.00 98.81 674 THR A C 1
ATOM 5154 O O . THR A 1 674 ? -9.212 1.497 14.222 1.00 98.81 674 THR A O 1
ATOM 5157 N N . LEU A 1 675 ? -7.995 2.038 16.041 1.00 98.75 675 LEU A N 1
ATOM 5158 C CA . LEU A 1 675 ? -6.688 2.098 15.386 1.00 98.75 675 LEU A CA 1
ATOM 5159 C C . LEU A 1 675 ? -5.788 0.989 15.950 1.00 98.75 675 LEU A C 1
ATOM 5161 O O . LEU A 1 675 ? -5.562 0.914 17.159 1.00 98.75 675 LEU A O 1
ATOM 5165 N N . SER A 1 676 ? -5.286 0.120 15.074 1.00 98.44 676 SER A N 1
ATOM 5166 C CA . SER A 1 676 ? -4.403 -0.998 15.424 1.00 98.44 676 SER A CA 1
ATOM 5167 C C . SER A 1 676 ? -3.013 -0.788 14.842 1.00 98.44 676 SER A C 1
ATOM 5169 O O . SER A 1 676 ? -2.840 -0.888 13.632 1.00 98.44 676 SER A O 1
ATOM 5171 N N . TYR A 1 677 ? -2.020 -0.510 15.682 1.00 98.44 677 TYR A N 1
ATOM 5172 C CA . TYR A 1 677 ? -0.647 -0.283 15.234 1.00 98.44 677 TYR A CA 1
ATOM 5173 C C . TYR A 1 677 ? 0.173 -1.573 15.206 1.00 98.44 677 TYR A C 1
ATOM 5175 O O . TYR A 1 677 ? 0.240 -2.310 16.192 1.00 98.44 677 TYR A O 1
ATOM 5183 N N . HIS A 1 678 ? 0.833 -1.790 14.074 1.00 97.88 678 HIS A N 1
ATOM 5184 C CA . HIS A 1 678 ? 1.660 -2.946 13.748 1.00 97.88 678 HIS A CA 1
ATOM 5185 C C . HIS A 1 678 ? 2.979 -2.505 13.102 1.00 97.88 678 HIS A C 1
ATOM 5187 O O . HIS A 1 678 ? 3.202 -1.314 12.867 1.00 97.88 678 HIS A O 1
ATOM 5193 N N . THR A 1 679 ? 3.872 -3.456 12.840 1.00 94.62 679 THR A N 1
ATOM 5194 C CA . THR A 1 679 ? 5.012 -3.278 11.931 1.00 94.62 679 THR A CA 1
ATOM 5195 C C . THR A 1 679 ? 5.127 -4.502 11.003 1.00 94.62 679 THR A C 1
ATOM 5197 O O . THR A 1 679 ? 4.998 -5.631 11.466 1.00 94.62 679 THR A O 1
ATOM 5200 N N . ALA A 1 680 ? 5.459 -4.392 9.714 1.00 91.31 680 ALA A N 1
ATOM 5201 C CA . ALA A 1 680 ? 5.947 -3.217 8.998 1.00 91.31 680 ALA A CA 1
ATOM 5202 C C . ALA A 1 680 ? 5.393 -3.107 7.573 1.00 91.31 680 ALA A C 1
ATOM 5204 O O . ALA A 1 680 ? 4.977 -4.099 6.981 1.00 91.31 680 ALA A O 1
ATOM 5205 N N . GLY A 1 681 ? 5.447 -1.898 7.008 1.00 88.06 681 GLY A N 1
ATOM 5206 C CA . GLY A 1 681 ? 4.999 -1.646 5.636 1.00 88.06 681 GLY A CA 1
ATOM 5207 C C . GLY A 1 681 ? 4.871 -0.169 5.268 1.00 88.06 681 GLY A C 1
ATOM 5208 O O . GLY A 1 681 ? 5.058 0.174 4.109 1.00 88.06 681 GLY A O 1
ATOM 5209 N N . SER A 1 682 ? 4.642 0.718 6.242 1.00 91.50 682 SER A N 1
ATOM 5210 C CA . SER A 1 682 ? 4.337 2.139 6.006 1.00 91.50 682 SER A CA 1
ATOM 5211 C C . SER A 1 682 ? 3.076 2.324 5.155 1.00 91.50 682 SER A C 1
ATOM 5213 O O . SER A 1 682 ? 3.055 3.110 4.209 1.00 91.50 682 SER A O 1
ATOM 5215 N N . LEU A 1 683 ? 2.038 1.567 5.513 1.00 92.19 683 LEU A N 1
ATOM 5216 C CA . LEU A 1 683 ? 0.765 1.455 4.804 1.00 92.19 683 LEU A CA 1
ATOM 5217 C C . LEU A 1 683 ? -0.387 1.213 5.788 1.00 92.19 683 LEU A C 1
ATOM 5219 O O . LEU A 1 683 ? -0.167 0.953 6.978 1.00 92.19 683 LEU A O 1
ATOM 5223 N N . ILE A 1 684 ? -1.620 1.308 5.297 1.00 93.56 684 ILE A N 1
ATOM 5224 C CA . ILE A 1 684 ? -2.842 1.146 6.086 1.00 93.56 684 ILE A CA 1
ATOM 5225 C C . ILE A 1 684 ? -3.744 0.087 5.453 1.00 93.56 684 ILE A C 1
ATOM 5227 O O . ILE A 1 684 ? -4.092 0.170 4.281 1.00 93.56 684 ILE A O 1
ATOM 5231 N N . TYR A 1 685 ? -4.220 -0.857 6.261 1.00 94.44 685 TYR A N 1
ATOM 5232 C CA . TYR A 1 685 ? -5.291 -1.777 5.883 1.00 94.44 685 TYR A CA 1
ATOM 5233 C C . TYR A 1 685 ? -6.608 -1.335 6.517 1.00 94.44 685 TYR A C 1
ATOM 5235 O O . TYR A 1 685 ? -6.698 -1.201 7.740 1.00 94.44 685 TYR A O 1
ATOM 5243 N N . ALA A 1 686 ? -7.645 -1.158 5.702 1.00 91.44 686 ALA A N 1
ATOM 5244 C CA . ALA A 1 686 ? -8.952 -0.674 6.155 1.00 91.44 686 ALA A CA 1
ATOM 5245 C C . ALA A 1 686 ? -10.084 -1.694 5.954 1.00 91.44 686 ALA A C 1
ATOM 5247 O O . ALA A 1 686 ? -10.961 -1.819 6.805 1.00 91.44 686 ALA A O 1
ATOM 5248 N N . ASP A 1 687 ? -10.039 -2.473 4.876 1.00 89.12 687 ASP A N 1
ATOM 5249 C CA . ASP A 1 687 ? -11.177 -3.292 4.453 1.00 89.12 687 ASP A CA 1
ATOM 5250 C C . ASP A 1 687 ? -11.133 -4.725 4.979 1.00 89.12 687 ASP A C 1
ATOM 5252 O O . ASP A 1 687 ? -10.079 -5.269 5.313 1.00 89.12 687 ASP A O 1
ATOM 5256 N N . TYR A 1 688 ? -12.310 -5.340 5.088 1.00 90.62 688 TYR A N 1
ATOM 5257 C CA . TYR A 1 688 ? -12.444 -6.773 5.307 1.00 90.62 688 TYR A CA 1
ATOM 5258 C C . TYR A 1 688 ? -13.685 -7.308 4.594 1.00 90.62 688 TYR A C 1
ATOM 5260 O O . TYR A 1 688 ? -14.791 -6.794 4.769 1.00 90.62 688 TYR A O 1
ATOM 5268 N N . ALA A 1 689 ? -13.527 -8.390 3.828 1.00 88.56 689 ALA A N 1
ATOM 5269 C CA . ALA A 1 689 ? -14.612 -8.972 3.034 1.00 88.56 689 ALA A CA 1
ATOM 5270 C C . ALA A 1 689 ? -15.819 -9.431 3.877 1.00 88.56 689 ALA A C 1
ATOM 5272 O O . ALA A 1 689 ? -16.943 -9.485 3.381 1.00 88.56 689 ALA A O 1
ATOM 5273 N N . GLY A 1 690 ? -15.604 -9.772 5.154 1.00 88.31 690 GLY A N 1
ATOM 5274 C CA . GLY A 1 690 ? -16.676 -10.163 6.072 1.00 88.31 690 GLY A CA 1
ATOM 5275 C C . GLY A 1 690 ? -17.437 -8.994 6.708 1.00 88.31 690 GLY A C 1
ATOM 5276 O O . GLY A 1 690 ? -18.429 -9.241 7.392 1.00 88.31 690 GLY A O 1
ATOM 5277 N N . ALA A 1 691 ? -16.990 -7.748 6.527 1.00 91.19 691 ALA A N 1
ATOM 5278 C CA . ALA A 1 691 ? -17.648 -6.562 7.069 1.00 91.19 691 ALA A CA 1
ATOM 5279 C C . ALA A 1 691 ? -18.678 -5.973 6.092 1.00 91.19 691 ALA A C 1
ATOM 5281 O O . ALA A 1 691 ? -18.672 -6.251 4.892 1.00 91.19 691 ALA A O 1
ATOM 5282 N N . SER A 1 692 ? -19.602 -5.160 6.612 1.00 92.00 692 SER A N 1
ATOM 5283 C CA . SER A 1 692 ? -20.588 -4.481 5.768 1.00 92.00 692 SER A CA 1
ATOM 5284 C C . SER A 1 692 ? -19.932 -3.391 4.912 1.00 92.00 692 SER A C 1
ATOM 5286 O O . SER A 1 692 ? -18.978 -2.746 5.343 1.00 92.00 692 SER A O 1
ATOM 5288 N N . GLU A 1 693 ? -20.485 -3.116 3.724 1.00 89.25 693 GLU A N 1
ATOM 5289 C CA . GLU A 1 693 ? -19.956 -2.065 2.834 1.00 89.25 693 GLU A CA 1
ATOM 5290 C C . GLU A 1 693 ? -19.919 -0.691 3.515 1.00 89.25 693 GLU A C 1
ATOM 5292 O O . GLU A 1 693 ? -19.007 0.097 3.296 1.00 89.25 693 GLU A O 1
ATOM 5297 N N . ARG A 1 694 ? -20.882 -0.412 4.403 1.00 89.75 694 ARG A N 1
ATOM 5298 C CA . ARG A 1 694 ? -20.892 0.822 5.194 1.00 89.75 694 ARG A CA 1
ATOM 5299 C C . ARG A 1 694 ? -19.691 0.891 6.139 1.00 89.75 694 ARG A C 1
ATOM 5301 O O . ARG A 1 694 ? -19.073 1.947 6.247 1.00 89.75 694 ARG A O 1
ATOM 5308 N N . THR A 1 695 ? -19.387 -0.204 6.832 1.00 93.12 695 THR A N 1
ATOM 5309 C CA . THR A 1 695 ? -18.262 -0.269 7.772 1.00 93.12 695 THR A CA 1
ATOM 5310 C C . THR A 1 695 ? -16.925 -0.226 7.034 1.00 93.12 695 THR A C 1
ATOM 5312 O O . THR A 1 695 ? -16.034 0.503 7.464 1.00 93.12 695 THR A O 1
ATOM 5315 N N . ASN A 1 696 ? -16.803 -0.907 5.890 1.00 89.25 696 ASN A N 1
ATOM 5316 C CA . ASN A 1 696 ? -15.625 -0.818 5.022 1.00 89.25 696 ASN A CA 1
ATOM 5317 C C . ASN A 1 696 ? -15.435 0.610 4.483 1.00 89.25 696 ASN A C 1
ATOM 5319 O O . ASN A 1 696 ? -14.376 1.196 4.665 1.00 89.25 696 ASN A O 1
ATOM 5323 N N . ALA A 1 697 ? -16.481 1.252 3.949 1.00 83.38 697 ALA A N 1
ATOM 5324 C CA . ALA A 1 697 ? -16.401 2.640 3.484 1.00 83.38 697 ALA A CA 1
ATOM 5325 C C . ALA A 1 697 ? -15.975 3.624 4.588 1.00 83.38 697 ALA A C 1
ATOM 5327 O O . ALA A 1 697 ? -15.140 4.499 4.348 1.00 83.38 697 ALA A O 1
ATOM 5328 N N . ALA A 1 698 ? -16.503 3.466 5.806 1.00 88.81 698 ALA A N 1
ATOM 5329 C CA . ALA A 1 698 ? -16.082 4.265 6.954 1.00 88.81 698 ALA A CA 1
ATOM 5330 C C . ALA A 1 698 ? -14.623 3.977 7.354 1.00 88.81 698 ALA A C 1
ATOM 5332 O O . ALA A 1 698 ? -13.871 4.912 7.620 1.00 88.81 698 ALA A O 1
ATOM 5333 N N . SER A 1 699 ? -14.200 2.710 7.336 1.00 94.25 699 SER A N 1
ATOM 5334 C CA . SER A 1 699 ? -12.815 2.314 7.625 1.00 94.25 699 SER A CA 1
ATOM 5335 C C . SER A 1 699 ? -11.843 2.882 6.590 1.00 94.25 699 SER A C 1
ATOM 5337 O O . SER A 1 699 ? -10.808 3.418 6.973 1.00 94.25 699 SER A O 1
ATOM 5339 N N . ARG A 1 700 ? -12.189 2.857 5.293 1.00 90.38 700 ARG A N 1
ATOM 5340 C CA . ARG A 1 700 ? -11.396 3.503 4.231 1.00 90.38 700 ARG A CA 1
ATOM 5341 C C . ARG A 1 700 ? -11.307 5.003 4.432 1.00 90.38 700 ARG A C 1
ATOM 5343 O O . ARG A 1 700 ? -10.226 5.557 4.311 1.00 90.38 700 ARG A O 1
ATOM 5350 N N . SER A 1 701 ? -12.417 5.664 4.756 1.00 88.50 701 SER A N 1
ATOM 5351 C CA . SER A 1 701 ? -12.423 7.108 5.007 1.00 88.50 701 SER A CA 1
ATOM 5352 C C . SER A 1 701 ? -11.517 7.488 6.185 1.00 88.50 701 SER A C 1
ATOM 5354 O O . SER A 1 701 ? -10.711 8.408 6.057 1.00 88.50 701 SER A O 1
ATOM 5356 N N . LEU A 1 702 ? -11.582 6.739 7.292 1.00 91.44 702 LEU A N 1
ATOM 5357 C CA . LEU A 1 702 ? -10.672 6.907 8.427 1.00 91.44 702 LEU A CA 1
ATOM 5358 C C . LEU A 1 702 ? -9.216 6.630 8.024 1.00 91.44 702 LEU A C 1
ATOM 5360 O O . LEU A 1 702 ? -8.320 7.407 8.350 1.00 91.44 702 LEU A O 1
ATOM 5364 N N . GLY A 1 703 ? -8.982 5.546 7.281 1.00 86.56 703 GLY A N 1
ATOM 5365 C CA . GLY A 1 703 ? -7.669 5.182 6.759 1.00 86.56 703 GLY A CA 1
ATOM 5366 C C . GLY A 1 703 ? -7.077 6.269 5.867 1.00 86.56 703 GLY A C 1
ATOM 5367 O O . GLY A 1 703 ? -5.908 6.591 6.019 1.00 86.56 703 GLY A O 1
ATOM 5368 N N . LEU A 1 704 ? -7.876 6.888 4.994 1.00 82.25 704 LEU A N 1
ATOM 5369 C CA . LEU A 1 704 ? -7.448 7.983 4.119 1.00 82.25 704 LEU A CA 1
ATOM 5370 C C . LEU A 1 704 ? -7.088 9.239 4.918 1.00 82.25 704 LEU A C 1
ATOM 5372 O O . LEU A 1 704 ? -6.087 9.881 4.613 1.00 82.25 704 LEU A O 1
ATOM 5376 N N . ALA A 1 705 ? -7.858 9.574 5.958 1.00 79.12 705 ALA A N 1
ATOM 5377 C CA . ALA A 1 705 ? -7.554 10.712 6.826 1.00 79.12 705 ALA A CA 1
ATOM 5378 C C . ALA A 1 705 ? -6.211 10.525 7.556 1.00 79.12 705 ALA A C 1
ATOM 5380 O O . ALA A 1 705 ? -5.380 11.433 7.589 1.00 79.12 705 ALA A O 1
ATOM 5381 N N . LEU A 1 706 ? -5.974 9.327 8.095 1.00 84.44 706 LEU A N 1
ATOM 5382 C CA . LEU A 1 706 ? -4.713 8.972 8.749 1.00 84.44 706 LEU A CA 1
ATOM 5383 C C . LEU A 1 706 ? -3.557 8.880 7.742 1.00 84.44 706 LEU A C 1
ATOM 5385 O O . LEU A 1 706 ? -2.472 9.399 7.995 1.00 84.44 706 LEU A O 1
ATOM 5389 N N . GLY A 1 707 ? -3.801 8.267 6.584 1.00 77.38 707 GLY A N 1
ATOM 5390 C CA . GLY A 1 707 ? -2.832 8.081 5.509 1.00 77.38 707 GLY A CA 1
ATOM 5391 C C . GLY A 1 707 ? -2.355 9.399 4.915 1.00 77.38 707 GLY A C 1
ATOM 5392 O O . GLY A 1 707 ? -1.155 9.577 4.737 1.00 77.38 707 GLY A O 1
ATOM 5393 N N . ALA A 1 708 ? -3.250 10.370 4.719 1.00 71.50 708 ALA A N 1
ATOM 5394 C CA . ALA A 1 708 ? -2.896 11.709 4.249 1.00 71.50 708 ALA A CA 1
ATOM 5395 C C . ALA A 1 708 ? -1.937 12.439 5.208 1.00 71.50 708 ALA A C 1
ATOM 5397 O O . ALA A 1 708 ? -1.007 13.113 4.764 1.00 71.50 708 ALA A O 1
ATOM 5398 N N . ALA A 1 709 ? -2.129 12.285 6.521 1.00 74.88 709 ALA A N 1
ATOM 5399 C CA . ALA A 1 709 ? -1.242 12.880 7.519 1.00 74.88 709 ALA A CA 1
ATOM 5400 C C . ALA A 1 709 ? 0.087 12.125 7.650 1.00 74.88 709 ALA A C 1
ATOM 5402 O O . ALA A 1 709 ? 1.135 12.743 7.832 1.00 74.88 709 ALA A O 1
ATOM 5403 N N . ALA A 1 710 ? 0.054 10.797 7.536 1.00 79.94 710 ALA A N 1
ATOM 5404 C CA . ALA A 1 710 ? 1.234 9.956 7.671 1.00 79.94 710 ALA A CA 1
ATOM 5405 C C . ALA A 1 710 ? 2.034 9.814 6.366 1.00 79.94 710 ALA A C 1
ATOM 5407 O O . ALA A 1 710 ? 3.182 9.380 6.407 1.00 79.94 710 ALA A O 1
ATOM 5408 N N . GLY A 1 711 ? 1.471 10.140 5.203 1.00 77.69 711 GLY A N 1
ATOM 5409 C CA . GLY A 1 711 ? 2.008 9.734 3.901 1.00 77.69 711 GLY A CA 1
ATOM 5410 C C . GLY A 1 711 ? 1.987 8.212 3.715 1.00 77.69 711 GLY A C 1
ATOM 5411 O O . GLY A 1 711 ? 2.956 7.660 3.206 1.00 77.69 711 GLY A O 1
ATOM 5412 N N . TYR A 1 712 ? 0.964 7.531 4.237 1.00 84.50 712 TYR A N 1
ATOM 5413 C CA . TYR A 1 712 ? 0.755 6.08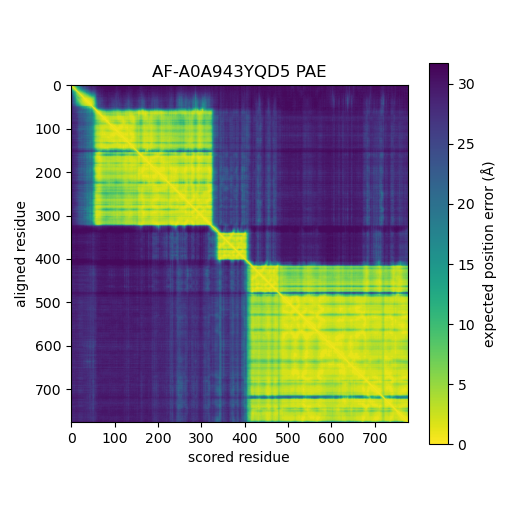9 4.067 1.00 84.50 712 TYR A CA 1
ATOM 5414 C C . TYR A 1 712 ? -0.354 5.838 3.052 1.00 84.50 712 TYR A C 1
ATOM 5416 O O . TYR A 1 712 ? -1.387 6.508 3.083 1.00 84.50 712 TYR A O 1
ATOM 5424 N N . GLU A 1 713 ? -0.148 4.849 2.190 1.00 81.69 713 GLU A N 1
ATOM 5425 C CA . GLU A 1 713 ? -1.160 4.401 1.237 1.00 81.69 713 GLU A CA 1
ATOM 5426 C C . GLU A 1 713 ? -2.105 3.382 1.877 1.00 81.69 713 GLU A C 1
ATOM 5428 O O . GLU A 1 713 ? -1.763 2.721 2.864 1.00 81.69 713 GLU A O 1
ATOM 5433 N N . LEU A 1 714 ? -3.312 3.271 1.319 1.00 80.94 714 LEU A N 1
ATOM 5434 C CA . LEU A 1 714 ? -4.217 2.178 1.652 1.00 80.94 714 LEU A CA 1
ATOM 5435 C C . LEU A 1 714 ? -3.861 0.976 0.786 1.00 80.94 714 LEU A C 1
ATOM 5437 O O . LEU A 1 714 ? -3.879 1.078 -0.436 1.00 80.94 714 LEU A O 1
ATOM 5441 N N . GLU A 1 715 ? -3.606 -0.153 1.430 1.00 81.50 715 GLU A N 1
ATOM 5442 C CA . GLU A 1 715 ? -3.278 -1.405 0.758 1.00 81.50 715 GLU A CA 1
ATOM 5443 C C . GLU A 1 715 ? -4.535 -2.274 0.599 1.00 81.50 715 GLU A C 1
ATOM 5445 O O . GLU A 1 715 ? -5.430 -2.289 1.459 1.00 81.50 715 GLU A O 1
ATOM 5450 N N . GLU A 1 716 ? -4.600 -3.026 -0.499 1.00 67.06 716 GLU A N 1
ATOM 5451 C CA . GLU A 1 716 ? -5.674 -3.985 -0.737 1.00 67.06 716 GLU A CA 1
ATOM 5452 C C . GLU A 1 716 ? -5.659 -5.109 0.311 1.00 67.06 716 GLU A C 1
ATOM 5454 O O . GLU A 1 716 ? -4.621 -5.632 0.713 1.00 67.06 716 GLU A O 1
ATOM 5459 N N . THR A 1 717 ? -6.847 -5.511 0.763 1.00 66.38 717 THR A N 1
ATOM 5460 C CA . THR A 1 717 ? -7.006 -6.516 1.831 1.00 66.38 717 THR A CA 1
ATOM 5461 C C . THR A 1 717 ? -7.587 -7.838 1.333 1.00 66.38 717 THR A C 1
ATOM 5463 O O . THR A 1 717 ? -7.742 -8.771 2.120 1.00 66.38 717 THR A O 1
ATOM 5466 N N . GLU A 1 718 ? -7.884 -7.961 0.032 1.00 52.44 718 GLU A N 1
ATOM 5467 C CA . GLU A 1 718 ? -8.591 -9.118 -0.543 1.00 52.44 718 GLU A CA 1
ATOM 5468 C C . GLU A 1 718 ? -7.816 -10.438 -0.417 1.00 52.44 718 GLU A C 1
ATOM 5470 O O . GLU A 1 718 ? -8.410 -11.518 -0.400 1.00 52.44 718 GLU A O 1
ATOM 5475 N N . THR A 1 719 ? -6.490 -10.358 -0.294 1.00 48.53 719 THR A N 1
ATOM 5476 C CA . THR A 1 719 ? -5.595 -11.513 -0.146 1.00 48.53 719 THR A CA 1
ATOM 5477 C C . THR A 1 719 ? -5.141 -11.763 1.289 1.00 48.53 719 THR A C 1
ATOM 5479 O O . THR A 1 719 ? -4.383 -12.705 1.520 1.00 48.53 719 THR A O 1
ATOM 5482 N N . LEU A 1 720 ? -5.540 -10.923 2.250 1.00 60.97 720 LEU A N 1
ATOM 5483 C CA . LEU A 1 720 ? -5.116 -11.075 3.637 1.00 60.97 720 LEU A CA 1
ATOM 5484 C C . LEU A 1 720 ? -5.933 -12.156 4.341 1.00 60.97 720 LEU A C 1
ATOM 5486 O O . LEU A 1 720 ? -7.150 -12.270 4.185 1.00 60.97 720 LEU A O 1
ATOM 5490 N N . ASP A 1 721 ? -5.240 -12.950 5.153 1.00 65.25 721 ASP A N 1
ATOM 5491 C CA . ASP A 1 721 ? -5.896 -13.884 6.054 1.00 65.25 721 ASP A CA 1
ATOM 5492 C C . ASP A 1 721 ? -6.766 -13.114 7.057 1.00 65.25 721 ASP A C 1
ATOM 5494 O O . ASP A 1 721 ? -6.341 -12.095 7.594 1.00 65.25 721 ASP A O 1
ATOM 5498 N N . GLY A 1 722 ? -7.959 -13.635 7.357 1.00 78.75 722 GLY A N 1
ATOM 5499 C CA . GLY A 1 722 ? -8.797 -13.095 8.429 1.00 78.75 722 GLY A CA 1
ATOM 5500 C C . GLY A 1 722 ? -8.225 -13.340 9.835 1.00 78.75 722 GLY A C 1
ATOM 5501 O O . GLY A 1 722 ? -7.045 -13.599 10.050 1.00 78.75 722 GLY A O 1
ATOM 5502 N N . GLY A 1 723 ? -9.094 -13.321 10.838 1.00 84.69 723 GLY A N 1
ATOM 5503 C CA . GLY A 1 723 ? -8.770 -13.654 12.227 1.00 84.69 723 GLY A CA 1
ATOM 5504 C C . GLY A 1 723 ? -8.081 -12.530 13.000 1.00 84.69 723 GLY A C 1
ATOM 5505 O O . GLY A 1 723 ? -7.774 -12.724 14.180 1.00 84.69 723 GLY A O 1
ATOM 5506 N N . GLY A 1 724 ? -7.865 -11.379 12.358 1.00 93.94 724 GLY A N 1
ATOM 5507 C CA . GLY A 1 724 ? -7.311 -10.179 12.967 1.00 93.94 724 GLY A CA 1
ATOM 5508 C C . GLY A 1 724 ? -8.323 -9.385 13.786 1.00 93.94 724 GLY A C 1
ATOM 5509 O O . GLY A 1 724 ? -9.537 -9.479 13.593 1.00 93.94 724 GLY A O 1
ATOM 5510 N N . TYR A 1 725 ? -7.806 -8.564 14.701 1.00 98.06 725 TYR A N 1
ATOM 5511 C CA . TYR A 1 725 ? -8.621 -7.705 15.562 1.00 98.06 725 TYR A CA 1
ATOM 5512 C C . TYR A 1 725 ? -9.448 -6.698 14.749 1.00 98.06 725 TYR A C 1
ATOM 5514 O O . TYR A 1 725 ? -10.652 -6.584 14.976 1.00 98.06 725 TYR A O 1
ATOM 5522 N N . LYS A 1 726 ? -8.819 -6.013 13.777 1.00 95.88 726 LYS A N 1
ATOM 5523 C CA . LYS A 1 726 ? -9.481 -5.068 12.857 1.00 95.88 726 LYS A CA 1
ATOM 5524 C C . LYS A 1 726 ? -10.688 -5.714 12.181 1.00 95.88 726 LYS A C 1
ATOM 5526 O O . LYS A 1 726 ? -11.790 -5.175 12.213 1.00 95.88 726 LYS A O 1
ATOM 5531 N N . ASP A 1 727 ? -10.468 -6.884 11.594 1.00 95.06 727 ASP A N 1
ATOM 5532 C CA . ASP A 1 727 ? -11.474 -7.606 10.817 1.00 95.06 727 ASP A CA 1
ATOM 5533 C C . ASP A 1 727 ? -12.655 -8.020 11.686 1.00 95.06 727 ASP A C 1
ATOM 5535 O O . ASP A 1 727 ? -13.808 -7.900 11.277 1.00 95.06 727 ASP A O 1
ATOM 5539 N N . TRP A 1 728 ? -12.376 -8.479 12.906 1.00 97.75 728 TRP A N 1
ATOM 5540 C CA . TRP A 1 728 ? -13.395 -8.856 13.876 1.00 97.75 728 TRP A CA 1
ATOM 5541 C C . TRP A 1 728 ? -14.196 -7.651 14.372 1.00 97.75 728 TRP A C 1
ATOM 5543 O O . TRP A 1 728 ? -15.423 -7.714 14.390 1.00 97.75 728 TRP A O 1
ATOM 5553 N N . ALA A 1 729 ? -13.543 -6.539 14.715 1.00 98.25 729 ALA A N 1
ATOM 5554 C CA . ALA A 1 729 ? -14.238 -5.322 15.130 1.00 98.25 729 ALA A CA 1
ATOM 5555 C C . ALA A 1 729 ? -15.157 -4.794 14.010 1.00 98.25 729 ALA A C 1
ATOM 5557 O O . ALA A 1 729 ? -16.328 -4.492 14.260 1.00 98.25 729 ALA A O 1
ATOM 5558 N N . ALA A 1 730 ? -14.674 -4.794 12.765 1.00 96.44 730 ALA A N 1
ATOM 5559 C CA . ALA A 1 730 ? -15.449 -4.371 11.605 1.00 96.44 730 ALA A CA 1
ATOM 5560 C C . ALA A 1 730 ? -16.609 -5.322 11.270 1.00 96.44 730 ALA A C 1
ATOM 5562 O O . ALA A 1 730 ? -17.732 -4.872 11.050 1.00 96.44 730 ALA A O 1
ATOM 5563 N N . SER A 1 731 ? -16.372 -6.636 11.238 1.00 95.62 731 SER A N 1
ATOM 5564 C CA . SER A 1 731 ? -17.388 -7.611 10.808 1.00 95.62 731 SER A CA 1
ATOM 5565 C C . SER A 1 731 ? -18.381 -8.015 11.892 1.00 95.62 731 SER A C 1
ATOM 5567 O O . SER A 1 731 ? -19.558 -8.210 11.594 1.00 95.62 731 SER A O 1
ATOM 5569 N N . ALA A 1 732 ? -17.938 -8.155 13.142 1.00 96.62 732 ALA A N 1
ATOM 5570 C CA . ALA A 1 732 ? -18.788 -8.632 14.228 1.00 96.62 732 ALA A CA 1
ATOM 5571 C C . ALA A 1 732 ? -19.510 -7.496 14.962 1.00 96.62 732 ALA A C 1
ATOM 5573 O O . ALA A 1 732 ? -20.577 -7.733 15.536 1.00 96.62 732 ALA A O 1
ATOM 5574 N N . LEU A 1 733 ? -18.931 -6.289 14.982 1.00 97.69 733 LEU A N 1
ATOM 5575 C CA . LEU A 1 733 ? -19.435 -5.158 15.769 1.00 97.69 733 LEU A CA 1
ATOM 5576 C C . LEU A 1 733 ? -19.799 -3.922 14.930 1.00 97.69 733 LEU A C 1
ATOM 5578 O O . LEU A 1 733 ? -20.305 -2.960 15.504 1.00 97.69 733 LEU A O 1
ATOM 5582 N N . ASP A 1 734 ? -19.586 -3.947 13.607 1.00 97.12 734 ASP A N 1
ATOM 5583 C CA . ASP A 1 734 ? -19.795 -2.804 12.701 1.00 97.12 734 ASP A CA 1
ATOM 5584 C C . ASP A 1 734 ? -19.004 -1.542 13.110 1.00 97.12 734 ASP A C 1
ATOM 5586 O O . ASP A 1 734 ? -19.443 -0.407 12.895 1.00 97.12 734 ASP A O 1
ATOM 5590 N N . ILE A 1 735 ? -17.822 -1.740 13.701 1.00 98.38 735 ILE A N 1
ATOM 5591 C CA . ILE A 1 735 ? -16.934 -0.654 14.122 1.00 98.38 735 ILE A CA 1
ATOM 5592 C C . ILE A 1 735 ? -15.934 -0.359 12.993 1.00 98.38 735 ILE A C 1
ATOM 5594 O O . ILE A 1 735 ? -15.233 -1.272 12.563 1.00 98.38 735 ILE A O 1
ATOM 5598 N N . PRO A 1 736 ? -15.837 0.888 12.497 1.00 97.69 736 PRO A N 1
ATOM 5599 C CA . PRO A 1 736 ? -14.771 1.294 11.591 1.00 97.69 736 PRO A CA 1
ATOM 5600 C C . PRO A 1 736 ? -13.395 1.052 12.211 1.00 97.69 736 PRO A C 1
ATOM 5602 O O . PRO A 1 736 ? -13.091 1.545 13.301 1.00 97.69 736 PRO A O 1
ATOM 5605 N N . SER A 1 737 ? -12.551 0.306 11.512 1.00 97.38 737 SER A N 1
ATOM 5606 C CA . SER A 1 737 ? -11.304 -0.197 12.076 1.00 97.38 737 SER A CA 1
ATOM 5607 C C . SER A 1 737 ? -10.194 -0.171 11.040 1.00 97.38 737 SER A C 1
ATOM 5609 O O . SER A 1 737 ? -10.380 -0.624 9.915 1.00 97.38 737 SER A O 1
ATOM 5611 N N . VAL A 1 738 ? -9.014 0.301 11.438 1.00 97.94 738 VAL A N 1
ATOM 5612 C CA . VAL A 1 738 ? -7.820 0.310 10.585 1.00 97.94 738 VAL A CA 1
ATOM 5613 C C . VAL A 1 738 ? -6.641 -0.375 11.266 1.00 97.94 738 VAL A C 1
ATOM 5615 O O . VAL A 1 738 ? -6.480 -0.297 12.488 1.00 97.94 738 VAL A O 1
ATOM 5618 N N . THR A 1 739 ? -5.803 -1.020 10.459 1.00 97.81 739 THR A N 1
ATOM 5619 C CA . THR A 1 739 ? -4.470 -1.487 10.839 1.00 97.81 739 THR A CA 1
ATOM 5620 C C . THR A 1 739 ? -3.451 -0.571 10.184 1.00 97.81 739 THR A C 1
ATOM 5622 O O . THR A 1 739 ? -3.498 -0.381 8.974 1.00 97.81 739 THR A O 1
ATOM 5625 N N . VAL A 1 740 ? -2.541 -0.010 10.973 1.00 97.75 740 VAL A N 1
ATOM 5626 C CA . VAL A 1 740 ? -1.479 0.885 10.509 1.00 97.75 740 VAL A CA 1
ATOM 5627 C C . VAL A 1 740 ? -0.137 0.181 10.686 1.00 97.75 740 VAL A C 1
ATOM 5629 O O . VAL A 1 740 ? 0.278 -0.084 11.815 1.00 97.75 740 VAL A O 1
ATOM 5632 N N . GLU A 1 741 ? 0.537 -0.114 9.576 1.00 96.00 741 GLU A N 1
ATOM 5633 C CA . GLU A 1 741 ? 1.846 -0.769 9.553 1.00 96.00 741 GLU A CA 1
ATOM 5634 C C . GLU A 1 741 ? 2.963 0.277 9.568 1.00 96.00 741 GLU A C 1
ATOM 5636 O O . GLU A 1 741 ? 3.153 1.020 8.608 1.00 96.00 741 GLU A O 1
ATOM 5641 N N . LEU A 1 742 ? 3.736 0.344 10.649 1.00 94.50 742 LEU A N 1
ATOM 5642 C CA . LEU A 1 742 ? 4.809 1.323 10.829 1.00 94.50 742 LEU A CA 1
ATOM 5643 C C . LEU A 1 742 ? 6.143 0.814 10.274 1.00 94.50 742 LEU A C 1
ATOM 5645 O O . LEU A 1 742 ? 6.448 -0.374 10.331 1.00 94.50 742 LEU A O 1
ATOM 5649 N N . GLY A 1 743 ? 7.009 1.725 9.833 1.00 88.56 743 GLY A N 1
ATOM 5650 C CA . GLY A 1 743 ? 8.347 1.363 9.351 1.00 88.56 743 GLY A CA 1
ATOM 5651 C C . GLY A 1 743 ? 8.312 0.506 8.082 1.00 88.56 743 GLY A C 1
ATOM 5652 O O . GLY A 1 743 ? 7.283 0.402 7.417 1.00 88.56 743 GLY A O 1
ATOM 5653 N N . TYR A 1 744 ? 9.448 -0.082 7.714 1.00 88.81 744 TYR A N 1
ATOM 5654 C CA . TYR A 1 744 ? 9.582 -0.886 6.494 1.00 88.81 744 TYR A CA 1
ATOM 5655 C C . TYR A 1 744 ? 10.719 -1.900 6.642 1.00 88.81 744 TYR A C 1
ATOM 5657 O O . TYR A 1 744 ? 11.751 -1.585 7.243 1.00 88.81 744 TYR A O 1
ATOM 5665 N N . GLY A 1 745 ? 10.549 -3.094 6.068 1.00 85.94 745 GLY A N 1
ATOM 5666 C CA . GLY A 1 745 ? 11.524 -4.187 6.115 1.00 85.94 745 GLY A CA 1
ATOM 5667 C C . GLY A 1 745 ? 11.318 -5.145 7.292 1.00 85.94 745 GLY A C 1
ATOM 5668 O O . GLY A 1 745 ? 10.203 -5.315 7.781 1.00 85.94 745 GLY A O 1
ATOM 5669 N N . ASP A 1 746 ? 12.401 -5.780 7.739 1.00 86.62 746 ASP A N 1
ATOM 5670 C CA . ASP A 1 746 ? 12.341 -6.885 8.700 1.00 86.62 746 ASP A CA 1
ATOM 5671 C C . ASP A 1 746 ? 11.917 -6.455 10.110 1.00 86.62 746 ASP A C 1
ATOM 5673 O O . ASP A 1 746 ? 12.237 -5.368 10.594 1.00 86.62 746 ASP A O 1
ATOM 5677 N N . ASN A 1 747 ? 11.232 -7.360 10.806 1.00 92.06 747 ASN A N 1
ATOM 5678 C CA . ASN A 1 747 ? 10.938 -7.225 12.226 1.00 92.06 747 ASN A CA 1
ATOM 5679 C C . ASN A 1 747 ? 11.925 -8.043 13.076 1.00 92.06 747 ASN A C 1
ATOM 5681 O O . ASN A 1 747 ? 12.305 -9.136 12.662 1.00 92.06 747 ASN A O 1
ATOM 5685 N N . PRO A 1 748 ? 12.263 -7.596 14.299 1.00 92.75 748 PRO A N 1
ATOM 5686 C CA . PRO A 1 748 ? 11.844 -6.339 14.923 1.00 92.75 748 PRO A CA 1
ATOM 5687 C C . PRO A 1 748 ? 12.488 -5.114 14.254 1.00 92.75 748 PRO A C 1
ATOM 5689 O O . PRO A 1 748 ? 13.668 -5.133 13.904 1.00 92.75 748 PRO A O 1
ATOM 5692 N N . GLN A 1 749 ? 11.709 -4.041 14.095 1.00 88.81 749 GLN A N 1
ATOM 5693 C CA . GLN A 1 749 ? 12.184 -2.791 13.493 1.00 88.81 749 GLN A CA 1
ATOM 5694 C C . GLN A 1 749 ? 13.326 -2.167 14.311 1.00 88.81 749 GLN A C 1
ATOM 5696 O O . GLN A 1 749 ? 13.369 -2.255 15.541 1.00 88.81 749 GLN A O 1
ATOM 5701 N N . ARG A 1 750 ? 14.248 -1.483 13.625 1.00 82.75 750 ARG A N 1
ATOM 5702 C CA . ARG A 1 750 ? 15.328 -0.732 14.280 1.00 82.75 750 ARG A CA 1
ATOM 5703 C C . ARG A 1 750 ? 14.740 0.428 15.082 1.00 82.75 750 ARG A C 1
ATOM 5705 O O . ARG A 1 750 ? 13.873 1.140 14.588 1.00 82.75 750 ARG A O 1
ATOM 5712 N N . LEU A 1 751 ? 15.292 0.703 16.266 1.00 80.12 751 LEU A N 1
ATOM 5713 C CA . LEU A 1 751 ? 14.894 1.869 17.073 1.00 80.12 751 LEU A CA 1
ATOM 5714 C C . LEU 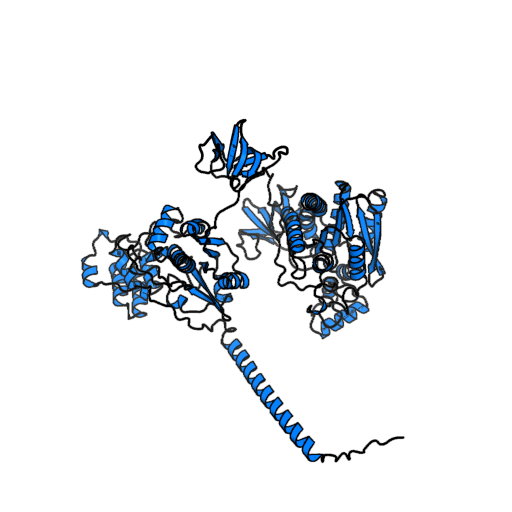A 1 751 ? 15.048 3.199 16.325 1.00 80.12 751 LEU A C 1
ATOM 5716 O O . LEU A 1 751 ? 14.339 4.156 16.613 1.00 80.12 751 LEU A O 1
ATOM 5720 N N . THR A 1 752 ? 15.950 3.264 15.348 1.00 80.19 752 THR A N 1
ATOM 5721 C CA . THR A 1 752 ? 16.174 4.456 14.527 1.00 80.19 752 THR A CA 1
ATOM 5722 C C . THR A 1 752 ? 15.081 4.706 13.491 1.00 80.19 752 THR A C 1
ATOM 5724 O O . THR A 1 752 ? 14.999 5.812 12.972 1.00 80.19 752 THR A O 1
ATOM 5727 N N . ALA A 1 753 ? 14.169 3.754 13.276 1.00 84.88 753 ALA A N 1
ATOM 5728 C CA . ALA A 1 753 ? 12.935 3.978 12.526 1.00 84.88 753 ALA A CA 1
ATOM 5729 C C . ALA A 1 753 ? 11.877 4.745 13.341 1.00 84.88 753 ALA A C 1
ATOM 5731 O O . ALA A 1 753 ? 10.945 5.317 12.775 1.00 84.88 753 ALA A O 1
ATOM 5732 N N . TYR A 1 754 ? 12.003 4.775 14.674 1.00 86.81 754 TYR A N 1
ATOM 5733 C CA . TYR A 1 754 ? 10.990 5.368 15.541 1.00 86.81 754 TYR A CA 1
ATOM 5734 C C . TYR A 1 754 ? 10.752 6.867 15.300 1.00 86.81 754 TYR A C 1
ATOM 5736 O O . TYR A 1 754 ? 9.587 7.248 15.212 1.00 86.81 754 TYR A O 1
ATOM 5744 N N . PRO A 1 755 ? 11.776 7.735 15.159 1.00 85.44 755 PRO A N 1
ATOM 5745 C CA . PRO A 1 755 ? 11.540 9.166 14.977 1.00 85.44 755 PRO A CA 1
ATOM 5746 C C . PRO A 1 755 ? 10.652 9.486 13.770 1.00 85.44 755 PRO A C 1
ATOM 5748 O O . PRO A 1 755 ? 9.764 10.329 13.875 1.00 85.44 755 PRO A O 1
ATOM 5751 N N . THR A 1 756 ? 10.845 8.791 12.643 1.00 86.50 756 THR A N 1
ATOM 5752 C CA . THR A 1 756 ? 10.000 8.983 11.457 1.00 86.50 756 THR A CA 1
ATOM 5753 C C . THR A 1 756 ? 8.611 8.385 11.661 1.00 86.50 756 THR A C 1
ATOM 5755 O O . THR A 1 756 ? 7.630 9.028 11.300 1.00 86.50 756 THR A O 1
ATOM 5758 N N . ALA A 1 757 ? 8.489 7.219 12.305 1.00 89.38 757 ALA A N 1
ATOM 5759 C CA . ALA A 1 757 ? 7.187 6.641 12.650 1.00 89.38 757 ALA A CA 1
ATOM 5760 C C . ALA A 1 757 ? 6.363 7.555 13.579 1.00 89.38 757 ALA A C 1
ATOM 5762 O O . ALA A 1 757 ? 5.187 7.795 13.303 1.00 89.38 757 ALA A O 1
ATOM 5763 N N . ARG A 1 758 ? 6.987 8.110 14.629 1.00 88.06 758 ARG A N 1
ATOM 5764 C CA . ARG A 1 758 ? 6.381 9.070 15.566 1.00 88.06 758 ARG A CA 1
ATOM 5765 C C . ARG A 1 758 ? 5.924 10.326 14.844 1.00 88.06 758 ARG A C 1
ATOM 5767 O O . ARG A 1 758 ? 4.743 10.641 14.889 1.00 88.06 758 ARG A O 1
ATOM 5774 N N . LEU A 1 759 ? 6.825 10.983 14.115 1.00 85.88 759 LEU A N 1
ATOM 5775 C CA . LEU A 1 759 ? 6.528 12.217 13.383 1.00 85.88 759 LEU A CA 1
ATOM 5776 C C . LEU A 1 759 ? 5.289 12.095 12.484 1.00 85.88 759 LEU A C 1
ATOM 5778 O O . LEU A 1 759 ? 4.522 13.041 12.352 1.00 85.88 759 LEU A O 1
ATOM 5782 N N . ARG A 1 760 ? 5.105 10.927 11.864 1.00 87.94 760 ARG A N 1
ATOM 5783 C CA . ARG A 1 760 ? 4.025 10.657 10.909 1.00 87.94 760 ARG A CA 1
ATOM 5784 C C . ARG A 1 760 ? 2.694 10.289 11.573 1.00 87.94 760 ARG A C 1
ATOM 5786 O O . ARG A 1 760 ? 1.661 10.397 10.929 1.00 87.94 760 ARG A O 1
ATOM 5793 N N . ASN A 1 761 ? 2.703 9.834 12.829 1.00 93.56 761 ASN A N 1
ATOM 5794 C CA . ASN A 1 761 ? 1.530 9.215 13.459 1.00 93.56 761 ASN A CA 1
ATOM 5795 C C . ASN A 1 761 ? 1.166 9.785 14.838 1.00 93.56 761 ASN A C 1
ATOM 5797 O O . ASN A 1 761 ? 0.127 9.420 15.380 1.00 93.56 761 ASN A O 1
ATOM 5801 N N . GLU A 1 762 ? 1.979 10.652 15.439 1.00 89.44 762 GLU A N 1
ATOM 5802 C CA . GLU A 1 762 ? 1.760 11.164 16.799 1.00 89.44 762 GLU A CA 1
ATOM 5803 C C . GLU A 1 762 ? 0.421 11.913 16.953 1.00 89.44 762 GLU A C 1
A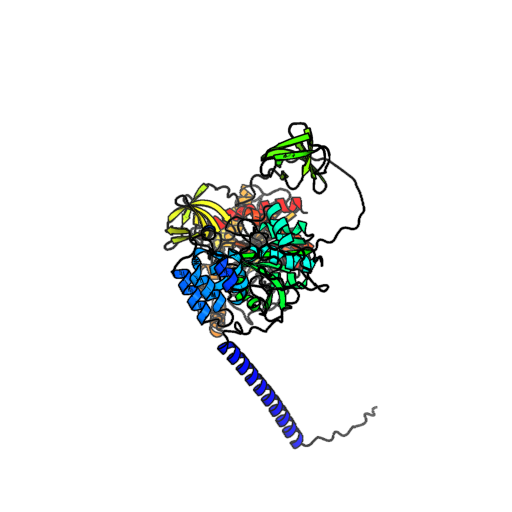TOM 5805 O O . GLU A 1 762 ? -0.221 11.830 17.997 1.00 89.44 762 GLU A O 1
ATOM 5810 N N . THR A 1 763 ? -0.061 12.556 15.886 1.00 91.00 763 THR A N 1
ATOM 5811 C CA . THR A 1 763 ? -1.334 13.299 15.859 1.00 91.00 763 THR A CA 1
ATOM 5812 C C . THR A 1 763 ? -2.549 12.453 15.465 1.00 91.00 763 THR A C 1
ATOM 5814 O O . THR A 1 763 ? -3.670 12.966 15.448 1.00 91.00 763 THR A O 1
ATOM 5817 N N . ALA A 1 764 ? -2.373 11.158 15.181 1.00 95.25 764 ALA A N 1
ATOM 5818 C CA . ALA A 1 764 ? -3.454 10.268 14.750 1.00 95.25 764 ALA A CA 1
ATOM 5819 C C . ALA A 1 764 ? -4.695 10.258 15.670 1.00 95.25 764 ALA A C 1
ATOM 5821 O O . ALA A 1 764 ? -5.802 10.241 15.128 1.00 95.25 764 ALA A O 1
ATOM 5822 N N . PRO A 1 765 ? -4.583 10.331 17.018 1.00 97.50 765 PRO A N 1
ATOM 5823 C CA . PRO A 1 765 ? -5.766 10.438 17.875 1.00 97.50 765 PRO A CA 1
ATOM 5824 C C . PRO A 1 765 ? -6.623 11.675 17.564 1.00 97.50 765 PRO A C 1
ATOM 5826 O O . PRO A 1 765 ? -7.845 11.580 17.478 1.00 97.50 765 PRO A O 1
ATOM 5829 N N . LEU A 1 766 ? -5.994 12.833 17.338 1.00 94.38 766 LEU A N 1
ATOM 5830 C CA . LEU A 1 766 ? -6.704 14.076 17.024 1.00 94.38 766 LEU A CA 1
ATOM 5831 C C . LEU A 1 766 ? -7.355 14.016 15.636 1.00 94.38 766 LEU A C 1
ATOM 5833 O O . LEU A 1 766 ? -8.500 14.430 15.482 1.00 94.38 766 LEU A O 1
ATOM 5837 N N . ILE A 1 767 ? -6.671 13.415 14.659 1.00 93.12 767 ILE A N 1
ATOM 5838 C CA . ILE A 1 767 ? -7.220 13.186 13.313 1.00 93.12 767 ILE A CA 1
ATOM 5839 C C . ILE A 1 767 ? -8.453 12.277 13.375 1.00 93.12 767 ILE A C 1
ATOM 5841 O O . ILE A 1 767 ? -9.460 12.558 12.727 1.00 93.12 767 ILE A O 1
ATOM 5845 N N . ALA A 1 768 ? -8.407 11.210 14.177 1.00 93.31 768 ALA A N 1
ATOM 5846 C CA . ALA A 1 768 ? -9.550 10.321 14.365 1.00 93.31 768 ALA A CA 1
ATOM 5847 C C . ALA A 1 768 ? -10.743 11.043 15.021 1.00 93.31 768 ALA A C 1
ATOM 5849 O O . ALA A 1 768 ? -11.882 10.830 14.610 1.00 93.31 768 ALA A O 1
ATOM 5850 N N . ALA A 1 769 ? -10.496 11.930 15.991 1.00 93.88 769 ALA A N 1
ATOM 5851 C CA . ALA A 1 769 ? -11.546 12.759 16.586 1.00 93.88 769 ALA A CA 1
ATOM 5852 C C . ALA A 1 769 ? -12.178 13.728 15.579 1.00 93.88 769 ALA A C 1
ATOM 5854 O O . ALA A 1 769 ? -13.402 13.825 15.507 1.00 93.88 769 ALA A O 1
ATOM 5855 N N . ASP A 1 770 ? -11.369 14.414 14.771 1.00 90.62 770 ASP A N 1
ATOM 5856 C CA . ASP A 1 770 ? -11.881 15.298 13.720 1.00 90.62 770 ASP A CA 1
ATOM 5857 C C . ASP A 1 770 ? -12.686 14.528 12.670 1.00 90.62 770 ASP A C 1
ATOM 5859 O O . ASP A 1 770 ? -13.749 14.984 12.243 1.00 90.62 770 ASP A O 1
ATOM 5863 N N . TRP A 1 771 ? -12.226 13.332 12.299 1.00 93.38 771 TRP A N 1
ATOM 5864 C CA . TRP A 1 771 ? -12.950 12.449 11.394 1.00 93.38 771 TRP A CA 1
ATOM 5865 C C . TRP A 1 771 ? -14.316 12.039 11.959 1.00 93.38 771 TRP A C 1
ATOM 5867 O O . TRP A 1 771 ? -15.308 12.078 11.228 1.00 93.38 771 TRP A O 1
ATOM 5877 N N . LEU A 1 772 ? -14.398 11.703 13.252 1.00 89.94 772 LEU A N 1
ATOM 5878 C CA . LEU A 1 772 ? -15.659 11.343 13.907 1.00 89.94 772 LEU A CA 1
ATOM 5879 C C . LEU A 1 772 ? -16.684 12.477 13.823 1.00 89.94 772 LEU A C 1
ATOM 5881 O O . LEU A 1 772 ? -17.795 12.246 13.355 1.00 89.94 772 LEU A O 1
ATOM 5885 N N . ARG A 1 773 ? -16.291 13.714 14.148 1.00 88.19 773 ARG A N 1
ATOM 5886 C CA . ARG A 1 773 ? -17.180 14.894 14.082 1.00 88.19 773 ARG A CA 1
ATOM 5887 C C . ARG A 1 773 ? -17.781 15.146 12.703 1.00 88.19 773 ARG A C 1
ATOM 5889 O O . ARG A 1 773 ? -18.835 15.763 12.590 1.00 88.19 773 ARG A O 1
ATOM 5896 N N . GLN A 1 774 ? -17.076 14.740 11.654 1.00 77.38 774 GLN A N 1
ATOM 5897 C CA . GLN A 1 774 ? -17.495 14.958 10.272 1.00 77.38 774 GLN A CA 1
ATOM 5898 C C . GLN A 1 774 ? -18.395 13.834 9.743 1.00 77.38 774 GLN A C 1
ATOM 5900 O O . GLN A 1 774 ? -19.101 14.039 8.757 1.00 77.38 774 GLN A O 1
ATOM 5905 N N . ASN A 1 775 ? -18.359 12.650 10.362 1.00 71.44 775 ASN A N 1
ATOM 5906 C CA . ASN A 1 775 ? -18.909 11.424 9.775 1.00 71.44 775 ASN A CA 1
ATOM 5907 C C . ASN A 1 775 ? -19.872 10.651 10.691 1.00 71.44 775 ASN A C 1
ATOM 5909 O O . ASN A 1 775 ? -20.438 9.644 10.240 1.00 71.44 775 ASN A O 1
ATOM 5913 N N . ARG A 1 776 ? -20.055 11.066 11.949 1.00 66.25 776 ARG A N 1
ATOM 5914 C CA . ARG A 1 776 ? -20.901 10.375 12.929 1.00 66.25 776 ARG A CA 1
ATOM 5915 C C . ARG A 1 776 ? -22.012 11.231 13.510 1.00 66.25 776 ARG A C 1
ATOM 5917 O O . ARG A 1 776 ? -21.848 12.466 13.577 1.00 66.25 776 ARG A O 1
#